Protein AF-A0A1D6QSF4-F1 (afdb_monomer)

Structure (mmCIF, N/CA/C/O backbone):
data_AF-A0A1D6QSF4-F1
#
_entry.id   AF-A0A1D6QSF4-F1
#
loop_
_atom_site.group_PDB
_atom_site.id
_atom_site.type_symbol
_atom_site.label_atom_id
_atom_site.label_alt_id
_atom_site.label_comp_id
_atom_site.label_asym_id
_atom_site.label_entity_id
_atom_site.label_seq_id
_atom_site.pdbx_PDB_ins_code
_atom_site.Cartn_x
_atom_site.Cartn_y
_atom_site.Cartn_z
_atom_site.occupancy
_atom_site.B_iso_or_equiv
_atom_site.auth_seq_id
_atom_site.auth_c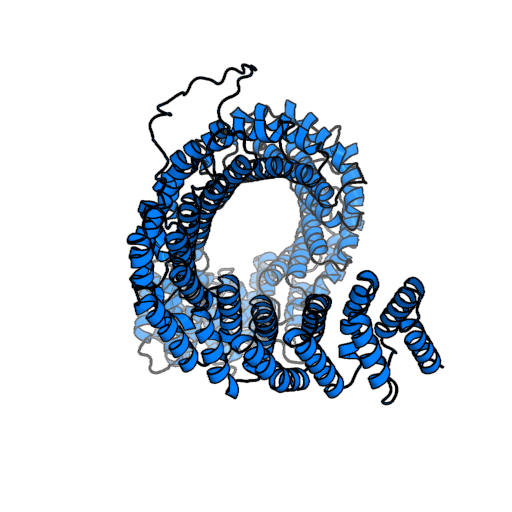omp_id
_atom_site.auth_asym_id
_atom_site.auth_atom_id
_atom_site.pdbx_PDB_model_num
ATOM 1 N N . MET A 1 1 ? -0.450 -45.803 34.654 1.00 43.66 1 MET A N 1
ATOM 2 C CA . MET A 1 1 ? 0.656 -45.112 35.359 1.00 43.66 1 MET A CA 1
ATOM 3 C C . MET A 1 1 ? 0.504 -43.587 35.379 1.00 43.66 1 MET A C 1
ATOM 5 O O . MET A 1 1 ? 0.785 -43.019 36.422 1.00 43.66 1 MET A O 1
ATOM 9 N N . ALA A 1 2 ? 0.001 -42.921 34.327 1.00 51.53 2 ALA A N 1
ATOM 10 C CA . ALA A 1 2 ? -0.190 -41.457 34.325 1.00 51.53 2 ALA A CA 1
ATOM 11 C C . ALA A 1 2 ? -1.161 -40.918 35.413 1.00 51.53 2 ALA A C 1
ATOM 13 O O . ALA A 1 2 ? -0.812 -39.973 36.114 1.00 51.53 2 ALA A O 1
ATOM 14 N N . ASN A 1 3 ? -2.318 -41.561 35.645 1.00 56.16 3 ASN A N 1
ATOM 15 C CA . ASN A 1 3 ? -3.319 -41.081 36.629 1.00 56.16 3 ASN A CA 1
ATOM 16 C C . ASN A 1 3 ? -2.850 -41.159 38.098 1.00 56.16 3 ASN A C 1
ATOM 18 O O . ASN A 1 3 ? -3.249 -40.340 38.926 1.00 56.16 3 ASN A O 1
ATOM 22 N N . LEU A 1 4 ? -1.949 -42.096 38.418 1.00 60.59 4 LEU A N 1
ATOM 23 C CA . LEU A 1 4 ? -1.307 -42.198 39.738 1.00 60.59 4 LEU A CA 1
ATOM 24 C C . LEU A 1 4 ? -0.386 -40.998 40.015 1.00 60.59 4 LEU A C 1
ATOM 26 O O . LEU A 1 4 ? -0.296 -40.548 41.153 1.00 60.59 4 LEU A O 1
ATOM 30 N N . ASN A 1 5 ? 0.255 -40.452 38.975 1.00 76.50 5 ASN A N 1
ATOM 31 C CA . ASN A 1 5 ? 1.129 -39.288 39.107 1.00 76.50 5 ASN A CA 1
ATOM 32 C C . ASN A 1 5 ? 0.317 -38.002 39.342 1.00 76.50 5 ASN A C 1
ATOM 34 O O . ASN A 1 5 ? 0.647 -37.222 40.229 1.00 76.50 5 ASN A O 1
ATOM 38 N N . ILE A 1 6 ? -0.804 -37.825 38.629 1.00 83.81 6 ILE A N 1
ATOM 39 C CA . ILE A 1 6 ? -1.690 -36.659 38.811 1.00 83.81 6 ILE A CA 1
ATOM 40 C C . ILE A 1 6 ? -2.328 -36.663 40.201 1.00 83.81 6 ILE A C 1
ATOM 42 O O . ILE A 1 6 ? -2.397 -35.622 40.839 1.00 83.81 6 ILE A O 1
ATOM 46 N N . THR A 1 7 ? -2.745 -37.824 40.709 1.00 83.38 7 THR A N 1
ATOM 47 C CA . THR A 1 7 ? -3.337 -37.913 42.055 1.00 83.38 7 THR A CA 1
ATOM 48 C C . THR A 1 7 ? -2.352 -37.436 43.133 1.00 83.38 7 THR A C 1
ATOM 50 O O . THR A 1 7 ? -2.734 -36.674 44.015 1.00 83.38 7 THR A O 1
ATOM 53 N N . ASN A 1 8 ? -1.068 -37.787 43.006 1.00 86.31 8 ASN A N 1
ATOM 54 C CA . ASN A 1 8 ? -0.007 -37.315 43.903 1.00 86.31 8 ASN A CA 1
ATOM 55 C C . ASN A 1 8 ? 0.254 -35.801 43.751 1.00 86.31 8 ASN A C 1
ATOM 57 O O . ASN A 1 8 ? 0.441 -35.096 44.742 1.00 86.31 8 ASN A O 1
ATOM 61 N N . ILE A 1 9 ? 0.209 -35.272 42.520 1.00 89.12 9 ILE A N 1
ATOM 62 C CA . ILE A 1 9 ? 0.279 -33.822 42.273 1.00 89.12 9 ILE A CA 1
ATOM 63 C C . ILE A 1 9 ? -0.875 -33.102 42.992 1.00 89.12 9 ILE A C 1
ATOM 65 O O . ILE A 1 9 ? -0.627 -32.144 43.722 1.00 89.12 9 ILE A O 1
ATOM 69 N N . LEU A 1 10 ? -2.114 -33.590 42.858 1.00 89.06 10 LEU A N 1
ATOM 70 C CA . LEU A 1 10 ? -3.294 -32.998 43.501 1.00 89.06 10 LEU A CA 1
ATOM 71 C C . LEU A 1 10 ? -3.207 -33.026 45.036 1.00 89.06 10 LEU A C 1
ATOM 73 O O . LEU A 1 10 ? -3.581 -32.052 45.684 1.00 89.06 10 LEU A O 1
ATOM 77 N N . GLU A 1 11 ? -2.671 -34.095 45.631 1.00 87.62 11 GLU A N 1
ATOM 78 C CA . GLU A 1 11 ? -2.428 -34.153 47.080 1.00 87.62 11 GLU A CA 1
ATOM 79 C C . GLU A 1 11 ? -1.415 -33.086 47.523 1.00 87.62 11 GLU A C 1
ATOM 81 O O . GLU A 1 11 ? -1.669 -32.341 48.474 1.00 87.62 11 GLU A O 1
ATOM 86 N N . LYS A 1 12 ? -0.301 -32.941 46.792 1.00 89.38 12 LYS A N 1
ATOM 87 C CA . LYS A 1 12 ? 0.735 -31.933 47.077 1.00 89.38 12 LYS A CA 1
ATOM 88 C C . LYS A 1 12 ? 0.243 -30.497 46.907 1.00 89.38 12 LYS A C 1
ATOM 90 O O . LYS A 1 12 ? 0.698 -29.624 47.645 1.00 89.38 12 LYS A O 1
ATOM 95 N N . MET A 1 13 ? -0.714 -30.253 46.010 1.00 89.75 13 MET A N 1
ATOM 96 C CA . MET A 1 13 ? -1.366 -28.944 45.876 1.00 89.75 13 MET A CA 1
ATOM 97 C C . MET A 1 13 ? -2.109 -28.522 47.149 1.00 89.75 13 MET A C 1
ATOM 99 O O . MET A 1 13 ? -2.237 -27.333 47.396 1.00 89.75 13 MET A O 1
ATOM 103 N N . THR A 1 14 ? -2.532 -29.461 47.998 1.00 85.81 14 THR A N 1
ATOM 104 C CA . THR A 1 14 ? -3.192 -29.159 49.286 1.00 85.81 14 THR A CA 1
ATOM 105 C C . THR A 1 14 ? -2.232 -29.145 50.485 1.00 85.81 14 THR A C 1
ATOM 107 O O . THR A 1 14 ? -2.655 -29.055 51.639 1.00 85.81 14 THR A O 1
ATOM 110 N N . GLY A 1 15 ? -0.921 -29.236 50.236 1.00 84.19 15 GLY A N 1
ATOM 111 C CA . GLY A 1 15 ? 0.109 -29.269 51.273 1.00 84.19 15 GLY A CA 1
ATOM 112 C C . GLY A 1 15 ? 0.234 -27.962 52.068 1.00 84.19 15 GLY A C 1
ATOM 113 O O . GLY A 1 15 ? -0.087 -26.875 51.594 1.00 84.19 15 GLY A O 1
ATOM 114 N N . LYS A 1 16 ? 0.762 -28.036 53.297 1.00 83.88 16 LYS A N 1
ATOM 115 C CA . LYS A 1 16 ? 0.942 -26.847 54.160 1.00 83.88 16 LYS A CA 1
ATOM 116 C C . LYS A 1 16 ? 2.009 -25.872 53.648 1.00 83.88 16 LYS A C 1
ATOM 118 O O . LYS A 1 16 ? 1.919 -24.675 53.907 1.00 83.88 16 LYS A O 1
ATOM 123 N N . ASP A 1 17 ? 2.992 -26.376 52.914 1.00 89.69 17 ASP A N 1
ATOM 124 C CA . ASP A 1 17 ? 4.150 -25.621 52.439 1.00 89.69 17 ASP A CA 1
ATOM 125 C C . ASP A 1 17 ? 3.880 -24.953 51.079 1.00 89.69 17 ASP A C 1
ATOM 127 O O . ASP A 1 17 ? 3.386 -25.595 50.150 1.00 89.69 17 ASP A O 1
ATOM 131 N N . LYS A 1 18 ? 4.196 -23.656 50.975 1.00 90.62 18 LYS A N 1
ATOM 132 C CA . LYS A 1 18 ? 3.965 -22.836 49.777 1.00 90.62 18 LYS A CA 1
ATOM 133 C C . LYS A 1 18 ? 4.716 -23.370 48.555 1.00 90.62 18 LYS A C 1
ATOM 135 O O . LYS A 1 18 ? 4.125 -23.428 47.477 1.00 90.62 18 LYS A O 1
ATOM 140 N N . ASP A 1 19 ? 5.981 -23.744 48.705 1.00 90.50 19 ASP A N 1
ATOM 141 C CA . ASP A 1 19 ? 6.839 -24.127 47.582 1.00 90.50 19 ASP A CA 1
ATOM 142 C C . ASP A 1 19 ? 6.381 -25.461 47.002 1.00 90.50 19 ASP A C 1
ATOM 144 O O . ASP A 1 19 ? 6.318 -25.626 45.784 1.00 90.50 19 ASP A O 1
ATOM 148 N N . TYR A 1 20 ? 5.946 -26.385 47.864 1.00 89.44 20 TYR A N 1
ATOM 149 C CA . TYR A 1 20 ? 5.323 -27.630 47.417 1.00 89.44 20 TYR A CA 1
ATOM 150 C C . TYR A 1 20 ? 4.030 -27.389 46.637 1.00 89.44 20 TYR A C 1
ATOM 152 O O . TYR A 1 20 ? 3.840 -28.013 45.591 1.00 89.44 20 TYR A O 1
ATOM 160 N N . ARG A 1 21 ? 3.163 -26.472 47.088 1.00 93.69 21 ARG A N 1
ATOM 161 C CA . ARG A 1 21 ? 1.942 -26.126 46.343 1.00 93.69 21 ARG A CA 1
ATOM 162 C C . ARG A 1 21 ? 2.257 -25.449 45.010 1.00 93.69 21 ARG A C 1
ATOM 164 O O . ARG A 1 21 ? 1.624 -25.773 44.005 1.00 93.69 21 ARG A O 1
ATOM 171 N N . TYR A 1 22 ? 3.245 -24.555 44.976 1.00 93.69 22 TYR A N 1
ATOM 172 C CA . TYR A 1 22 ? 3.689 -23.890 43.749 1.00 93.69 22 TYR A CA 1
ATOM 173 C C . TYR A 1 22 ? 4.249 -24.894 42.734 1.00 93.69 22 TYR A C 1
ATOM 175 O O . TYR A 1 22 ? 3.780 -24.939 41.597 1.00 93.69 22 TYR A O 1
ATOM 183 N N . MET A 1 23 ? 5.193 -25.743 43.155 1.00 91.69 23 MET A N 1
ATOM 184 C CA . MET A 1 23 ? 5.782 -26.783 42.306 1.00 91.69 23 MET A CA 1
ATOM 185 C C . MET A 1 23 ? 4.714 -27.746 41.788 1.00 91.69 23 MET A C 1
ATOM 187 O O . MET A 1 23 ? 4.648 -27.982 40.588 1.00 91.69 23 MET A O 1
ATOM 191 N N . ALA A 1 24 ? 3.811 -28.217 42.654 1.00 92.75 24 ALA A N 1
ATOM 192 C CA . ALA A 1 24 ? 2.731 -29.109 42.241 1.00 92.75 24 ALA A CA 1
ATOM 193 C C . ALA A 1 24 ? 1.780 -28.450 41.225 1.00 92.75 24 ALA A C 1
ATOM 195 O O . ALA A 1 24 ? 1.382 -29.080 40.248 1.00 92.75 24 ALA A O 1
ATOM 196 N N . THR A 1 25 ? 1.455 -27.166 41.399 1.00 92.56 25 THR A N 1
ATOM 197 C CA . THR A 1 25 ? 0.611 -26.424 40.445 1.00 92.56 25 THR A CA 1
ATOM 198 C C . THR A 1 25 ? 1.342 -26.192 39.111 1.00 92.56 25 THR A C 1
ATOM 200 O O . THR A 1 25 ? 0.726 -26.262 38.048 1.00 92.56 25 THR A O 1
ATOM 203 N N . SER A 1 26 ? 2.664 -25.985 39.136 1.00 94.38 26 SER A N 1
ATOM 204 C CA . SER A 1 26 ? 3.504 -25.883 37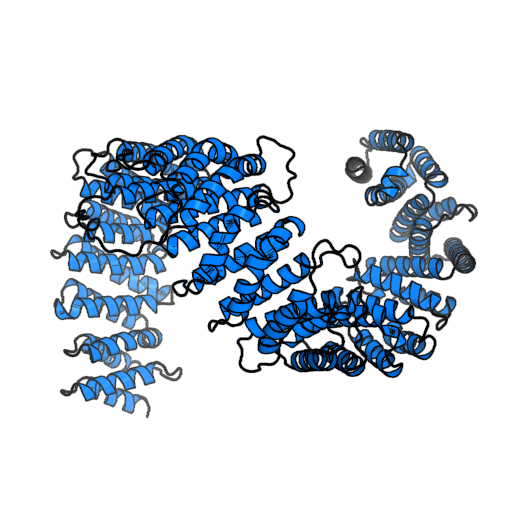.931 1.00 94.38 26 SER A CA 1
ATOM 205 C C . SER A 1 26 ? 3.592 -27.208 37.176 1.00 94.38 26 SER A C 1
ATOM 207 O O . SER A 1 26 ? 3.469 -27.236 35.949 1.00 94.38 26 SER A O 1
ATOM 209 N N . ASP A 1 27 ? 3.774 -28.308 37.902 1.00 93.12 27 ASP A N 1
ATOM 210 C CA . ASP A 1 27 ? 3.799 -29.654 37.335 1.00 93.12 27 ASP A CA 1
ATOM 211 C C . ASP A 1 27 ? 2.445 -29.988 36.704 1.00 93.12 27 ASP A C 1
ATOM 213 O O . ASP A 1 27 ? 2.393 -30.483 35.577 1.00 93.12 27 ASP A O 1
ATOM 217 N N . LEU A 1 28 ? 1.341 -29.628 37.371 1.00 93.31 28 LEU A N 1
ATOM 218 C CA . LEU A 1 28 ? 0.001 -29.782 36.813 1.00 93.31 28 LEU A CA 1
ATOM 219 C C . LEU A 1 28 ? -0.169 -29.000 35.504 1.00 93.31 28 LEU A C 1
ATOM 221 O O . LEU A 1 28 ? -0.687 -29.548 34.533 1.00 93.31 28 LEU A O 1
ATOM 225 N N . LEU A 1 29 ? 0.283 -27.743 35.449 1.00 93.44 29 LEU A N 1
ATOM 226 C CA . LEU A 1 29 ? 0.224 -26.931 34.231 1.00 93.44 29 LEU A CA 1
ATOM 227 C C . LEU A 1 29 ? 0.996 -27.584 33.074 1.00 93.44 29 LEU A C 1
ATOM 229 O O . LEU A 1 29 ? 0.509 -27.622 31.943 1.00 93.44 29 LEU A O 1
ATOM 233 N N . SER A 1 30 ? 2.189 -28.112 33.357 1.00 92.31 30 SER A N 1
ATOM 234 C CA . SER A 1 30 ? 3.005 -28.836 32.377 1.00 92.31 30 SER A CA 1
ATOM 235 C C . SER A 1 30 ? 2.280 -30.074 31.843 1.00 92.31 30 SER A C 1
ATOM 237 O O . SER A 1 30 ? 2.247 -30.295 30.633 1.00 92.31 30 SER A O 1
ATOM 239 N N . GLU A 1 31 ? 1.630 -30.850 32.716 1.00 91.00 31 GLU A N 1
ATOM 240 C CA . GLU A 1 31 ? 0.847 -32.023 32.311 1.00 91.00 31 GLU A CA 1
ATOM 241 C C . GLU A 1 31 ? -0.397 -31.654 31.490 1.00 91.00 31 GLU A C 1
ATOM 243 O O . GLU A 1 31 ? -0.654 -32.288 30.466 1.00 91.00 31 GLU A O 1
ATOM 248 N N . LEU A 1 32 ? -1.141 -30.612 31.879 1.00 90.62 32 LEU A N 1
ATOM 249 C CA . LEU A 1 32 ? -2.346 -30.161 31.166 1.00 90.62 32 LEU A CA 1
ATOM 250 C C . LEU A 1 32 ? -2.052 -29.680 29.736 1.00 90.62 32 LEU A C 1
ATOM 252 O O . LEU A 1 32 ? -2.898 -29.826 28.851 1.00 90.62 32 LEU A O 1
ATOM 256 N N . ASN A 1 33 ? -0.854 -29.141 29.495 1.00 91.19 33 ASN A N 1
ATOM 257 C CA . ASN A 1 33 ? -0.421 -28.689 28.171 1.00 91.19 33 ASN A CA 1
ATOM 258 C C . ASN A 1 33 ? -0.035 -29.835 27.223 1.00 91.19 33 ASN A C 1
ATOM 260 O O . ASN A 1 33 ? 0.120 -29.609 26.023 1.00 91.19 33 ASN A O 1
ATOM 264 N N . LYS A 1 34 ? 0.105 -31.072 27.714 1.00 90.94 34 LYS A N 1
ATOM 265 C CA . LYS A 1 34 ? 0.402 -32.219 26.851 1.00 90.94 34 LYS A CA 1
ATOM 266 C C . LYS A 1 34 ? -0.838 -32.624 26.061 1.00 90.94 34 LYS A C 1
ATOM 268 O O . LYS A 1 34 ? -1.914 -32.855 26.614 1.00 90.94 34 LYS A O 1
ATOM 273 N N . GLU A 1 35 ? -0.682 -32.819 24.754 1.00 82.75 35 GLU A N 1
ATOM 274 C CA . GLU A 1 35 ? -1.781 -33.289 23.899 1.00 82.75 35 GLU A CA 1
ATOM 275 C C . GLU A 1 35 ? -2.326 -34.654 24.342 1.00 82.75 35 GLU A C 1
ATOM 277 O O . GLU A 1 35 ? -3.536 -34.875 24.306 1.00 82.75 35 GLU A O 1
ATOM 282 N N . SER A 1 36 ? -1.447 -35.525 24.848 1.00 82.50 36 SER A N 1
ATOM 283 C CA . SER A 1 36 ? -1.771 -36.869 25.337 1.00 82.50 36 SER A CA 1
ATOM 284 C C . SER A 1 36 ? -2.587 -36.899 26.632 1.00 82.50 36 SER A C 1
ATOM 286 O O . SER A 1 36 ? -3.070 -37.966 27.011 1.00 82.50 36 SER A O 1
ATOM 288 N N . PHE A 1 37 ? -2.719 -35.773 27.340 1.00 84.50 37 PHE A N 1
ATOM 289 C CA . PHE A 1 37 ? -3.473 -35.719 28.586 1.00 84.50 37 PHE A CA 1
ATOM 290 C C . PHE A 1 37 ? -4.971 -35.912 28.328 1.00 84.50 37 PHE A C 1
ATOM 292 O O . PHE A 1 37 ? -5.573 -35.191 27.523 1.00 84.50 37 PHE A O 1
ATOM 299 N N . LYS A 1 38 ? -5.571 -36.863 29.053 1.00 79.25 38 LYS A N 1
ATOM 300 C CA . LYS A 1 38 ? -7.016 -37.093 29.124 1.00 79.25 38 LYS A CA 1
ATOM 301 C C . LYS A 1 38 ? -7.407 -37.299 30.582 1.00 79.25 38 LYS A C 1
ATOM 303 O O . LYS A 1 38 ? -6.857 -38.188 31.230 1.00 79.25 38 LYS A O 1
ATOM 308 N N . ALA A 1 39 ? -8.340 -36.493 31.078 1.00 80.12 39 ALA A N 1
ATOM 309 C CA . ALA A 1 39 ? -8.947 -36.729 32.378 1.00 80.12 39 ALA A CA 1
ATOM 310 C C . ALA A 1 39 ? -10.015 -37.826 32.241 1.00 80.12 39 ALA A C 1
ATOM 312 O O . ALA A 1 39 ? -10.786 -37.828 31.282 1.00 80.12 39 ALA A O 1
ATOM 313 N N . ASP A 1 40 ? -10.018 -38.788 33.161 1.00 81.69 40 ASP A N 1
ATOM 314 C CA . ASP A 1 40 ? -11.105 -39.760 33.273 1.00 81.69 40 ASP A CA 1
ATOM 315 C C . ASP A 1 40 ? -12.241 -39.201 34.149 1.00 81.69 40 ASP A C 1
ATOM 317 O O . ASP A 1 40 ? -12.107 -38.159 34.800 1.00 81.69 40 ASP A O 1
ATOM 321 N N . GLN A 1 41 ? -13.378 -39.896 34.155 1.00 80.19 41 GLN A N 1
ATOM 322 C CA . GLN A 1 41 ? -14.606 -39.438 34.810 1.00 80.19 41 GLN A CA 1
ATOM 323 C C . GLN A 1 41 ? -14.474 -39.312 36.343 1.00 80.19 41 GLN A C 1
ATOM 325 O O . GLN A 1 41 ? -15.227 -38.556 36.961 1.00 80.19 41 GLN A O 1
ATOM 330 N N . ASP A 1 42 ? -13.494 -39.994 36.946 1.00 83.19 42 ASP A N 1
ATOM 331 C CA . ASP A 1 42 ? -13.206 -39.956 38.385 1.00 83.19 42 ASP A CA 1
ATOM 332 C C . ASP A 1 42 ? -12.183 -38.867 38.758 1.00 83.19 42 ASP A C 1
ATOM 334 O O . ASP A 1 42 ? -12.203 -38.336 39.876 1.00 83.19 42 ASP A O 1
ATOM 338 N N . LEU A 1 43 ? -11.278 -38.524 37.836 1.00 86.06 43 LEU A N 1
ATOM 339 C CA . LEU A 1 43 ? -10.235 -37.520 38.016 1.00 86.06 43 LEU A CA 1
ATOM 340 C C . LEU A 1 43 ? -10.737 -36.105 37.732 1.00 86.06 43 LEU A C 1
ATOM 342 O O . LEU A 1 43 ? -10.346 -35.187 38.451 1.00 86.06 43 LEU A O 1
ATOM 346 N N . GLU A 1 44 ? -11.612 -35.915 36.737 1.00 87.25 44 GLU A N 1
ATOM 347 C CA . GLU A 1 44 ? -12.170 -34.599 36.384 1.00 87.25 44 GLU A CA 1
ATOM 348 C C . GLU A 1 44 ? -12.735 -33.825 37.595 1.00 87.25 44 GLU A C 1
ATOM 350 O O . GLU A 1 44 ? -12.367 -32.657 37.775 1.00 87.25 44 GLU A O 1
ATOM 355 N N . PRO A 1 45 ? -13.575 -34.419 38.473 1.00 88.12 45 PRO A N 1
ATOM 356 C CA . PRO A 1 45 ? -14.130 -33.702 39.619 1.00 88.12 45 PRO A CA 1
ATOM 357 C C . PRO A 1 45 ? -13.051 -33.297 40.625 1.00 88.12 45 PRO A C 1
ATOM 359 O O . PRO A 1 45 ? -13.071 -32.185 41.143 1.00 88.12 45 PRO A O 1
ATOM 362 N N . LYS A 1 46 ? -12.080 -34.179 40.890 1.00 88.81 46 LYS A N 1
ATOM 363 C CA . LYS A 1 46 ? -10.988 -33.898 41.833 1.00 88.81 46 LYS A CA 1
ATOM 364 C C . LYS A 1 46 ? -10.096 -32.784 41.300 1.00 88.81 46 LYS A C 1
ATOM 366 O O . LYS A 1 46 ? -9.838 -31.819 42.007 1.00 88.81 46 LYS A O 1
ATOM 371 N N . LEU A 1 47 ? -9.704 -32.886 40.033 1.00 90.62 47 LEU A N 1
ATOM 372 C CA . LEU A 1 47 ? -8.871 -31.910 39.343 1.00 90.62 47 LEU A CA 1
ATOM 373 C C . LEU A 1 47 ? -9.504 -30.513 39.353 1.00 90.62 47 LEU A C 1
ATOM 375 O O . LEU A 1 47 ? -8.862 -29.544 39.753 1.00 90.62 47 LEU A O 1
ATOM 379 N N . THR A 1 48 ? 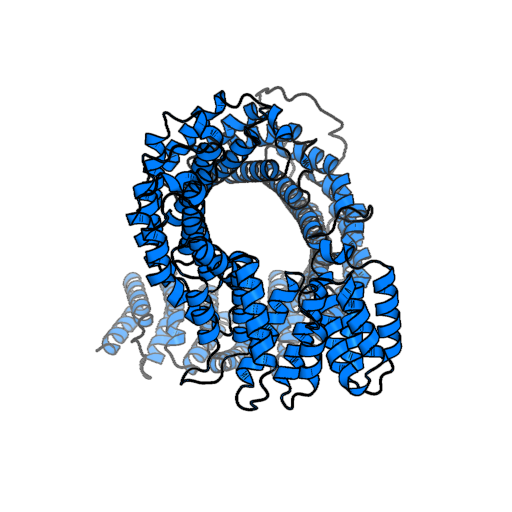-10.776 -30.409 38.963 1.00 91.38 48 THR A N 1
ATOM 380 C CA . THR A 1 48 ? -11.491 -29.125 38.920 1.00 91.38 48 THR A CA 1
ATOM 381 C C . THR A 1 48 ? -11.703 -28.530 40.313 1.00 91.38 48 THR A C 1
ATOM 383 O O . THR A 1 48 ? -11.489 -27.333 40.496 1.00 91.38 48 THR A O 1
ATOM 386 N N . ILE A 1 49 ? -12.046 -29.340 41.322 1.00 91.12 49 ILE A N 1
ATOM 387 C CA . ILE A 1 49 ? -12.195 -28.874 42.712 1.00 91.12 49 ILE A CA 1
ATOM 388 C C . ILE A 1 49 ? -10.862 -28.374 43.275 1.00 91.12 49 ILE A C 1
ATOM 390 O O . ILE A 1 49 ? -10.827 -27.280 43.838 1.00 91.12 49 ILE A O 1
ATOM 394 N N . THR A 1 50 ? -9.775 -29.133 43.113 1.00 91.56 50 THR A N 1
ATOM 395 C CA . THR A 1 50 ? -8.459 -28.760 43.647 1.00 91.56 50 THR A CA 1
ATOM 396 C C . THR A 1 50 ? -7.939 -27.485 42.990 1.00 91.56 50 THR A C 1
ATOM 398 O O . THR A 1 50 ? -7.494 -26.587 43.697 1.00 91.56 50 THR A O 1
ATOM 401 N N . VAL A 1 51 ? -8.066 -27.334 41.666 1.00 93.00 51 VAL A N 1
ATOM 402 C CA . VAL A 1 51 ? -7.675 -26.087 40.981 1.00 93.00 51 VAL A CA 1
ATOM 403 C C . VAL A 1 51 ? -8.512 -24.900 41.469 1.00 93.00 51 VAL A C 1
ATOM 405 O O . VAL A 1 51 ? -7.953 -23.843 41.748 1.00 93.00 51 VAL A O 1
ATOM 408 N N . LEU A 1 52 ? -9.830 -25.065 41.649 1.00 92.12 52 LEU A N 1
ATOM 409 C CA . LEU A 1 52 ? -10.699 -24.002 42.174 1.00 92.12 52 LEU A CA 1
ATOM 410 C C . LEU A 1 52 ? -10.410 -23.625 43.634 1.00 92.12 52 LEU A C 1
ATOM 412 O O . LEU A 1 52 ? -10.635 -22.473 44.008 1.00 92.12 52 LEU A O 1
ATOM 416 N N . GLN A 1 53 ? -9.964 -24.572 44.461 1.00 91.19 53 GLN A N 1
ATOM 417 C CA . GLN A 1 53 ? -9.471 -24.291 45.814 1.00 91.19 53 GLN A CA 1
ATOM 418 C C . GLN A 1 53 ? -8.155 -23.518 45.756 1.00 91.19 53 GLN A C 1
ATOM 420 O O . GLN A 1 53 ? -7.951 -22.585 46.525 1.00 91.19 53 GLN A O 1
ATOM 425 N N . GLN A 1 54 ? -7.295 -23.852 44.795 1.00 92.00 54 GLN A N 1
ATOM 426 C CA . GLN A 1 54 ? -5.977 -23.248 44.672 1.00 92.00 54 GLN A CA 1
ATOM 427 C C . GLN A 1 54 ? -5.999 -21.789 44.201 1.00 92.00 54 GLN A C 1
ATOM 429 O O . GLN A 1 54 ? -5.062 -21.038 44.462 1.00 92.00 54 GLN A O 1
ATOM 434 N N . LEU A 1 55 ? -7.103 -21.351 43.592 1.00 91.81 55 LEU A N 1
ATOM 435 C CA . LEU A 1 55 ? -7.382 -19.933 43.340 1.00 91.81 55 LEU A CA 1
ATOM 436 C C . LEU A 1 55 ? -7.545 -19.114 44.633 1.00 91.81 55 LEU A C 1
ATOM 438 O O . LEU A 1 55 ? -7.370 -17.901 44.610 1.00 91.81 55 LEU A O 1
ATOM 442 N N . GLU A 1 56 ? -7.867 -19.753 45.758 1.00 89.81 56 GLU A N 1
ATOM 443 C CA . GLU A 1 56 ? -8.023 -19.103 47.067 1.00 89.81 56 GLU A CA 1
ATOM 444 C C . GLU A 1 56 ? -6.768 -19.227 47.940 1.00 89.81 56 GLU A C 1
ATOM 446 O O . GLU A 1 56 ? -6.820 -18.965 49.143 1.00 89.81 56 GLU A O 1
ATOM 451 N N . ASP A 1 57 ? -5.631 -19.624 47.359 1.00 91.31 57 ASP A N 1
ATOM 452 C CA . ASP A 1 57 ? -4.390 -19.734 48.118 1.00 91.31 57 ASP A CA 1
ATOM 453 C C . ASP A 1 57 ? -3.984 -18.389 48.732 1.00 91.31 57 ASP A C 1
ATOM 455 O O . ASP A 1 57 ? -4.112 -17.329 48.116 1.00 91.31 57 ASP A O 1
ATOM 459 N N . ALA A 1 58 ? -3.432 -18.439 49.945 1.00 87.44 58 ALA A N 1
ATOM 460 C CA . ALA A 1 58 ? -2.903 -17.257 50.619 1.00 87.44 58 ALA A CA 1
ATOM 461 C C . ALA A 1 58 ? -1.732 -16.611 49.849 1.00 87.44 58 ALA A C 1
ATOM 463 O O . ALA A 1 58 ? -1.472 -15.420 50.009 1.00 87.44 58 ALA A O 1
ATOM 464 N N . SER A 1 59 ? -1.013 -17.386 49.029 1.00 89.75 59 SER A N 1
ATOM 465 C CA . SER A 1 59 ? 0.075 -16.907 48.184 1.00 89.75 59 SER A CA 1
ATOM 466 C C . SER A 1 59 ? -0.414 -16.544 46.782 1.00 89.75 59 SER A C 1
ATOM 468 O O . SER A 1 59 ? -0.772 -17.426 46.000 1.00 89.75 59 SER A O 1
ATOM 470 N N . GLY A 1 60 ? -0.274 -15.266 46.417 1.00 87.81 60 GLY A N 1
ATOM 471 C CA . GLY A 1 60 ? -0.583 -14.760 45.072 1.00 87.81 60 GLY A CA 1
ATOM 472 C C . GLY A 1 60 ? 0.143 -15.494 43.935 1.00 87.81 60 GLY A C 1
ATOM 473 O O . GLY A 1 60 ? -0.430 -15.697 42.870 1.00 87.81 60 GLY A O 1
ATOM 474 N N . ASP A 1 61 ? 1.372 -15.972 44.169 1.00 89.06 61 ASP A N 1
ATOM 475 C CA . ASP A 1 61 ? 2.123 -16.753 43.169 1.00 89.06 61 ASP A CA 1
ATOM 476 C C . ASP A 1 61 ? 1.419 -18.066 42.804 1.00 89.06 61 ASP A C 1
ATOM 478 O O . ASP A 1 61 ? 1.435 -18.503 41.653 1.00 89.06 61 ASP A O 1
ATOM 482 N N . VAL A 1 62 ? 0.794 -18.706 43.796 1.00 92.31 62 VAL A N 1
ATOM 483 C CA . VAL A 1 62 ? 0.167 -20.016 43.630 1.00 92.31 62 VAL A CA 1
ATOM 484 C C . VAL A 1 62 ? -1.220 -19.854 43.014 1.00 92.31 62 VAL A C 1
ATOM 486 O O . VAL A 1 62 ? -1.546 -20.568 42.065 1.00 92.31 62 VAL A O 1
ATOM 489 N N . SER A 1 63 ? -2.006 -18.873 43.469 1.00 91.44 63 SER A N 1
ATOM 490 C CA . SER A 1 63 ? -3.307 -18.564 42.865 1.00 91.44 63 SER A CA 1
ATOM 491 C C . SER A 1 63 ? -3.166 -18.043 41.428 1.00 91.44 63 SER A C 1
ATOM 493 O O . SER A 1 63 ? -3.914 -18.464 40.546 1.00 91.44 63 SER A O 1
ATOM 495 N N . GLY A 1 64 ? -2.144 -17.229 41.140 1.00 92.31 64 GLY A N 1
ATOM 496 C CA . GLY A 1 64 ? -1.812 -16.791 39.782 1.00 92.31 64 GLY A CA 1
ATOM 497 C C . GLY A 1 64 ? -1.426 -17.947 38.851 1.00 92.31 64 GLY A C 1
ATOM 498 O O . GLY A 1 64 ? -1.790 -17.950 37.673 1.00 92.31 64 GLY A O 1
ATOM 499 N N . LEU A 1 65 ? -0.738 -18.970 39.366 1.00 92.44 65 LEU A N 1
ATOM 500 C CA . LEU A 1 65 ? -0.426 -20.180 38.601 1.00 92.44 65 LEU A CA 1
ATOM 501 C C . LEU A 1 65 ? -1.656 -21.081 38.412 1.00 92.44 65 LEU A C 1
ATOM 503 O O . LEU A 1 65 ? -1.835 -21.659 37.339 1.00 92.44 65 LEU A O 1
ATOM 507 N N . ALA A 1 66 ? -2.547 -21.143 39.404 1.00 94.38 66 ALA A N 1
ATOM 508 C CA . ALA A 1 66 ? -3.825 -21.842 39.294 1.00 94.38 66 ALA A CA 1
ATOM 509 C C . ALA A 1 66 ? -4.730 -21.219 38.213 1.00 94.38 66 ALA A C 1
ATOM 511 O O . ALA A 1 66 ? -5.330 -21.956 37.432 1.00 94.38 66 ALA A O 1
ATOM 512 N N . VAL A 1 67 ? -4.752 -19.885 38.074 1.00 94.81 67 VAL A N 1
ATOM 513 C CA . VAL A 1 67 ? -5.431 -19.201 36.953 1.00 94.81 67 VAL A CA 1
ATOM 514 C C . VAL A 1 67 ? -4.874 -19.672 35.607 1.00 94.81 67 VAL A C 1
ATOM 516 O O . VAL A 1 67 ? -5.645 -20.018 34.714 1.00 94.81 67 VAL A O 1
ATOM 519 N N . LYS A 1 68 ? -3.544 -19.762 35.460 1.00 94.44 68 LYS A N 1
ATOM 520 C CA . LYS A 1 68 ? -2.911 -20.251 34.220 1.00 94.44 68 LYS A CA 1
ATOM 521 C C . LYS A 1 68 ? -3.284 -21.700 33.895 1.00 94.44 68 LYS A C 1
ATOM 523 O O . LYS A 1 68 ? -3.348 -22.049 32.721 1.00 94.44 68 LYS A O 1
ATOM 528 N N . CYS A 1 69 ? -3.564 -22.528 34.904 1.00 94.69 69 CYS A N 1
ATOM 529 C CA . CYS A 1 69 ? -4.026 -23.904 34.704 1.00 94.69 69 CYS A CA 1
ATOM 530 C C . CYS A 1 69 ? -5.439 -23.980 34.115 1.00 94.69 69 CYS A C 1
ATOM 532 O O . CYS A 1 69 ? -5.739 -24.948 33.420 1.00 94.69 69 CYS A O 1
ATOM 534 N N . LEU A 1 70 ? -6.300 -22.979 34.344 1.00 94.81 70 LEU A N 1
ATOM 535 C CA . LEU A 1 70 ? -7.672 -22.980 33.822 1.00 94.81 70 LEU A CA 1
ATOM 536 C C . LEU A 1 70 ? -7.704 -23.016 32.294 1.00 94.81 70 LEU A C 1
ATOM 538 O O . LEU A 1 70 ? -8.559 -23.692 31.726 1.00 94.81 70 LEU A O 1
ATOM 542 N N . ALA A 1 71 ? -6.763 -22.338 31.633 1.00 93.44 71 ALA A N 1
ATOM 543 C CA . ALA A 1 71 ? -6.788 -22.211 30.184 1.00 93.44 71 ALA A CA 1
ATOM 544 C C . ALA A 1 71 ? -6.689 -23.562 29.438 1.00 93.44 71 ALA A C 1
ATOM 546 O O . ALA A 1 71 ? -7.571 -23.879 28.633 1.00 93.44 71 ALA A O 1
ATOM 547 N N . PRO A 1 72 ? -5.685 -24.419 29.714 1.00 93.00 72 PRO A N 1
ATOM 548 C CA . PRO A 1 72 ? -5.665 -25.767 29.157 1.00 93.00 72 PRO A CA 1
ATOM 549 C C . PRO A 1 72 ? -6.725 -26.681 29.791 1.00 93.00 72 PRO A C 1
ATOM 551 O O . PRO A 1 72 ? -7.236 -27.562 29.104 1.00 93.00 72 PRO A O 1
ATOM 554 N N . LEU A 1 73 ? -7.109 -26.470 31.058 1.00 92.56 73 LEU A N 1
ATOM 555 C CA . LEU A 1 73 ? -8.096 -27.309 31.745 1.00 92.56 73 LEU A CA 1
ATOM 556 C C . LEU A 1 73 ? -9.477 -27.267 31.076 1.00 92.56 73 LEU A C 1
ATOM 558 O O . LEU A 1 73 ? -10.072 -28.321 30.868 1.00 92.56 73 LEU A O 1
ATOM 562 N N . VAL A 1 74 ? -9.962 -26.086 30.676 1.00 92.19 74 VAL A N 1
ATOM 563 C CA . VAL A 1 74 ? -11.270 -25.911 30.008 1.00 92.19 74 VAL A CA 1
ATOM 564 C C . VAL A 1 74 ? -11.381 -26.739 28.725 1.00 92.19 74 VAL A C 1
ATOM 566 O O . VAL A 1 74 ? -12.455 -27.233 28.401 1.00 92.19 74 VAL A O 1
ATOM 569 N N . LYS A 1 75 ? -10.265 -26.956 28.020 1.00 90.00 75 LYS A N 1
ATOM 570 C CA . LYS A 1 75 ? -10.213 -27.753 26.782 1.00 90.00 75 LYS A CA 1
ATOM 571 C C . LYS A 1 75 ? -10.165 -29.264 27.025 1.00 90.00 75 LYS A C 1
ATOM 573 O O . LYS A 1 75 ? -10.220 -30.035 26.069 1.00 90.00 75 LYS A O 1
ATOM 578 N N . LYS A 1 76 ? -9.973 -29.691 28.275 1.00 88.81 76 LYS A N 1
ATOM 579 C CA . LYS A 1 76 ? -9.641 -31.073 28.650 1.00 88.81 76 LYS A CA 1
ATOM 580 C C . LYS A 1 76 ? -10.664 -31.721 29.583 1.00 88.81 76 LYS A C 1
ATOM 582 O O . LYS A 1 76 ? -10.476 -32.888 29.916 1.00 88.81 76 LYS A O 1
ATOM 587 N N . VAL A 1 77 ? -11.708 -30.993 29.983 1.00 90.06 77 VAL A N 1
ATOM 588 C CA . VAL A 1 77 ? -12.796 -31.490 30.839 1.00 90.06 77 VAL A CA 1
ATOM 589 C C . VAL A 1 77 ? -14.150 -31.389 30.133 1.00 90.06 77 VAL A C 1
ATOM 591 O O . VAL A 1 77 ? -14.316 -30.590 29.211 1.00 90.06 77 VAL A O 1
ATOM 594 N N . GLY A 1 78 ? -15.127 -32.187 30.565 1.00 89.50 78 GLY A N 1
ATOM 595 C CA . GLY A 1 78 ? -16.488 -32.149 30.022 1.00 89.50 78 GLY A CA 1
ATOM 596 C C . GLY A 1 78 ? -17.197 -30.791 30.171 1.00 89.50 78 GLY A C 1
ATOM 597 O O . GLY A 1 78 ? -17.007 -30.074 31.154 1.00 89.50 78 GLY A O 1
ATOM 598 N N . GLU A 1 79 ? -18.078 -30.462 29.217 1.00 90.50 79 GLU A N 1
ATOM 599 C CA . GLU A 1 79 ? -18.806 -29.180 29.169 1.00 90.50 79 GLU A CA 1
ATOM 600 C C . GLU A 1 79 ? -19.552 -28.853 30.473 1.00 90.50 79 GLU A C 1
ATOM 602 O O . GLU A 1 79 ? -19.480 -27.731 30.970 1.00 90.50 79 GLU A O 1
ATOM 607 N N . ASP A 1 80 ? -20.237 -29.837 31.060 1.00 90.00 80 ASP A N 1
ATOM 608 C CA . ASP A 1 80 ? -21.038 -29.627 32.271 1.00 90.00 80 ASP A CA 1
ATOM 609 C C . ASP A 1 80 ? -20.158 -29.264 33.482 1.00 90.00 80 ASP A C 1
ATOM 611 O O . ASP A 1 80 ? -20.583 -28.521 34.368 1.00 90.00 80 ASP A O 1
ATOM 615 N N . ARG A 1 81 ? -18.895 -29.719 33.494 1.00 90.44 81 ARG A N 1
ATOM 616 C CA . ARG A 1 81 ? -17.912 -29.342 34.520 1.00 90.44 81 ARG A CA 1
ATOM 617 C C . ARG A 1 81 ? -17.422 -27.923 34.335 1.00 90.44 81 ARG A C 1
ATOM 619 O O . ARG A 1 81 ? -17.302 -27.206 35.325 1.00 90.44 81 ARG A O 1
ATOM 626 N N . VAL A 1 82 ? -17.200 -27.493 33.095 1.00 92.56 82 VAL A N 1
ATOM 627 C CA . VAL A 1 82 ? -16.868 -26.091 32.817 1.00 92.56 82 VAL A CA 1
ATOM 628 C C . VAL A 1 82 ? -17.997 -25.182 33.311 1.00 92.56 82 VAL A C 1
ATOM 630 O O . VAL A 1 82 ? -17.724 -24.231 34.037 1.00 92.56 82 VAL A O 1
ATOM 633 N N . VAL A 1 83 ? -19.262 -25.522 33.032 1.00 93.00 83 VAL A N 1
ATOM 634 C CA . VAL A 1 83 ? -20.431 -24.764 33.521 1.00 93.00 83 VAL A CA 1
ATOM 635 C C . VAL A 1 83 ? -20.481 -24.726 35.056 1.00 93.00 83 VAL A C 1
ATOM 637 O O . VAL A 1 83 ? -20.709 -23.667 35.643 1.00 93.00 83 VAL A O 1
ATOM 640 N N . GLU A 1 84 ? -20.222 -25.849 35.733 1.00 92.94 84 GLU A N 1
ATOM 641 C CA . GLU A 1 84 ? -20.149 -25.902 37.199 1.00 92.94 84 GLU A CA 1
ATOM 642 C C . GLU A 1 84 ? -19.038 -24.995 37.757 1.00 92.94 84 GLU A C 1
ATOM 644 O O . GLU A 1 84 ? -19.262 -24.261 38.724 1.00 92.94 84 GLU A O 1
ATOM 649 N N . MET A 1 85 ? -17.850 -25.010 37.141 1.00 93.94 85 MET A N 1
ATOM 650 C CA . MET A 1 85 ? -16.731 -24.146 37.527 1.00 93.94 85 MET A CA 1
ATOM 651 C C . MET A 1 85 ? -17.086 -22.668 37.363 1.00 93.94 85 MET A C 1
ATOM 653 O O . MET A 1 85 ? -16.874 -21.883 38.288 1.00 93.94 85 MET A O 1
ATOM 657 N N . THR A 1 86 ? -17.672 -22.300 36.223 1.00 94.00 86 THR A N 1
ATOM 658 C CA . THR A 1 86 ? -18.156 -20.945 35.938 1.00 94.00 86 THR A CA 1
ATOM 659 C C . THR A 1 86 ? -19.162 -20.485 36.998 1.00 94.00 86 THR A C 1
ATOM 661 O O . THR A 1 86 ? -19.024 -19.385 37.531 1.00 94.00 86 THR A O 1
ATOM 664 N N . ASN A 1 87 ? -20.126 -21.332 37.372 1.00 93.88 87 ASN A N 1
ATOM 665 C CA . ASN A 1 87 ? -21.122 -21.012 38.400 1.00 93.88 87 ASN A CA 1
ATOM 666 C C . ASN A 1 87 ? -20.498 -20.809 39.785 1.00 93.88 87 ASN A C 1
ATOM 668 O O . ASN A 1 87 ? -20.821 -19.837 40.464 1.00 93.88 87 ASN A O 1
ATOM 672 N N . LYS A 1 88 ? -19.571 -21.683 40.200 1.00 92.62 88 LYS A N 1
ATOM 673 C CA . LYS A 1 88 ? -18.868 -21.535 41.486 1.00 92.62 88 LYS A CA 1
ATOM 674 C C . LYS A 1 88 ? -18.045 -20.251 41.540 1.00 92.62 88 LYS A C 1
ATOM 676 O O . LYS A 1 88 ? -18.031 -19.583 42.567 1.00 92.62 88 LYS A O 1
ATOM 681 N N . LEU A 1 89 ? -17.364 -19.899 40.451 1.00 93.56 89 LEU A N 1
ATOM 682 C CA . LEU A 1 89 ? -16.598 -18.655 40.371 1.00 93.56 89 LEU A CA 1
ATOM 683 C C . LEU A 1 89 ? -17.508 -17.423 40.383 1.00 93.56 89 LEU A C 1
ATOM 685 O O . LEU A 1 89 ? -17.185 -16.448 41.055 1.00 93.56 89 LEU A O 1
ATOM 689 N N . CYS A 1 90 ? -18.663 -17.481 39.716 1.00 93.44 90 CYS A N 1
ATOM 690 C CA . CYS A 1 90 ? -19.655 -16.408 39.757 1.00 93.44 90 CYS A CA 1
ATOM 691 C C . CYS A 1 90 ? -20.243 -16.214 41.164 1.00 93.44 90 CYS A C 1
ATOM 693 O O . CYS A 1 90 ? -20.381 -15.081 41.622 1.00 93.44 90 CYS A O 1
ATOM 695 N N . ASP A 1 91 ? -20.549 -17.296 41.881 1.00 91.81 91 ASP A N 1
ATOM 696 C CA . ASP A 1 91 ? -21.021 -17.204 43.266 1.00 91.81 91 ASP A CA 1
ATOM 697 C C . ASP A 1 91 ? -19.946 -16.607 44.187 1.00 91.81 91 ASP A C 1
ATOM 699 O O . ASP A 1 91 ? -20.230 -15.696 44.963 1.00 91.81 91 ASP A O 1
ATOM 703 N N . LYS A 1 92 ? -18.681 -17.020 44.028 1.00 90.44 92 LYS A N 1
ATOM 704 C CA . LYS A 1 92 ? -17.542 -16.424 44.749 1.00 90.44 92 LYS A CA 1
ATOM 705 C C . LYS A 1 92 ? -17.346 -14.944 44.421 1.00 90.44 92 LYS A C 1
ATOM 707 O O . LYS A 1 92 ? -16.987 -14.172 45.305 1.00 90.44 92 LYS A O 1
ATOM 712 N N . LEU A 1 93 ? -17.603 -14.530 43.183 1.00 90.81 93 LEU A N 1
ATOM 713 C CA . LEU A 1 93 ? -17.536 -13.127 42.786 1.00 90.81 93 LEU A CA 1
ATOM 714 C C . LEU A 1 93 ? -18.597 -12.283 43.516 1.00 90.81 93 LEU A C 1
ATOM 716 O O . LEU A 1 93 ? -18.286 -11.211 44.040 1.00 90.81 93 LEU A O 1
ATOM 720 N N . ILE A 1 94 ? -19.842 -12.773 43.558 1.00 89.50 94 ILE A N 1
ATOM 721 C CA . ILE A 1 94 ? -21.003 -12.029 44.069 1.00 89.50 94 ILE A CA 1
ATOM 722 C C . ILE A 1 94 ? -21.101 -12.097 45.601 1.00 89.50 94 ILE A C 1
ATOM 724 O O . ILE A 1 94 ? -21.349 -11.077 46.242 1.00 89.50 94 ILE A O 1
ATOM 728 N N . ASN A 1 95 ? -20.913 -13.282 46.184 1.00 88.31 95 ASN A N 1
ATOM 729 C CA . ASN A 1 95 ? -21.156 -13.574 47.601 1.00 88.31 95 ASN A CA 1
ATOM 730 C C . ASN A 1 95 ? -19.876 -13.902 48.394 1.00 88.31 95 ASN A C 1
ATOM 732 O O . ASN A 1 95 ? -19.940 -14.079 49.611 1.00 88.31 95 ASN A O 1
ATOM 736 N N . GLY A 1 96 ? -18.724 -14.023 47.730 1.00 83.69 96 GLY A N 1
ATOM 737 C CA . GLY A 1 96 ? -17.459 -14.392 48.366 1.00 83.69 96 GLY A CA 1
ATOM 738 C C . GLY A 1 96 ? -16.738 -13.239 49.072 1.00 83.69 96 GLY A C 1
ATOM 739 O O . GLY A 1 96 ? -17.184 -12.089 49.091 1.00 83.69 96 GLY A O 1
ATOM 740 N N . LYS A 1 97 ? -15.587 -13.573 49.668 1.00 81.88 97 LYS A N 1
ATOM 741 C CA . LYS A 1 97 ? -14.719 -12.636 50.401 1.00 81.88 97 LYS A CA 1
ATOM 742 C C . LYS A 1 97 ? -13.997 -11.683 49.445 1.00 81.88 97 LYS A C 1
ATOM 744 O O . LYS A 1 97 ? -13.514 -12.121 48.404 1.00 81.88 97 LYS A O 1
ATOM 749 N N . ASP A 1 98 ? -13.821 -10.429 49.861 1.00 77.62 98 ASP A N 1
ATOM 750 C CA . ASP A 1 98 ? -13.184 -9.381 49.045 1.00 77.62 98 ASP A CA 1
ATOM 751 C C . ASP A 1 98 ? -11.785 -9.781 48.540 1.00 77.62 98 ASP A C 1
ATOM 753 O O . ASP A 1 98 ? -11.493 -9.625 47.360 1.00 77.62 98 ASP A O 1
ATOM 757 N N . GLN A 1 99 ? -10.960 -10.410 49.388 1.00 80.50 99 GLN A N 1
ATOM 758 C CA . GLN A 1 99 ? -9.578 -10.798 49.059 1.00 80.50 99 GLN A CA 1
ATOM 759 C C . GLN A 1 99 ? -9.444 -11.760 47.860 1.00 80.50 99 GLN A C 1
ATOM 761 O O . GLN A 1 99 ? -8.392 -11.802 47.228 1.00 80.50 99 GLN A O 1
ATOM 766 N N . HIS A 1 100 ? -10.481 -12.541 47.538 1.00 82.62 100 HIS A N 1
ATOM 767 C CA . HIS A 1 100 ? -10.439 -13.524 46.446 1.00 82.62 100 HIS A CA 1
ATOM 768 C C . HIS A 1 100 ? -11.261 -13.101 45.220 1.00 82.62 100 HIS A C 1
ATOM 770 O O . HIS A 1 100 ? -11.286 -13.827 44.224 1.00 82.62 100 HIS A O 1
ATOM 776 N N . ARG A 1 101 ? -11.929 -11.939 45.266 1.00 87.81 101 ARG A N 1
ATOM 777 C CA . ARG A 1 101 ? -12.848 -11.494 44.210 1.00 87.81 101 ARG A CA 1
ATOM 778 C C . ARG A 1 101 ? -12.122 -11.222 42.895 1.00 87.81 101 ARG A C 1
ATOM 780 O O . ARG A 1 101 ? -12.552 -11.728 41.863 1.00 87.81 101 ARG A O 1
ATOM 787 N N . ASP A 1 102 ? -10.987 -10.530 42.946 1.00 87.69 102 ASP A N 1
ATOM 788 C CA . ASP A 1 102 ? -10.177 -10.235 41.757 1.00 87.69 102 ASP A CA 1
ATOM 789 C C . ASP A 1 102 ? -9.682 -11.521 41.089 1.00 87.69 102 ASP A C 1
ATOM 791 O O . ASP A 1 102 ? -9.760 -11.682 39.872 1.00 87.69 102 ASP A O 1
ATOM 795 N N . THR A 1 103 ? -9.245 -12.495 41.895 1.00 90.69 103 THR A N 1
ATOM 796 C CA . THR A 1 103 ? -8.800 -13.795 41.375 1.00 90.69 103 THR A CA 1
ATOM 797 C C . THR A 1 103 ? -9.961 -14.569 40.751 1.00 90.69 103 THR A C 1
ATOM 799 O O . THR A 1 103 ? -9.795 -15.153 39.681 1.00 90.69 103 THR A O 1
ATOM 802 N N . ALA A 1 104 ? -11.151 -14.541 41.363 1.00 92.31 104 ALA A N 1
ATOM 803 C CA . ALA A 1 104 ? -12.351 -15.151 40.793 1.00 92.31 104 ALA A CA 1
ATOM 804 C C . ALA A 1 104 ? -12.771 -14.483 39.471 1.00 92.31 104 ALA A C 1
ATOM 806 O O . ALA A 1 104 ? -13.130 -15.191 38.529 1.00 92.31 104 ALA A O 1
ATOM 807 N N . SER A 1 105 ? -12.670 -13.153 39.370 1.00 92.31 105 SER A N 1
ATOM 808 C CA . SER A 1 105 ? -12.942 -12.401 38.138 1.00 92.31 105 SER A CA 1
ATOM 809 C C . SER A 1 105 ? -11.979 -12.786 37.012 1.00 92.31 105 SER A C 1
ATOM 811 O O . SER A 1 105 ? -12.412 -13.192 35.930 1.00 92.31 105 SER A O 1
ATOM 813 N N . ILE A 1 106 ? -10.668 -12.778 37.283 1.00 92.62 106 ILE A N 1
ATOM 814 C CA . ILE A 1 106 ? -9.639 -13.176 36.310 1.00 92.62 106 ILE A CA 1
ATOM 815 C C . ILE A 1 106 ? -9.828 -14.640 35.888 1.00 92.62 106 ILE A C 1
ATOM 817 O O . ILE A 1 106 ? -9.753 -14.959 34.698 1.00 92.62 106 ILE A O 1
ATOM 821 N N . ALA A 1 107 ? -10.105 -15.536 36.838 1.00 94.31 107 ALA A N 1
ATOM 822 C CA . ALA A 1 107 ? -10.375 -16.944 36.564 1.00 94.31 107 ALA A CA 1
ATOM 823 C C . ALA A 1 107 ? -11.588 -17.122 35.641 1.00 94.31 107 ALA A C 1
ATOM 825 O O . ALA A 1 107 ? -11.522 -17.875 34.669 1.00 94.31 107 ALA A O 1
ATOM 826 N N . LEU A 1 108 ? -12.677 -16.396 35.901 1.00 94.38 108 LEU A N 1
ATOM 827 C CA . LEU A 1 108 ? -13.892 -16.465 35.098 1.00 94.38 108 LEU A CA 1
ATOM 828 C C . LEU A 1 108 ? -13.651 -15.958 33.669 1.00 94.38 108 LEU A C 1
ATOM 830 O O . LEU A 1 108 ? -14.014 -16.646 32.715 1.00 94.38 108 LEU A O 1
ATOM 834 N N . LYS A 1 109 ? -12.957 -14.823 33.508 1.00 93.75 109 LYS A N 1
ATOM 835 C CA . LYS A 1 109 ? -12.553 -14.295 32.192 1.00 93.75 109 LYS A CA 1
ATOM 836 C C . LYS A 1 109 ? -11.643 -15.257 31.430 1.00 93.75 109 LYS A C 1
ATOM 838 O O . LYS A 1 109 ? -11.824 -15.447 30.230 1.00 93.75 109 LYS A O 1
ATOM 843 N N . THR A 1 110 ? -10.717 -15.913 32.131 1.00 94.38 110 THR A N 1
ATOM 844 C CA . THR A 1 110 ? -9.829 -16.931 31.547 1.00 94.38 110 THR A CA 1
ATOM 845 C C . THR A 1 110 ? -10.635 -18.109 31.004 1.00 94.38 110 THR A C 1
ATOM 847 O O . THR A 1 110 ? -10.404 -18.537 29.878 1.00 94.38 110 THR A O 1
ATOM 850 N N . ILE A 1 111 ? -11.630 -18.596 31.756 1.00 93.88 111 ILE A N 1
ATOM 851 C CA . ILE A 1 111 ? -12.520 -19.658 31.271 1.00 93.88 111 ILE A CA 1
ATOM 852 C C . ILE A 1 111 ? -13.284 -19.189 30.030 1.00 93.88 111 ILE A C 1
ATOM 854 O O . ILE A 1 111 ? -13.279 -19.888 29.021 1.00 93.88 111 ILE A O 1
ATOM 858 N N . ILE A 1 112 ? -13.893 -17.999 30.078 1.00 91.69 112 ILE A N 1
ATOM 859 C CA . ILE A 1 112 ? -14.684 -17.442 28.969 1.00 91.69 112 ILE A CA 1
ATOM 860 C C . ILE A 1 112 ? -13.848 -17.308 27.695 1.00 91.69 112 ILE A C 1
ATOM 862 O O . ILE A 1 112 ? -14.367 -17.596 26.619 1.00 91.69 112 ILE A O 1
ATOM 866 N N . ALA A 1 113 ? -12.578 -16.902 27.794 1.00 92.44 113 ALA A N 1
ATOM 867 C CA . ALA A 1 113 ? -11.676 -16.750 26.652 1.00 92.44 113 ALA A CA 1
ATOM 868 C C . ALA A 1 113 ? -11.397 -18.079 25.924 1.00 92.44 113 ALA A C 1
ATOM 870 O O . ALA A 1 113 ? -11.279 -18.099 24.696 1.00 92.44 113 ALA A O 1
ATOM 871 N N . GLU A 1 114 ? -11.368 -19.192 26.658 1.00 92.06 114 GLU A N 1
ATOM 872 C CA . GLU A 1 114 ? -11.044 -20.520 26.125 1.00 92.06 114 GLU A CA 1
ATOM 873 C C . GLU A 1 114 ? -12.262 -21.320 25.643 1.00 92.06 114 GLU A C 1
ATOM 875 O O . GLU A 1 114 ? -12.108 -22.381 25.031 1.00 92.06 114 GLU A O 1
ATOM 880 N N . VAL A 1 115 ? -13.480 -20.812 25.858 1.00 89.69 115 VAL A N 1
ATOM 881 C CA . VAL A 1 115 ? -14.693 -21.395 25.271 1.00 89.69 115 VAL A CA 1
ATOM 882 C C . VAL A 1 115 ? -14.639 -21.233 23.752 1.00 89.69 115 VAL A C 1
ATOM 884 O O . VAL A 1 115 ? -14.525 -20.116 23.239 1.00 89.69 115 VAL A O 1
ATOM 887 N N . THR A 1 116 ? -14.729 -22.358 23.040 1.00 83.81 116 THR A N 1
ATOM 888 C CA . THR A 1 116 ? -14.661 -22.429 21.569 1.00 83.81 116 THR A CA 1
ATOM 889 C C . THR A 1 116 ? -15.887 -23.088 20.935 1.00 83.81 116 THR A C 1
ATOM 891 O O . THR A 1 116 ? -16.147 -22.859 19.755 1.00 83.81 116 THR A O 1
ATOM 894 N N . THR A 1 117 ? -16.667 -23.872 21.688 1.00 87.19 117 THR A N 1
ATOM 895 C CA . THR A 1 117 ? -17.855 -24.562 21.168 1.00 87.19 117 THR A CA 1
ATOM 896 C C . THR A 1 117 ? -19.138 -23.752 21.417 1.00 87.19 117 THR A C 1
ATOM 898 O O . THR A 1 117 ? -19.361 -23.289 22.540 1.00 87.19 117 THR A O 1
ATOM 901 N N . PRO A 1 118 ? -20.022 -23.592 20.408 1.00 85.75 118 PRO A N 1
ATOM 902 C CA . PRO A 1 118 ? -21.294 -22.880 20.574 1.00 85.75 118 PRO A CA 1
ATOM 903 C C . PRO A 1 118 ? -22.221 -23.502 21.628 1.00 85.75 118 PRO A C 1
ATOM 905 O O . PRO A 1 118 ? -22.875 -22.771 22.364 1.00 85.75 118 PRO A O 1
ATOM 908 N N . SER A 1 119 ? -22.230 -24.835 21.748 1.00 89.06 119 SER A N 1
ATOM 909 C CA . SER A 1 119 ? -23.009 -25.580 22.752 1.00 89.06 119 SER A CA 1
ATOM 910 C C . SER A 1 119 ? -22.624 -25.214 24.184 1.00 89.06 119 SER A C 1
ATOM 912 O O . SER A 1 119 ? -23.484 -24.920 25.014 1.00 89.06 119 SER A O 1
ATOM 914 N N . LEU A 1 120 ? -21.321 -25.197 24.476 1.00 89.31 120 LEU A N 1
ATOM 915 C CA . LEU A 1 120 ? -20.802 -24.811 25.783 1.00 89.31 120 LEU A CA 1
ATOM 916 C C . LEU A 1 120 ? -21.054 -23.327 26.057 1.00 89.31 120 LEU A C 1
ATOM 918 O O . LEU A 1 120 ? -21.450 -22.972 27.166 1.00 89.31 120 LEU A O 1
ATOM 922 N N . ALA A 1 121 ? -20.856 -22.469 25.053 1.00 89.12 121 ALA A N 1
ATOM 923 C CA . ALA A 1 121 ? -21.125 -21.041 25.169 1.00 89.12 121 ALA A CA 1
ATOM 924 C C . ALA A 1 121 ? -22.595 -20.764 25.526 1.00 89.12 121 ALA A C 1
ATOM 926 O O . ALA A 1 121 ? -22.855 -19.980 26.437 1.00 89.12 121 ALA A O 1
ATOM 927 N N . GLU A 1 122 ? -23.544 -21.443 24.877 1.00 88.88 122 GLU A N 1
ATOM 928 C CA . GLU A 1 122 ? -24.977 -21.332 25.173 1.00 88.88 122 GLU A CA 1
ATOM 929 C C . GLU A 1 122 ? -25.301 -21.792 26.604 1.00 88.88 122 GLU A C 1
ATOM 931 O O . GLU A 1 122 ? -25.956 -21.065 27.352 1.00 88.88 122 GLU A O 1
ATOM 936 N N . LYS A 1 123 ? -24.777 -22.949 27.038 1.00 89.12 123 LYS A N 1
ATOM 937 C CA . LYS A 1 123 ? -24.959 -23.442 28.417 1.00 89.12 123 LYS A CA 1
ATOM 938 C C . LYS A 1 123 ? -24.399 -22.473 29.463 1.00 89.12 123 LYS A C 1
ATOM 940 O O . LYS A 1 123 ? -25.050 -22.214 30.476 1.00 89.12 123 LYS A O 1
ATOM 945 N N . ILE A 1 124 ? -23.198 -21.937 29.226 1.00 89.19 124 ILE A N 1
ATOM 946 C CA . ILE A 1 124 ? -22.567 -20.946 30.105 1.00 89.19 124 ILE A CA 1
ATOM 947 C C . ILE A 1 124 ? -23.422 -19.684 30.163 1.00 89.19 124 ILE A C 1
ATOM 949 O O . ILE A 1 124 ? -23.708 -19.210 31.256 1.00 89.19 124 ILE A O 1
ATOM 953 N N . LEU A 1 125 ? -23.868 -19.165 29.019 1.00 86.94 125 LEU A N 1
ATOM 954 C CA . LEU A 1 125 ? -24.702 -17.968 28.937 1.00 86.94 125 LEU A CA 1
ATOM 955 C C . LEU A 1 125 ? -26.010 -18.108 29.718 1.00 86.94 125 LEU A C 1
ATOM 957 O O . LEU A 1 125 ? -26.304 -17.255 30.556 1.00 86.94 125 LEU A O 1
ATOM 961 N N . LEU A 1 126 ? -26.757 -19.192 29.485 1.00 87.00 126 LEU A N 1
ATOM 962 C CA . LEU A 1 126 ? -28.039 -19.458 30.148 1.00 87.00 126 LEU A CA 1
ATOM 963 C C . LEU A 1 126 ? -27.900 -19.539 31.674 1.00 87.00 126 LEU A C 1
ATOM 965 O O . LEU A 1 126 ? -28.811 -19.151 32.403 1.00 87.00 126 LEU A O 1
ATOM 969 N N . SER A 1 127 ? -26.758 -20.023 32.164 1.00 89.25 127 SER A N 1
ATOM 970 C CA . SER A 1 127 ? -26.490 -20.147 33.597 1.00 89.25 127 SER A CA 1
ATOM 971 C C . SER A 1 127 ? -25.918 -18.866 34.214 1.00 89.25 127 SER A C 1
ATOM 973 O O . SER A 1 127 ? -26.317 -18.460 35.309 1.00 89.25 127 SER A O 1
ATOM 975 N N . LEU A 1 128 ? -24.969 -18.225 33.531 1.00 91.25 128 LEU A N 1
ATOM 976 C CA . LEU A 1 128 ? -24.149 -17.138 34.061 1.00 91.25 128 LEU A CA 1
ATOM 977 C C . LEU A 1 128 ? -24.826 -15.770 33.921 1.00 91.25 128 LEU A C 1
ATOM 979 O O . LEU A 1 128 ? -24.804 -14.983 34.868 1.00 91.25 128 LEU A O 1
ATOM 983 N N . ALA A 1 129 ? -25.450 -15.475 32.776 1.00 89.19 129 ALA A N 1
ATOM 984 C CA . ALA A 1 129 ? -26.023 -14.153 32.516 1.00 89.19 129 ALA A CA 1
ATOM 985 C C . ALA A 1 129 ? -27.090 -13.743 33.555 1.00 89.19 129 ALA A C 1
ATOM 987 O O . ALA A 1 129 ? -26.996 -12.625 34.075 1.00 89.19 129 ALA A O 1
ATOM 988 N N . PRO A 1 130 ? -28.035 -14.617 33.973 1.00 89.75 130 PRO A N 1
ATOM 989 C CA . PRO A 1 130 ? -29.004 -14.269 35.015 1.00 89.75 130 PRO A CA 1
ATOM 990 C C . PRO A 1 130 ? -28.354 -13.956 36.371 1.00 89.75 130 PRO A C 1
ATOM 992 O O . PRO A 1 130 ? -28.808 -13.062 37.087 1.00 89.75 130 PRO A O 1
ATOM 995 N N . GLN A 1 131 ? -27.276 -14.664 36.728 1.00 91.75 131 GLN A N 1
ATOM 996 C CA . GLN A 1 131 ? -26.551 -14.447 37.984 1.00 91.75 131 GLN A CA 1
ATOM 997 C C . GLN A 1 131 ? -25.810 -13.111 37.979 1.00 91.75 131 GLN A C 1
ATOM 999 O O . GLN A 1 131 ? -25.928 -12.347 38.937 1.00 91.75 131 GLN A O 1
ATOM 1004 N N . LEU A 1 132 ? -25.114 -12.794 36.883 1.00 92.69 132 LEU A N 1
ATOM 1005 C CA . LEU A 1 132 ? -24.422 -11.516 36.729 1.00 92.69 132 LEU A CA 1
ATOM 1006 C C . LEU A 1 132 ? -25.414 -10.350 36.760 1.00 92.69 132 LEU A C 1
ATOM 1008 O O . LEU A 1 132 ? -25.199 -9.393 37.497 1.00 92.69 132 LEU A O 1
ATOM 1012 N N . ILE A 1 133 ? -26.550 -10.451 36.061 1.00 91.62 133 ILE A N 1
ATOM 1013 C CA . ILE A 1 133 ? -27.597 -9.413 36.080 1.00 91.62 133 ILE A CA 1
ATOM 1014 C C . ILE A 1 133 ? -28.191 -9.241 37.479 1.00 91.62 133 ILE A C 1
ATOM 1016 O O . ILE A 1 133 ? -28.411 -8.113 37.933 1.00 91.62 133 ILE A O 1
ATOM 1020 N N . LYS A 1 134 ? -28.410 -10.341 38.206 1.00 90.44 134 LYS A N 1
ATOM 1021 C CA . LYS A 1 134 ? -28.814 -10.280 39.613 1.00 90.44 134 LYS A CA 1
ATOM 1022 C C . LYS A 1 134 ? -27.762 -9.546 40.447 1.00 90.44 134 LYS A C 1
ATOM 1024 O O . LYS A 1 134 ? -28.139 -8.682 41.238 1.00 90.44 134 LYS A O 1
ATOM 1029 N N . GLY A 1 135 ? -26.476 -9.831 40.248 1.00 90.38 135 GLY A N 1
ATOM 1030 C CA . GLY A 1 135 ? -25.365 -9.121 40.886 1.00 90.38 135 GLY A CA 1
ATOM 1031 C C . GLY A 1 135 ? -25.393 -7.617 40.598 1.00 90.38 135 GLY A C 1
ATOM 1032 O O . GLY A 1 135 ? -25.366 -6.813 41.526 1.00 90.38 135 GLY A O 1
ATOM 1033 N N . VAL A 1 136 ? -25.578 -7.225 39.336 1.00 91.38 136 VAL A N 1
ATOM 1034 C CA . VAL A 1 136 ? -25.678 -5.816 38.913 1.00 91.38 136 VAL A CA 1
ATOM 1035 C C . VAL A 1 136 ? -26.831 -5.079 39.607 1.00 91.38 136 VAL A C 1
ATOM 1037 O O . VAL A 1 136 ? -26.663 -3.950 40.081 1.00 91.38 136 VAL A O 1
ATOM 1040 N N . ASN A 1 137 ? -27.997 -5.716 39.716 1.00 88.00 137 ASN A N 1
ATOM 1041 C CA . ASN A 1 137 ? -29.192 -5.084 40.277 1.00 88.00 137 ASN A CA 1
ATOM 1042 C C . ASN A 1 137 ? -29.212 -5.074 41.812 1.00 88.00 137 ASN A C 1
ATOM 1044 O O . ASN A 1 137 ? -29.660 -4.096 42.410 1.00 88.00 137 ASN A O 1
ATOM 1048 N N . THR A 1 138 ? -28.746 -6.148 42.453 1.00 85.75 138 THR A N 1
ATOM 1049 C CA . THR A 1 138 ? -28.954 -6.376 43.895 1.00 85.75 138 THR A CA 1
ATOM 1050 C C . THR A 1 138 ? -27.724 -6.112 44.763 1.00 85.75 138 THR A C 1
ATOM 1052 O O . THR A 1 138 ? -27.879 -5.893 45.966 1.00 85.75 138 THR A O 1
ATOM 1055 N N . ALA A 1 139 ? -26.512 -6.090 44.195 1.00 83.25 139 ALA A N 1
ATOM 1056 C CA . ALA A 1 139 ? -25.303 -5.856 44.978 1.00 83.25 139 ALA A CA 1
ATOM 1057 C C . ALA A 1 139 ? -25.267 -4.431 45.551 1.00 83.25 139 ALA A C 1
ATOM 1059 O O . ALA A 1 139 ? -25.560 -3.449 44.867 1.00 83.25 139 ALA A O 1
ATOM 1060 N N . LYS A 1 140 ? -24.862 -4.318 46.821 1.00 78.69 140 LYS A N 1
ATOM 1061 C CA . LYS A 1 140 ? -24.691 -3.024 47.501 1.00 78.69 140 LYS A CA 1
ATOM 1062 C C . LYS A 1 140 ? -23.367 -2.344 47.142 1.00 78.69 140 LYS A C 1
ATOM 1064 O O . LYS A 1 140 ? -23.318 -1.120 47.088 1.00 78.69 140 LYS A O 1
ATOM 1069 N N . SER A 1 141 ? -22.313 -3.127 46.896 1.00 87.44 141 SER A N 1
ATOM 1070 C CA . SER A 1 141 ? -20.992 -2.610 46.523 1.00 87.44 141 SER A CA 1
ATOM 1071 C C . SER A 1 141 ? -20.932 -2.264 45.036 1.00 87.44 141 SER A C 1
ATOM 1073 O O . SER A 1 141 ? -21.321 -3.069 44.188 1.00 87.44 141 SER A O 1
ATOM 1075 N N . ALA A 1 142 ? -20.405 -1.078 44.720 1.00 88.38 142 ALA A N 1
ATOM 1076 C CA . ALA A 1 142 ? -20.148 -0.656 43.346 1.00 88.38 142 ALA A CA 1
ATOM 1077 C C . ALA A 1 142 ? -19.097 -1.543 42.655 1.00 88.38 142 ALA A C 1
ATOM 1079 O O . ALA A 1 142 ? -19.202 -1.764 41.454 1.00 88.38 142 ALA A O 1
ATOM 1080 N N . GLU A 1 143 ? -18.137 -2.095 43.402 1.00 88.62 143 GLU A N 1
ATOM 1081 C CA . GLU A 1 143 ? -17.103 -2.995 42.872 1.00 88.62 143 GLU A CA 1
ATOM 1082 C C . GLU A 1 143 ? -17.717 -4.279 42.315 1.00 88.62 143 GLU A C 1
ATOM 1084 O O . GLU A 1 143 ? -17.467 -4.634 41.170 1.00 88.62 143 GLU A O 1
ATOM 1089 N N . ILE A 1 144 ? -18.612 -4.921 43.077 1.00 90.38 144 ILE A N 1
ATOM 1090 C CA . ILE A 1 144 ? -19.302 -6.146 42.639 1.00 90.38 144 ILE A CA 1
ATOM 1091 C C . ILE A 1 144 ? -20.112 -5.872 41.369 1.00 90.38 144 ILE A C 1
ATOM 1093 O O . ILE A 1 144 ? -20.090 -6.672 40.435 1.00 90.38 144 ILE A O 1
ATOM 1097 N N . LYS A 1 145 ? -20.802 -4.725 41.307 1.00 92.38 145 LYS A N 1
ATOM 1098 C CA . LYS A 1 145 ? -21.526 -4.315 40.098 1.00 92.38 145 LYS A CA 1
ATOM 1099 C C . LYS A 1 145 ? -20.585 -4.144 38.908 1.00 92.38 145 LYS A C 1
ATOM 1101 O O . LYS A 1 145 ? -20.898 -4.637 37.830 1.00 92.38 145 LYS A O 1
ATOM 1106 N N . CYS A 1 146 ? -19.455 -3.462 39.098 1.00 92.19 146 CYS A N 1
ATOM 1107 C CA . CYS A 1 146 ? -18.453 -3.254 38.055 1.00 92.19 146 CYS A CA 1
ATOM 1108 C C . CYS A 1 146 ? -17.889 -4.578 37.532 1.00 92.19 146 CYS A C 1
ATOM 1110 O O . CYS A 1 146 ? -17.863 -4.757 36.320 1.00 92.19 146 CYS A O 1
ATOM 1112 N N . GLU A 1 147 ? -17.516 -5.510 38.411 1.00 92.50 147 GLU A N 1
ATOM 1113 C CA . GLU A 1 147 ? -17.011 -6.829 38.011 1.00 92.50 147 GLU A CA 1
ATOM 1114 C C . GLU A 1 147 ? -18.070 -7.646 37.263 1.00 92.50 147 GLU A C 1
ATOM 1116 O O . GLU A 1 147 ? -17.786 -8.226 36.215 1.00 92.50 147 GLU A O 1
ATOM 1121 N N . CYS A 1 148 ? -19.320 -7.638 37.743 1.00 94.12 148 CYS A N 1
ATOM 1122 C CA . CYS A 1 148 ? -20.414 -8.324 37.055 1.00 94.12 148 CYS A CA 1
ATOM 1123 C C . CYS A 1 148 ? -20.654 -7.752 35.650 1.00 94.12 148 CYS A C 1
ATOM 1125 O O . CYS A 1 148 ? -20.850 -8.515 34.707 1.00 94.12 148 CYS A O 1
ATOM 1127 N N . LEU A 1 149 ? -20.629 -6.422 35.505 1.00 94.44 149 LEU A N 1
ATOM 1128 C CA . LEU A 1 149 ? -20.778 -5.742 34.215 1.00 94.44 149 LEU A CA 1
ATOM 1129 C C . LEU A 1 149 ? -19.616 -6.039 33.267 1.00 94.44 149 LEU A C 1
ATOM 1131 O O . LEU A 1 149 ? -19.846 -6.200 32.072 1.00 94.44 149 LEU A O 1
ATOM 1135 N N . ASP A 1 150 ? -18.391 -6.110 33.785 1.00 93.38 150 ASP A N 1
ATOM 1136 C CA . ASP A 1 150 ? -17.192 -6.354 32.984 1.00 93.38 150 ASP A CA 1
ATOM 1137 C C . ASP A 1 150 ? -17.177 -7.777 32.421 1.00 93.38 150 ASP A C 1
ATOM 1139 O O . ASP A 1 150 ? -17.024 -7.974 31.219 1.00 93.38 150 ASP A O 1
ATOM 1143 N N . ILE A 1 151 ? -17.443 -8.770 33.273 1.00 93.38 151 ILE A N 1
ATOM 1144 C CA . ILE A 1 151 ? -17.559 -10.168 32.847 1.00 93.38 151 ILE A CA 1
ATOM 1145 C C . ILE A 1 151 ? -18.731 -10.332 31.877 1.00 93.38 151 ILE A C 1
ATOM 1147 O O . ILE A 1 151 ? -18.600 -11.009 30.859 1.00 93.38 151 ILE A O 1
ATOM 1151 N N . LEU A 1 152 ? -19.874 -9.696 32.152 1.00 93.44 152 LEU A N 1
ATOM 1152 C CA . LEU A 1 152 ? -21.020 -9.752 31.248 1.00 93.44 152 LEU A CA 1
ATOM 1153 C C . LEU A 1 152 ? -20.686 -9.121 29.886 1.00 93.44 152 LEU A C 1
ATOM 1155 O O . LEU A 1 152 ? -21.070 -9.673 28.859 1.00 93.44 152 LEU A O 1
ATOM 1159 N N . ALA A 1 153 ? -19.939 -8.014 29.854 1.00 93.44 153 ALA A N 1
ATOM 1160 C CA . ALA A 1 153 ? -19.493 -7.388 28.611 1.00 93.44 153 ALA A CA 1
ATOM 1161 C C . ALA A 1 153 ? -18.588 -8.317 27.780 1.00 93.44 153 ALA A C 1
ATOM 1163 O O . ALA A 1 153 ? -18.801 -8.420 26.570 1.00 93.44 153 ALA A O 1
ATOM 1164 N N . ASP A 1 154 ? -17.642 -9.021 28.412 1.00 90.88 154 ASP A N 1
ATOM 1165 C CA . ASP A 1 154 ? -16.751 -9.989 27.747 1.00 90.88 154 ASP A CA 1
ATOM 1166 C C . ASP A 1 154 ? -17.539 -11.159 27.138 1.00 90.88 154 ASP A C 1
ATOM 1168 O O . ASP A 1 154 ? -17.309 -11.569 25.994 1.00 90.88 154 ASP A O 1
ATOM 1172 N N . VAL A 1 155 ? -18.515 -11.678 27.889 1.00 89.62 155 VAL A N 1
ATOM 1173 C CA . VAL A 1 155 ? -19.378 -12.778 27.447 1.00 89.62 155 VAL A CA 1
ATOM 1174 C C . VAL A 1 155 ? -20.264 -12.344 26.275 1.00 89.62 155 VAL A C 1
ATOM 1176 O O . VAL A 1 155 ? -20.340 -13.050 25.268 1.00 89.62 155 VAL A O 1
ATOM 1179 N N . LEU A 1 156 ? -20.911 -11.179 26.372 1.00 90.50 156 LEU A N 1
ATOM 1180 C CA . LEU A 1 156 ? -21.813 -10.671 25.334 1.00 90.50 156 LEU A CA 1
ATOM 1181 C C . LEU A 1 156 ? -21.069 -10.292 24.052 1.00 90.50 156 LEU A C 1
ATOM 1183 O O . LEU A 1 156 ? -21.574 -10.563 22.966 1.00 90.50 156 LEU A O 1
ATOM 1187 N N . HIS A 1 157 ? -19.851 -9.755 24.159 1.00 90.50 157 HIS A N 1
ATOM 1188 C CA . HIS A 1 157 ? -19.028 -9.437 22.992 1.00 90.50 157 HIS A CA 1
ATOM 1189 C C . HIS A 1 157 ? -18.704 -10.686 22.153 1.00 90.50 157 HIS A C 1
ATOM 1191 O O . HIS A 1 157 ? -18.668 -10.616 20.926 1.00 90.50 157 HIS A O 1
ATOM 1197 N N . ARG A 1 158 ? -18.472 -11.845 22.792 1.00 87.94 158 ARG A N 1
ATOM 1198 C CA . ARG A 1 158 ? -18.168 -13.102 22.080 1.00 87.94 158 ARG A CA 1
ATOM 1199 C C . ARG A 1 158 ? -19.418 -13.868 21.654 1.00 87.94 158 ARG A C 1
ATOM 1201 O O . ARG A 1 158 ? -19.421 -14.471 20.584 1.00 87.94 158 ARG A O 1
ATOM 1208 N N . PHE A 1 159 ? -20.453 -13.882 22.491 1.00 88.81 159 PHE A N 1
ATOM 1209 C CA . PHE A 1 159 ? -21.546 -14.852 22.383 1.00 88.81 159 PHE A CA 1
ATOM 1210 C C . PHE A 1 159 ? -22.953 -14.235 22.423 1.00 88.81 159 PHE A C 1
ATOM 1212 O O . PHE A 1 159 ? -23.937 -14.971 22.488 1.00 88.81 159 PHE A O 1
ATOM 1219 N N . GLY A 1 160 ? -23.090 -12.906 22.348 1.00 86.56 160 GLY A N 1
ATOM 1220 C CA . GLY A 1 160 ? -24.374 -12.201 22.485 1.00 86.56 160 GLY A CA 1
ATOM 1221 C C . GLY A 1 160 ? -25.481 -12.691 21.542 1.00 86.56 160 GLY A C 1
ATOM 1222 O O . GLY A 1 160 ? -26.649 -12.718 21.931 1.00 86.56 160 GLY A O 1
ATOM 1223 N N . ASN A 1 161 ? -25.124 -13.178 20.352 1.00 89.12 161 ASN A N 1
ATOM 1224 C CA . ASN A 1 161 ? -26.062 -13.718 19.361 1.00 89.12 161 ASN A CA 1
ATOM 1225 C C . ASN A 1 161 ? -26.772 -15.018 19.793 1.00 89.12 161 ASN A C 1
ATOM 1227 O O . ASN A 1 161 ? -27.776 -15.380 19.185 1.00 89.12 161 ASN A O 1
ATOM 1231 N N . LEU A 1 162 ? -26.275 -15.733 20.811 1.00 87.06 162 LEU A N 1
ATOM 1232 C CA . LEU A 1 162 ? -26.823 -17.035 21.224 1.00 87.06 162 LEU A CA 1
ATOM 1233 C C . LEU A 1 162 ? -28.043 -16.925 22.159 1.00 87.06 162 LEU A C 1
ATOM 1235 O O . LEU A 1 162 ? -28.784 -17.892 22.293 1.00 87.06 162 LEU A O 1
ATOM 1239 N N . ILE A 1 163 ? -28.291 -15.764 22.780 1.00 83.75 163 ILE A N 1
ATOM 1240 C CA . ILE A 1 163 ? -29.359 -15.571 23.788 1.00 83.75 163 ILE A CA 1
ATOM 1241 C C . ILE A 1 163 ? -30.373 -14.484 23.415 1.00 83.75 163 ILE A C 1
ATOM 1243 O O . ILE A 1 163 ? -30.785 -13.668 24.239 1.00 83.75 163 ILE A O 1
ATOM 1247 N N . THR A 1 164 ? -30.814 -14.482 22.158 1.00 85.50 164 THR A N 1
ATOM 1248 C CA . THR A 1 164 ? -31.758 -13.484 21.614 1.00 85.50 164 THR A CA 1
ATOM 1249 C C . THR A 1 164 ? -33.049 -13.330 22.420 1.00 85.50 164 THR A C 1
ATOM 1251 O O . THR A 1 164 ? -33.579 -12.226 22.522 1.00 85.50 164 THR A O 1
ATOM 1254 N N . LYS A 1 165 ? -33.539 -14.406 23.048 1.00 86.19 165 LYS A N 1
ATOM 1255 C CA . LYS A 1 165 ? -34.769 -14.395 23.861 1.00 86.19 165 LYS A CA 1
ATOM 1256 C C . LYS A 1 165 ? -34.661 -13.534 25.121 1.00 86.19 165 LYS A C 1
ATOM 1258 O O . LYS A 1 165 ? -35.662 -12.971 25.552 1.00 86.19 165 LYS A O 1
ATOM 1263 N N . ASP A 1 166 ? -33.462 -13.410 25.682 1.00 88.00 166 ASP A N 1
ATOM 1264 C CA . ASP A 1 166 ? -33.231 -12.688 26.934 1.00 88.00 166 ASP A CA 1
ATOM 1265 C C . ASP A 1 166 ? -32.792 -11.236 26.704 1.00 88.00 166 ASP A C 1
ATOM 1267 O O . ASP A 1 166 ? -32.736 -10.451 27.651 1.00 88.00 166 ASP A O 1
ATOM 1271 N N . HIS A 1 167 ? -32.506 -10.847 25.453 1.00 91.62 167 HIS A N 1
ATOM 1272 C CA . HIS A 1 167 ? -31.979 -9.522 25.099 1.00 91.62 167 HIS A CA 1
ATOM 1273 C C . HIS A 1 167 ? -32.791 -8.374 25.692 1.00 91.62 167 HIS A C 1
ATOM 1275 O O . HIS A 1 167 ? -32.201 -7.452 26.247 1.00 91.62 167 HIS A O 1
ATOM 1281 N N . GLU A 1 168 ? -34.124 -8.431 25.635 1.00 92.38 168 GLU A N 1
ATOM 1282 C CA . GLU A 1 168 ? -34.972 -7.369 26.185 1.00 92.38 168 GLU A CA 1
ATOM 1283 C C . GLU A 1 168 ? -34.822 -7.235 27.708 1.00 92.38 168 GLU A C 1
ATOM 1285 O O . GLU A 1 168 ? -34.672 -6.126 28.227 1.00 92.38 168 GLU A O 1
ATOM 1290 N N . TYR A 1 169 ? -34.826 -8.357 28.431 1.00 91.12 169 TYR A N 1
ATOM 1291 C CA . TYR A 1 169 ? -34.651 -8.368 29.883 1.00 91.12 169 TYR A CA 1
ATOM 1292 C C . TYR A 1 169 ? -33.277 -7.815 30.280 1.00 91.12 169 TYR A C 1
ATOM 1294 O O . TYR A 1 169 ? -33.187 -6.935 31.142 1.00 91.12 169 TYR A O 1
ATOM 1302 N N . MET A 1 170 ? -32.216 -8.286 29.616 1.00 90.62 170 MET A N 1
ATOM 1303 C CA . MET A 1 170 ? -30.849 -7.832 29.874 1.00 90.62 170 MET A CA 1
ATOM 1304 C C . MET A 1 170 ? -30.692 -6.341 29.585 1.00 90.62 170 MET A C 1
ATOM 1306 O O . MET A 1 170 ? -30.150 -5.602 30.405 1.00 90.62 170 MET A O 1
ATOM 1310 N N . LEU A 1 171 ? -31.206 -5.887 28.443 1.00 93.00 171 LEU A N 1
ATOM 1311 C CA . LEU A 1 171 ? -31.136 -4.495 28.028 1.00 93.00 171 LEU A CA 1
ATOM 1312 C C . LEU A 1 171 ? -31.830 -3.576 29.042 1.00 93.00 171 LEU A C 1
ATOM 1314 O O . LEU A 1 171 ? -31.240 -2.582 29.459 1.00 93.00 171 LEU A O 1
ATOM 1318 N N . ASN A 1 172 ? -33.033 -3.928 29.504 1.00 92.94 172 ASN A N 1
ATOM 1319 C CA . ASN A 1 172 ? -33.749 -3.147 30.519 1.00 92.94 172 ASN A CA 1
ATOM 1320 C C . ASN A 1 172 ? -32.966 -3.078 31.845 1.00 92.94 172 ASN A C 1
ATOM 1322 O O . ASN A 1 172 ? -32.885 -2.013 32.465 1.00 92.94 172 ASN A O 1
ATOM 1326 N N . ALA A 1 173 ? -32.359 -4.193 32.270 1.00 92.00 173 ALA A N 1
ATOM 1327 C CA . ALA A 1 173 ? -31.532 -4.234 33.474 1.00 92.00 173 ALA A CA 1
ATOM 1328 C C . ALA A 1 173 ? -30.298 -3.326 33.348 1.00 92.00 173 ALA A C 1
ATOM 1330 O O . ALA A 1 173 ? -30.013 -2.551 34.261 1.00 92.00 173 ALA A O 1
ATOM 1331 N N . LEU A 1 174 ? -29.606 -3.359 32.208 1.00 93.56 174 LEU A N 1
ATOM 1332 C CA . LEU A 1 174 ? -28.430 -2.527 31.956 1.00 93.56 174 LEU A CA 1
ATOM 1333 C C . LEU A 1 174 ? -28.781 -1.035 31.841 1.00 93.56 174 LEU A C 1
ATOM 1335 O O . LEU A 1 174 ? -28.112 -0.202 32.452 1.00 93.56 174 LEU A O 1
ATOM 1339 N N . LEU A 1 175 ? -29.858 -0.688 31.129 1.00 92.88 175 LEU A N 1
ATOM 1340 C CA . LEU A 1 175 ? -30.316 0.700 30.981 1.00 92.88 175 LEU A CA 1
ATOM 1341 C C . LEU A 1 175 ? -30.678 1.332 32.332 1.00 92.88 175 LEU A C 1
ATOM 1343 O O . LEU A 1 175 ? -30.412 2.514 32.549 1.00 92.88 175 LEU A O 1
ATOM 1347 N N . SER A 1 176 ? -31.203 0.545 33.279 1.00 92.12 176 SER A N 1
ATOM 1348 C CA . SER A 1 176 ? -31.490 1.027 34.638 1.00 92.12 176 SER A CA 1
ATOM 1349 C C . SER A 1 176 ? -30.241 1.506 35.397 1.00 92.12 176 SER A C 1
ATOM 1351 O O . SER A 1 176 ? -30.333 2.391 36.249 1.00 92.12 176 SER A O 1
ATOM 1353 N N . GLN A 1 177 ? -29.055 0.979 35.066 1.00 92.56 177 GLN A N 1
ATOM 1354 C CA . GLN A 1 177 ? -27.801 1.337 35.734 1.00 92.56 177 GLN A CA 1
ATOM 1355 C C . GLN A 1 177 ? -27.188 2.651 35.225 1.00 92.56 177 GLN A C 1
ATOM 1357 O O . GLN A 1 177 ? -26.309 3.208 35.889 1.00 92.56 177 GLN A O 1
ATOM 1362 N N . LEU A 1 178 ? -27.673 3.199 34.103 1.00 89.81 178 LEU A N 1
ATOM 1363 C CA . LEU A 1 178 ? -27.229 4.500 33.585 1.00 89.81 178 LEU A CA 1
ATOM 1364 C C . LEU A 1 178 ? -27.594 5.663 34.526 1.00 89.81 178 LEU A C 1
ATOM 1366 O O . LEU A 1 178 ? -26.938 6.698 34.502 1.00 89.81 178 LEU A O 1
ATOM 1370 N N . GLY A 1 179 ? -28.585 5.485 35.405 1.00 86.56 179 GLY A N 1
ATOM 1371 C CA . GLY A 1 179 ? -28.931 6.445 36.461 1.00 86.56 179 GLY A CA 1
ATOM 1372 C C . GLY A 1 179 ? -28.169 6.261 37.781 1.00 86.56 179 GLY A C 1
ATOM 1373 O O . GLY A 1 179 ? -28.468 6.953 38.753 1.00 86.56 179 GLY A O 1
ATOM 1374 N N . SER A 1 180 ? -27.223 5.318 37.868 1.00 88.00 180 SER A N 1
ATOM 1375 C CA . SER A 1 180 ? -26.499 5.038 39.117 1.00 88.00 180 SER A CA 1
ATOM 1376 C C . SER A 1 180 ? -25.593 6.203 39.543 1.00 88.00 180 SER A C 1
ATOM 1378 O O . SER A 1 180 ? -24.991 6.877 38.709 1.00 88.00 180 SER A O 1
ATOM 1380 N N . ASN A 1 181 ? -25.476 6.451 40.856 1.00 86.50 181 ASN A N 1
ATOM 1381 C CA . ASN A 1 181 ? -24.654 7.547 41.393 1.00 86.50 181 ASN A CA 1
ATOM 1382 C C . ASN A 1 181 ? -23.139 7.364 41.116 1.00 86.50 181 ASN A C 1
ATOM 1384 O O . ASN A 1 181 ? -22.509 8.330 40.685 1.00 86.50 181 ASN A O 1
ATOM 1388 N N . PRO A 1 182 ? -22.537 6.163 41.273 1.00 89.88 182 PRO A N 1
ATOM 1389 C CA . PRO A 1 182 ? -21.124 5.955 40.946 1.00 89.88 182 PRO A CA 1
ATOM 1390 C C . PRO A 1 182 ? -20.863 5.980 39.432 1.00 89.88 182 PRO A C 1
ATOM 1392 O O . PRO A 1 182 ? -21.429 5.186 38.679 1.00 89.88 182 PRO A O 1
ATOM 1395 N N . ALA A 1 183 ? -19.946 6.840 38.980 1.00 88.75 183 ALA A N 1
ATOM 1396 C CA . ALA A 1 183 ? -19.591 6.951 37.562 1.00 88.75 183 ALA A CA 1
ATOM 1397 C C . ALA A 1 183 ? -18.965 5.666 36.986 1.00 88.75 183 ALA A C 1
ATOM 1399 O O . ALA A 1 183 ? -19.163 5.363 35.810 1.00 88.75 183 ALA A O 1
ATOM 1400 N N . SER A 1 184 ? -18.247 4.888 37.804 1.00 91.50 184 SER A N 1
ATOM 1401 C CA . SER A 1 184 ? -17.655 3.602 37.408 1.00 91.50 184 SER A CA 1
ATOM 1402 C C . SER A 1 184 ? -18.712 2.594 36.945 1.00 91.50 184 SER A C 1
ATOM 1404 O O . SER A 1 184 ? -18.555 1.987 35.885 1.00 91.50 184 SER A O 1
ATOM 1406 N N . VAL A 1 185 ? -19.829 2.492 37.674 1.00 93.56 185 VAL A N 1
ATOM 1407 C CA . VAL A 1 185 ? -20.956 1.609 37.333 1.00 93.56 185 VAL A CA 1
ATOM 1408 C C . VAL A 1 185 ? -21.627 2.071 36.040 1.00 93.56 185 VAL A C 1
ATOM 1410 O O . VAL A 1 185 ? -21.869 1.247 35.157 1.00 93.56 185 VAL A O 1
ATOM 1413 N N . ARG A 1 186 ? -21.858 3.384 35.870 1.00 93.81 186 ARG A N 1
ATOM 1414 C CA . ARG A 1 186 ? -22.386 3.940 34.610 1.00 93.81 186 ARG A CA 1
ATOM 1415 C C . ARG A 1 186 ? -21.480 3.596 33.424 1.00 93.81 186 ARG A C 1
ATOM 1417 O O . ARG A 1 186 ? -21.953 3.029 32.445 1.00 93.81 186 ARG A O 1
ATOM 1424 N N . LYS A 1 187 ? -20.172 3.858 33.528 1.00 93.62 187 LYS A N 1
ATOM 1425 C CA . LYS A 1 187 ? -19.191 3.595 32.457 1.00 93.62 187 LYS A CA 1
ATOM 1426 C C . LYS A 1 187 ? -19.091 2.108 32.092 1.00 93.62 187 LYS A C 1
ATOM 1428 O O . LYS A 1 187 ? -19.089 1.775 30.909 1.00 93.62 187 LYS A O 1
ATOM 1433 N N . LYS A 1 188 ? -19.073 1.203 33.077 1.00 94.44 188 LYS A N 1
ATOM 1434 C CA . LYS A 1 188 ? -19.091 -0.252 32.826 1.00 94.44 188 LYS A CA 1
ATOM 1435 C C . LYS A 1 188 ? -20.411 -0.713 32.198 1.00 94.44 188 LYS A C 1
ATOM 1437 O O . LYS A 1 188 ? -20.394 -1.562 31.312 1.00 94.44 188 LYS A O 1
ATOM 1442 N N . SER A 1 189 ? -21.536 -0.098 32.572 1.00 95.38 189 SER A N 1
ATOM 1443 C CA . SER A 1 189 ? -22.842 -0.375 31.953 1.00 95.38 189 SER A CA 1
ATOM 1444 C C . SER A 1 189 ? -22.865 0.036 30.483 1.00 95.38 189 SER A C 1
ATOM 1446 O O . SER A 1 189 ? -23.343 -0.730 29.652 1.00 95.38 189 SER A O 1
ATOM 1448 N N . ILE A 1 190 ? -22.275 1.189 30.142 1.00 95.44 190 ILE A N 1
ATOM 1449 C CA . ILE A 1 190 ? -22.119 1.635 28.749 1.00 95.44 190 ILE A CA 1
ATOM 1450 C C . ILE A 1 190 ? -21.333 0.609 27.934 1.00 95.44 190 ILE A C 1
ATOM 1452 O O . ILE A 1 190 ? -21.779 0.220 26.858 1.00 95.44 190 ILE A O 1
ATOM 1456 N N . SER A 1 191 ? -20.196 0.139 28.457 1.00 95.44 191 SER A N 1
ATOM 1457 C CA . SER A 1 191 ? -19.386 -0.890 27.794 1.00 95.44 191 SER A CA 1
ATOM 1458 C C . SER A 1 191 ? -20.171 -2.185 27.582 1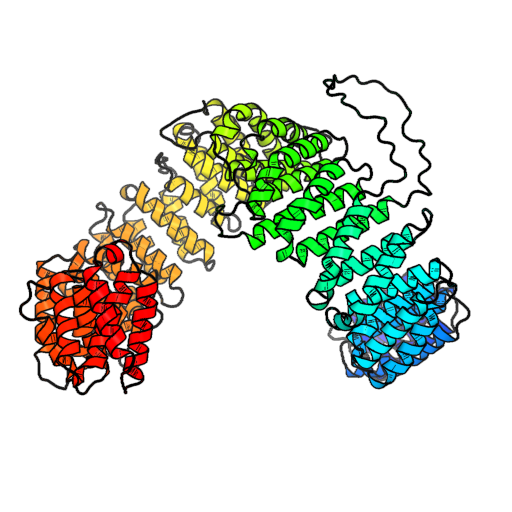.00 95.44 191 SER A C 1
ATOM 1460 O O . SER A 1 191 ? -20.103 -2.778 26.512 1.00 95.44 191 SER A O 1
ATOM 1462 N N . CYS A 1 192 ? -20.955 -2.605 28.576 1.00 95.19 192 CYS A N 1
ATOM 1463 C CA . CYS A 1 192 ? -21.761 -3.818 28.496 1.00 95.19 192 CYS A CA 1
ATOM 1464 C C . CYS A 1 192 ? -22.890 -3.703 27.456 1.00 95.19 192 CYS A C 1
ATOM 1466 O O . CYS A 1 192 ? -23.066 -4.600 26.632 1.00 95.19 192 CYS A O 1
ATOM 1468 N N . ILE A 1 193 ? -23.610 -2.574 27.426 1.00 95.56 193 ILE A N 1
ATOM 1469 C CA . ILE A 1 193 ? -24.644 -2.313 26.412 1.00 95.56 193 ILE A CA 1
ATOM 1470 C C . ILE A 1 193 ? -24.013 -2.223 25.017 1.00 95.56 193 ILE A C 1
ATOM 1472 O O . ILE A 1 193 ? -24.569 -2.766 24.068 1.00 95.56 193 ILE A O 1
ATOM 1476 N N . ALA A 1 194 ? -22.847 -1.587 24.884 1.00 95.19 194 ALA A N 1
ATOM 1477 C CA . ALA A 1 194 ? -22.101 -1.518 23.630 1.00 95.19 194 ALA A CA 1
ATOM 1478 C C . ALA A 1 194 ? -21.705 -2.915 23.114 1.00 95.19 194 ALA A C 1
ATOM 1480 O O . ALA A 1 194 ? -21.889 -3.189 21.933 1.00 95.19 194 ALA A O 1
ATOM 1481 N N . SER A 1 195 ? -21.262 -3.826 23.990 1.00 95.06 195 SER A N 1
ATOM 1482 C CA . SER A 1 195 ? -20.996 -5.230 23.633 1.00 95.06 195 SER A CA 1
ATOM 1483 C C . SER A 1 195 ? -22.256 -6.002 23.225 1.00 95.06 195 SER A C 1
ATOM 1485 O O . SER A 1 195 ? -22.183 -6.883 22.373 1.00 95.06 195 SER A O 1
ATOM 1487 N N . LEU A 1 196 ? -23.416 -5.683 23.812 1.00 94.44 196 LEU A N 1
ATOM 1488 C CA . LEU A 1 196 ? -24.700 -6.305 23.467 1.00 94.44 196 LEU A CA 1
ATOM 1489 C C . LEU A 1 196 ? -25.274 -5.777 22.142 1.00 94.44 196 LEU A C 1
ATOM 1491 O O . LEU A 1 196 ? -25.881 -6.533 21.385 1.00 94.44 196 LEU A O 1
ATOM 1495 N N . ALA A 1 197 ? -25.089 -4.485 21.858 1.00 94.94 197 ALA A N 1
ATOM 1496 C CA . ALA A 1 197 ? -25.775 -3.760 20.791 1.00 94.94 197 ALA A CA 1
ATOM 1497 C C . ALA A 1 197 ? -25.668 -4.392 19.385 1.00 94.94 197 ALA A C 1
ATOM 1499 O O . ALA A 1 197 ? -26.691 -4.433 18.700 1.00 94.94 197 ALA A O 1
ATOM 1500 N N . PRO A 1 198 ? -24.516 -4.944 18.944 1.00 94.75 198 PRO A N 1
ATOM 1501 C CA . PRO A 1 198 ? -24.416 -5.628 17.653 1.00 94.75 198 PRO A CA 1
ATOM 1502 C C . PRO A 1 198 ? -25.361 -6.828 17.516 1.00 94.75 198 PRO A C 1
ATOM 1504 O O . PRO A 1 198 ? -25.797 -7.126 16.407 1.00 94.75 198 PRO A O 1
ATOM 1507 N N . SER A 1 199 ? -25.690 -7.487 18.633 1.00 93.62 199 SER A N 1
ATOM 1508 C CA . SER A 1 199 ? -26.545 -8.680 18.673 1.00 93.62 199 SER A CA 1
ATOM 1509 C C . SER A 1 199 ? -28.041 -8.351 18.768 1.00 93.62 199 SER A C 1
ATOM 1511 O O . SER A 1 199 ? -28.870 -9.231 18.550 1.00 93.62 199 SER A O 1
ATOM 1513 N N . LEU A 1 200 ? -28.405 -7.110 19.113 1.00 94.81 200 LEU A N 1
ATOM 1514 C CA . LEU A 1 200 ? -29.803 -6.700 19.289 1.00 94.81 200 LEU A CA 1
ATOM 1515 C C . LEU A 1 200 ? -30.554 -6.659 17.953 1.00 94.81 200 LEU A C 1
ATOM 1517 O O . LEU A 1 200 ? -29.971 -6.322 16.920 1.00 94.81 200 LEU A O 1
ATOM 1521 N N . SER A 1 201 ? -31.869 -6.902 17.986 1.00 94.19 201 SER A N 1
ATOM 1522 C CA . SER A 1 201 ? -32.771 -6.555 16.879 1.00 94.19 201 SER A CA 1
ATOM 1523 C C . SER A 1 201 ? -32.877 -5.036 16.702 1.00 94.19 201 SER A C 1
ATOM 1525 O O . SER A 1 201 ? -32.587 -4.273 17.628 1.00 94.19 201 SER A O 1
ATOM 1527 N N . ASP A 1 202 ? -33.302 -4.582 15.520 1.00 93.56 202 ASP A N 1
ATOM 1528 C CA . ASP A 1 202 ? -33.473 -3.147 15.248 1.00 93.56 202 ASP A CA 1
ATOM 1529 C C . ASP A 1 202 ? -34.517 -2.501 16.175 1.00 93.56 202 ASP A C 1
ATOM 1531 O O . ASP A 1 202 ? -34.294 -1.395 16.660 1.00 93.56 202 ASP A O 1
ATOM 1535 N N . ASP A 1 203 ? -35.587 -3.220 16.533 1.00 93.56 203 ASP A N 1
ATOM 1536 C CA . ASP A 1 203 ? -36.601 -2.736 17.481 1.00 93.56 203 ASP A CA 1
ATOM 1537 C C . ASP A 1 203 ? -36.027 -2.500 18.887 1.00 93.56 203 ASP A C 1
ATOM 1539 O O . ASP A 1 203 ? -36.296 -1.477 19.524 1.00 93.56 203 ASP A O 1
ATOM 1543 N N . LEU A 1 204 ? -35.204 -3.432 19.384 1.00 94.56 204 LEU A N 1
ATOM 1544 C CA . LEU A 1 204 ? -34.572 -3.306 20.700 1.00 94.56 204 LEU A CA 1
ATOM 1545 C C . LEU A 1 204 ? -33.494 -2.220 20.704 1.00 94.56 204 LEU A C 1
ATOM 1547 O O . LEU A 1 204 ? -33.383 -1.474 21.679 1.00 94.56 204 LEU A O 1
ATOM 1551 N N . LEU A 1 205 ? -32.732 -2.090 19.616 1.00 94.75 205 LEU A N 1
ATOM 1552 C CA . LEU A 1 205 ? -31.763 -1.011 19.441 1.00 94.75 205 LEU A CA 1
ATOM 1553 C C . LEU A 1 205 ? -32.451 0.363 19.416 1.00 94.75 205 LEU A C 1
ATOM 1555 O O . LEU A 1 205 ? -31.993 1.299 20.082 1.00 94.75 205 LEU A O 1
ATOM 1559 N N . ALA A 1 206 ? -33.578 0.471 18.710 1.00 93.75 206 ALA A N 1
ATOM 1560 C CA . ALA A 1 206 ? -34.392 1.677 18.675 1.00 93.75 206 ALA A CA 1
ATOM 1561 C C . ALA A 1 206 ? -34.947 2.018 20.062 1.00 93.75 206 ALA A C 1
ATOM 1563 O O . ALA A 1 206 ? -34.825 3.161 20.507 1.00 93.75 206 ALA A O 1
ATOM 1564 N N . LYS A 1 207 ? -35.471 1.025 20.792 1.00 92.44 207 LYS A N 1
ATOM 1565 C CA . LYS A 1 207 ? -35.940 1.182 22.178 1.00 92.44 207 LYS A CA 1
ATOM 1566 C C . LYS A 1 207 ? -34.825 1.674 23.106 1.00 92.44 207 LYS A C 1
ATOM 1568 O O . LYS A 1 207 ? -35.042 2.621 23.862 1.00 92.44 207 LYS A O 1
ATOM 1573 N N . ALA A 1 208 ? -33.632 1.079 23.022 1.00 93.69 208 ALA A N 1
ATOM 1574 C CA . ALA A 1 208 ? -32.471 1.493 23.811 1.00 93.69 208 ALA A CA 1
ATOM 1575 C C . ALA A 1 208 ? -32.099 2.952 23.531 1.00 93.69 208 ALA A C 1
ATOM 1577 O O . ALA A 1 208 ? -31.907 3.744 24.453 1.00 93.69 208 ALA A O 1
ATOM 1578 N N . THR A 1 209 ? -32.041 3.318 22.251 1.00 93.88 209 THR A N 1
ATOM 1579 C CA . THR A 1 209 ? -31.633 4.657 21.825 1.00 93.88 209 THR A CA 1
ATOM 1580 C C . THR A 1 209 ? -32.667 5.702 22.236 1.00 93.88 209 THR A C 1
ATOM 1582 O O . THR A 1 209 ? -32.296 6.723 22.811 1.00 93.88 209 THR A O 1
ATOM 1585 N N . LEU A 1 210 ? -33.962 5.426 22.048 1.00 93.00 210 LEU A N 1
ATOM 1586 C CA . LEU A 1 210 ? -35.056 6.285 22.512 1.00 93.00 210 LEU A CA 1
ATOM 1587 C C . LEU A 1 210 ? -35.001 6.520 24.025 1.00 93.00 210 LEU A C 1
ATOM 1589 O O . LEU A 1 210 ? -35.148 7.658 24.470 1.00 93.00 210 LEU A O 1
ATOM 1593 N N . GLN A 1 211 ? -34.743 5.478 24.819 1.00 92.88 211 GLN A N 1
ATOM 1594 C CA . GLN A 1 211 ? -34.644 5.613 26.271 1.00 92.88 211 GLN A CA 1
ATOM 1595 C C . GLN A 1 211 ? -33.467 6.509 26.684 1.00 92.88 211 GLN A C 1
ATOM 1597 O O . GLN A 1 211 ? -33.629 7.383 27.536 1.00 92.88 211 GLN A O 1
ATOM 1602 N N . VAL A 1 212 ? -32.296 6.357 26.057 1.00 93.62 212 VAL A N 1
ATOM 1603 C CA . VAL A 1 212 ? -31.135 7.219 26.340 1.00 93.62 212 VAL A CA 1
ATOM 1604 C C . VAL A 1 212 ? -31.388 8.661 25.878 1.00 93.62 212 VAL A C 1
ATOM 1606 O O . VAL A 1 212 ? -31.066 9.602 26.603 1.00 93.62 212 VAL A O 1
ATOM 1609 N N . VAL A 1 213 ? -32.036 8.861 24.726 1.00 92.88 213 VAL A N 1
ATOM 1610 C CA . VAL A 1 213 ? -32.441 10.192 24.243 1.00 92.88 213 VAL A CA 1
ATOM 1611 C C . VAL A 1 213 ? -33.425 10.860 25.209 1.00 92.88 213 VAL A C 1
ATOM 1613 O O . VAL A 1 213 ? -33.291 12.049 25.487 1.00 92.88 213 VAL A O 1
ATOM 1616 N N . GLN A 1 214 ? -34.382 10.123 25.777 1.00 91.50 214 GLN A N 1
ATOM 1617 C CA . GLN A 1 214 ? -35.292 10.655 26.798 1.00 91.50 214 GLN A CA 1
ATOM 1618 C C . GLN A 1 214 ? -34.548 11.085 28.069 1.00 91.50 214 GLN A C 1
ATOM 1620 O O . GLN A 1 214 ? -34.836 12.158 28.602 1.00 91.50 214 GLN A O 1
ATOM 1625 N N . LEU A 1 215 ? -33.555 10.308 28.519 1.00 90.69 215 LEU A N 1
ATOM 1626 C CA . LEU A 1 215 ? -32.696 10.697 29.644 1.00 90.69 215 LEU A CA 1
ATOM 1627 C C . LEU A 1 215 ? -31.923 11.991 29.349 1.00 90.69 215 LEU A C 1
ATOM 1629 O O . LEU A 1 215 ? -31.799 12.838 30.229 1.00 90.69 215 LEU A O 1
ATOM 1633 N N . LEU A 1 216 ? -31.457 12.173 28.111 1.00 90.94 216 LEU A N 1
ATOM 1634 C CA . LEU A 1 216 ? -30.784 13.393 27.654 1.00 90.94 216 LEU A CA 1
ATOM 1635 C C . LEU A 1 216 ? -31.744 14.575 27.416 1.00 90.94 216 LEU A C 1
ATOM 1637 O O . LEU A 1 216 ? -31.330 15.728 27.437 1.00 90.94 216 LEU A O 1
ATOM 1641 N N . LYS A 1 217 ? -33.043 14.355 27.209 1.00 89.88 217 LYS A N 1
ATOM 1642 C CA . LYS A 1 217 ? -34.019 15.460 27.148 1.00 89.88 217 LYS A CA 1
ATOM 1643 C C . LYS A 1 217 ? -34.317 16.036 28.542 1.00 89.88 217 LYS A C 1
ATOM 1645 O O . LYS A 1 217 ? -34.758 17.179 28.647 1.00 89.88 217 LYS A O 1
ATOM 1650 N N . ASN A 1 218 ? -34.026 15.300 29.619 1.00 87.56 218 ASN A N 1
ATOM 1651 C CA . ASN A 1 218 ? -34.195 15.779 30.990 1.00 87.56 218 ASN A CA 1
ATOM 1652 C C . ASN A 1 218 ? -33.067 16.743 31.414 1.00 87.56 218 ASN A C 1
ATOM 1654 O O . ASN A 1 218 ? -32.062 16.344 32.003 1.00 87.56 218 ASN A O 1
ATOM 1658 N N . ARG A 1 219 ? -33.267 18.042 31.165 1.00 76.12 219 ARG A N 1
ATOM 1659 C CA . ARG A 1 219 ? -32.318 19.117 31.515 1.00 76.12 219 ARG A CA 1
ATOM 1660 C C . ARG A 1 219 ? -32.089 19.314 33.025 1.00 76.12 219 ARG A C 1
ATOM 1662 O O . ARG A 1 219 ? -31.160 20.021 33.387 1.00 76.12 219 ARG A O 1
ATOM 1669 N N . GLY A 1 220 ? -32.890 18.695 33.898 1.00 74.25 220 GLY A N 1
ATOM 1670 C CA . GLY A 1 220 ? -32.711 18.746 35.358 1.00 74.25 220 GLY A CA 1
ATOM 1671 C C . GLY A 1 220 ? -31.739 17.701 35.925 1.00 74.25 220 GLY A C 1
ATOM 1672 O O . GLY A 1 220 ? -31.539 17.646 37.138 1.00 74.25 220 GLY A O 1
ATOM 1673 N N . ALA A 1 221 ? -31.163 16.836 35.084 1.00 81.44 221 ALA A N 1
ATOM 1674 C CA . ALA A 1 221 ? -30.197 15.827 35.511 1.00 81.44 221 ALA A CA 1
ATOM 1675 C C . ALA A 1 221 ? -28.833 16.443 35.884 1.00 81.44 221 ALA A C 1
ATOM 1677 O O . ALA A 1 221 ? -28.420 17.463 35.337 1.00 81.44 221 ALA A O 1
ATOM 1678 N N . LYS A 1 222 ? -28.094 15.785 36.792 1.00 84.62 222 LYS A N 1
ATOM 1679 C CA . LYS A 1 222 ? -26.711 16.173 37.126 1.00 84.62 222 LYS A CA 1
ATOM 1680 C C . LYS A 1 222 ? -25.825 16.122 35.870 1.00 84.62 222 LYS A C 1
ATOM 1682 O O . LYS A 1 222 ? -25.895 15.132 35.139 1.00 84.62 222 LYS A O 1
ATOM 1687 N N . SER A 1 223 ? -24.940 17.110 35.682 1.00 85.19 223 SER A N 1
ATOM 1688 C CA . SER A 1 223 ? -24.003 17.175 34.538 1.00 85.19 223 SER A CA 1
ATOM 1689 C C . SER A 1 223 ? -23.250 15.851 34.317 1.00 85.19 223 SER A C 1
ATOM 1691 O O . SER A 1 223 ? -23.225 15.331 33.205 1.00 85.19 223 SER A O 1
ATOM 1693 N N . GLU A 1 224 ? -22.745 15.217 35.380 1.00 86.88 224 GLU A N 1
ATOM 1694 C CA . GLU A 1 224 ? -22.036 13.930 35.288 1.00 86.88 224 GLU A CA 1
ATOM 1695 C C . GLU A 1 224 ? -22.866 12.775 34.702 1.00 86.88 224 GLU A C 1
ATOM 1697 O O . GLU A 1 224 ? -22.309 11.850 34.107 1.00 86.88 224 GLU A O 1
ATOM 1702 N N . ILE A 1 225 ? -24.185 12.778 34.918 1.00 89.25 225 ILE A N 1
ATOM 1703 C CA . ILE A 1 225 ? -25.096 11.756 34.383 1.00 89.25 225 ILE A CA 1
ATOM 1704 C C . ILE A 1 225 ? -25.351 12.048 32.904 1.00 89.25 225 ILE A C 1
ATOM 1706 O O . ILE A 1 225 ? -25.277 11.140 32.072 1.00 89.25 225 ILE A O 1
ATOM 1710 N N . THR A 1 226 ? -25.571 13.321 32.568 1.00 90.88 226 THR A N 1
ATOM 1711 C CA . THR A 1 226 ? -25.691 13.798 31.186 1.00 90.88 226 THR A CA 1
ATOM 1712 C C . THR A 1 226 ? -24.461 13.411 30.365 1.00 90.88 226 THR A C 1
ATOM 1714 O O . THR A 1 226 ? -24.608 12.764 29.329 1.00 90.88 226 THR A O 1
ATOM 1717 N N . ARG A 1 227 ? -23.251 13.688 30.873 1.00 91.31 227 ARG A N 1
ATOM 1718 C CA . ARG A 1 227 ? -21.974 13.304 30.251 1.00 91.31 227 ARG A CA 1
ATOM 1719 C C . ARG A 1 227 ? -21.909 11.808 29.937 1.00 91.31 227 ARG A C 1
ATOM 1721 O O . ARG A 1 227 ? -21.644 11.427 28.799 1.00 91.31 227 ARG A O 1
ATOM 1728 N N . THR A 1 228 ? -22.234 10.946 30.902 1.00 93.19 228 THR A N 1
ATOM 1729 C CA . THR A 1 228 ? -22.241 9.490 30.670 1.00 93.19 228 THR A CA 1
ATOM 1730 C C . THR A 1 228 ? -23.310 9.036 29.672 1.00 93.19 228 THR A C 1
ATOM 1732 O O . THR A 1 228 ? -23.069 8.119 28.892 1.00 93.19 228 THR A O 1
ATOM 1735 N N . ASN A 1 229 ? -24.473 9.688 29.622 1.00 93.81 229 ASN A N 1
ATOM 1736 C CA . ASN A 1 229 ? -25.507 9.350 28.641 1.00 93.81 229 ASN A CA 1
ATOM 1737 C C . ASN A 1 229 ? -25.117 9.775 27.213 1.00 93.81 229 ASN A C 1
ATOM 1739 O O . ASN A 1 229 ? -25.438 9.068 26.258 1.00 93.81 229 ASN A O 1
ATOM 1743 N N . ILE A 1 230 ? -24.357 10.864 27.048 1.00 94.56 230 ILE A N 1
ATOM 1744 C CA . ILE A 1 230 ? -23.755 11.223 25.753 1.00 94.56 230 ILE A CA 1
ATOM 1745 C C . ILE A 1 230 ? -22.734 10.160 25.327 1.00 94.56 230 ILE A C 1
ATOM 1747 O O . ILE A 1 230 ? -22.771 9.678 24.193 1.00 94.56 230 ILE A O 1
ATOM 1751 N N . GLN A 1 231 ? -21.878 9.712 26.253 1.00 94.50 231 GLN A N 1
ATOM 1752 C CA . GLN A 1 231 ? -20.941 8.614 25.994 1.00 94.50 231 GLN A CA 1
ATOM 1753 C C . GLN A 1 231 ? -21.655 7.313 25.596 1.00 94.50 231 GLN A C 1
ATOM 1755 O O . GLN A 1 231 ? -21.149 6.579 24.744 1.00 94.50 231 GLN A O 1
ATOM 1760 N N . MET A 1 232 ? -22.830 7.027 26.170 1.00 95.31 232 MET A N 1
ATOM 1761 C CA . MET A 1 232 ? -23.667 5.883 25.792 1.00 95.31 232 MET A CA 1
ATOM 1762 C C . MET A 1 232 ? -24.092 5.971 24.324 1.00 95.31 232 MET A C 1
ATOM 1764 O O . MET A 1 232 ? -23.860 5.031 23.567 1.00 95.31 232 MET A O 1
ATOM 1768 N N . ILE A 1 233 ? -24.634 7.114 23.895 1.00 95.19 233 ILE A N 1
ATOM 1769 C CA . ILE A 1 233 ? -25.031 7.352 22.499 1.00 95.19 233 ILE A CA 1
ATOM 1770 C C . ILE A 1 233 ? -23.838 7.207 21.541 1.00 95.19 233 ILE A C 1
ATOM 1772 O O . ILE A 1 233 ? -23.919 6.477 20.550 1.00 95.19 233 ILE A O 1
ATOM 1776 N N . GLY A 1 234 ? -22.697 7.825 21.863 1.00 95.50 234 GLY A N 1
ATOM 1777 C CA . GLY A 1 234 ? -21.481 7.688 21.058 1.00 95.50 234 GLY A CA 1
ATOM 1778 C C . GLY A 1 234 ? -20.971 6.240 20.984 1.00 95.50 234 GLY A C 1
ATOM 1779 O O . GLY A 1 234 ? -20.452 5.817 19.947 1.00 95.50 234 GLY A O 1
ATOM 1780 N N . SER A 1 235 ? -21.135 5.461 22.060 1.00 95.75 235 SER A N 1
ATOM 1781 C CA . SER A 1 235 ? -20.757 4.039 22.121 1.00 95.75 235 SER A CA 1
ATOM 1782 C C . SER A 1 235 ? -21.710 3.140 21.332 1.00 95.75 235 SER A C 1
ATOM 1784 O O . SER A 1 235 ? -21.234 2.217 20.670 1.00 95.75 235 SER A O 1
ATOM 1786 N N . LEU A 1 236 ? -23.020 3.425 21.326 1.00 95.81 236 LEU A N 1
ATOM 1787 C CA . LEU A 1 236 ? -23.985 2.723 20.470 1.00 95.81 236 LEU A CA 1
ATOM 1788 C C . LEU A 1 236 ? -23.605 2.882 19.000 1.00 95.81 236 LEU A C 1
ATOM 1790 O O . LEU A 1 236 ? -23.408 1.872 18.330 1.00 95.81 236 LEU A O 1
ATOM 1794 N N . SER A 1 237 ? -23.389 4.118 18.537 1.00 95.81 237 SER A N 1
ATOM 1795 C CA . SER A 1 237 ? -22.954 4.387 17.158 1.00 95.81 237 SER A CA 1
ATOM 1796 C C . SER A 1 237 ? -21.683 3.616 16.782 1.00 95.81 237 SER A C 1
ATOM 1798 O O . SER A 1 237 ? -21.640 2.950 15.747 1.00 95.81 237 SER A O 1
ATOM 1800 N N . ARG A 1 238 ? -20.656 3.623 17.650 1.00 95.75 238 ARG A N 1
ATOM 1801 C CA . ARG A 1 238 ? -19.406 2.877 17.400 1.00 95.75 238 ARG A CA 1
ATOM 1802 C C . ARG A 1 238 ? -19.620 1.369 17.282 1.00 95.75 238 ARG A C 1
ATOM 1804 O O . ARG A 1 238 ? -18.883 0.731 16.537 1.00 95.75 238 ARG A O 1
ATOM 1811 N N . SER A 1 239 ? -20.598 0.826 18.001 1.00 94.81 239 SER A N 1
ATOM 1812 C CA . SER A 1 239 ? -20.837 -0.618 18.083 1.00 94.81 239 SER A CA 1
ATOM 1813 C C . SER A 1 239 ? -21.712 -1.134 16.943 1.00 94.81 239 SER A C 1
ATOM 1815 O O . SER A 1 239 ? -21.439 -2.199 16.401 1.00 94.81 239 SER A O 1
ATOM 1817 N N . VAL A 1 240 ? -22.752 -0.387 16.556 1.00 94.31 240 VAL A N 1
ATOM 1818 C CA . VAL A 1 240 ? -23.748 -0.850 15.569 1.00 94.31 240 VAL A CA 1
ATOM 1819 C C . VAL A 1 240 ? -23.538 -0.284 14.162 1.00 94.31 240 VAL A C 1
ATOM 1821 O O . VAL A 1 240 ? -24.139 -0.776 13.206 1.00 94.31 240 VAL A O 1
ATOM 1824 N N . GLY A 1 241 ? -22.676 0.726 14.007 1.00 93.38 241 GLY A N 1
ATOM 1825 C CA . GLY A 1 241 ? -22.349 1.296 12.704 1.00 93.38 241 GLY A CA 1
ATOM 1826 C C . GLY A 1 241 ? -23.559 1.952 12.033 1.00 93.38 241 GLY A C 1
ATOM 1827 O O . GLY A 1 241 ? -24.304 2.700 12.664 1.00 93.38 241 GLY A O 1
ATOM 1828 N N . TYR A 1 242 ? -23.782 1.611 10.761 1.00 92.00 242 TYR A N 1
ATOM 1829 C CA . TYR A 1 242 ? -24.855 2.170 9.929 1.00 92.00 242 TYR A CA 1
ATOM 1830 C C . TYR A 1 242 ? -26.264 1.971 10.512 1.00 92.00 242 TYR A C 1
ATOM 1832 O O . TYR A 1 242 ? -27.153 2.769 10.231 1.00 92.00 242 TYR A O 1
ATOM 1840 N N . ARG A 1 243 ? -26.478 0.947 11.356 1.00 94.31 243 ARG A N 1
ATOM 1841 C CA . ARG A 1 243 ? -27.772 0.694 12.018 1.00 94.31 243 ARG A CA 1
ATOM 1842 C C . ARG A 1 243 ? -28.196 1.833 12.952 1.00 94.31 243 ARG A C 1
ATOM 1844 O O . ARG A 1 243 ? -29.364 1.919 13.305 1.00 94.31 243 ARG A O 1
ATOM 1851 N N . PHE A 1 244 ? -27.269 2.712 13.343 1.00 95.50 244 PHE A N 1
ATOM 1852 C CA . PHE A 1 244 ? -27.576 3.895 14.145 1.00 95.50 244 PHE A CA 1
ATOM 1853 C C . PHE A 1 244 ? -28.155 5.061 13.317 1.00 95.50 244 PHE A C 1
ATOM 1855 O O . PHE A 1 244 ? -28.761 5.969 13.885 1.00 95.50 244 PHE A O 1
ATOM 1862 N N . GLY A 1 245 ? -28.013 5.031 11.986 1.00 93.31 245 GLY A N 1
ATOM 1863 C CA . GLY A 1 245 ? -28.429 6.093 11.060 1.00 93.31 245 GLY A CA 1
ATOM 1864 C C . GLY A 1 245 ? -29.852 6.639 11.271 1.00 93.31 245 GLY A C 1
ATOM 1865 O O . GLY A 1 245 ? -30.012 7.859 11.359 1.00 93.31 245 GLY A O 1
ATOM 1866 N N . PRO A 1 246 ? -30.882 5.788 11.466 1.00 93.88 246 PRO A N 1
ATOM 1867 C CA . PRO A 1 246 ? -32.258 6.239 11.700 1.00 93.88 246 PRO A CA 1
ATOM 1868 C C . PRO A 1 246 ? -32.457 7.115 12.949 1.00 93.88 246 PRO A C 1
ATOM 1870 O O . PRO A 1 246 ? -33.465 7.808 13.063 1.00 93.88 246 PRO A O 1
ATOM 1873 N N . HIS A 1 247 ? -31.515 7.106 13.895 1.00 94.25 247 HIS A N 1
ATOM 1874 C CA . HIS A 1 247 ? -31.612 7.841 15.159 1.00 94.25 247 HIS A CA 1
ATOM 1875 C C . HIS A 1 247 ? -30.892 9.198 15.145 1.00 94.25 247 HIS A C 1
ATOM 1877 O O . HIS A 1 247 ? -30.930 9.938 16.136 1.00 94.25 247 HIS A O 1
ATOM 1883 N N . LEU A 1 248 ? -30.242 9.559 14.035 1.00 94.56 248 LEU A N 1
ATOM 1884 C CA . LEU A 1 248 ? -29.474 10.802 13.922 1.00 94.56 248 LEU A CA 1
ATOM 1885 C C . LEU A 1 248 ? -30.350 12.054 14.007 1.00 94.56 248 LEU A C 1
ATOM 1887 O O . LEU A 1 248 ? -29.924 13.052 14.585 1.00 94.56 248 LEU A O 1
ATOM 1891 N N . ALA A 1 249 ? -31.591 11.979 13.518 1.00 93.50 249 ALA A N 1
ATOM 1892 C CA . ALA A 1 249 ? -32.499 13.122 13.491 1.00 93.50 249 ALA A CA 1
ATOM 1893 C C . ALA A 1 249 ? -32.826 13.687 14.880 1.00 93.50 249 ALA A C 1
ATOM 1895 O O . ALA A 1 249 ? -32.992 14.896 15.029 1.00 93.50 249 ALA A O 1
ATOM 1896 N N . GLU A 1 250 ? -32.872 12.834 15.906 1.00 91.38 250 GLU A N 1
ATOM 1897 C CA . GLU A 1 250 ? -33.078 13.275 17.289 1.00 91.38 250 GLU A CA 1
ATOM 1898 C C . GLU A 1 250 ? -31.769 13.519 18.045 1.00 91.38 250 GLU A C 1
ATOM 1900 O O . GLU A 1 250 ? -31.718 14.370 18.934 1.00 91.38 250 GLU A O 1
ATOM 1905 N N . THR A 1 251 ? -30.710 12.771 17.726 1.00 95.00 251 THR A N 1
ATOM 1906 C CA . THR A 1 251 ? -29.463 12.796 18.503 1.00 95.00 251 THR A CA 1
ATOM 1907 C C . THR A 1 251 ? -28.533 13.930 18.091 1.00 95.00 251 THR A C 1
ATOM 1909 O O . THR A 1 251 ? -27.983 14.593 18.968 1.00 95.00 251 THR A O 1
ATOM 1912 N N . VAL A 1 252 ? -28.384 14.221 16.795 1.00 96.25 252 VAL A N 1
ATOM 1913 C CA . VAL A 1 252 ? -27.456 15.259 16.317 1.00 96.25 252 VAL A CA 1
ATOM 1914 C C . VAL A 1 252 ? -27.829 16.655 16.831 1.00 96.25 252 VAL A C 1
ATOM 1916 O O . VAL A 1 252 ? -26.968 17.287 17.447 1.00 96.25 252 VAL A O 1
ATOM 1919 N N . PRO A 1 253 ? -29.084 17.141 16.696 1.00 95.25 253 PRO A N 1
ATOM 1920 C CA . PRO A 1 253 ? -29.446 18.464 17.212 1.00 95.25 253 PRO A CA 1
ATOM 1921 C C . PRO A 1 253 ? -29.279 18.568 18.733 1.00 95.25 253 PRO A C 1
ATOM 1923 O O . PRO A 1 253 ? -28.906 19.618 19.257 1.00 95.25 253 PRO A O 1
ATOM 1926 N N . LEU A 1 254 ? -29.522 17.466 19.450 1.00 94.69 254 LEU A N 1
ATOM 1927 C CA . LEU A 1 254 ? -29.377 17.402 20.900 1.00 94.69 254 LEU A CA 1
ATOM 1928 C C . LEU A 1 254 ? -27.913 17.541 21.333 1.00 94.69 254 LEU A C 1
ATOM 1930 O O . LEU A 1 254 ? -27.637 18.280 22.276 1.00 94.69 254 LEU A O 1
ATOM 1934 N N . LEU A 1 255 ? -26.988 16.869 20.640 1.00 95.50 255 LEU A N 1
ATOM 1935 C CA . LEU A 1 255 ? -25.549 16.965 20.902 1.00 95.50 255 LEU A CA 1
ATOM 1936 C C . LEU A 1 255 ? -24.986 18.342 20.542 1.00 95.50 255 LEU A C 1
ATOM 1938 O O . LEU A 1 255 ? -24.220 18.893 21.327 1.00 95.50 255 LEU A O 1
ATOM 1942 N N . ILE A 1 256 ? -25.404 18.922 19.410 1.00 95.12 256 ILE A N 1
ATOM 1943 C CA . ILE A 1 256 ? -25.030 20.298 19.045 1.00 95.12 256 ILE A CA 1
ATOM 1944 C C . ILE A 1 256 ? -25.488 21.260 20.146 1.00 95.12 256 ILE A C 1
ATOM 1946 O O . ILE A 1 256 ? -24.676 22.024 20.658 1.00 95.12 256 ILE A O 1
ATOM 1950 N N . SER A 1 257 ? -26.749 21.153 20.588 1.00 93.81 257 SER A N 1
ATOM 1951 C CA . SER A 1 257 ? -27.278 21.977 21.680 1.00 93.81 257 SER A CA 1
ATOM 1952 C C . SER A 1 257 ? -26.475 21.827 22.970 1.00 93.81 257 SER A C 1
ATOM 1954 O O . SER A 1 257 ? -26.226 22.834 23.621 1.00 93.81 257 SER A O 1
ATOM 1956 N N . TYR A 1 258 ? -26.089 20.606 23.352 1.00 92.25 258 TYR A N 1
ATOM 1957 C CA . TYR A 1 258 ? -25.289 20.382 24.556 1.00 92.25 258 TYR A CA 1
ATOM 1958 C C . TYR A 1 258 ? -23.885 20.967 24.455 1.00 92.25 258 TYR A C 1
ATOM 1960 O O . TYR A 1 258 ? -23.388 21.503 25.441 1.00 92.25 258 TYR A O 1
ATOM 1968 N N . CYS A 1 259 ? -23.271 20.892 23.276 1.00 91.69 259 CYS A N 1
ATOM 1969 C CA . CYS A 1 259 ? -21.963 21.478 23.031 1.00 91.69 259 CYS A CA 1
ATOM 1970 C C . CYS A 1 259 ? -22.014 23.010 23.149 1.00 91.69 259 CYS A C 1
ATOM 1972 O O . CYS A 1 259 ? -21.217 23.591 23.881 1.00 91.69 259 CYS A O 1
ATOM 1974 N N . THR A 1 260 ? -22.997 23.657 22.511 1.00 91.44 260 THR A N 1
ATOM 1975 C CA . THR A 1 260 ? -23.121 25.126 22.497 1.00 91.44 260 THR A CA 1
ATOM 1976 C C . THR A 1 260 ? -23.636 25.708 23.812 1.00 91.44 260 THR A C 1
ATOM 1978 O O . THR A 1 260 ? -23.287 26.828 24.164 1.00 91.44 260 THR A O 1
ATOM 1981 N N . SER A 1 261 ? -24.490 24.984 24.547 1.00 88.25 261 SER A N 1
ATOM 1982 C CA . SER A 1 261 ? -25.077 25.469 25.806 1.00 88.25 261 SER A CA 1
ATOM 1983 C C . SER A 1 261 ? -24.285 25.076 27.054 1.00 88.25 261 SER A C 1
ATOM 1985 O O . SER A 1 261 ? -24.751 25.337 28.164 1.00 88.25 261 SER A O 1
ATOM 1987 N N . ALA A 1 262 ? -23.161 24.371 26.907 1.00 85.88 262 ALA A N 1
ATOM 1988 C CA . ALA A 1 262 ? -22.309 24.015 28.035 1.00 85.88 262 ALA A CA 1
ATOM 1989 C C . ALA A 1 262 ? -21.784 25.287 28.718 1.00 85.88 262 ALA A C 1
ATOM 1991 O O . ALA A 1 262 ? -21.425 26.253 28.042 1.00 85.88 262 ALA A O 1
ATOM 1992 N N . SER A 1 263 ? -21.719 25.288 30.052 1.00 81.62 263 SER A N 1
ATOM 1993 C CA . SER A 1 263 ? -21.037 26.351 30.800 1.00 81.62 263 SER A CA 1
ATOM 1994 C C . SER A 1 263 ? -19.538 26.331 30.511 1.00 81.62 263 SER A C 1
ATOM 1996 O O . SER A 1 263 ? -18.995 25.290 30.148 1.00 81.62 263 SER A O 1
ATOM 1998 N N . GLU A 1 264 ? -18.842 27.450 30.709 1.00 75.31 264 GLU A N 1
ATOM 1999 C CA . GLU A 1 264 ? -17.373 27.517 30.598 1.00 75.31 264 GLU A CA 1
ATOM 2000 C C . GLU A 1 264 ? -16.689 26.421 31.433 1.00 75.31 264 GLU A C 1
ATOM 2002 O O . GLU A 1 264 ? -15.832 25.724 30.913 1.00 75.31 264 GLU A O 1
ATOM 2007 N N . ASN A 1 265 ? -17.216 26.124 32.626 1.00 76.81 265 ASN A N 1
ATOM 2008 C CA . ASN A 1 265 ? -16.686 25.098 33.535 1.00 76.81 265 ASN A CA 1
ATOM 2009 C C . ASN A 1 265 ? -17.066 23.634 33.191 1.00 76.81 265 ASN A C 1
ATOM 2011 O O . ASN A 1 265 ? -16.762 22.738 33.976 1.00 76.81 265 ASN A O 1
ATOM 2015 N N . ASP A 1 266 ? -17.785 23.355 32.091 1.00 85.25 266 ASP A N 1
ATOM 2016 C CA . ASP A 1 266 ? -18.196 21.982 31.708 1.00 85.25 266 ASP A CA 1
ATOM 2017 C C . ASP A 1 266 ? -17.654 21.589 30.325 1.00 85.25 266 ASP A C 1
ATOM 2019 O O . ASP A 1 266 ? -18.380 21.289 29.374 1.00 85.25 266 ASP A O 1
ATOM 2023 N N . GLU A 1 267 ? -16.331 21.618 30.206 1.00 89.19 267 GLU A N 1
ATOM 2024 C CA . GLU A 1 267 ? -15.609 21.323 28.965 1.00 89.19 267 GLU A CA 1
ATOM 2025 C C . GLU A 1 267 ? -15.712 19.848 28.561 1.00 89.19 267 GLU A C 1
ATOM 2027 O O . GLU A 1 267 ? -15.784 19.529 27.373 1.00 89.19 267 GLU A O 1
ATOM 2032 N N . GLU A 1 268 ? -15.834 18.941 29.534 1.00 90.06 268 GLU A N 1
ATOM 2033 C CA . GLU A 1 268 ? -16.062 17.516 29.274 1.00 90.06 268 GLU A CA 1
ATOM 2034 C C . GLU A 1 268 ? -17.398 17.256 28.561 1.00 90.06 268 GLU A C 1
ATOM 2036 O O . GLU A 1 268 ? -17.510 16.323 27.760 1.00 90.06 268 GLU A O 1
ATOM 2041 N N . LEU A 1 269 ? -18.427 18.073 28.818 1.00 91.56 269 LEU A N 1
ATOM 2042 C CA . LEU A 1 269 ? -19.698 17.971 28.105 1.00 91.56 269 LEU A CA 1
ATOM 2043 C C . LEU A 1 269 ? -19.533 18.305 26.616 1.00 91.56 269 LEU A C 1
ATOM 2045 O O . LEU A 1 269 ? -20.098 17.604 25.768 1.00 91.56 269 LEU A O 1
ATOM 2049 N N . ARG A 1 270 ? -18.726 19.325 26.290 1.00 93.31 270 ARG A N 1
ATOM 2050 C CA . ARG A 1 270 ? -18.376 19.673 24.901 1.00 93.31 270 ARG A CA 1
ATOM 2051 C C . ARG A 1 270 ? -17.555 18.566 24.252 1.00 93.31 270 ARG A C 1
ATOM 2053 O O . ARG A 1 270 ? -17.905 18.102 23.168 1.00 93.31 270 ARG A O 1
ATOM 2060 N N . GLU A 1 271 ? -16.523 18.083 24.946 1.00 94.06 271 GLU A N 1
ATOM 2061 C CA . GLU A 1 271 ? -15.655 16.996 24.484 1.00 94.06 271 GLU A CA 1
ATOM 2062 C C . GLU A 1 271 ? -16.467 15.750 24.099 1.00 94.06 271 GLU A C 1
ATOM 2064 O O . GLU A 1 271 ? -16.353 15.255 22.976 1.00 94.06 271 GLU A O 1
ATOM 2069 N N . TYR A 1 272 ? -17.322 15.247 24.996 1.00 94.88 272 TYR A N 1
ATOM 2070 C CA . TYR A 1 272 ? -18.104 14.037 24.727 1.00 94.88 272 TYR A CA 1
ATOM 2071 C C . TYR A 1 272 ? -19.147 14.239 23.628 1.00 94.88 272 TYR A C 1
ATOM 2073 O O . TYR A 1 272 ? -19.426 13.298 22.880 1.00 94.88 272 TYR A O 1
ATOM 2081 N N . SER A 1 273 ? -19.694 15.449 23.494 1.00 96.50 273 SER A N 1
ATOM 2082 C CA . SER A 1 273 ? -20.606 15.784 22.396 1.00 96.50 273 SER A CA 1
ATOM 2083 C C . SER A 1 273 ? -19.886 15.717 21.048 1.00 96.50 273 SER A C 1
ATOM 2085 O O . SER A 1 273 ? -20.367 15.052 20.130 1.00 96.50 273 SER A O 1
ATOM 2087 N N . LEU A 1 274 ? -18.694 16.314 20.949 1.00 96.94 274 LEU A N 1
ATOM 2088 C CA . LEU A 1 274 ? -17.859 16.277 19.746 1.00 96.94 274 LEU A CA 1
ATOM 2089 C C . LEU A 1 274 ? -17.397 14.854 19.400 1.00 96.94 274 LEU A C 1
ATOM 2091 O O . LEU A 1 274 ? -17.501 14.457 18.245 1.00 96.94 274 LEU A O 1
ATOM 2095 N N . GLN A 1 275 ? -16.979 14.049 20.382 1.00 96.62 275 GLN A N 1
ATOM 2096 C CA . GLN A 1 275 ? -16.594 12.642 20.165 1.00 96.62 275 GLN A CA 1
ATOM 2097 C C . GLN A 1 275 ? -17.762 11.776 19.665 1.00 96.62 275 GLN A C 1
ATOM 2099 O O . GLN A 1 275 ? -17.578 10.845 18.874 1.00 96.62 275 GLN A O 1
ATOM 2104 N N . ALA A 1 276 ? -18.985 12.053 20.126 1.00 96.69 276 ALA A N 1
ATOM 2105 C CA . ALA A 1 276 ? -20.172 11.371 19.625 1.00 96.69 276 ALA A CA 1
ATOM 2106 C C . ALA A 1 276 ? -20.487 11.782 18.175 1.00 96.69 276 ALA A C 1
ATOM 2108 O O . ALA A 1 276 ? -20.753 10.906 17.352 1.00 96.69 276 ALA A O 1
ATOM 2109 N N . LEU A 1 277 ? -20.378 13.072 17.835 1.00 97.50 277 LEU A N 1
ATOM 2110 C CA . LEU A 1 277 ? -20.543 13.562 16.460 1.00 97.50 277 LEU A CA 1
ATOM 2111 C C . LEU A 1 277 ? -19.461 13.015 15.512 1.00 97.50 277 LEU A C 1
ATOM 2113 O O . LEU A 1 277 ? -19.792 12.552 14.423 1.00 97.50 277 LEU A O 1
ATOM 2117 N N . GLU A 1 278 ? -18.198 12.975 15.948 1.00 96.81 278 GLU A N 1
ATOM 2118 C CA . GLU A 1 278 ? -17.082 12.329 15.235 1.00 96.81 278 GLU A CA 1
ATOM 2119 C C . GLU A 1 278 ? -17.433 10.873 14.884 1.00 96.81 278 GLU A C 1
ATOM 2121 O O . GLU A 1 278 ? -17.325 10.446 13.732 1.00 96.81 278 GLU A O 1
ATOM 2126 N N . SER A 1 279 ? -17.932 10.112 15.864 1.00 96.44 279 SER A N 1
ATOM 2127 C CA . SER A 1 279 ? -18.394 8.738 15.655 1.00 96.44 279 SER A CA 1
ATOM 2128 C C . SER A 1 279 ? -19.517 8.658 14.619 1.00 96.44 279 SER A C 1
ATOM 2130 O O . SER A 1 279 ? -19.482 7.786 13.752 1.00 96.44 279 SER A O 1
ATOM 2132 N N . PHE A 1 280 ? -20.500 9.558 14.665 1.00 96.50 280 PHE A N 1
ATOM 2133 C CA . PHE A 1 280 ? -21.617 9.550 13.717 1.00 96.50 280 PHE A CA 1
ATOM 2134 C C . PHE A 1 280 ? -21.154 9.795 12.280 1.00 96.50 280 PHE A C 1
ATOM 2136 O O . PHE A 1 280 ? -21.597 9.085 11.375 1.00 96.50 280 PHE A O 1
ATOM 2143 N N . MET A 1 281 ? -20.223 10.733 12.083 1.00 95.31 281 MET A N 1
ATOM 2144 C CA . MET A 1 281 ? -19.625 11.022 10.776 1.00 95.31 281 MET A CA 1
ATOM 2145 C C . MET A 1 281 ? -18.943 9.784 10.179 1.00 95.31 281 MET A C 1
ATOM 2147 O O . MET A 1 281 ? -19.162 9.450 9.016 1.00 95.31 281 MET A O 1
ATOM 2151 N N . LEU A 1 282 ? -18.177 9.048 10.991 1.00 95.19 282 LEU A N 1
ATOM 2152 C CA . LEU A 1 282 ? -17.448 7.856 10.540 1.00 95.19 282 LEU A CA 1
ATOM 2153 C C . LEU A 1 282 ? -18.341 6.622 10.350 1.00 95.19 282 LEU A C 1
ATOM 2155 O O . LEU A 1 282 ? -18.045 5.763 9.519 1.00 95.19 282 LEU A O 1
ATOM 2159 N N . ARG A 1 283 ? -19.398 6.476 11.156 1.00 95.12 283 ARG A N 1
ATOM 2160 C CA . ARG A 1 283 ? -20.201 5.243 11.235 1.00 95.12 283 ARG A CA 1
ATOM 2161 C C . ARG A 1 283 ? -21.493 5.292 10.429 1.00 95.12 283 ARG A C 1
ATOM 2163 O O . ARG A 1 283 ? -21.974 4.234 10.027 1.00 95.12 283 ARG A O 1
ATOM 2170 N N . CYS A 1 284 ? -22.019 6.486 10.161 1.00 93.31 284 CYS A N 1
ATOM 2171 C CA . CYS A 1 284 ? -23.281 6.693 9.451 1.00 93.31 284 CYS A CA 1
ATOM 2172 C C . CYS A 1 284 ? -23.132 7.640 8.240 1.00 93.31 284 CYS A C 1
ATOM 2174 O O . CYS A 1 284 ? -23.894 8.601 8.119 1.00 93.31 284 CYS A O 1
ATOM 2176 N N . PRO A 1 285 ? -22.203 7.386 7.296 1.00 88.19 285 PRO A N 1
ATOM 2177 C CA . PRO A 1 285 ? -21.884 8.316 6.213 1.00 88.19 285 PRO A CA 1
ATOM 2178 C C . PRO A 1 285 ? -23.007 8.502 5.178 1.00 88.19 285 PRO A C 1
ATOM 2180 O O . PRO A 1 285 ? -22.828 9.255 4.233 1.00 88.19 285 PRO A O 1
ATOM 2183 N N . ARG A 1 286 ? -24.167 7.853 5.279 1.00 88.12 286 ARG A N 1
ATOM 2184 C CA . ARG A 1 286 ? -25.311 8.161 4.398 1.00 88.12 286 ARG A CA 1
ATOM 2185 C C . ARG A 1 286 ? -26.281 9.112 5.085 1.00 88.12 286 ARG A C 1
ATOM 2187 O O . ARG A 1 286 ? -26.546 10.199 4.576 1.00 88.12 286 ARG A O 1
ATOM 2194 N N . ASP A 1 287 ? -26.721 8.734 6.278 1.00 92.56 287 ASP A N 1
ATOM 2195 C CA . ASP A 1 287 ? -27.788 9.417 7.010 1.00 92.56 287 ASP A CA 1
ATOM 2196 C C . ASP A 1 287 ? -27.338 10.728 7.675 1.00 92.56 287 ASP A C 1
ATOM 2198 O O . ASP A 1 287 ? -28.158 11.611 7.908 1.00 92.56 287 ASP A O 1
ATOM 2202 N N . ILE A 1 288 ? -26.036 10.902 7.946 1.00 94.12 288 ILE A N 1
ATOM 2203 C CA . ILE A 1 288 ? -25.505 12.116 8.594 1.00 94.12 288 ILE A CA 1
ATOM 2204 C C . ILE A 1 288 ? -25.422 13.332 7.651 1.00 94.12 288 ILE A C 1
ATOM 2206 O O . ILE A 1 288 ? -25.259 14.457 8.116 1.00 94.12 288 ILE A O 1
ATOM 2210 N N . SER A 1 289 ? -25.566 13.131 6.334 1.00 92.44 289 SER A N 1
ATOM 2211 C CA . SER A 1 289 ? -25.388 14.160 5.289 1.00 92.44 289 SER A CA 1
ATOM 2212 C C . SER A 1 289 ? -26.117 15.490 5.545 1.00 92.44 289 SER A C 1
ATOM 2214 O O . SER A 1 289 ? -25.480 16.531 5.393 1.00 92.44 289 SER A O 1
ATOM 2216 N N . PRO A 1 290 ? -27.391 15.512 5.996 1.00 94.75 290 PRO A N 1
ATOM 2217 C CA . PRO A 1 290 ? -28.108 16.764 6.261 1.00 94.75 290 PRO A CA 1
ATOM 2218 C C . PRO A 1 290 ? -27.500 17.610 7.387 1.00 94.75 290 PRO A C 1
ATOM 2220 O O . PRO A 1 290 ? -27.780 18.800 7.482 1.00 94.75 290 PRO A O 1
ATOM 2223 N N . TYR A 1 291 ? -26.687 17.005 8.255 1.00 95.38 291 TYR A N 1
ATOM 2224 C CA . TYR A 1 291 ? -26.134 17.650 9.444 1.00 95.38 291 TYR A CA 1
ATOM 2225 C C . TYR A 1 291 ? -24.660 18.033 9.299 1.00 95.38 291 TYR A C 1
ATOM 2227 O O . TYR A 1 291 ? -24.121 18.694 10.187 1.00 95.38 291 TYR A O 1
ATOM 2235 N N . CYS A 1 292 ? -24.000 17.643 8.204 1.00 94.25 292 CYS A N 1
ATOM 2236 C CA . CYS A 1 292 ? -22.562 17.840 8.026 1.00 94.25 292 CYS A CA 1
ATOM 2237 C C . CYS A 1 292 ? -22.142 19.309 8.146 1.00 94.25 292 CYS A C 1
ATOM 2239 O O . CYS A 1 292 ? -21.122 19.592 8.762 1.00 94.25 292 CYS A O 1
ATOM 2241 N N . GLU A 1 293 ? -22.938 20.244 7.625 1.00 94.19 293 GLU A N 1
ATOM 2242 C CA . GLU A 1 293 ? -22.644 21.677 7.733 1.00 94.19 293 GLU A CA 1
ATOM 2243 C C . GLU A 1 293 ? -22.717 22.188 9.179 1.00 94.19 293 GLU A C 1
ATOM 2245 O O . GLU A 1 293 ? -21.830 22.911 9.624 1.00 94.19 293 GLU A O 1
ATOM 2250 N N . GLY A 1 294 ? -23.721 21.756 9.947 1.00 95.19 294 GLY A N 1
ATOM 2251 C CA . GLY A 1 294 ? -23.831 22.115 11.362 1.00 95.19 294 GLY A CA 1
ATOM 2252 C C . GLY A 1 294 ? -22.673 21.562 12.196 1.00 95.19 294 GLY A C 1
ATOM 2253 O O . GLY A 1 294 ? -22.133 22.266 13.046 1.00 95.19 294 GLY A O 1
ATOM 2254 N N . ILE A 1 295 ? -22.257 20.321 11.923 1.00 96.75 295 ILE A N 1
ATOM 2255 C CA . ILE A 1 295 ? -21.131 19.675 12.614 1.00 96.75 295 ILE A CA 1
ATOM 2256 C C . ILE A 1 295 ? -19.802 20.337 12.228 1.00 96.75 295 ILE A C 1
ATOM 2258 O O . ILE A 1 295 ? -18.963 20.556 13.100 1.00 96.75 295 ILE A O 1
ATOM 2262 N N . LEU A 1 296 ? -19.623 20.696 10.953 1.00 96.12 296 LEU A N 1
ATOM 2263 C CA . LEU A 1 296 ? -18.453 21.431 10.472 1.00 96.12 296 LEU A CA 1
ATOM 2264 C C . LEU A 1 296 ? -18.307 22.768 11.198 1.00 96.12 296 LEU A C 1
ATOM 2266 O O . LEU A 1 296 ? -17.257 23.023 11.780 1.00 96.12 296 LEU A O 1
ATOM 2270 N N . ASN A 1 297 ? -19.358 23.591 11.205 1.00 95.56 297 ASN A N 1
ATOM 2271 C CA . ASN A 1 297 ? -19.330 24.905 11.849 1.00 95.56 297 ASN A CA 1
ATOM 2272 C C . ASN A 1 297 ? -18.980 24.790 13.337 1.00 95.56 297 ASN A C 1
ATOM 2274 O O . ASN A 1 297 ? -18.117 25.516 13.825 1.00 95.56 297 ASN A O 1
ATOM 2278 N N . LEU A 1 298 ? -19.585 23.818 14.026 1.00 96.31 298 LEU A N 1
ATOM 2279 C CA . LEU A 1 298 ? -19.306 23.534 15.431 1.00 96.31 298 LEU A CA 1
ATOM 2280 C C . LEU A 1 298 ? -17.837 23.139 15.658 1.00 96.31 298 LEU A C 1
ATOM 2282 O O . LEU A 1 298 ? -17.186 23.640 16.571 1.00 96.31 298 LEU A O 1
ATOM 2286 N N . ALA A 1 299 ? -17.288 22.256 14.821 1.00 96.88 299 ALA A N 1
ATOM 2287 C CA . ALA A 1 299 ? -15.898 21.827 14.938 1.00 96.88 299 ALA A CA 1
ATOM 2288 C C . ALA A 1 299 ? -14.907 22.960 14.598 1.00 96.88 299 ALA A C 1
ATOM 2290 O O . ALA A 1 299 ? -13.866 23.073 15.242 1.00 96.88 299 ALA A O 1
ATOM 2291 N N . LEU A 1 300 ? -15.232 23.832 13.636 1.00 95.81 300 LEU A N 1
ATOM 2292 C CA . LEU A 1 300 ? -14.430 25.014 13.286 1.00 95.81 300 LEU A CA 1
ATOM 2293 C C . LEU A 1 300 ? -14.463 26.112 14.353 1.00 95.81 300 LEU A C 1
ATOM 2295 O O . LEU A 1 300 ? -13.535 26.920 14.418 1.00 95.81 300 LEU A O 1
ATOM 2299 N N . GLU A 1 301 ? -15.526 26.193 15.145 1.00 94.12 301 GLU A N 1
ATOM 2300 C CA . GLU A 1 301 ? -15.604 27.076 16.308 1.00 94.12 301 GLU A CA 1
ATOM 2301 C C . GLU A 1 301 ? -14.703 26.542 17.426 1.00 94.12 301 GLU A C 1
ATOM 2303 O O . GLU A 1 301 ? -13.783 27.225 17.879 1.00 94.12 301 GLU A O 1
ATOM 2308 N N . TYR A 1 302 ? -14.900 25.278 17.806 1.00 94.62 302 TYR A N 1
ATOM 2309 C CA . TYR A 1 302 ? -14.236 24.698 18.969 1.00 94.62 302 TYR A CA 1
ATOM 2310 C C . TYR A 1 302 ? -12.782 24.271 18.742 1.00 94.62 302 TYR A C 1
ATOM 2312 O O . TYR A 1 302 ? -12.046 24.111 19.713 1.00 94.62 302 TYR A O 1
ATOM 2320 N N . VAL A 1 303 ? -12.310 24.159 17.495 1.00 93.81 303 VAL A N 1
ATOM 2321 C CA . VAL A 1 303 ? -10.869 24.000 17.212 1.00 93.81 303 VAL A CA 1
ATOM 2322 C C . VAL A 1 303 ? -10.069 25.258 17.580 1.00 93.81 303 VAL A C 1
ATOM 2324 O O . VAL A 1 303 ? -8.894 25.161 17.927 1.00 93.81 303 VAL A O 1
ATOM 2327 N N . SER A 1 304 ? -10.715 26.428 17.555 1.00 89.69 304 SER A N 1
ATOM 2328 C CA . SER A 1 304 ? -10.137 27.724 17.930 1.00 89.69 304 SER A CA 1
ATOM 2329 C C . SER A 1 304 ? -10.466 28.132 19.374 1.00 89.69 304 SER A C 1
ATOM 2331 O O . SER A 1 304 ? -10.091 29.223 19.790 1.00 89.69 304 SER A O 1
ATOM 2333 N N . TYR A 1 305 ? -11.163 27.287 20.143 1.00 88.12 305 TYR A N 1
ATOM 2334 C CA . TYR A 1 305 ? -11.599 27.606 21.503 1.00 88.12 305 TYR A CA 1
ATOM 2335 C C . TYR A 1 305 ? -10.439 27.514 22.502 1.00 88.12 305 TYR A C 1
ATOM 2337 O O . TYR A 1 305 ? -10.069 26.428 22.955 1.00 88.12 305 TYR A O 1
ATOM 2345 N N . ASP A 1 306 ? -9.849 28.663 22.824 1.00 83.25 306 ASP A N 1
ATOM 2346 C CA . ASP A 1 306 ? -8.739 28.805 23.773 1.00 83.25 306 ASP A CA 1
ATOM 2347 C C . ASP A 1 306 ? -9.019 29.994 24.715 1.00 83.25 306 ASP A C 1
ATOM 2349 O O . ASP A 1 306 ? -8.434 31.063 24.558 1.00 83.25 306 ASP A O 1
ATOM 2353 N N . PRO A 1 307 ? -9.976 29.854 25.656 1.00 78.50 307 PRO A N 1
ATOM 2354 C CA . PRO A 1 307 ? -10.434 30.958 26.510 1.00 78.50 307 PRO A CA 1
ATOM 2355 C C . PRO A 1 307 ? -9.329 31.536 27.407 1.00 78.50 307 PRO A C 1
ATOM 2357 O O . PRO A 1 307 ? -9.424 32.681 27.839 1.00 78.50 307 PRO A O 1
ATOM 2360 N N . ASN A 1 308 ? -8.270 30.761 27.645 1.00 71.31 308 ASN A N 1
ATOM 2361 C CA . ASN A 1 308 ? -7.133 31.142 28.479 1.00 71.31 308 ASN A CA 1
ATOM 2362 C C . ASN A 1 308 ? -5.972 31.750 27.672 1.00 71.31 308 ASN A C 1
ATOM 2364 O O . ASN A 1 308 ? -4.906 32.004 28.229 1.00 71.31 308 ASN A O 1
ATOM 2368 N N . PHE A 1 309 ? -6.149 31.969 26.364 1.00 68.25 309 PHE A N 1
ATOM 2369 C CA . PHE A 1 309 ? -5.118 32.527 25.494 1.00 68.25 309 PHE A CA 1
ATOM 2370 C C . PHE A 1 309 ? -5.330 34.028 25.278 1.00 68.25 309 PHE A C 1
ATOM 2372 O O . PHE A 1 309 ? -6.301 34.455 24.656 1.00 68.25 309 PHE A O 1
ATOM 2379 N N . THR A 1 310 ? -4.398 34.844 25.769 1.00 55.19 310 THR A N 1
ATOM 2380 C CA . THR A 1 310 ? -4.340 36.280 25.474 1.00 55.19 310 THR A CA 1
ATOM 2381 C C . THR A 1 310 ? -3.324 36.529 24.362 1.00 55.19 310 THR A C 1
ATOM 2383 O O . THR A 1 310 ? -2.136 36.303 24.569 1.00 55.19 310 THR A O 1
ATOM 2386 N N . ASP A 1 311 ? -3.773 37.053 23.218 1.00 51.09 311 ASP A N 1
ATOM 2387 C CA . ASP A 1 311 ? -2.961 37.406 22.030 1.00 51.09 311 ASP A CA 1
ATOM 2388 C C . ASP A 1 311 ? -1.830 38.441 22.287 1.00 51.09 311 ASP A C 1
ATOM 2390 O O . ASP A 1 311 ? -1.147 38.867 21.360 1.00 51.09 311 ASP A O 1
ATOM 2394 N N . SER A 1 312 ? -1.608 38.895 23.524 1.00 35.91 312 SER A N 1
ATOM 2395 C CA . SER A 1 312 ? -0.838 40.110 23.827 1.00 35.91 312 SER A CA 1
ATOM 2396 C C . SER A 1 312 ? 0.677 39.932 24.001 1.00 35.91 312 SER A C 1
ATOM 2398 O O . SER A 1 312 ? 1.291 40.779 24.645 1.00 35.91 312 SER A O 1
ATOM 2400 N N . MET A 1 313 ? 1.291 38.858 23.499 1.00 41.00 313 MET A N 1
ATOM 2401 C CA . MET A 1 313 ? 2.733 38.606 23.674 1.00 41.00 313 MET A CA 1
ATOM 2402 C C . MET A 1 313 ? 3.359 37.873 22.474 1.00 41.00 313 MET A C 1
ATOM 2404 O O . MET A 1 313 ? 3.970 36.838 22.689 1.00 41.00 313 MET A O 1
ATOM 2408 N N . ASP A 1 314 ? 3.165 38.330 21.226 1.00 42.78 314 ASP A N 1
ATOM 2409 C CA . ASP A 1 314 ? 3.990 37.879 20.077 1.00 42.78 314 ASP A CA 1
ATOM 2410 C C . ASP A 1 314 ? 3.680 38.654 18.767 1.00 42.78 314 ASP A C 1
ATOM 2412 O O . ASP A 1 314 ? 3.462 38.068 17.702 1.00 42.78 314 ASP A O 1
ATOM 2416 N N . GLU A 1 315 ? 3.660 39.992 18.813 1.00 39.44 315 GLU A N 1
ATOM 2417 C CA . GLU A 1 315 ? 3.976 40.757 17.596 1.00 39.44 315 GLU A CA 1
ATOM 2418 C C . GLU A 1 315 ? 5.490 40.638 17.355 1.00 39.44 315 GLU A C 1
ATOM 2420 O O . GLU A 1 315 ? 6.290 41.093 18.167 1.00 39.44 315 GLU A O 1
ATOM 2425 N N . ASP A 1 316 ? 5.854 39.961 16.264 1.00 46.34 316 ASP A N 1
ATOM 2426 C CA . ASP A 1 316 ? 7.119 40.061 15.532 1.00 46.34 316 ASP A CA 1
ATOM 2427 C C . ASP A 1 316 ? 8.396 40.333 16.356 1.00 46.34 316 ASP A C 1
ATOM 2429 O O . ASP A 1 316 ? 8.923 41.443 16.384 1.00 46.34 316 ASP A O 1
ATOM 2433 N N . THR A 1 317 ? 9.000 39.279 16.908 1.00 39.44 317 THR A N 1
ATOM 2434 C CA . THR A 1 317 ? 10.460 39.245 17.115 1.00 39.44 317 THR A CA 1
ATOM 2435 C C . THR A 1 317 ? 11.100 38.270 16.129 1.00 39.44 317 THR A C 1
ATOM 2437 O O . THR A 1 317 ? 11.595 37.201 16.476 1.00 39.44 317 THR A O 1
ATOM 2440 N N . ASP A 1 318 ? 11.120 38.674 14.856 1.00 41.56 318 ASP A N 1
ATOM 2441 C CA . ASP A 1 318 ? 12.149 38.249 13.897 1.00 41.56 318 ASP A CA 1
ATOM 2442 C C . ASP A 1 318 ? 13.494 38.923 14.270 1.00 41.56 318 ASP A C 1
ATOM 2444 O O . ASP A 1 318 ? 14.101 39.632 13.469 1.00 41.56 318 ASP A O 1
ATOM 2448 N N . GLU A 1 319 ? 13.974 38.727 15.503 1.00 37.06 319 GLU A N 1
ATOM 2449 C CA . GLU A 1 319 ? 15.374 38.991 15.835 1.00 37.06 319 GLU A CA 1
ATOM 2450 C C . GLU A 1 319 ? 16.144 37.674 15.810 1.00 37.06 319 GLU A C 1
ATOM 2452 O O . GLU A 1 319 ? 15.784 36.675 16.435 1.00 37.06 319 GLU A O 1
ATOM 2457 N N . GLU A 1 320 ? 17.196 37.680 14.996 1.00 40.97 320 GLU A N 1
ATOM 2458 C CA . GLU A 1 320 ? 18.197 36.635 14.875 1.00 40.97 320 GLU A CA 1
ATOM 2459 C C . GLU A 1 320 ? 18.564 36.093 16.260 1.00 40.97 320 GLU A C 1
ATOM 2461 O O . GLU A 1 320 ? 19.167 36.798 17.068 1.00 40.97 320 GLU A O 1
ATOM 2466 N N . ALA A 1 321 ? 18.211 34.832 16.523 1.00 37.41 321 ALA A N 1
ATOM 2467 C CA . ALA A 1 321 ? 18.641 34.116 17.713 1.00 37.41 321 ALA A CA 1
ATOM 2468 C C . ALA A 1 321 ? 20.173 34.011 17.709 1.00 37.41 321 ALA A C 1
ATOM 2470 O O . ALA A 1 321 ? 20.751 33.055 17.186 1.00 37.41 321 ALA A O 1
ATOM 2471 N N . LYS A 1 322 ? 20.833 35.024 18.273 1.00 35.75 322 LYS A N 1
ATOM 2472 C CA . LYS A 1 322 ? 22.169 34.883 18.828 1.00 35.75 322 LYS A CA 1
ATOM 2473 C C . LYS A 1 322 ? 22.059 33.884 19.968 1.00 35.75 322 LYS A C 1
ATOM 2475 O O . LYS A 1 322 ? 21.227 34.028 20.857 1.00 35.75 322 LYS A O 1
ATOM 2480 N N . GLU A 1 323 ? 22.872 32.842 19.875 1.00 44.09 323 GLU A N 1
ATOM 2481 C CA . GLU A 1 323 ? 23.127 31.915 20.967 1.00 44.09 323 GLU A CA 1
ATOM 2482 C C . GLU A 1 323 ? 23.744 32.707 22.128 1.00 44.09 323 GLU A C 1
ATOM 2484 O O . GLU A 1 323 ? 24.944 32.971 22.129 1.00 44.09 323 GLU A O 1
ATOM 2489 N N . GLU A 1 324 ? 22.924 33.117 23.091 1.00 34.09 324 GLU A N 1
ATOM 2490 C CA . GLU A 1 324 ? 23.384 33.412 24.444 1.00 34.09 324 GLU A CA 1
ATOM 2491 C C . GLU A 1 324 ? 22.828 32.313 25.356 1.00 34.09 324 GLU A C 1
ATOM 2493 O O . GLU A 1 324 ? 21.626 32.219 25.608 1.00 34.09 324 GLU A O 1
ATOM 2498 N N . ASP A 1 325 ? 23.733 31.415 25.755 1.00 47.25 325 ASP A N 1
ATOM 2499 C CA . ASP A 1 325 ? 23.649 30.720 27.036 1.00 47.25 325 ASP A CA 1
ATOM 2500 C C . ASP A 1 325 ? 23.584 31.805 28.120 1.00 47.25 325 ASP A C 1
ATOM 2502 O O . ASP A 1 325 ? 24.565 32.521 28.304 1.00 47.25 325 ASP A O 1
ATOM 2506 N N . ASP A 1 326 ? 22.455 31.930 28.813 1.00 39.06 326 ASP A N 1
ATOM 2507 C CA . ASP A 1 326 ? 22.449 32.199 30.250 1.00 39.06 326 ASP A CA 1
ATOM 2508 C C . ASP A 1 326 ? 21.075 31.893 30.862 1.00 39.06 326 ASP A C 1
ATOM 2510 O O . ASP A 1 326 ? 20.018 32.045 30.242 1.00 39.06 326 ASP A O 1
ATOM 2514 N N . ASP A 1 327 ? 21.149 31.382 32.086 1.00 49.09 327 ASP A N 1
ATOM 2515 C CA . ASP A 1 327 ? 20.061 31.048 32.994 1.00 49.09 327 ASP A CA 1
ATOM 2516 C C . ASP A 1 327 ? 19.060 32.204 33.165 1.00 49.09 327 ASP A C 1
ATOM 2518 O O . ASP A 1 327 ? 19.465 33.323 33.464 1.00 49.09 327 ASP A O 1
ATOM 2522 N N . ASP A 1 328 ? 17.753 31.913 33.116 1.00 37.12 328 ASP A N 1
ATOM 2523 C CA . ASP A 1 328 ? 16.877 32.365 34.203 1.00 37.12 328 ASP A CA 1
ATOM 2524 C C . ASP A 1 328 ? 15.547 31.600 34.284 1.00 37.12 328 ASP A C 1
ATOM 2526 O O . ASP A 1 328 ? 14.835 31.341 33.307 1.00 37.12 328 ASP A O 1
ATOM 2530 N N . GLU A 1 329 ? 15.224 31.241 35.520 1.00 46.25 329 GLU A N 1
ATOM 2531 C CA . GLU A 1 329 ? 13.963 30.691 35.986 1.00 46.25 329 GLU A CA 1
ATOM 2532 C C . GLU A 1 329 ? 12.828 31.720 35.795 1.00 46.25 329 GLU A C 1
ATOM 2534 O O . GLU A 1 329 ? 12.857 32.776 36.414 1.00 46.25 329 GLU A O 1
ATOM 2539 N N . SER A 1 330 ? 11.794 31.434 34.989 1.00 41.06 330 SER A N 1
ATOM 2540 C CA . SER A 1 330 ? 10.383 31.813 35.282 1.00 41.06 330 SER A CA 1
ATOM 2541 C C . SER A 1 330 ? 9.407 31.537 34.125 1.00 41.06 330 SER A C 1
ATOM 2543 O O . SER A 1 330 ? 8.842 32.438 33.515 1.00 41.06 330 SER A O 1
ATOM 2545 N N . ALA A 1 331 ? 9.120 30.264 33.843 1.00 39.16 331 ALA A N 1
ATOM 2546 C CA . ALA A 1 331 ? 7.932 29.918 33.042 1.00 39.16 331 ALA A CA 1
ATOM 2547 C C . ALA A 1 331 ? 7.237 28.619 33.488 1.00 39.16 331 ALA A C 1
ATOM 2549 O O . ALA A 1 331 ? 6.463 28.045 32.731 1.00 39.16 331 ALA A O 1
ATOM 2550 N N . ASN A 1 332 ? 7.518 28.144 34.707 1.00 39.09 332 ASN A N 1
ATOM 2551 C CA . ASN A 1 332 ? 7.045 26.847 35.210 1.00 39.09 332 ASN A CA 1
ATOM 2552 C C . ASN A 1 332 ? 6.129 26.937 36.446 1.00 39.09 332 ASN A C 1
ATOM 2554 O O . ASN A 1 332 ? 5.995 25.960 37.176 1.00 39.09 332 ASN A O 1
ATOM 2558 N N . GLU A 1 333 ? 5.446 28.061 36.663 1.00 41.16 333 GLU A N 1
ATOM 2559 C CA . GLU A 1 333 ? 4.332 28.130 37.623 1.00 41.16 333 GLU A CA 1
ATOM 2560 C C . GLU A 1 333 ? 3.061 28.645 36.940 1.00 41.16 333 GLU A C 1
ATOM 2562 O O . GLU A 1 333 ? 2.590 29.751 37.186 1.00 41.16 333 GLU A O 1
ATOM 2567 N N . TYR A 1 334 ? 2.481 27.811 36.076 1.00 43.69 334 TYR A N 1
ATOM 2568 C CA . TYR A 1 334 ? 1.040 27.840 35.841 1.00 43.69 334 TYR A CA 1
ATOM 2569 C C . TYR A 1 334 ? 0.467 26.548 36.421 1.00 43.69 334 TYR A C 1
ATOM 2571 O O . TYR A 1 334 ? 0.768 25.451 35.963 1.00 43.69 334 TYR A O 1
ATOM 2579 N N . THR A 1 335 ? -0.298 26.684 37.498 1.00 38.00 335 THR A N 1
ATOM 2580 C CA . THR A 1 335 ? -1.064 25.610 38.138 1.00 38.00 335 THR A CA 1
ATOM 2581 C C . THR A 1 335 ? -2.094 25.041 37.152 1.00 38.00 335 THR A C 1
ATOM 2583 O O . THR A 1 335 ? -3.129 25.655 36.913 1.00 38.00 335 THR A O 1
ATOM 2586 N N . ASP A 1 336 ? -1.762 23.879 36.585 1.00 49.03 336 ASP A N 1
ATOM 2587 C CA . ASP A 1 336 ? -2.362 23.176 35.432 1.00 49.03 336 ASP A CA 1
ATOM 2588 C C . ASP A 1 336 ? -3.562 22.257 35.777 1.00 49.03 336 ASP A C 1
ATOM 2590 O O . ASP A 1 336 ? -4.015 21.464 34.958 1.00 49.03 336 ASP A O 1
ATOM 2594 N N . ASP A 1 337 ? -4.105 22.310 36.996 1.00 51.47 337 ASP A N 1
ATOM 2595 C CA . ASP A 1 337 ? -5.091 21.300 37.429 1.00 51.47 337 ASP A CA 1
ATOM 2596 C C . ASP A 1 337 ? -6.548 21.582 36.983 1.00 51.47 337 ASP A C 1
ATOM 2598 O O . ASP A 1 337 ? -7.400 20.701 37.124 1.00 51.47 337 ASP A O 1
ATOM 2602 N N . GLU A 1 338 ? -6.861 22.757 36.411 1.00 56.03 338 GLU A N 1
ATOM 2603 C CA . GLU A 1 338 ? -8.248 23.142 36.055 1.00 56.03 338 GLU A CA 1
ATOM 2604 C C . GLU A 1 338 ? -8.516 23.482 34.567 1.00 56.03 338 GLU A C 1
ATOM 2606 O O . GLU A 1 338 ? -9.685 23.593 34.199 1.00 56.03 338 GLU A O 1
ATOM 2611 N N . ASP A 1 339 ? -7.513 23.591 33.678 1.00 71.94 339 ASP A N 1
ATOM 2612 C CA . ASP A 1 339 ? -7.746 23.877 32.242 1.00 71.94 339 ASP A CA 1
ATOM 2613 C C . ASP A 1 339 ? -7.945 22.579 31.427 1.00 71.94 339 ASP A C 1
ATOM 2615 O O . ASP A 1 339 ? -6.995 21.871 31.086 1.00 71.94 339 ASP A O 1
ATOM 2619 N N . ALA A 1 340 ? -9.192 22.252 31.071 1.00 83.38 340 ALA A N 1
ATOM 2620 C CA . ALA A 1 340 ? -9.527 21.129 30.191 1.00 83.38 340 ALA A CA 1
ATOM 2621 C C . ALA A 1 340 ? -9.910 21.575 28.760 1.00 83.38 340 ALA A C 1
ATOM 2623 O O . ALA A 1 340 ? -10.323 20.735 27.947 1.00 83.38 340 ALA A O 1
ATOM 2624 N N . SER A 1 341 ? -9.705 22.854 28.403 1.00 88.12 341 SER A N 1
ATOM 2625 C CA . SER A 1 341 ? -10.125 23.449 27.123 1.00 88.12 341 SER A CA 1
ATOM 2626 C C . SER A 1 341 ? -9.435 22.779 25.939 1.00 88.12 341 SER A C 1
ATOM 2628 O O . SER A 1 341 ? -10.005 22.593 24.858 1.00 88.12 341 SER A O 1
ATOM 2630 N N . TRP A 1 342 ? -8.214 22.303 26.170 1.00 90.88 342 TRP A N 1
ATOM 2631 C CA . TRP A 1 342 ? -7.419 21.559 25.205 1.00 90.88 342 TRP A CA 1
ATOM 2632 C C . TRP A 1 342 ? -8.092 20.253 24.760 1.00 90.88 342 TRP A C 1
ATOM 2634 O O . TRP A 1 342 ? -7.953 19.855 23.599 1.00 90.88 342 TRP A O 1
ATOM 2644 N N . LYS A 1 343 ? -8.876 19.592 25.627 1.00 92.69 343 LYS A N 1
ATOM 2645 C CA . LYS A 1 343 ? -9.625 18.375 25.264 1.00 92.69 343 LYS A CA 1
ATOM 2646 C C . LYS A 1 343 ? -10.722 18.682 24.248 1.00 92.69 343 LYS A C 1
ATOM 2648 O O . LYS A 1 343 ? -10.964 17.877 23.346 1.00 92.69 343 LYS A O 1
ATOM 2653 N N . VAL A 1 344 ? -11.332 19.863 24.347 1.00 94.25 344 VAL A N 1
ATOM 2654 C CA . VAL A 1 344 ? -12.350 20.352 23.408 1.00 94.25 344 VAL A CA 1
ATOM 2655 C C . VAL A 1 344 ? -11.726 20.639 22.041 1.00 94.25 344 VAL A C 1
ATOM 2657 O O . VAL A 1 344 ? -12.220 20.130 21.030 1.00 94.25 344 VAL A O 1
ATOM 2660 N N . ARG A 1 345 ? -10.588 21.351 21.994 1.00 94.88 345 ARG A N 1
ATOM 2661 C CA . ARG A 1 345 ? -9.843 21.586 20.739 1.00 94.88 345 ARG A CA 1
ATOM 2662 C C . ARG A 1 345 ? -9.417 20.277 20.077 1.00 94.88 345 ARG A C 1
ATOM 2664 O O . ARG A 1 345 ? -9.589 20.093 18.872 1.00 94.88 345 ARG A O 1
ATOM 2671 N N . ARG A 1 346 ? -8.947 19.320 20.879 1.00 95.56 346 ARG A N 1
ATOM 2672 C CA . ARG A 1 346 ? -8.565 17.980 20.423 1.00 95.56 346 ARG A CA 1
ATOM 2673 C C . ARG A 1 346 ? -9.731 17.203 19.809 1.00 95.56 346 ARG A C 1
ATOM 2675 O O . ARG A 1 346 ? -9.586 16.634 18.728 1.00 95.56 346 ARG A O 1
ATOM 2682 N N . ALA A 1 347 ? -10.878 17.161 20.489 1.00 96.56 347 ALA A N 1
ATOM 2683 C CA . ALA A 1 347 ? -12.078 16.498 19.978 1.00 96.56 347 ALA A CA 1
ATOM 2684 C C . ALA A 1 347 ? -12.590 17.170 18.692 1.00 96.56 347 ALA A C 1
ATOM 2686 O O . ALA A 1 347 ? -13.021 16.487 17.767 1.00 96.56 347 ALA A O 1
ATOM 2687 N N . SER A 1 348 ? -12.464 18.495 18.598 1.00 97.25 348 SER A N 1
ATOM 2688 C CA . SER A 1 348 ? -12.828 19.266 17.405 1.00 97.25 348 SER A CA 1
ATOM 2689 C C . SER A 1 348 ? -11.944 18.932 16.206 1.00 97.25 348 SER A C 1
ATOM 2691 O O . SER A 1 348 ? -12.468 18.661 15.128 1.00 97.25 348 SER A O 1
ATOM 2693 N N . ALA A 1 349 ? -10.621 18.863 16.393 1.00 97.69 349 ALA A N 1
ATOM 2694 C CA . ALA A 1 349 ? -9.683 18.458 15.343 1.00 97.69 349 ALA A CA 1
ATOM 2695 C C . ALA A 1 349 ? -10.015 17.056 14.799 1.00 97.69 349 ALA A C 1
ATOM 2697 O O . ALA A 1 349 ? -10.130 16.858 13.590 1.00 97.69 349 ALA A O 1
ATOM 2698 N N . LYS A 1 350 ? -10.289 16.091 15.685 1.00 97.56 350 LYS A N 1
ATOM 2699 C CA . LYS A 1 350 ? -10.702 14.738 15.277 1.00 97.56 350 LYS A CA 1
ATOM 2700 C C . LYS A 1 350 ? -12.049 14.711 14.563 1.00 97.56 350 LYS A C 1
ATOM 2702 O O . LYS A 1 350 ? -12.200 13.981 13.587 1.00 97.56 350 LYS A O 1
ATOM 2707 N N . CYS A 1 351 ? -13.002 15.535 14.992 1.00 97.50 351 CYS A N 1
ATOM 2708 C CA . CYS A 1 351 ? -14.278 15.691 14.303 1.00 97.50 351 CYS A CA 1
ATOM 2709 C C . CYS A 1 351 ? -14.088 16.260 12.882 1.00 97.50 351 CYS A C 1
ATOM 2711 O O . CYS A 1 351 ? -14.655 15.721 11.932 1.00 97.50 351 CYS A O 1
ATOM 2713 N N . LEU A 1 352 ? -13.219 17.266 12.699 1.00 97.81 352 LEU A N 1
ATOM 2714 C CA . LEU A 1 352 ? -12.835 17.767 11.370 1.00 97.81 352 LEU A CA 1
ATOM 2715 C C . LEU A 1 352 ? -12.193 16.667 10.517 1.00 97.81 352 LEU A C 1
ATOM 2717 O O . LEU A 1 352 ? -12.569 16.491 9.360 1.00 97.81 352 LEU A O 1
ATOM 2721 N N . SER A 1 353 ? -11.278 15.884 11.093 1.00 97.62 353 SER A N 1
ATOM 2722 C CA . SER A 1 353 ? -10.672 14.733 10.414 1.00 97.62 353 SER A CA 1
ATOM 2723 C C . SER A 1 353 ? -11.732 13.713 9.979 1.00 97.62 353 SER A C 1
ATOM 2725 O O . SER A 1 353 ? -11.715 13.262 8.835 1.00 97.62 353 SER A O 1
ATOM 2727 N N . ALA A 1 354 ? -12.719 13.413 10.828 1.00 97.12 354 ALA A N 1
ATOM 2728 C CA . ALA A 1 354 ? -13.829 12.534 10.477 1.00 97.12 354 ALA A CA 1
ATOM 2729 C C . ALA A 1 354 ? -14.665 13.070 9.305 1.00 97.12 354 ALA A C 1
ATOM 2731 O O . ALA A 1 354 ? -15.053 12.284 8.438 1.00 97.12 354 ALA A O 1
ATOM 2732 N N . ILE A 1 355 ? -14.916 14.383 9.236 1.00 96.62 355 ILE A N 1
ATOM 2733 C CA . ILE A 1 355 ? -15.591 15.014 8.089 1.00 96.62 355 ILE A CA 1
ATOM 2734 C C . ILE A 1 355 ? -14.753 14.838 6.823 1.00 96.62 355 ILE A C 1
ATOM 2736 O O . ILE A 1 355 ? -15.266 14.326 5.834 1.00 96.62 355 ILE A O 1
ATOM 2740 N N . ILE A 1 356 ? -13.462 15.171 6.871 1.00 96.19 356 ILE A N 1
ATOM 2741 C CA . ILE A 1 356 ? -12.535 15.053 5.735 1.00 96.19 356 ILE A CA 1
ATOM 2742 C C . ILE A 1 356 ? -12.527 13.628 5.156 1.00 96.19 356 ILE A C 1
ATOM 2744 O O . ILE A 1 356 ? -12.643 13.456 3.946 1.00 96.19 356 ILE A O 1
ATOM 2748 N N . VAL A 1 357 ? -12.438 12.604 6.011 1.00 95.12 357 VAL A N 1
ATOM 2749 C CA . VAL A 1 357 ? -12.392 11.190 5.588 1.00 95.12 357 VAL A CA 1
ATOM 2750 C C . VAL A 1 357 ? -13.726 10.708 5.024 1.00 95.12 357 VAL A C 1
ATOM 2752 O O . VAL A 1 357 ? -13.757 9.924 4.078 1.00 95.12 357 VAL A O 1
ATOM 2755 N N . SER A 1 358 ? -14.837 11.124 5.634 1.00 93.81 358 SER A N 1
ATOM 2756 C CA . SER A 1 358 ? -16.173 10.610 5.301 1.00 93.81 358 SER A CA 1
ATOM 2757 C C . SER A 1 358 ? -16.885 11.388 4.191 1.00 93.81 358 SER A C 1
ATOM 2759 O O . SER A 1 358 ? -17.889 10.890 3.670 1.00 93.81 358 SER A O 1
ATOM 2761 N N . ARG A 1 359 ? -16.395 12.586 3.837 1.00 92.81 359 ARG A N 1
ATOM 2762 C CA . ARG A 1 359 ? -17.015 13.517 2.876 1.00 92.81 359 ARG A CA 1
ATOM 2763 C C . ARG A 1 359 ? -16.029 14.054 1.829 1.00 92.81 359 ARG A C 1
ATOM 2765 O O . ARG A 1 359 ? -15.739 15.255 1.823 1.00 92.81 359 ARG A O 1
ATOM 2772 N N . PRO A 1 360 ? -15.527 13.212 0.905 1.00 91.75 360 PRO A N 1
ATOM 2773 C CA . PRO A 1 360 ? -14.659 13.669 -0.182 1.00 91.75 360 PRO A CA 1
ATOM 2774 C C . PRO A 1 360 ? -15.282 14.782 -1.045 1.00 91.75 360 PRO A C 1
ATOM 2776 O O . PRO A 1 360 ? -14.579 15.655 -1.548 1.00 91.75 360 PRO A O 1
ATOM 2779 N N . GLU A 1 361 ? -16.608 14.798 -1.182 1.00 91.06 361 GLU A N 1
ATOM 2780 C CA . GLU A 1 361 ? -17.366 15.821 -1.907 1.00 91.06 361 GLU A CA 1
ATOM 2781 C C . GLU A 1 361 ? -17.296 17.216 -1.264 1.00 91.06 361 GLU A C 1
ATOM 2783 O O . GLU A 1 361 ? -17.550 18.214 -1.932 1.00 91.06 361 GLU A O 1
ATOM 2788 N N . MET A 1 362 ? -16.925 17.309 0.018 1.00 93.00 362 MET A N 1
ATOM 2789 C CA . MET A 1 362 ? -16.793 18.578 0.740 1.00 93.00 362 MET A CA 1
ATOM 2790 C C . MET A 1 362 ? -15.362 19.137 0.724 1.00 93.00 362 MET A C 1
ATOM 2792 O O . MET A 1 362 ? -15.131 20.194 1.311 1.00 93.00 362 MET A O 1
ATOM 2796 N N . LEU A 1 363 ? -14.394 18.482 0.069 1.00 93.56 363 LEU A N 1
ATOM 2797 C CA . LEU A 1 363 ? -12.976 18.865 0.142 1.00 93.56 363 LEU A CA 1
ATOM 2798 C C . LEU A 1 363 ? -12.705 20.313 -0.284 1.00 93.56 363 LEU A C 1
ATOM 2800 O O . LEU A 1 363 ? -11.968 21.006 0.413 1.00 93.56 363 LEU A O 1
ATOM 2804 N N . SER A 1 364 ? -13.324 20.810 -1.360 1.00 92.81 364 SER A N 1
ATOM 2805 C CA . SER A 1 364 ? -13.148 22.216 -1.761 1.00 92.81 364 SER A CA 1
ATOM 2806 C C . SER A 1 364 ? -13.635 23.180 -0.670 1.00 92.81 364 SER A C 1
ATOM 2808 O O . SER A 1 364 ? -12.954 24.155 -0.367 1.00 92.81 364 SER A O 1
ATOM 2810 N N . LYS A 1 365 ? -14.749 22.865 0.011 1.00 93.69 365 LYS A N 1
ATOM 2811 C CA . LYS A 1 365 ? -15.226 23.634 1.176 1.00 93.69 365 LYS A CA 1
ATOM 2812 C C . LYS A 1 365 ? -14.249 23.535 2.353 1.00 93.69 365 LYS A C 1
ATOM 2814 O O . LYS A 1 365 ? -13.970 24.544 2.993 1.00 93.69 365 LYS A O 1
ATOM 2819 N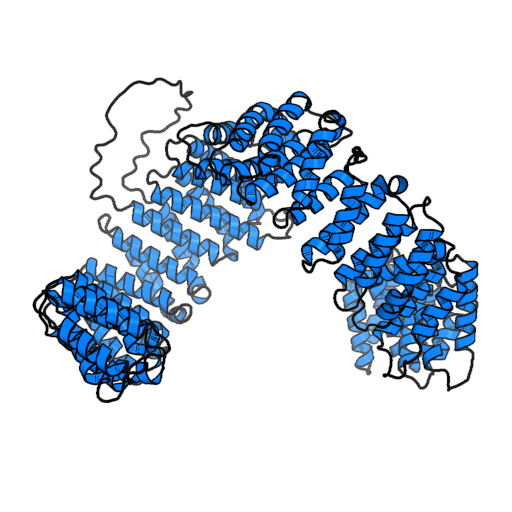 N . MET A 1 366 ? -13.667 22.357 2.606 1.00 95.12 366 MET A N 1
ATOM 2820 C CA . MET A 1 366 ? -12.640 22.186 3.647 1.00 95.12 366 MET A CA 1
ATOM 2821 C C . MET A 1 366 ? -11.408 23.058 3.385 1.00 95.12 366 MET A C 1
ATOM 2823 O O . MET A 1 366 ? -10.864 23.630 4.325 1.00 95.12 366 MET A O 1
ATOM 2827 N N . PHE A 1 367 ? -10.980 23.209 2.130 1.00 95.56 367 PHE A N 1
ATOM 2828 C CA . PHE A 1 367 ? -9.872 24.105 1.789 1.00 95.56 367 PHE A CA 1
ATOM 2829 C C . PHE A 1 367 ? -10.196 25.584 2.005 1.00 95.56 367 PHE A C 1
ATOM 2831 O O . PHE A 1 367 ? -9.310 26.339 2.388 1.00 95.56 367 PHE A O 1
ATOM 2838 N N . LEU A 1 368 ? -11.448 25.995 1.805 1.00 93.12 368 LEU A N 1
ATOM 2839 C CA . LEU A 1 368 ? -11.861 27.384 2.007 1.00 93.12 368 LEU A CA 1
ATOM 2840 C C . LEU A 1 368 ? -12.077 27.730 3.489 1.00 93.12 368 LEU A C 1
ATOM 2842 O O . LEU A 1 368 ? -11.718 28.822 3.917 1.00 93.12 368 LEU A O 1
ATOM 2846 N N . GLU A 1 369 ? -12.641 26.811 4.278 1.00 94.50 369 GLU A N 1
ATOM 2847 C CA . GLU A 1 369 ? -13.075 27.100 5.655 1.00 94.50 369 GLU A CA 1
ATOM 2848 C C . GLU A 1 369 ? -12.168 26.485 6.732 1.00 94.50 369 GLU A C 1
ATOM 2850 O O . GLU A 1 369 ? -11.844 27.143 7.722 1.00 94.50 369 GLU A O 1
ATOM 2855 N N . ALA A 1 370 ? -11.739 25.230 6.560 1.00 95.06 370 ALA A N 1
ATOM 2856 C CA . ALA A 1 370 ? -10.989 24.491 7.578 1.00 95.06 370 ALA A CA 1
ATOM 2857 C C . ALA A 1 370 ? -9.471 24.660 7.444 1.00 95.06 370 ALA A C 1
ATOM 2859 O O . ALA A 1 370 ? -8.781 24.847 8.445 1.00 95.06 370 ALA A O 1
ATOM 2860 N N . CYS A 1 371 ? -8.942 24.619 6.219 1.00 96.31 371 CYS A N 1
ATOM 2861 C CA . CYS A 1 371 ? -7.505 24.692 5.948 1.00 96.31 371 CYS A CA 1
ATOM 2862 C C . CYS A 1 371 ? -6.839 25.948 6.549 1.00 96.31 371 CYS A C 1
ATOM 2864 O O . CYS A 1 371 ? -5.858 25.778 7.279 1.00 96.31 371 CYS A O 1
ATOM 2866 N N . PRO A 1 372 ? -7.376 27.179 6.380 1.00 94.75 372 PRO A N 1
ATOM 2867 C CA . PRO A 1 372 ? -6.755 28.371 6.958 1.00 94.75 372 PRO A CA 1
ATOM 2868 C C . PRO A 1 372 ? -6.679 28.309 8.489 1.00 94.75 372 PRO A C 1
ATOM 2870 O O . PRO A 1 372 ? -5.632 28.599 9.067 1.00 94.75 372 PRO A O 1
ATOM 2873 N N . LYS A 1 373 ? -7.755 27.844 9.143 1.00 94.38 373 LYS A N 1
ATOM 2874 C CA . LYS A 1 373 ? -7.803 27.681 10.604 1.00 94.38 373 LYS A CA 1
ATOM 2875 C C . LYS A 1 373 ? -6.812 26.631 11.105 1.00 94.38 373 LYS A C 1
ATOM 2877 O O . LYS A 1 373 ? -6.161 26.837 12.126 1.00 94.38 373 LYS A O 1
ATOM 2882 N N . LEU A 1 374 ? -6.674 25.510 10.394 1.00 96.62 374 LEU A N 1
ATOM 2883 C CA . LEU A 1 374 ? -5.711 24.464 10.746 1.00 96.62 374 LEU A CA 1
ATOM 2884 C C . LEU A 1 374 ? -4.265 24.967 10.628 1.00 96.62 374 LEU A C 1
ATOM 2886 O O . LEU A 1 374 ? -3.477 24.733 11.542 1.00 96.62 374 LEU A O 1
ATOM 2890 N N . ILE A 1 375 ? -3.930 25.690 9.550 1.00 96.12 375 ILE A N 1
ATOM 2891 C CA . ILE A 1 375 ? -2.591 26.272 9.347 1.00 96.12 375 ILE A CA 1
ATOM 2892 C C . ILE A 1 375 ? -2.263 27.282 10.448 1.00 96.12 375 ILE A C 1
ATOM 2894 O O . ILE A 1 375 ? -1.142 27.287 10.964 1.00 96.12 375 ILE A O 1
ATOM 2898 N N . GLU A 1 376 ? -3.232 28.115 10.833 1.00 92.62 376 GLU A N 1
ATOM 2899 C CA . GLU A 1 376 ? -3.068 29.055 11.941 1.00 92.62 376 GLU A CA 1
ATOM 2900 C C . GLU A 1 376 ? -2.804 28.323 13.266 1.00 92.62 376 GLU A C 1
ATOM 2902 O O . GLU A 1 376 ? -1.925 28.727 14.026 1.00 92.62 376 GLU A O 1
ATOM 2907 N N . ARG A 1 377 ? -3.495 27.203 13.521 1.00 92.56 377 ARG A N 1
ATOM 2908 C CA . ARG A 1 377 ? -3.319 26.376 14.729 1.00 92.56 377 ARG A CA 1
ATOM 2909 C C . ARG A 1 377 ? -2.095 25.459 14.708 1.00 92.56 377 ARG A C 1
ATOM 2911 O O . ARG A 1 377 ? -1.866 24.753 15.686 1.00 92.56 377 ARG A O 1
ATOM 2918 N N . PHE A 1 378 ? -1.233 25.501 13.691 1.00 94.94 378 PHE A N 1
ATOM 2919 C CA . PHE A 1 378 ? 0.082 24.847 13.792 1.00 94.94 378 PHE A CA 1
ATOM 2920 C C . PHE A 1 378 ? 0.920 25.422 14.947 1.00 94.94 378 PHE A C 1
ATOM 2922 O O . PHE A 1 378 ? 1.758 24.707 15.491 1.00 94.94 378 PHE A O 1
ATOM 2929 N N . ARG A 1 379 ? 0.644 26.668 15.372 1.00 90.38 379 ARG A N 1
ATOM 2930 C CA . ARG A 1 379 ? 1.245 27.329 16.547 1.00 90.38 379 ARG A CA 1
ATOM 2931 C C . ARG A 1 379 ? 0.577 26.992 17.890 1.00 90.38 379 ARG A C 1
ATOM 2933 O O . ARG A 1 379 ? 0.755 27.723 18.852 1.00 90.38 379 ARG A O 1
ATOM 2940 N N . GLU A 1 380 ? -0.213 25.923 17.961 1.00 90.38 380 GLU A N 1
ATOM 2941 C CA . GLU A 1 380 ? -0.881 25.468 19.189 1.00 90.38 380 GLU A CA 1
ATOM 2942 C C . GLU A 1 380 ? 0.106 25.287 20.362 1.00 90.38 380 GLU A C 1
ATOM 2944 O O . GLU A 1 380 ? 1.178 24.711 20.186 1.00 90.38 380 GLU A O 1
ATOM 2949 N N . ARG A 1 381 ? -0.255 25.744 21.567 1.00 86.88 381 ARG A N 1
ATOM 2950 C CA . ARG A 1 381 ? 0.602 25.621 22.761 1.00 86.88 381 ARG A CA 1
ATOM 2951 C C . ARG A 1 381 ? 0.628 24.194 23.304 1.00 86.88 381 ARG A C 1
ATOM 2953 O O . ARG A 1 381 ? 1.682 23.680 23.668 1.00 86.88 381 ARG A O 1
ATOM 2960 N N . GLU A 1 382 ? -0.528 23.532 23.282 1.00 90.44 382 GLU A N 1
ATOM 2961 C CA . GLU A 1 382 ? -0.690 22.183 23.810 1.00 90.44 382 GLU A CA 1
ATOM 2962 C C . GLU A 1 382 ? -0.186 21.139 22.817 1.00 90.44 382 GLU A C 1
ATOM 2964 O O . GLU A 1 382 ? -0.808 20.878 21.783 1.00 90.44 382 GLU A O 1
ATOM 2969 N N . GLU A 1 383 ? 0.928 20.478 23.138 1.00 90.12 383 GLU A N 1
ATOM 2970 C CA . GLU A 1 383 ? 1.603 19.566 22.208 1.00 90.12 383 GLU A CA 1
ATOM 2971 C C . GLU A 1 383 ? 0.676 18.445 21.702 1.00 90.12 383 GLU A C 1
ATOM 2973 O O . GLU A 1 383 ? 0.711 18.078 20.527 1.00 90.12 383 GLU A O 1
ATOM 2978 N N . ASN A 1 384 ? -0.194 17.905 22.560 1.00 91.62 384 ASN A N 1
ATOM 2979 C CA . ASN A 1 384 ? -1.145 16.864 22.161 1.00 91.62 384 ASN A CA 1
ATOM 2980 C C . ASN A 1 384 ? -2.186 17.376 21.159 1.00 91.62 384 ASN A C 1
ATOM 2982 O O . ASN A 1 384 ? -2.498 16.668 20.202 1.00 91.62 384 ASN A O 1
ATOM 2986 N N . VAL A 1 385 ? -2.687 18.599 21.347 1.00 94.88 385 VAL A N 1
ATOM 2987 C CA . VAL A 1 385 ? -3.625 19.224 20.409 1.00 94.88 385 VAL A CA 1
ATOM 2988 C C . VAL A 1 385 ? -2.909 19.531 19.096 1.00 94.88 385 VAL A C 1
ATOM 2990 O O . VAL A 1 385 ? -3.424 19.183 18.036 1.00 94.88 385 VAL A O 1
ATOM 2993 N N . LYS A 1 386 ? -1.676 20.057 19.149 1.00 95.44 386 LYS A N 1
ATOM 2994 C CA . LYS A 1 386 ? -0.845 20.334 17.967 1.00 95.44 386 LYS A CA 1
ATOM 2995 C C . LYS A 1 386 ? -0.677 19.090 17.091 1.00 95.44 386 LYS A C 1
ATOM 2997 O O . LYS A 1 386 ? -0.808 19.166 15.871 1.00 95.44 386 LYS A O 1
ATOM 3002 N N . MET A 1 387 ? -0.440 17.925 17.700 1.00 96.50 387 MET A N 1
ATOM 3003 C CA . MET A 1 387 ? -0.324 16.666 16.953 1.00 96.50 387 MET A CA 1
ATOM 3004 C C . MET A 1 387 ? -1.636 16.259 16.277 1.00 96.50 387 MET A C 1
ATOM 3006 O O . MET A 1 387 ? -1.612 15.808 15.134 1.00 96.50 387 MET A O 1
ATOM 3010 N N . ASP A 1 388 ? -2.778 16.419 16.950 1.00 97.38 388 ASP A N 1
ATOM 3011 C CA . ASP A 1 388 ? -4.088 16.141 16.353 1.00 97.38 388 ASP A CA 1
ATOM 3012 C C . ASP A 1 388 ? -4.420 17.142 15.219 1.00 97.38 388 ASP A C 1
ATOM 3014 O O . ASP A 1 388 ? -4.991 16.736 14.205 1.00 97.38 388 ASP A O 1
ATOM 3018 N N . ILE A 1 389 ? -3.974 18.404 15.302 1.00 98.19 389 ILE A N 1
ATOM 3019 C CA . ILE A 1 389 ? -4.061 19.386 14.202 1.00 98.19 389 ILE A CA 1
ATOM 3020 C C . ILE A 1 389 ? -3.209 18.952 13.000 1.00 98.19 389 ILE A C 1
ATOM 3022 O O . ILE A 1 389 ? -3.721 18.904 11.879 1.00 98.19 389 ILE A O 1
ATOM 3026 N N . PHE A 1 390 ? -1.942 18.574 13.210 1.00 98.25 390 PHE A N 1
ATOM 3027 C CA . PHE A 1 390 ? -1.090 18.052 12.134 1.00 98.25 390 PHE A CA 1
ATOM 3028 C C . PHE A 1 390 ? -1.689 16.804 11.485 1.00 98.25 390 PHE A C 1
ATOM 3030 O O . PHE A 1 390 ? -1.731 16.719 10.260 1.00 98.25 390 PHE A O 1
ATOM 3037 N N . ASN A 1 391 ? -2.198 15.859 12.277 1.00 98.25 391 ASN A N 1
ATOM 3038 C CA . ASN A 1 391 ? -2.836 14.650 11.754 1.00 98.25 391 ASN A CA 1
ATOM 3039 C C . ASN A 1 391 ? -4.099 14.970 10.944 1.00 98.25 391 ASN A C 1
ATOM 3041 O O . ASN A 1 391 ? -4.309 14.382 9.886 1.00 98.25 391 ASN A O 1
ATOM 3045 N N . THR A 1 392 ? -4.907 15.928 11.402 1.00 98.31 392 THR A N 1
ATOM 3046 C CA . THR A 1 392 ? -6.099 16.392 10.676 1.00 98.31 392 THR A CA 1
ATOM 3047 C C . THR A 1 392 ? -5.718 17.003 9.329 1.00 98.31 392 THR A C 1
ATOM 3049 O O . THR A 1 392 ? -6.338 16.696 8.312 1.00 98.31 392 THR A O 1
ATOM 3052 N N . PHE A 1 393 ? -4.656 17.812 9.294 1.00 98.50 393 PHE A N 1
ATOM 3053 C CA . PHE A 1 393 ? -4.140 18.387 8.054 1.00 98.50 393 PHE A CA 1
ATOM 3054 C C . PHE A 1 393 ? -3.552 17.320 7.117 1.00 98.50 393 PHE A C 1
ATOM 3056 O O . PHE A 1 393 ? -3.835 17.327 5.924 1.00 98.50 393 PHE A O 1
ATOM 3063 N N . ILE A 1 394 ? -2.793 16.353 7.641 1.00 98.44 394 ILE A N 1
ATOM 3064 C CA . ILE A 1 394 ? -2.287 15.203 6.870 1.00 98.44 394 ILE A CA 1
ATOM 3065 C C . ILE A 1 394 ? -3.444 14.418 6.241 1.00 98.44 394 ILE A C 1
ATOM 3067 O O . ILE A 1 394 ? -3.345 14.000 5.090 1.00 98.44 394 ILE A O 1
ATOM 3071 N N . GLU A 1 395 ? -4.555 14.241 6.954 1.00 98.06 395 GLU A N 1
ATOM 3072 C CA . GLU A 1 395 ? -5.724 13.560 6.400 1.00 98.06 395 GLU A CA 1
ATOM 3073 C C . GLU A 1 395 ? -6.392 14.372 5.279 1.00 98.06 395 GLU A C 1
ATOM 3075 O O . GLU A 1 395 ? -6.786 13.797 4.264 1.00 98.06 395 GLU A O 1
ATOM 3080 N N . LEU A 1 396 ? -6.426 15.708 5.389 1.00 98.00 396 LEU A N 1
ATOM 3081 C CA . LEU A 1 396 ? -6.865 16.590 4.297 1.00 98.00 396 LEU A CA 1
ATOM 3082 C C . LEU A 1 396 ? -6.000 16.399 3.043 1.00 98.00 396 LEU A C 1
ATOM 3084 O O . LEU A 1 396 ? -6.531 16.262 1.937 1.00 98.00 396 LEU A O 1
ATOM 3088 N N . LEU A 1 397 ? -4.677 16.320 3.210 1.00 97.25 397 LEU A N 1
ATOM 3089 C CA . LEU A 1 397 ? -3.741 16.048 2.117 1.00 97.25 397 LEU A CA 1
ATOM 3090 C C . LEU A 1 397 ? -3.998 14.667 1.492 1.00 97.25 397 LEU A C 1
ATOM 3092 O O . LEU A 1 397 ? -4.174 14.560 0.277 1.00 97.25 397 LEU A O 1
ATOM 3096 N N . ARG A 1 398 ? -4.098 13.611 2.308 1.00 96.69 398 ARG A N 1
ATOM 3097 C CA . ARG A 1 398 ? -4.342 12.236 1.835 1.00 96.69 398 ARG A CA 1
ATOM 3098 C C . ARG A 1 398 ? -5.632 12.106 1.049 1.00 96.69 398 ARG A C 1
ATOM 3100 O O . ARG A 1 398 ? -5.627 11.504 -0.026 1.00 96.69 398 ARG A O 1
ATOM 3107 N N . GLN A 1 399 ? -6.726 12.672 1.556 1.00 95.69 399 GLN A N 1
ATOM 3108 C CA . GLN A 1 399 ? -8.007 12.640 0.852 1.00 95.69 399 GLN A CA 1
ATOM 3109 C C . GLN A 1 399 ? -7.944 13.413 -0.463 1.00 95.69 399 GLN A C 1
ATOM 3111 O O . GLN A 1 399 ? -8.425 12.919 -1.482 1.00 95.69 399 GLN A O 1
ATOM 3116 N N . THR A 1 400 ? -7.245 14.550 -0.488 1.00 94.56 400 THR A N 1
ATOM 3117 C CA . THR A 1 400 ? -6.981 15.299 -1.726 1.00 94.56 400 THR A CA 1
ATOM 3118 C C . THR A 1 400 ? -6.239 14.441 -2.749 1.00 94.56 400 THR A C 1
ATOM 3120 O O . THR A 1 400 ? -6.670 14.332 -3.898 1.00 94.56 400 THR A O 1
ATOM 3123 N N . GLY A 1 401 ? -5.167 13.761 -2.334 1.00 92.50 401 GLY A N 1
ATOM 3124 C CA . GLY A 1 401 ? -4.425 12.839 -3.193 1.00 92.50 401 GLY A CA 1
ATOM 3125 C C . GLY A 1 401 ? -5.265 11.652 -3.667 1.00 92.50 401 GLY A C 1
ATOM 3126 O O . GLY A 1 401 ? -5.128 11.221 -4.807 1.00 92.50 401 GLY A O 1
ATOM 3127 N N . ASN A 1 402 ? -6.164 11.125 -2.834 1.00 92.00 402 ASN A N 1
ATOM 3128 C CA . ASN A 1 402 ? -7.034 10.009 -3.207 1.00 92.00 402 ASN A CA 1
ATOM 3129 C C . ASN A 1 402 ? -8.085 10.394 -4.252 1.00 92.00 402 ASN A C 1
ATOM 3131 O O . ASN A 1 402 ? -8.292 9.623 -5.188 1.00 92.00 402 ASN A O 1
ATOM 3135 N N . VAL A 1 403 ? -8.708 11.567 -4.121 1.00 89.62 403 VAL A N 1
ATOM 3136 C CA . VAL A 1 403 ? -9.747 12.045 -5.050 1.00 89.62 403 VAL A CA 1
ATOM 3137 C C . VAL A 1 403 ? -9.158 12.498 -6.386 1.00 89.62 403 VAL A C 1
ATOM 3139 O O . VAL A 1 403 ? -9.786 12.310 -7.423 1.00 89.62 403 VAL A O 1
ATOM 3142 N N . THR A 1 404 ? -7.941 13.045 -6.382 1.00 86.38 404 THR A N 1
ATOM 3143 C CA . THR A 1 404 ? -7.328 13.660 -7.576 1.00 86.38 404 THR A CA 1
ATOM 3144 C C . THR A 1 404 ? -6.329 12.761 -8.311 1.00 86.38 404 THR A C 1
ATOM 3146 O O . THR A 1 404 ? -5.671 13.193 -9.259 1.00 86.38 404 THR A O 1
ATOM 3149 N N . LYS A 1 405 ? -6.211 11.484 -7.922 1.00 81.19 405 LYS A N 1
ATOM 3150 C CA . LYS A 1 405 ? -5.347 10.500 -8.599 1.00 81.19 405 LYS A CA 1
ATOM 3151 C C . LYS A 1 405 ? -5.698 10.390 -10.087 1.00 81.19 405 LYS A C 1
ATOM 3153 O O . LYS A 1 405 ? -6.782 9.942 -10.444 1.00 81.19 405 LYS A O 1
ATOM 3158 N N . GLY A 1 406 ? -4.747 10.747 -10.950 1.00 68.00 406 GLY A N 1
ATOM 3159 C CA . GLY A 1 406 ? -4.892 10.653 -12.407 1.00 68.00 406 GLY A CA 1
ATOM 3160 C C . GLY A 1 406 ? -5.683 11.793 -13.059 1.00 68.00 406 GLY A C 1
ATOM 3161 O O . GLY A 1 406 ? -5.912 11.735 -14.263 1.00 68.00 406 GLY A O 1
ATOM 3162 N N . GLN A 1 407 ? -6.080 12.821 -12.302 1.00 68.50 407 GLN A N 1
ATOM 3163 C CA . GLN A 1 407 ? -6.706 14.036 -12.832 1.00 68.50 407 GLN A CA 1
ATOM 3164 C C . GLN A 1 407 ? -5.640 15.121 -13.064 1.00 68.50 407 GLN A C 1
ATOM 3166 O O . GLN A 1 407 ? -4.738 15.288 -12.246 1.00 68.50 407 GLN A O 1
ATOM 3171 N N . GLY A 1 408 ? -5.720 15.834 -14.192 1.00 59.69 408 GLY A N 1
ATOM 3172 C CA . GLY A 1 408 ? -4.860 16.990 -14.476 1.00 59.69 408 GLY A CA 1
ATOM 3173 C C . GLY A 1 408 ? -5.332 18.260 -13.756 1.00 59.69 408 GLY A C 1
ATOM 3174 O O . GLY A 1 408 ? -6.516 18.392 -13.455 1.00 59.69 408 GLY A O 1
ATOM 3175 N N . ASP A 1 409 ? -4.418 19.208 -13.525 1.00 57.62 409 ASP A N 1
ATOM 3176 C CA . ASP A 1 409 ? -4.655 20.476 -12.804 1.00 57.62 409 ASP A CA 1
ATOM 3177 C C . ASP A 1 409 ? -5.435 21.522 -13.644 1.00 57.62 409 ASP A C 1
ATOM 3179 O O . ASP A 1 409 ? -5.022 22.674 -13.756 1.00 57.62 409 ASP A O 1
ATOM 3183 N N . ILE A 1 410 ? -6.532 21.130 -14.302 1.00 59.22 410 ILE A N 1
ATOM 3184 C CA . ILE A 1 410 ? -7.244 21.994 -15.268 1.00 59.22 410 ILE A CA 1
ATOM 3185 C C . ILE A 1 410 ? -8.332 22.853 -14.591 1.00 59.22 410 ILE A C 1
ATOM 3187 O O . ILE A 1 410 ? -8.711 23.890 -15.125 1.00 59.22 410 ILE A O 1
ATOM 3191 N N . ASP A 1 411 ? -8.814 22.462 -13.407 1.00 75.94 411 ASP A N 1
ATOM 3192 C CA . ASP A 1 411 ? -9.924 23.130 -12.713 1.00 75.94 411 ASP A CA 1
ATOM 3193 C C . ASP A 1 411 ? -9.444 23.946 -11.497 1.00 75.94 411 ASP A C 1
ATOM 3195 O O . ASP A 1 411 ? -8.933 23.389 -10.517 1.00 75.94 411 ASP A O 1
ATOM 3199 N N . GLU A 1 412 ? -9.645 25.267 -11.552 1.00 79.00 412 GLU A N 1
ATOM 3200 C CA . GLU A 1 412 ? -9.314 26.239 -10.494 1.00 79.00 412 GLU A CA 1
ATOM 3201 C C . GLU A 1 412 ? -10.138 26.046 -9.207 1.00 79.00 412 GLU A C 1
ATOM 3203 O O . GLU A 1 412 ? -9.793 26.579 -8.157 1.00 79.00 412 GLU A O 1
ATOM 3208 N N . SER A 1 413 ? -11.208 25.251 -9.247 1.00 80.25 413 SER A N 1
ATOM 3209 C CA . SER A 1 413 ? -11.995 24.882 -8.063 1.00 80.25 413 SER A CA 1
ATOM 3210 C C . SER A 1 413 ? -11.601 23.529 -7.458 1.00 80.25 413 SER A C 1
ATOM 3212 O O . SER A 1 413 ? -12.122 23.127 -6.406 1.00 80.25 413 SER A O 1
ATOM 3214 N N . SER A 1 414 ? -10.663 22.820 -8.098 1.00 88.31 414 SER A N 1
ATOM 3215 C CA . SER A 1 414 ? -10.239 21.500 -7.646 1.00 88.31 414 SER A CA 1
ATOM 3216 C C . SER A 1 414 ? -9.510 21.574 -6.294 1.00 88.31 414 SER A C 1
ATOM 3218 O O . SER A 1 414 ? -8.703 22.481 -6.061 1.00 88.31 414 SER A O 1
ATOM 3220 N N . PRO A 1 415 ? -9.708 20.586 -5.399 1.00 90.50 415 PRO A N 1
ATOM 3221 C CA . PRO A 1 415 ? -9.001 20.526 -4.117 1.00 90.50 415 PRO A CA 1
ATOM 3222 C C . PRO A 1 415 ? -7.470 20.574 -4.256 1.00 90.50 415 PRO A C 1
ATOM 3224 O O . PRO A 1 415 ? -6.778 21.153 -3.424 1.00 90.50 415 PRO A O 1
ATOM 3227 N N . ARG A 1 416 ? -6.934 19.996 -5.338 1.00 90.69 416 ARG A N 1
ATOM 3228 C CA . ARG A 1 416 ? -5.497 19.980 -5.640 1.00 90.69 416 ARG A CA 1
ATOM 3229 C C . ARG A 1 416 ? -4.971 21.364 -6.032 1.00 90.69 416 ARG A C 1
ATOM 3231 O O . ARG A 1 416 ? -3.899 21.748 -5.566 1.00 90.69 416 ARG A O 1
ATOM 3238 N N . TRP A 1 417 ? -5.734 22.128 -6.818 1.00 91.12 417 TRP A N 1
ATOM 3239 C CA . TRP A 1 417 ? -5.406 23.520 -7.133 1.00 91.12 417 TRP A CA 1
ATOM 3240 C C . TRP A 1 417 ? -5.451 24.400 -5.879 1.00 91.12 417 TRP A C 1
ATOM 3242 O O . TRP A 1 417 ? -4.502 25.138 -5.619 1.00 91.12 417 TRP A O 1
ATOM 3252 N N . LEU A 1 418 ? -6.497 24.261 -5.055 1.00 93.44 418 LEU A N 1
ATOM 3253 C CA . LEU A 1 418 ? -6.634 25.002 -3.795 1.00 93.44 418 LEU A CA 1
ATOM 3254 C C . LEU A 1 418 ? -5.474 24.706 -2.837 1.00 93.44 418 LEU A C 1
ATOM 3256 O O . LEU A 1 418 ? -4.882 25.627 -2.279 1.00 93.44 418 LEU A O 1
ATOM 3260 N N . LEU A 1 419 ? -5.082 23.434 -2.709 1.00 94.31 419 LEU A N 1
ATOM 3261 C CA . LEU A 1 419 ? -3.917 23.046 -1.918 1.00 94.31 419 LEU A CA 1
ATOM 3262 C C . LEU A 1 419 ? -2.637 23.738 -2.406 1.00 94.31 419 LEU A C 1
ATOM 3264 O O . LEU A 1 419 ? -1.858 24.214 -1.583 1.00 94.31 419 LEU A O 1
ATOM 3268 N N . LYS A 1 420 ? -2.425 23.827 -3.726 1.00 93.19 420 LYS A N 1
ATOM 3269 C CA . LYS A 1 420 ? -1.249 24.486 -4.312 1.00 93.19 420 LYS A CA 1
ATOM 3270 C C . LYS A 1 420 ? -1.153 25.961 -3.904 1.00 93.19 420 LYS A C 1
ATOM 3272 O O . LYS A 1 420 ? -0.052 26.427 -3.626 1.00 93.19 420 LYS A O 1
ATOM 3277 N N . GLN A 1 421 ? -2.281 26.669 -3.808 1.00 93.75 421 GLN A N 1
ATOM 3278 C CA . GLN A 1 421 ? -2.314 28.067 -3.349 1.00 93.75 421 GLN A CA 1
ATOM 3279 C C . GLN A 1 421 ? -1.947 28.221 -1.866 1.00 93.75 421 GLN A C 1
ATOM 3281 O O . GLN A 1 421 ? -1.406 29.248 -1.457 1.00 93.75 421 GLN A O 1
ATOM 3286 N N . GLU A 1 422 ? -2.206 27.199 -1.050 1.00 95.44 422 GLU A N 1
ATOM 3287 C CA . GLU A 1 422 ? -1.928 27.226 0.389 1.00 95.44 422 GLU A CA 1
ATOM 3288 C C . GLU A 1 422 ? -0.484 26.820 0.739 1.00 95.44 422 GLU A C 1
ATOM 3290 O O . GLU A 1 422 ? -0.021 27.111 1.846 1.00 95.44 422 GLU A O 1
ATOM 3295 N N . VAL A 1 423 ? 0.273 26.227 -0.198 1.00 96.31 423 VAL A N 1
ATOM 3296 C CA . VAL A 1 423 ? 1.662 25.764 0.015 1.00 96.31 423 VAL A CA 1
ATOM 3297 C C . VAL A 1 423 ? 2.561 26.821 0.677 1.00 96.31 423 VAL A C 1
ATOM 3299 O O . VAL A 1 423 ? 3.194 26.482 1.682 1.00 96.31 423 VAL A O 1
ATOM 3302 N N . PRO A 1 424 ? 2.610 28.095 0.232 1.00 96.62 424 PRO A N 1
ATOM 3303 C CA . PRO A 1 424 ? 3.490 29.086 0.852 1.00 96.62 424 PRO A CA 1
ATOM 3304 C C . PRO A 1 424 ? 3.172 29.325 2.335 1.00 96.62 424 PRO A C 1
ATOM 3306 O O . PRO A 1 424 ? 4.083 29.453 3.158 1.00 96.62 424 PRO A O 1
ATOM 3309 N N . LYS A 1 425 ? 1.882 29.344 2.703 1.00 96.56 425 LYS A N 1
ATOM 3310 C CA . LYS A 1 425 ? 1.437 29.542 4.092 1.00 96.56 425 LYS A CA 1
ATOM 3311 C C . LYS A 1 425 ? 1.750 28.320 4.951 1.00 96.56 425 LYS A C 1
ATOM 3313 O O . LYS A 1 425 ? 2.248 28.474 6.067 1.00 96.56 425 LYS A O 1
ATOM 3318 N N . VAL A 1 426 ? 1.519 27.119 4.413 1.00 97.44 426 VAL A N 1
ATOM 3319 C CA . VAL A 1 426 ? 1.869 25.850 5.067 1.00 97.44 426 VAL A CA 1
ATOM 3320 C C . VAL A 1 426 ? 3.365 25.811 5.360 1.00 97.44 426 VAL A C 1
ATOM 3322 O O . VAL A 1 426 ? 3.754 25.594 6.506 1.00 97.44 426 VAL A O 1
ATOM 3325 N N . VAL A 1 427 ? 4.214 26.080 4.362 1.00 96.81 427 VAL A N 1
ATOM 3326 C CA . VAL A 1 427 ? 5.672 26.030 4.532 1.00 96.81 427 VAL A CA 1
ATOM 3327 C C . VAL A 1 427 ? 6.154 27.091 5.518 1.00 96.81 427 VAL A C 1
ATOM 3329 O O . VAL A 1 427 ? 6.948 26.765 6.401 1.00 96.81 427 VAL A O 1
ATOM 3332 N N . LYS A 1 428 ? 5.641 28.328 5.443 1.00 95.75 428 LYS A N 1
ATOM 3333 C CA . LYS A 1 428 ? 5.973 29.390 6.408 1.00 95.75 428 LYS A CA 1
ATOM 3334 C C . LYS A 1 428 ? 5.651 28.960 7.844 1.00 95.75 428 LYS A C 1
ATOM 3336 O O . LYS A 1 428 ? 6.511 29.062 8.718 1.00 95.75 428 LYS A O 1
ATOM 3341 N N . SER A 1 429 ? 4.442 28.446 8.074 1.00 96.06 429 SER A N 1
ATOM 3342 C CA . SER A 1 429 ? 3.989 28.013 9.400 1.00 96.06 429 SER A CA 1
ATOM 3343 C C . SER A 1 429 ? 4.806 26.822 9.920 1.00 96.06 429 SER A C 1
ATOM 3345 O O . SER A 1 429 ? 5.322 26.852 11.038 1.00 96.06 429 SER A O 1
ATOM 3347 N N . ILE A 1 430 ? 5.041 25.810 9.078 1.00 96.38 430 ILE A N 1
ATOM 3348 C CA . ILE A 1 430 ? 5.843 24.629 9.424 1.00 96.38 430 ILE A CA 1
ATOM 3349 C C . ILE A 1 430 ? 7.308 24.979 9.709 1.00 96.38 430 ILE A C 1
ATOM 3351 O O . ILE A 1 430 ? 7.908 24.399 10.613 1.00 96.38 430 ILE A O 1
ATOM 3355 N N . ASN A 1 431 ? 7.899 25.937 8.993 1.00 94.25 431 ASN A N 1
ATOM 3356 C CA . ASN A 1 431 ? 9.285 26.331 9.236 1.00 94.25 431 ASN A CA 1
ATOM 3357 C C . ASN A 1 431 ? 9.478 26.892 10.658 1.00 94.25 431 ASN A C 1
ATOM 3359 O O . ASN A 1 431 ? 10.462 26.562 11.318 1.00 94.25 431 ASN A O 1
ATOM 3363 N N . ARG A 1 432 ? 8.498 27.643 11.189 1.00 93.50 432 ARG A N 1
ATOM 3364 C CA . ARG A 1 432 ? 8.493 28.057 12.607 1.00 93.50 432 ARG A CA 1
ATOM 3365 C C . ARG A 1 432 ? 8.496 26.835 13.534 1.00 93.50 432 ARG A C 1
ATOM 3367 O O . ARG A 1 432 ? 9.286 26.781 14.472 1.00 93.50 432 ARG A O 1
ATOM 3374 N N . GLN A 1 433 ? 7.690 25.821 13.221 1.00 94.25 433 GLN A N 1
ATOM 3375 C CA . GLN A 1 433 ? 7.581 24.587 14.011 1.00 94.25 433 GLN A CA 1
ATOM 3376 C C . GLN A 1 433 ? 8.867 23.739 14.002 1.00 94.25 433 GLN A C 1
ATOM 3378 O O . GLN A 1 433 ? 9.199 23.102 15.001 1.00 94.25 433 GLN A O 1
ATOM 3383 N N . LEU A 1 434 ? 9.651 23.769 12.918 1.00 93.69 434 LEU A N 1
ATOM 3384 C CA . LEU A 1 434 ? 10.952 23.087 12.847 1.00 93.69 434 LEU A CA 1
ATOM 3385 C C . LEU A 1 434 ? 12.018 23.710 13.769 1.00 93.69 434 LEU A C 1
ATOM 3387 O O . LEU A 1 434 ? 13.003 23.044 14.101 1.00 93.69 434 LEU A O 1
ATOM 3391 N N . ARG A 1 435 ? 11.827 24.963 14.203 1.00 90.44 435 ARG A N 1
ATOM 3392 C CA . ARG A 1 435 ? 12.750 25.686 15.095 1.00 90.44 435 ARG A CA 1
ATOM 3393 C C . ARG A 1 435 ? 12.457 25.475 16.583 1.00 90.44 435 ARG A C 1
ATOM 3395 O O . ARG A 1 435 ? 13.330 25.769 17.396 1.00 90.44 435 ARG A O 1
ATOM 3402 N N . GLU A 1 436 ? 11.292 24.929 16.940 1.00 88.88 436 GLU A N 1
ATOM 3403 C CA . GLU A 1 436 ? 10.901 24.691 18.338 1.00 88.88 436 GLU A CA 1
ATOM 3404 C C . GLU A 1 436 ? 11.836 23.703 19.064 1.00 88.88 436 GLU A C 1
ATOM 3406 O O . GLU A 1 436 ? 12.625 22.979 18.455 1.00 88.88 436 GLU A O 1
ATOM 3411 N N . LYS A 1 437 ? 11.765 23.636 20.400 1.00 89.69 437 LYS A N 1
ATOM 3412 C CA . LYS A 1 437 ? 12.558 22.669 21.181 1.00 89.69 437 LYS A CA 1
ATOM 3413 C C . LYS A 1 437 ? 12.002 21.240 21.068 1.00 89.69 437 LYS A C 1
ATOM 3415 O O . LYS A 1 437 ? 12.789 20.297 20.987 1.00 89.69 437 LYS A O 1
ATOM 3420 N N . SER A 1 438 ? 10.676 21.068 20.993 1.00 91.88 438 SER A N 1
ATOM 3421 C CA . SER A 1 438 ? 10.047 19.739 20.992 1.00 91.88 438 SER A CA 1
ATOM 3422 C C . SER A 1 438 ? 10.426 18.898 19.767 1.00 91.88 438 SER A C 1
ATOM 3424 O O . SER A 1 438 ? 10.178 19.253 18.612 1.00 91.88 438 SER A O 1
ATOM 3426 N N . ILE A 1 439 ? 10.975 17.711 20.037 1.00 93.81 439 ILE A N 1
ATOM 3427 C CA . ILE A 1 439 ? 11.285 16.697 19.023 1.00 93.81 439 ILE A CA 1
ATOM 3428 C C . ILE A 1 439 ? 10.001 16.172 18.371 1.00 93.81 439 ILE A C 1
ATOM 3430 O O . ILE A 1 439 ? 9.982 15.930 17.164 1.00 93.81 439 ILE A O 1
ATOM 3434 N N . LYS A 1 440 ? 8.921 16.018 19.146 1.00 94.38 440 LYS A N 1
ATOM 3435 C CA . LYS A 1 440 ? 7.633 15.519 18.653 1.00 94.38 440 LYS A CA 1
ATOM 3436 C C . LYS A 1 440 ? 7.006 16.513 17.675 1.00 94.38 440 LYS A C 1
ATOM 3438 O O . LYS A 1 440 ? 6.556 16.094 16.610 1.00 94.38 440 LYS A O 1
ATOM 3443 N N . THR A 1 441 ? 7.083 17.816 17.969 1.00 95.19 441 THR A N 1
ATOM 3444 C CA . THR A 1 441 ? 6.655 18.872 17.040 1.00 95.19 441 THR A CA 1
ATOM 3445 C C . THR A 1 441 ? 7.424 18.814 15.725 1.00 95.19 441 THR A C 1
ATOM 3447 O O . THR A 1 441 ? 6.805 18.788 14.664 1.00 95.19 441 THR A O 1
ATOM 3450 N N . LYS A 1 442 ? 8.760 18.707 15.769 1.00 95.75 442 LYS A N 1
ATOM 3451 C CA . LYS A 1 442 ? 9.587 18.603 14.552 1.00 95.75 442 LYS A CA 1
ATOM 3452 C C . LYS A 1 442 ? 9.246 17.374 13.708 1.00 95.75 442 LYS A C 1
ATOM 3454 O O . LYS A 1 442 ? 9.160 17.469 12.488 1.00 95.75 442 LYS A O 1
ATOM 3459 N N . VAL A 1 443 ? 9.028 16.223 14.347 1.00 96.38 443 VAL A N 1
ATOM 3460 C CA . VAL A 1 443 ? 8.593 14.983 13.676 1.00 96.38 443 VAL A CA 1
ATOM 3461 C C . VAL A 1 443 ? 7.235 15.175 12.989 1.00 96.38 443 VAL A C 1
ATOM 3463 O O . VAL A 1 443 ? 7.071 14.788 11.829 1.00 96.38 443 VAL A O 1
ATOM 3466 N N . GLY A 1 444 ? 6.273 15.801 13.672 1.00 96.75 444 GLY A N 1
ATOM 3467 C CA . GLY A 1 444 ? 4.968 16.138 13.100 1.00 96.75 444 GLY A CA 1
ATOM 3468 C C . GLY A 1 444 ? 5.077 17.103 11.915 1.00 96.75 444 GLY A C 1
ATOM 3469 O O . GLY A 1 444 ? 4.484 16.861 10.866 1.00 96.75 444 GLY A O 1
ATOM 3470 N N . ALA A 1 445 ? 5.922 18.127 12.038 1.00 97.75 445 ALA A N 1
ATOM 3471 C CA . ALA A 1 445 ? 6.209 19.093 10.982 1.00 97.75 445 ALA A CA 1
ATOM 3472 C C . ALA A 1 445 ? 6.785 18.435 9.713 1.00 97.75 445 ALA A C 1
ATOM 3474 O O . ALA A 1 445 ? 6.287 18.670 8.609 1.00 97.75 445 ALA A O 1
ATOM 3475 N N . PHE A 1 446 ? 7.779 17.550 9.854 1.00 98.00 446 PHE A N 1
ATOM 3476 C CA . PHE A 1 446 ? 8.293 16.765 8.725 1.00 98.00 446 PHE A CA 1
ATOM 3477 C C . PHE A 1 446 ? 7.231 15.836 8.125 1.00 98.00 446 PHE A C 1
ATOM 3479 O O . PHE A 1 446 ? 7.180 15.680 6.905 1.00 98.00 446 PHE A O 1
ATOM 3486 N N . SER A 1 447 ? 6.350 15.267 8.951 1.00 97.88 447 SER A N 1
ATOM 3487 C CA . SER A 1 447 ? 5.261 14.402 8.481 1.00 97.88 447 SER A CA 1
ATOM 3488 C C . SER A 1 447 ? 4.250 15.153 7.606 1.00 97.88 447 SER A C 1
ATOM 3490 O O . SER A 1 447 ? 3.812 14.604 6.595 1.00 97.88 447 SER A O 1
ATOM 3492 N N . VAL A 1 448 ? 3.932 16.410 7.942 1.00 98.25 448 VAL A N 1
ATOM 3493 C CA . VAL A 1 448 ? 3.085 17.287 7.114 1.00 98.25 448 VAL A CA 1
ATOM 3494 C C . VAL A 1 448 ? 3.746 17.561 5.760 1.00 98.25 448 VAL A C 1
ATOM 3496 O O . VAL A 1 448 ? 3.120 17.355 4.723 1.00 98.25 448 VAL A O 1
ATOM 3499 N N . LEU A 1 449 ? 5.024 17.963 5.747 1.00 98.12 449 LEU A N 1
ATOM 3500 C CA . LEU A 1 449 ? 5.763 18.241 4.504 1.00 98.12 449 LEU A CA 1
ATOM 3501 C C . LEU A 1 449 ? 5.900 16.998 3.619 1.00 98.12 449 LEU A C 1
ATOM 3503 O O . LEU A 1 449 ? 5.767 17.081 2.401 1.00 98.12 449 LEU A O 1
ATOM 3507 N N . LYS A 1 450 ? 6.144 15.836 4.230 1.00 97.19 450 LYS A N 1
ATOM 3508 C CA . LYS A 1 450 ? 6.218 14.548 3.539 1.00 97.19 450 LYS A CA 1
ATOM 3509 C C . LYS A 1 450 ? 4.926 14.255 2.784 1.00 97.19 450 LYS A C 1
ATOM 3511 O O . LYS A 1 450 ? 4.975 13.946 1.597 1.00 97.19 450 LYS A O 1
ATOM 3516 N N . GLU A 1 451 ? 3.787 14.347 3.467 1.00 97.69 451 GLU A N 1
ATOM 3517 C CA . GLU A 1 451 ? 2.489 14.089 2.843 1.00 97.69 451 GLU A CA 1
ATOM 3518 C C . GLU A 1 451 ? 2.180 15.129 1.754 1.00 97.69 451 GLU A C 1
ATOM 3520 O O . GLU A 1 451 ? 1.687 14.773 0.687 1.00 97.69 451 GLU A O 1
ATOM 3525 N N . LEU A 1 452 ? 2.560 16.393 1.969 1.00 97.19 452 LEU A N 1
ATOM 3526 C CA . LEU A 1 452 ? 2.381 17.460 0.985 1.00 97.19 452 LEU A CA 1
ATOM 3527 C C . LEU A 1 452 ? 3.096 17.143 -0.337 1.00 97.19 452 LEU A C 1
ATOM 3529 O O . LEU A 1 452 ? 2.488 17.252 -1.398 1.00 97.19 452 LEU A O 1
ATOM 3533 N N . VAL A 1 453 ? 4.347 16.678 -0.274 1.00 96.00 453 VAL A N 1
ATOM 3534 C CA . VAL A 1 453 ? 5.153 16.306 -1.454 1.00 96.00 453 VAL A CA 1
ATOM 3535 C C . VAL A 1 453 ? 4.609 15.061 -2.157 1.00 96.00 453 VAL A C 1
ATOM 3537 O O . VAL A 1 453 ? 4.673 14.963 -3.380 1.00 96.00 453 VAL A O 1
ATOM 3540 N N . VAL A 1 454 ? 4.060 14.102 -1.404 1.00 94.44 454 VAL A N 1
ATOM 3541 C CA . VAL A 1 454 ? 3.430 12.901 -1.979 1.00 94.44 454 VAL A CA 1
ATOM 3542 C C . VAL A 1 454 ? 2.191 13.269 -2.802 1.00 94.44 454 VAL A C 1
ATOM 3544 O O . VAL A 1 454 ? 1.958 12.679 -3.857 1.00 94.44 454 VAL A O 1
ATOM 3547 N N . VAL A 1 455 ? 1.404 14.242 -2.339 1.00 93.69 455 VAL A N 1
ATOM 3548 C CA . VAL A 1 455 ? 0.172 14.688 -3.008 1.00 93.69 455 VAL A CA 1
ATOM 3549 C C . VAL A 1 455 ? 0.474 15.649 -4.161 1.00 93.69 455 VAL A C 1
ATOM 3551 O O . VAL A 1 455 ? -0.101 15.510 -5.248 1.00 93.69 455 VAL A O 1
ATOM 3554 N N . LEU A 1 456 ? 1.398 16.587 -3.943 1.00 92.50 456 LEU A N 1
ATOM 3555 C CA . LEU A 1 456 ? 1.856 17.581 -4.909 1.00 92.50 456 LEU A CA 1
ATOM 3556 C C . LEU A 1 456 ? 3.370 17.443 -5.157 1.00 92.50 456 LEU A C 1
ATOM 3558 O O . LEU A 1 456 ? 4.171 18.100 -4.485 1.00 92.50 456 LEU A O 1
ATOM 3562 N N . PRO A 1 457 ? 3.784 16.630 -6.145 1.00 91.56 457 PRO A N 1
ATOM 3563 C CA . PRO A 1 457 ? 5.161 16.641 -6.628 1.00 91.56 457 PRO A CA 1
ATOM 3564 C C . PRO A 1 457 ? 5.576 18.054 -7.065 1.00 91.56 457 PRO A C 1
ATOM 3566 O O . PRO A 1 457 ? 4.747 18.813 -7.564 1.00 91.56 457 PRO A O 1
ATOM 3569 N N . ASP A 1 458 ? 6.849 18.396 -6.875 1.00 92.12 458 ASP A N 1
ATOM 3570 C CA . ASP A 1 458 ? 7.456 19.691 -7.228 1.00 92.12 458 ASP A CA 1
ATOM 3571 C C . ASP A 1 458 ? 6.963 20.939 -6.447 1.00 92.12 458 ASP A C 1
ATOM 3573 O O . ASP A 1 458 ? 7.434 22.051 -6.674 1.00 92.12 458 ASP A O 1
ATOM 3577 N N . CYS A 1 459 ? 6.051 20.796 -5.473 1.00 94.25 459 CYS A N 1
ATOM 3578 C CA . CYS A 1 459 ? 5.454 21.953 -4.785 1.00 94.25 459 CYS A CA 1
ATOM 3579 C C . CYS A 1 459 ? 6.393 22.747 -3.860 1.00 94.25 459 CYS A C 1
ATOM 3581 O O . CYS A 1 459 ? 6.083 23.882 -3.506 1.00 94.25 459 CYS A O 1
ATOM 3583 N N . LEU A 1 460 ? 7.520 22.173 -3.438 1.00 95.81 460 LEU A N 1
ATOM 3584 C CA . LEU A 1 460 ? 8.464 22.811 -2.519 1.00 95.81 460 LEU A CA 1
ATOM 3585 C C . LEU A 1 460 ? 9.631 23.496 -3.240 1.00 95.81 460 LEU A C 1
ATOM 3587 O O . LEU A 1 460 ? 10.519 24.000 -2.554 1.00 95.81 460 LEU A O 1
ATOM 3591 N N . ALA A 1 461 ? 9.648 23.543 -4.578 1.00 95.06 461 ALA A N 1
ATOM 3592 C CA . ALA A 1 461 ? 10.768 24.071 -5.364 1.00 95.06 461 ALA A CA 1
ATOM 3593 C C . ALA A 1 461 ? 11.206 25.477 -4.910 1.00 95.06 461 ALA A C 1
ATOM 3595 O O . ALA A 1 461 ? 12.371 25.683 -4.569 1.00 95.06 461 ALA A O 1
ATOM 3596 N N . ASP A 1 462 ? 10.254 26.405 -4.794 1.00 94.69 462 ASP A N 1
ATOM 3597 C CA . ASP A 1 462 ? 10.515 27.806 -4.428 1.00 94.69 462 ASP A CA 1
ATOM 3598 C C . ASP A 1 462 ? 10.805 28.011 -2.933 1.00 94.69 462 ASP A C 1
ATOM 3600 O O . ASP A 1 462 ? 11.287 29.064 -2.512 1.00 94.69 462 ASP A O 1
ATOM 3604 N N . HIS A 1 463 ? 10.521 27.007 -2.102 1.00 94.62 463 HIS A N 1
ATOM 3605 C CA . HIS A 1 463 ? 10.603 27.119 -0.646 1.00 94.62 463 HIS A CA 1
ATOM 3606 C C . HIS A 1 463 ? 11.668 26.223 -0.014 1.00 94.62 463 HIS A C 1
ATOM 3608 O O . HIS A 1 463 ? 11.941 26.360 1.184 1.00 94.62 463 HIS A O 1
ATOM 3614 N N . PHE A 1 464 ? 12.295 25.333 -0.790 1.00 95.19 464 PHE A N 1
ATOM 3615 C CA . PHE A 1 464 ? 13.213 24.318 -0.283 1.00 95.19 464 PHE A CA 1
ATOM 3616 C C . PHE A 1 464 ? 14.357 24.924 0.534 1.00 95.19 464 PHE A C 1
ATOM 3618 O O . PHE A 1 464 ? 14.657 24.438 1.622 1.00 95.19 464 PHE A O 1
ATOM 3625 N N . GLY A 1 465 ? 14.920 26.048 0.079 1.00 94.81 465 GLY A N 1
ATOM 3626 C CA . GLY A 1 465 ? 15.989 26.752 0.788 1.00 94.81 465 GLY A CA 1
ATOM 3627 C C . GLY A 1 465 ? 15.652 27.127 2.230 1.00 94.81 465 GLY A C 1
ATOM 3628 O O . GLY A 1 465 ? 16.516 27.060 3.099 1.00 94.81 465 GLY A O 1
ATOM 3629 N N . SER A 1 466 ? 14.387 27.449 2.510 1.00 95.06 466 SER A N 1
ATOM 3630 C CA . SER A 1 466 ? 13.934 27.794 3.860 1.00 95.06 466 SER A CA 1
ATOM 3631 C C . SER A 1 466 ? 13.867 26.584 4.805 1.00 95.06 466 SER A C 1
ATOM 3633 O O . SER A 1 466 ? 13.938 26.761 6.020 1.00 95.06 466 SER A O 1
ATOM 3635 N N . LEU A 1 467 ? 13.767 25.366 4.260 1.00 96.00 467 LEU A N 1
ATOM 3636 C CA . LEU A 1 467 ? 13.671 24.107 5.006 1.00 96.00 467 LEU A CA 1
ATOM 3637 C C . LEU A 1 467 ? 15.042 23.473 5.284 1.00 96.00 467 LEU A C 1
ATOM 3639 O O . LEU A 1 467 ? 15.169 22.682 6.221 1.00 96.00 467 LEU A O 1
ATOM 3643 N N . VAL A 1 468 ? 16.073 23.829 4.507 1.00 95.31 468 VAL A N 1
ATOM 3644 C CA . VAL A 1 468 ? 17.433 23.270 4.626 1.00 95.31 468 VAL A CA 1
ATOM 3645 C C . VAL A 1 468 ? 18.004 23.389 6.047 1.00 95.31 468 VAL A C 1
ATOM 3647 O O . VAL A 1 468 ? 18.462 22.364 6.553 1.00 95.31 468 VAL A O 1
ATOM 3650 N N . PRO A 1 469 ? 17.922 24.540 6.750 1.00 94.44 469 PRO A N 1
ATOM 3651 C CA . PRO A 1 469 ? 18.433 24.639 8.121 1.00 94.44 469 PRO A CA 1
ATOM 3652 C C . PRO A 1 469 ? 17.737 23.679 9.098 1.00 94.44 469 PRO A C 1
ATOM 3654 O O . PRO A 1 469 ? 18.376 23.104 9.977 1.00 94.44 469 PRO A O 1
ATOM 3657 N N . GLY A 1 470 ? 16.426 23.466 8.928 1.00 94.25 470 GLY A N 1
ATOM 3658 C CA . GLY A 1 470 ? 15.655 22.522 9.740 1.00 94.25 470 GLY A CA 1
ATOM 3659 C C . GLY A 1 470 ? 16.076 21.070 9.503 1.00 94.25 470 GLY A C 1
ATOM 3660 O O . GLY A 1 470 ? 16.223 20.306 10.459 1.00 94.25 470 GLY A O 1
ATOM 3661 N N . ILE A 1 471 ? 16.328 20.701 8.241 1.00 95.94 471 ILE A N 1
ATOM 3662 C CA . ILE A 1 471 ? 16.853 19.381 7.860 1.00 95.94 471 ILE A CA 1
ATOM 3663 C C . ILE A 1 471 ? 18.257 19.185 8.443 1.00 95.94 471 ILE A C 1
ATOM 3665 O O . ILE A 1 471 ? 18.520 18.171 9.086 1.00 95.94 471 ILE A O 1
ATOM 3669 N N . GLU A 1 472 ? 19.149 20.160 8.274 1.00 94.19 472 GLU A N 1
ATOM 3670 C CA . GLU A 1 472 ? 20.523 20.086 8.773 1.00 94.19 472 GLU A CA 1
ATOM 3671 C C . GLU A 1 472 ? 20.567 19.921 10.297 1.00 94.19 472 GLU A C 1
ATOM 3673 O O . GLU A 1 472 ? 21.224 19.006 10.803 1.00 94.19 472 GLU A O 1
ATOM 3678 N N . LYS A 1 473 ? 19.803 20.741 11.033 1.00 92.56 473 LYS A N 1
ATOM 3679 C CA . LYS A 1 473 ? 19.707 20.655 12.496 1.00 92.56 473 LYS A CA 1
ATOM 3680 C C . LYS A 1 473 ? 19.183 19.290 12.942 1.00 92.56 473 LYS A C 1
ATOM 3682 O O . LYS A 1 473 ? 19.762 18.680 13.836 1.00 92.56 473 LYS A O 1
ATOM 3687 N N . ALA A 1 474 ? 18.142 18.767 12.292 1.00 94.88 474 ALA A N 1
ATOM 3688 C CA . ALA A 1 474 ? 17.592 17.450 12.612 1.00 94.88 474 ALA A CA 1
ATOM 3689 C C . ALA A 1 474 ? 18.618 16.313 12.441 1.00 94.88 474 ALA A C 1
ATOM 3691 O O . ALA A 1 474 ? 18.619 15.370 13.235 1.00 94.88 474 ALA A O 1
ATOM 3692 N N . LEU A 1 475 ? 19.507 16.400 11.446 1.00 94.38 475 LEU A N 1
ATOM 3693 C CA . LEU A 1 475 ? 20.509 15.367 11.160 1.00 94.38 475 LEU A CA 1
ATOM 3694 C C . LEU A 1 475 ? 21.777 15.475 12.020 1.00 94.38 475 LEU A C 1
ATOM 3696 O O . LEU A 1 475 ? 22.334 14.439 12.396 1.00 94.38 475 LEU A O 1
ATOM 3700 N N . ASN A 1 476 ? 22.218 16.693 12.342 1.00 90.38 476 ASN A N 1
ATOM 3701 C CA . ASN A 1 476 ? 23.490 16.939 13.029 1.00 90.38 476 ASN A CA 1
ATOM 3702 C C . ASN A 1 476 ? 23.381 17.008 14.558 1.00 90.38 476 ASN A C 1
ATOM 3704 O O . ASN A 1 476 ? 24.353 16.696 15.249 1.00 90.38 476 ASN A O 1
ATOM 3708 N N . ASP A 1 477 ? 22.234 17.424 15.097 1.00 86.19 477 ASP A N 1
ATOM 3709 C CA . ASP A 1 477 ? 22.074 17.632 16.535 1.00 86.19 477 ASP A CA 1
ATOM 3710 C C . ASP A 1 477 ? 22.197 16.303 17.308 1.00 86.19 477 ASP A C 1
ATOM 3712 O O . ASP A 1 477 ? 21.589 15.282 16.967 1.00 86.19 477 ASP A O 1
ATOM 3716 N N . LYS A 1 478 ? 23.013 16.306 18.370 1.00 81.50 478 LYS A N 1
ATOM 3717 C CA . LYS A 1 478 ? 23.224 15.138 19.239 1.00 81.50 478 LYS A CA 1
ATOM 3718 C C . LYS A 1 478 ? 21.967 14.778 20.031 1.00 81.50 478 LYS A C 1
ATOM 3720 O O . LYS A 1 478 ? 21.809 13.615 20.393 1.00 81.50 478 LYS A O 1
ATOM 3725 N N . SER A 1 479 ? 21.098 15.755 20.295 1.00 81.19 479 SER A N 1
ATOM 3726 C CA . SER A 1 479 ? 19.817 15.558 20.978 1.00 81.19 479 SER A CA 1
ATOM 3727 C C . SER A 1 479 ? 18.745 14.939 20.070 1.00 81.19 479 SER A C 1
ATOM 3729 O O . SER A 1 479 ? 17.731 14.437 20.561 1.00 81.19 479 SER A O 1
ATOM 3731 N N . SER A 1 480 ? 18.968 14.912 18.749 1.00 86.88 480 SER A N 1
ATOM 3732 C CA . SER A 1 480 ? 18.017 14.349 17.792 1.00 86.88 480 SER A CA 1
ATOM 3733 C C . SER A 1 480 ? 17.822 12.852 17.992 1.00 86.88 480 SER A C 1
ATOM 3735 O O . SER A 1 480 ? 18.742 12.042 17.841 1.00 86.88 480 SER A O 1
ATOM 3737 N N . THR A 1 481 ? 16.572 12.465 18.242 1.00 92.44 481 THR A N 1
ATOM 3738 C CA . THR A 1 481 ? 16.181 11.053 18.252 1.00 92.44 481 THR A CA 1
ATOM 3739 C C . THR A 1 481 ? 16.332 10.429 16.866 1.00 92.44 481 THR A C 1
ATOM 3741 O O . THR A 1 481 ? 16.223 11.095 15.833 1.00 92.44 481 THR A O 1
ATOM 3744 N N . SER A 1 482 ? 16.502 9.106 16.828 1.00 94.25 482 SER A N 1
ATOM 3745 C CA . SER A 1 482 ? 16.539 8.358 15.570 1.00 94.25 482 SER A CA 1
ATOM 3746 C C . SER A 1 482 ? 15.289 8.578 14.710 1.00 94.25 482 SER A C 1
ATOM 3748 O O . SER A 1 482 ? 15.402 8.589 13.490 1.00 94.25 482 SER A O 1
ATOM 3750 N N . ASN A 1 483 ? 14.115 8.788 15.320 1.00 94.94 483 ASN A N 1
ATOM 3751 C CA . ASN A 1 483 ? 12.870 9.031 14.588 1.00 94.94 483 ASN A CA 1
ATOM 3752 C C . ASN A 1 483 ? 12.881 10.386 13.860 1.00 94.94 483 ASN A C 1
ATOM 3754 O O . ASN A 1 483 ? 12.515 10.460 12.692 1.00 94.94 483 ASN A O 1
ATOM 3758 N N . LEU A 1 484 ? 13.373 11.441 14.521 1.00 96.31 484 LEU A N 1
ATOM 3759 C CA . LEU A 1 484 ? 13.517 12.766 13.912 1.00 96.31 484 LEU A CA 1
ATOM 3760 C C . LEU A 1 484 ? 14.466 12.737 12.706 1.00 96.31 484 LEU A C 1
ATOM 3762 O O . LEU A 1 484 ? 14.134 13.268 11.649 1.00 96.31 484 LEU A O 1
ATOM 3766 N N . LYS A 1 485 ? 15.613 12.059 12.842 1.00 97.00 485 LYS A N 1
ATOM 3767 C CA . LYS A 1 485 ? 16.559 11.864 11.733 1.00 97.00 485 LYS A CA 1
ATOM 3768 C C . LYS A 1 485 ? 15.916 11.127 10.559 1.00 97.00 485 LYS A C 1
ATOM 3770 O O . LYS A 1 485 ? 16.102 11.534 9.418 1.00 97.00 485 LYS A O 1
ATOM 3775 N N . ILE A 1 486 ? 15.158 10.060 10.829 1.00 97.25 486 ILE A N 1
ATOM 3776 C CA . ILE A 1 486 ? 14.472 9.286 9.785 1.00 97.25 486 ILE A CA 1
ATOM 3777 C C . ILE A 1 486 ? 13.468 10.164 9.036 1.00 97.25 486 ILE A C 1
ATOM 3779 O O . ILE A 1 486 ? 13.511 10.187 7.813 1.00 97.25 486 ILE A O 1
ATOM 3783 N N . GLU A 1 487 ? 12.614 10.923 9.725 1.00 96.94 487 GLU A N 1
ATOM 3784 C CA . GLU A 1 487 ? 11.629 11.787 9.055 1.00 96.94 487 GLU A CA 1
ATOM 3785 C C . GLU A 1 487 ? 12.286 12.885 8.201 1.00 96.94 487 GLU A C 1
ATOM 3787 O O . GLU A 1 487 ? 11.864 13.116 7.067 1.00 96.94 487 GLU A O 1
ATOM 3792 N N . ALA A 1 488 ? 13.374 13.497 8.682 1.00 97.56 488 ALA A N 1
ATOM 3793 C CA . ALA A 1 488 ? 14.146 14.464 7.900 1.00 97.56 488 ALA A CA 1
ATOM 3794 C C . ALA A 1 488 ? 14.774 13.833 6.640 1.00 97.56 488 ALA A C 1
ATOM 3796 O O . ALA A 1 488 ? 14.721 14.417 5.553 1.00 97.56 488 ALA A O 1
ATOM 3797 N N . LEU A 1 489 ? 15.337 12.622 6.756 1.00 98.19 489 LEU A N 1
ATOM 3798 C CA . LEU A 1 489 ? 15.882 11.871 5.618 1.00 98.19 489 LEU A CA 1
ATOM 3799 C C . LEU A 1 489 ? 14.782 11.470 4.627 1.00 98.19 489 LEU A C 1
ATOM 3801 O O . LEU A 1 489 ? 14.953 11.669 3.427 1.00 98.19 489 LEU A O 1
ATOM 3805 N N . VAL A 1 490 ? 13.637 10.972 5.105 1.00 98.06 490 VAL A N 1
ATOM 3806 C CA . VAL A 1 490 ? 12.498 10.601 4.250 1.00 98.06 490 VAL A CA 1
ATOM 3807 C C . VAL A 1 490 ? 11.999 11.813 3.467 1.00 98.06 490 VAL A C 1
ATOM 3809 O O . VAL A 1 490 ? 11.817 11.702 2.254 1.00 98.06 490 VAL A O 1
ATOM 3812 N N . LEU A 1 491 ? 11.825 12.972 4.118 1.00 97.81 491 LEU A N 1
ATOM 3813 C CA . LEU A 1 491 ? 11.462 14.205 3.418 1.00 97.81 491 LEU A CA 1
ATOM 3814 C C . LEU A 1 491 ? 12.511 14.546 2.354 1.00 97.81 491 LEU A C 1
ATOM 3816 O O . LEU A 1 491 ? 12.157 14.757 1.198 1.00 97.81 491 LEU A O 1
ATOM 3820 N N . THR A 1 492 ? 13.796 14.545 2.719 1.00 97.50 492 THR A N 1
ATOM 3821 C CA . THR A 1 492 ? 14.890 14.882 1.792 1.00 97.50 492 THR A CA 1
ATOM 3822 C C . THR A 1 492 ? 14.877 13.974 0.561 1.00 97.50 492 THR A C 1
ATOM 3824 O O . THR A 1 492 ? 14.961 14.464 -0.564 1.00 97.50 492 THR A O 1
ATOM 3827 N N . ARG A 1 493 ? 14.692 12.661 0.753 1.00 97.62 493 ARG A N 1
ATOM 3828 C CA . ARG A 1 493 ? 14.576 11.690 -0.343 1.00 97.62 493 ARG A CA 1
ATOM 3829 C C . ARG A 1 493 ? 13.393 11.999 -1.252 1.00 97.62 493 ARG A C 1
ATOM 3831 O O . ARG A 1 493 ? 13.543 11.983 -2.468 1.00 97.62 493 ARG A O 1
ATOM 3838 N N . LEU A 1 494 ? 12.216 12.234 -0.673 1.00 97.19 494 LEU A N 1
ATOM 3839 C CA . LEU A 1 494 ? 10.996 12.464 -1.444 1.00 97.19 494 LEU A CA 1
ATOM 3840 C C . LEU A 1 494 ? 11.074 13.752 -2.253 1.00 97.19 494 LEU A C 1
ATOM 3842 O O . LEU A 1 494 ? 10.690 13.746 -3.419 1.00 97.19 494 LEU A O 1
ATOM 3846 N N . VAL A 1 495 ? 11.606 14.829 -1.672 1.00 96.62 495 VAL A N 1
ATOM 3847 C CA . VAL A 1 495 ? 11.775 16.103 -2.379 1.00 96.62 495 VAL A CA 1
ATOM 3848 C C . VAL A 1 495 ? 12.783 15.930 -3.518 1.00 96.62 495 VAL A C 1
ATOM 3850 O O . VAL A 1 495 ? 12.446 16.243 -4.656 1.00 96.62 495 VAL A O 1
ATOM 3853 N N . MET A 1 496 ? 13.950 15.317 -3.272 1.00 96.12 496 MET A N 1
ATOM 3854 C CA . MET A 1 496 ? 14.949 15.049 -4.324 1.00 96.12 496 MET A CA 1
ATOM 3855 C C . MET A 1 496 ? 14.429 14.170 -5.466 1.00 96.12 496 MET A C 1
ATOM 3857 O O . MET A 1 496 ? 14.792 14.398 -6.615 1.00 96.12 496 MET A O 1
ATOM 3861 N N . ALA A 1 497 ? 13.571 13.191 -5.172 1.00 95.50 497 ALA A N 1
ATOM 3862 C CA . ALA A 1 497 ? 13.006 12.301 -6.186 1.00 95.50 497 ALA A CA 1
ATOM 3863 C C . ALA A 1 497 ? 11.871 12.938 -7.011 1.00 95.50 497 ALA A C 1
ATOM 3865 O O . ALA A 1 497 ? 11.528 12.417 -8.070 1.00 95.50 497 ALA A O 1
ATOM 3866 N N . SER A 1 498 ? 11.253 14.016 -6.517 1.00 95.00 498 SER A N 1
ATOM 3867 C CA . SER A 1 498 ? 10.037 14.603 -7.104 1.00 95.00 498 SER A CA 1
ATOM 3868 C C . SER A 1 498 ? 10.217 15.999 -7.697 1.00 95.00 498 SER A C 1
ATOM 3870 O O . SER A 1 498 ? 9.303 16.462 -8.371 1.00 95.00 498 SER A O 1
ATOM 3872 N 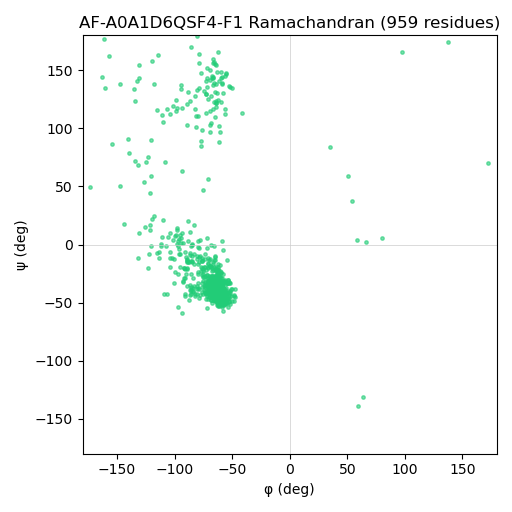N . HIS A 1 499 ? 11.348 16.663 -7.448 1.00 94.50 499 HIS A N 1
ATOM 3873 C CA . HIS A 1 499 ? 11.631 18.020 -7.926 1.00 94.50 499 HIS A CA 1
ATOM 3874 C C . HIS A 1 499 ? 12.794 18.030 -8.917 1.00 94.50 499 HIS A C 1
ATOM 3876 O O . HIS A 1 499 ? 13.600 17.094 -8.972 1.00 94.50 499 HIS A O 1
ATOM 3882 N N . SER A 1 500 ? 12.932 19.117 -9.678 1.00 93.44 500 SER A N 1
ATOM 3883 C CA . SER A 1 500 ? 14.067 19.260 -10.587 1.00 93.44 500 SER A CA 1
ATOM 3884 C C . SER A 1 500 ? 15.407 19.320 -9.822 1.00 93.44 500 SER A C 1
ATOM 3886 O O . SER A 1 500 ? 15.528 20.033 -8.822 1.00 93.44 500 SER A O 1
ATOM 3888 N N . PRO A 1 501 ? 16.471 18.644 -10.305 1.00 92.81 501 PRO A N 1
ATOM 3889 C CA . PRO A 1 501 ? 17.793 18.648 -9.667 1.00 92.81 501 PRO A CA 1
ATOM 3890 C C . PRO A 1 501 ? 18.366 20.042 -9.362 1.00 92.81 501 PRO A C 1
ATOM 3892 O O . PRO A 1 501 ? 19.052 20.221 -8.357 1.00 92.81 501 PRO A O 1
ATOM 3895 N N . SER A 1 502 ? 18.060 21.033 -10.206 1.00 92.06 502 SER A N 1
ATOM 3896 C CA . SER A 1 502 ? 18.516 22.424 -10.079 1.00 92.06 502 SER A CA 1
ATOM 3897 C C . SER A 1 502 ? 18.132 23.091 -8.757 1.00 92.06 502 SER A C 1
ATOM 3899 O O . SER A 1 502 ? 18.902 23.907 -8.254 1.00 92.06 502 SER A O 1
ATOM 3901 N N . VAL A 1 503 ? 16.993 22.717 -8.163 1.00 94.31 503 VAL A N 1
ATOM 3902 C CA . VAL A 1 503 ? 16.507 23.259 -6.880 1.00 94.31 503 VAL A CA 1
ATOM 3903 C C . VAL A 1 503 ? 17.507 22.996 -5.750 1.00 94.31 503 VAL A C 1
ATOM 3905 O O . VAL A 1 503 ? 17.687 23.815 -4.852 1.00 94.31 503 VAL A O 1
ATOM 3908 N N . PHE A 1 504 ? 18.200 21.858 -5.799 1.00 94.69 504 PHE A N 1
ATOM 3909 C CA . PHE A 1 504 ? 19.092 21.412 -4.729 1.00 94.69 504 PHE A CA 1
ATOM 3910 C C . PHE A 1 504 ? 20.522 21.917 -4.884 1.00 94.69 504 PHE A C 1
ATOM 3912 O O . PHE A 1 504 ? 21.264 21.928 -3.903 1.00 94.69 504 PHE A O 1
ATOM 3919 N N . HIS A 1 505 ? 20.928 22.319 -6.093 1.00 92.62 505 HIS A N 1
ATOM 3920 C CA . HIS A 1 505 ? 22.310 22.693 -6.419 1.00 92.62 505 HIS A CA 1
ATOM 3921 C C . HIS A 1 505 ? 22.908 23.755 -5.479 1.00 92.62 505 HIS A C 1
ATOM 3923 O O . HIS A 1 505 ? 24.040 23.544 -5.032 1.00 92.62 505 HIS A O 1
ATOM 3929 N N . PRO A 1 506 ? 22.175 24.810 -5.063 1.00 93.88 506 PRO A N 1
ATOM 3930 C CA . PRO A 1 506 ? 22.676 25.782 -4.084 1.00 93.88 506 PRO A CA 1
ATOM 3931 C C . PRO A 1 506 ? 22.949 25.194 -2.688 1.00 93.88 506 PRO A C 1
ATOM 3933 O O . PRO A 1 506 ? 23.744 25.744 -1.928 1.00 93.88 506 PRO A O 1
ATOM 3936 N N . TYR A 1 507 ? 22.313 24.071 -2.344 1.00 94.69 507 TYR A N 1
ATOM 3937 C CA . TYR A 1 507 ? 22.270 23.511 -0.989 1.00 94.69 507 TYR A CA 1
ATOM 3938 C C . TYR A 1 507 ? 23.040 22.189 -0.834 1.00 94.69 507 TYR A C 1
ATOM 3940 O O . TYR A 1 507 ? 23.142 21.665 0.275 1.00 94.69 507 TYR A O 1
ATOM 3948 N N . ILE A 1 508 ? 23.638 21.652 -1.906 1.00 92.25 508 ILE A N 1
ATOM 3949 C CA . ILE A 1 508 ? 24.395 20.382 -1.890 1.00 92.25 508 ILE A CA 1
ATOM 3950 C C . ILE A 1 508 ? 25.465 20.364 -0.793 1.00 92.25 508 ILE A C 1
ATOM 3952 O O . ILE A 1 508 ? 25.635 19.357 -0.102 1.00 92.25 508 ILE A O 1
ATOM 3956 N N . LYS A 1 509 ? 26.189 21.472 -0.608 1.00 90.44 509 LYS A N 1
ATOM 3957 C CA . LYS A 1 509 ? 27.250 21.557 0.403 1.00 90.44 509 LYS A CA 1
ATOM 3958 C C . LYS A 1 509 ? 26.697 21.391 1.824 1.00 90.44 509 LYS A C 1
ATOM 3960 O O . LYS A 1 509 ? 27.297 20.664 2.608 1.00 90.44 509 LYS A O 1
ATOM 3965 N N . ALA A 1 510 ? 25.553 22.010 2.118 1.00 92.31 510 ALA A N 1
ATOM 3966 C CA . ALA A 1 510 ? 24.890 21.916 3.418 1.00 92.31 510 ALA A CA 1
ATOM 3967 C C . ALA A 1 510 ? 24.278 20.526 3.659 1.00 92.31 510 ALA A C 1
ATOM 3969 O O . ALA A 1 510 ? 24.307 20.025 4.775 1.00 92.31 510 ALA A O 1
ATOM 3970 N N . LEU A 1 511 ? 23.772 19.863 2.613 1.00 94.12 511 LEU A N 1
ATOM 3971 C CA . LEU A 1 511 ? 23.087 18.570 2.742 1.00 94.12 511 LEU A CA 1
ATOM 3972 C C . LEU A 1 511 ? 24.032 17.360 2.714 1.00 94.12 511 LEU A C 1
ATOM 3974 O O . LEU A 1 511 ? 23.794 16.369 3.403 1.00 94.12 511 LEU A O 1
ATOM 3978 N N . SER A 1 512 ? 25.111 17.419 1.932 1.00 93.56 512 SER A N 1
ATOM 3979 C CA . SER A 1 512 ? 25.998 16.271 1.701 1.00 93.56 512 SER A CA 1
ATOM 3980 C C . SER A 1 512 ? 26.668 15.761 2.980 1.00 93.56 512 SER A C 1
ATOM 3982 O O . SER A 1 512 ? 26.604 14.565 3.260 1.00 93.56 512 SER A O 1
ATOM 3984 N N . ALA A 1 513 ? 27.274 16.634 3.789 1.00 93.88 513 ALA A N 1
ATOM 3985 C CA . ALA A 1 513 ? 27.965 16.218 5.010 1.00 93.88 513 ALA A CA 1
ATOM 3986 C C . ALA A 1 513 ? 27.024 15.570 6.056 1.00 93.88 513 ALA A C 1
ATOM 3988 O O . ALA A 1 513 ? 27.355 14.473 6.523 1.00 93.88 513 ALA A O 1
ATOM 3989 N N . PRO A 1 514 ? 25.841 16.140 6.374 1.00 95.12 514 PRO A N 1
ATOM 3990 C CA . PRO A 1 514 ? 24.860 15.492 7.248 1.00 95.12 514 PRO A CA 1
ATOM 3991 C C . PRO A 1 514 ? 24.385 14.126 6.736 1.00 95.12 514 PRO A C 1
ATOM 3993 O O . PRO A 1 514 ? 24.322 13.169 7.509 1.00 95.12 514 PRO A O 1
ATOM 3996 N N . ILE A 1 515 ? 24.112 13.995 5.430 1.00 96.88 515 ILE A N 1
ATOM 3997 C CA . ILE A 1 515 ? 23.696 12.718 4.824 1.00 96.88 515 ILE A CA 1
ATOM 3998 C C . ILE A 1 515 ? 24.803 11.666 4.978 1.00 96.88 515 ILE A C 1
ATOM 4000 O O . ILE A 1 515 ? 24.543 10.549 5.428 1.00 96.88 515 ILE A O 1
ATOM 4004 N N . LEU A 1 516 ? 26.054 12.017 4.660 1.00 96.19 516 LEU A N 1
ATOM 4005 C CA . LEU A 1 516 ? 27.192 11.100 4.778 1.00 96.19 516 LEU A CA 1
ATOM 4006 C C . LEU A 1 516 ? 27.484 10.708 6.234 1.00 96.19 516 LEU A C 1
ATOM 4008 O O . LEU A 1 516 ? 27.876 9.568 6.497 1.00 96.19 516 LEU A O 1
ATOM 4012 N N . SER A 1 517 ? 27.264 11.621 7.181 1.00 95.19 517 SER A N 1
ATOM 4013 C CA . SER A 1 517 ? 27.330 11.330 8.615 1.00 95.19 517 SER A CA 1
ATOM 4014 C C . SER A 1 517 ? 26.247 10.327 9.031 1.00 95.19 517 SER A C 1
ATOM 4016 O O . SER A 1 517 ? 26.546 9.336 9.698 1.00 95.19 517 SER A O 1
ATOM 4018 N N . ALA A 1 518 ? 25.009 10.500 8.553 1.00 96.44 518 ALA A N 1
ATOM 4019 C CA . ALA A 1 518 ? 23.890 9.604 8.846 1.00 96.44 518 ALA A CA 1
ATOM 4020 C C . ALA A 1 518 ? 24.078 8.180 8.278 1.00 96.44 518 ALA A C 1
ATOM 4022 O O . ALA A 1 518 ? 23.642 7.210 8.899 1.00 96.44 518 ALA A O 1
ATOM 4023 N N . ILE A 1 519 ? 24.809 8.008 7.167 1.00 97.06 519 ILE A N 1
ATOM 4024 C CA . ILE A 1 519 ? 25.226 6.674 6.679 1.00 97.06 519 ILE A CA 1
ATOM 4025 C C . ILE A 1 519 ? 26.104 5.958 7.717 1.00 97.06 519 ILE A C 1
ATOM 4027 O O . ILE A 1 519 ? 26.124 4.730 7.782 1.00 97.06 519 ILE A O 1
ATOM 4031 N N . ARG A 1 520 ? 26.837 6.692 8.558 1.00 94.00 520 ARG A N 1
ATOM 4032 C CA . ARG A 1 520 ? 27.710 6.152 9.613 1.00 94.00 520 ARG A CA 1
ATOM 4033 C C . ARG A 1 520 ? 27.016 6.053 10.980 1.00 94.00 520 ARG A C 1
ATOM 4035 O O . ARG A 1 520 ? 27.679 5.744 11.967 1.00 94.00 520 ARG A O 1
ATOM 4042 N N . ASP A 1 521 ? 25.698 6.260 11.043 1.00 94.56 521 ASP A N 1
ATOM 4043 C CA . ASP A 1 521 ? 24.931 6.193 12.292 1.00 94.56 521 ASP A CA 1
ATOM 4044 C C . ASP A 1 521 ? 24.943 4.774 12.902 1.00 94.56 521 ASP A C 1
ATOM 4046 O O . ASP A 1 521 ? 25.132 3.761 12.218 1.00 94.56 521 ASP A O 1
ATOM 4050 N N . ARG A 1 522 ? 24.768 4.690 14.223 1.00 92.50 522 ARG A N 1
ATOM 4051 C CA . ARG A 1 522 ? 24.720 3.415 14.951 1.00 92.50 522 ARG A CA 1
ATOM 4052 C C . ARG A 1 522 ? 23.415 2.671 14.691 1.00 92.50 522 ARG A C 1
ATOM 4054 O O . ARG A 1 522 ? 23.408 1.444 14.690 1.00 92.50 522 ARG A O 1
ATOM 4061 N N . TYR A 1 523 ? 22.316 3.398 14.491 1.00 95.25 523 TYR A N 1
ATOM 4062 C CA . TYR A 1 523 ? 21.013 2.794 14.271 1.00 95.25 523 TYR A CA 1
ATOM 4063 C C . TYR A 1 523 ? 20.794 2.478 12.790 1.00 95.25 523 TYR A C 1
ATOM 4065 O O . TYR A 1 523 ? 20.845 3.354 11.922 1.00 95.25 523 TYR A O 1
ATOM 4073 N N . TYR A 1 524 ? 20.514 1.207 12.504 1.00 95.62 524 TYR A N 1
ATOM 4074 C CA . TYR A 1 524 ? 20.461 0.696 11.136 1.00 95.62 524 TYR A CA 1
ATOM 4075 C C . TYR A 1 524 ? 19.379 1.372 10.280 1.00 95.62 524 TYR A C 1
ATOM 4077 O O . TYR A 1 524 ? 19.634 1.625 9.108 1.00 95.62 524 TYR A O 1
ATOM 4085 N N . LYS A 1 525 ? 18.219 1.753 10.844 1.00 97.44 525 LYS A N 1
ATOM 4086 C CA . LYS A 1 525 ? 17.159 2.427 10.067 1.00 97.44 525 LYS A CA 1
ATOM 4087 C C . LYS A 1 525 ? 17.558 3.825 9.596 1.00 97.44 525 LYS A C 1
ATOM 4089 O O . LYS A 1 525 ? 17.216 4.208 8.483 1.00 97.44 525 LYS A O 1
ATOM 4094 N N . VAL A 1 526 ? 18.314 4.568 10.411 1.00 97.44 526 VAL A N 1
ATOM 4095 C CA . VAL A 1 526 ? 18.875 5.868 9.995 1.00 97.44 526 VAL A CA 1
ATOM 4096 C C . VAL A 1 526 ? 19.880 5.649 8.867 1.00 97.44 526 VAL A C 1
ATOM 4098 O O . VAL A 1 526 ? 19.814 6.328 7.849 1.00 97.44 526 VAL A O 1
ATOM 4101 N N . THR A 1 527 ? 20.754 4.646 9.005 1.00 97.75 527 THR A N 1
ATOM 4102 C CA . THR A 1 527 ? 21.728 4.289 7.960 1.00 97.75 527 THR A CA 1
ATOM 4103 C C . THR A 1 527 ? 21.040 3.885 6.651 1.00 97.75 527 THR A C 1
ATOM 4105 O O . THR A 1 527 ? 21.430 4.353 5.583 1.00 97.75 527 THR A O 1
ATOM 4108 N N . ALA A 1 528 ? 20.017 3.029 6.717 1.00 98.12 528 ALA A N 1
ATOM 4109 C CA . ALA A 1 528 ? 19.286 2.548 5.550 1.00 98.12 528 ALA A CA 1
ATOM 4110 C C . ALA A 1 528 ? 18.605 3.697 4.797 1.00 98.12 528 ALA A C 1
ATOM 4112 O O . ALA A 1 528 ? 18.739 3.781 3.577 1.00 98.12 528 ALA A O 1
ATOM 4113 N N . GLU A 1 529 ? 17.937 4.610 5.507 1.00 98.38 529 GLU A N 1
ATOM 4114 C CA . GLU A 1 529 ? 17.298 5.761 4.869 1.00 98.38 529 GLU A CA 1
ATOM 4115 C C . GLU A 1 529 ? 18.327 6.762 4.329 1.00 98.38 529 GLU A C 1
ATOM 4117 O O . GLU A 1 529 ? 18.170 7.258 3.215 1.00 98.38 529 GLU A O 1
ATOM 4122 N N . ALA A 1 530 ? 19.435 6.987 5.040 1.00 98.38 530 ALA A N 1
ATOM 4123 C CA . ALA A 1 530 ? 20.517 7.850 4.571 1.00 98.38 530 ALA A CA 1
ATOM 4124 C C . ALA A 1 530 ? 21.157 7.328 3.276 1.00 98.38 530 ALA A C 1
ATOM 4126 O O . ALA A 1 530 ? 21.466 8.114 2.383 1.00 98.38 530 ALA A O 1
ATOM 4127 N N . LEU A 1 531 ? 21.300 6.007 3.126 1.00 98.56 531 LEU A N 1
ATOM 4128 C CA . LEU A 1 531 ? 21.762 5.384 1.882 1.00 98.56 531 LEU A CA 1
ATOM 4129 C C . LEU A 1 531 ? 20.777 5.607 0.723 1.00 98.56 531 LEU A C 1
ATOM 4131 O O . LEU A 1 531 ? 21.214 5.841 -0.405 1.00 98.56 531 LEU A O 1
ATOM 4135 N N . ARG A 1 532 ? 19.462 5.586 0.981 1.00 98.44 532 ARG A N 1
ATOM 4136 C CA . ARG A 1 532 ? 18.448 5.899 -0.042 1.00 98.44 532 ARG A CA 1
ATOM 4137 C C . ARG A 1 532 ? 18.504 7.369 -0.457 1.00 98.44 532 ARG A C 1
ATOM 4139 O O . ARG A 1 532 ? 18.513 7.648 -1.652 1.00 98.44 532 ARG A O 1
ATOM 4146 N N . VAL A 1 533 ? 18.612 8.290 0.505 1.00 98.25 533 VAL A N 1
ATOM 4147 C CA . VAL A 1 533 ? 18.810 9.727 0.233 1.00 98.25 533 VAL A CA 1
ATOM 4148 C C . VAL A 1 533 ? 20.097 9.956 -0.555 1.00 98.25 533 VAL A C 1
ATOM 4150 O O . VAL A 1 533 ? 20.102 10.713 -1.519 1.00 98.25 533 VAL A O 1
ATOM 4153 N N . CYS A 1 534 ? 21.186 9.278 -0.188 1.00 98.19 534 CYS A N 1
ATOM 4154 C CA . CYS A 1 534 ? 22.458 9.377 -0.895 1.00 98.19 534 CYS A CA 1
ATOM 4155 C C . CYS A 1 534 ? 22.335 8.922 -2.357 1.00 98.19 534 CYS A C 1
ATOM 4157 O O . CYS A 1 534 ? 22.933 9.537 -3.235 1.00 98.19 534 CYS A O 1
ATOM 4159 N N . GLY A 1 535 ? 21.497 7.919 -2.637 1.00 96.75 535 GLY A N 1
ATOM 4160 C CA . GLY A 1 535 ? 21.160 7.541 -4.006 1.00 96.75 535 GLY A CA 1
ATOM 4161 C C . GLY A 1 535 ? 20.503 8.685 -4.791 1.00 96.75 535 GLY A C 1
ATOM 4162 O O . GLY A 1 535 ? 20.929 8.992 -5.900 1.00 96.75 535 GLY A O 1
ATOM 4163 N N . GLU A 1 536 ? 19.523 9.379 -4.210 1.00 96.88 536 GLU A N 1
ATOM 4164 C CA . GLU A 1 536 ? 18.925 10.553 -4.867 1.00 96.88 536 GLU A CA 1
ATOM 4165 C C . GLU A 1 536 ? 19.925 11.707 -5.023 1.00 96.88 536 GLU A C 1
ATOM 4167 O O . GLU A 1 536 ? 19.985 12.331 -6.082 1.00 96.88 536 GLU A O 1
ATOM 4172 N N . LEU A 1 537 ? 20.792 11.930 -4.031 1.00 96.38 537 LEU A N 1
ATOM 4173 C CA . LEU A 1 537 ? 21.857 12.933 -4.106 1.00 96.38 537 LEU A CA 1
ATOM 4174 C C . LEU A 1 537 ? 22.798 12.687 -5.299 1.00 96.38 537 LEU A C 1
ATOM 4176 O O . LEU A 1 537 ? 23.209 13.640 -5.956 1.00 96.38 537 LEU A O 1
ATOM 4180 N N . VAL A 1 538 ? 23.108 11.425 -5.619 1.00 95.06 538 VAL A N 1
ATOM 4181 C CA . VAL A 1 538 ? 23.905 11.062 -6.807 1.00 95.06 538 VAL A CA 1
ATOM 4182 C C . VAL A 1 538 ? 23.209 11.508 -8.096 1.00 95.06 538 VAL A C 1
ATOM 4184 O O . VAL A 1 538 ? 23.859 12.092 -8.964 1.00 95.06 538 VAL A O 1
ATOM 4187 N N . ARG A 1 539 ? 21.889 11.298 -8.213 1.00 93.06 539 ARG A N 1
ATOM 4188 C CA . ARG A 1 539 ? 21.106 11.749 -9.381 1.00 93.06 539 ARG A CA 1
ATOM 4189 C C . ARG A 1 539 ? 21.025 13.269 -9.465 1.00 93.06 539 ARG A C 1
ATOM 4191 O O . ARG A 1 539 ? 21.079 13.820 -10.556 1.00 93.06 539 ARG A O 1
ATOM 4198 N N . VAL A 1 540 ? 20.944 13.947 -8.322 1.00 93.62 540 VAL A N 1
ATOM 4199 C CA . VAL A 1 540 ? 20.932 15.413 -8.245 1.00 93.62 540 VAL A CA 1
ATOM 4200 C C . VAL A 1 540 ? 22.274 16.019 -8.666 1.00 93.62 540 VAL A C 1
ATOM 4202 O O . VAL A 1 540 ? 22.294 17.031 -9.367 1.00 93.62 540 VAL A O 1
ATOM 4205 N N . LEU A 1 541 ? 23.389 15.409 -8.251 1.00 93.00 541 LEU A N 1
ATOM 4206 C CA . LEU A 1 541 ? 24.750 15.866 -8.552 1.00 93.00 541 LEU A CA 1
ATOM 4207 C C . LEU A 1 541 ? 25.094 15.766 -10.042 1.00 93.00 541 LEU A C 1
ATOM 4209 O O . LEU A 1 541 ? 25.774 16.643 -10.571 1.00 93.00 541 LEU A O 1
ATOM 4213 N N . ARG A 1 542 ? 24.636 14.706 -10.715 1.00 91.25 542 ARG A N 1
ATOM 4214 C CA . ARG A 1 542 ? 24.857 14.499 -12.152 1.00 91.25 542 ARG A CA 1
ATOM 4215 C C . ARG A 1 542 ? 23.592 13.937 -12.813 1.00 91.25 542 ARG A C 1
ATOM 4217 O O . ARG A 1 542 ? 23.516 12.735 -13.064 1.00 91.25 542 ARG A O 1
ATOM 4224 N N . PRO A 1 543 ? 22.600 14.801 -13.096 1.00 86.88 543 PRO A N 1
ATOM 4225 C CA . PRO A 1 543 ? 21.320 14.376 -13.661 1.00 86.88 543 PRO A CA 1
ATOM 4226 C C . PRO A 1 543 ? 21.413 14.010 -15.146 1.00 86.88 543 PRO A C 1
ATOM 4228 O O . PRO A 1 543 ? 20.652 13.175 -15.623 1.00 86.88 543 PRO A O 1
ATOM 4231 N N . ASN A 1 544 ? 22.359 14.612 -15.871 1.00 82.62 544 ASN A N 1
ATOM 4232 C CA . ASN A 1 544 ? 22.710 14.262 -17.243 1.00 82.62 544 ASN A CA 1
ATOM 4233 C C . ASN A 1 544 ? 24.238 14.114 -17.337 1.00 82.62 544 ASN A C 1
ATOM 4235 O O . ASN A 1 544 ? 24.983 14.841 -16.680 1.00 82.62 544 ASN A O 1
ATOM 4239 N N . LEU A 1 545 ? 24.704 13.159 -18.142 1.00 78.44 545 LEU A N 1
ATOM 4240 C CA . LEU A 1 545 ? 26.125 12.936 -18.400 1.00 78.44 545 LEU A CA 1
ATOM 4241 C C . LEU A 1 545 ? 26.738 14.007 -19.316 1.00 78.44 545 LEU A C 1
ATOM 4243 O O . LEU A 1 545 ? 27.936 14.256 -19.210 1.00 78.44 545 LEU A O 1
ATOM 4247 N N . GLU A 1 546 ? 25.938 14.638 -20.182 1.00 71.19 546 GLU A N 1
ATOM 4248 C CA . GLU A 1 546 ? 26.403 15.593 -21.202 1.00 71.19 546 GLU A CA 1
ATOM 4249 C C . GLU A 1 546 ? 26.530 17.029 -20.674 1.00 71.19 546 GLU A C 1
ATOM 4251 O O . GLU A 1 546 ? 27.452 17.757 -21.039 1.00 71.19 546 GLU A O 1
ATOM 4256 N N . THR A 1 547 ? 25.622 17.445 -19.790 1.00 66.31 547 THR A N 1
ATOM 4257 C CA . THR A 1 547 ? 25.565 18.812 -19.256 1.00 66.31 547 THR A CA 1
ATOM 4258 C C . THR A 1 547 ? 25.849 18.809 -17.764 1.00 66.31 547 THR A C 1
ATOM 4260 O O . THR A 1 547 ? 25.070 18.267 -16.980 1.00 66.31 547 THR A O 1
ATOM 4263 N N . THR A 1 548 ? 26.946 19.450 -17.360 1.00 64.38 548 THR A N 1
ATOM 4264 C CA . THR A 1 548 ? 27.318 19.575 -15.946 1.00 64.38 548 THR A CA 1
ATOM 4265 C C . THR A 1 548 ? 26.999 20.983 -15.449 1.00 64.38 548 THR A C 1
ATOM 4267 O O . THR A 1 548 ? 27.630 21.941 -15.885 1.00 64.38 548 THR A O 1
ATOM 4270 N N . SER A 1 549 ? 26.027 21.118 -14.545 1.00 70.62 549 SER A N 1
ATOM 4271 C CA . SER A 1 549 ? 25.678 22.401 -13.911 1.00 70.62 549 SER A CA 1
ATOM 4272 C C . SER A 1 549 ? 26.415 22.650 -12.589 1.00 70.62 549 SER A C 1
ATOM 4274 O O . SER A 1 549 ? 26.524 23.795 -12.161 1.00 70.62 549 SER A O 1
ATOM 4276 N N . VAL A 1 550 ? 26.933 21.596 -11.945 1.00 83.56 550 VAL A N 1
ATOM 4277 C CA . VAL A 1 550 ? 27.628 21.644 -10.646 1.00 83.56 550 VAL A CA 1
ATOM 4278 C C . VAL A 1 550 ? 28.928 20.851 -10.718 1.00 83.56 550 VAL A C 1
ATOM 4280 O O . VAL A 1 550 ? 28.956 19.763 -11.288 1.00 83.56 550 VAL A O 1
ATOM 4283 N N . ASP A 1 551 ? 29.997 21.353 -10.093 1.00 88.06 551 ASP A N 1
ATOM 4284 C CA . ASP A 1 551 ? 31.217 20.563 -9.901 1.00 88.06 551 ASP A CA 1
ATOM 4285 C C . ASP A 1 551 ? 30.974 19.426 -8.893 1.00 88.06 551 ASP A C 1
ATOM 4287 O O . ASP A 1 551 ? 31.009 19.614 -7.674 1.00 88.06 551 ASP A O 1
ATOM 4291 N N . PHE A 1 552 ? 30.684 18.234 -9.415 1.00 90.31 552 PHE A N 1
ATOM 4292 C CA . PHE A 1 552 ? 30.387 17.044 -8.618 1.00 90.31 552 PHE A CA 1
ATOM 4293 C C . PHE A 1 552 ? 31.644 16.279 -8.169 1.00 90.31 552 PHE A C 1
ATOM 4295 O O . PHE A 1 552 ? 31.558 15.451 -7.260 1.00 90.31 552 PHE A O 1
ATOM 4302 N N . LYS A 1 553 ? 32.820 16.550 -8.756 1.00 91.19 553 LYS A N 1
ATOM 4303 C CA . LYS A 1 553 ? 34.062 15.793 -8.499 1.00 91.19 553 LYS A CA 1
ATOM 4304 C C . LYS A 1 553 ? 34.470 15.738 -7.020 1.00 91.19 553 LYS A C 1
ATOM 4306 O O . LYS A 1 553 ? 34.845 14.652 -6.573 1.00 91.19 553 LYS A O 1
ATOM 4311 N N . PRO A 1 554 ? 34.359 16.824 -6.224 1.00 93.81 554 PRO A N 1
ATOM 4312 C CA . PRO A 1 554 ? 34.722 16.794 -4.805 1.00 93.81 554 PRO A CA 1
ATOM 4313 C C . PRO A 1 554 ? 33.880 15.825 -3.962 1.00 93.81 554 PRO A C 1
ATOM 4315 O O . PRO A 1 554 ? 34.317 15.400 -2.894 1.00 93.81 554 PRO A O 1
ATOM 4318 N N . TYR A 1 555 ? 32.681 15.465 -4.428 1.00 94.00 555 TYR A N 1
ATOM 4319 C CA . TYR A 1 555 ? 31.732 14.640 -3.680 1.00 94.00 555 TYR A CA 1
ATOM 4320 C C . TYR A 1 555 ? 31.877 13.139 -3.964 1.00 94.00 555 TYR A C 1
ATOM 4322 O O . TYR A 1 555 ? 31.477 12.333 -3.125 1.00 94.00 555 TYR A O 1
ATOM 4330 N N . ILE A 1 556 ? 32.493 12.752 -5.090 1.00 94.81 556 ILE A N 1
ATOM 4331 C CA . ILE A 1 556 ? 32.614 11.349 -5.528 1.00 94.81 556 ILE A CA 1
ATOM 4332 C C . ILE A 1 556 ? 33.321 10.494 -4.466 1.00 94.81 556 ILE A C 1
ATOM 4334 O O . ILE A 1 556 ? 32.753 9.521 -3.970 1.00 94.81 556 ILE A O 1
ATOM 4338 N N . GLY A 1 557 ? 34.542 10.876 -4.077 1.00 95.44 557 GLY A N 1
ATOM 4339 C CA . GLY A 1 557 ? 35.354 10.123 -3.115 1.00 95.44 557 GLY A CA 1
ATOM 4340 C C . GLY A 1 557 ? 34.686 9.965 -1.739 1.00 95.44 557 GLY A C 1
ATOM 4341 O O . GLY A 1 557 ? 34.585 8.841 -1.242 1.00 95.44 557 GLY A O 1
ATOM 4342 N N . PRO A 1 558 ? 34.199 11.051 -1.103 1.00 96.19 558 PRO A N 1
ATOM 4343 C CA . PRO A 1 558 ? 33.471 10.966 0.164 1.00 96.19 558 PRO A CA 1
ATOM 4344 C C . PRO A 1 558 ? 32.227 10.068 0.114 1.00 96.19 558 PRO A C 1
ATOM 4346 O O . PRO A 1 558 ? 32.038 9.258 1.026 1.00 96.19 558 PRO A O 1
ATOM 4349 N N . ILE A 1 559 ? 31.414 10.175 -0.946 1.00 97.12 559 ILE A N 1
ATOM 4350 C CA . ILE A 1 559 ? 30.221 9.338 -1.152 1.00 97.12 559 ILE A CA 1
ATOM 4351 C C . ILE A 1 559 ? 30.624 7.867 -1.282 1.00 97.12 559 ILE A C 1
ATOM 4353 O O . ILE A 1 559 ? 30.137 7.025 -0.524 1.00 97.12 559 ILE A O 1
ATOM 4357 N N . TYR A 1 560 ? 31.562 7.565 -2.184 1.00 97.50 560 TYR A N 1
ATOM 4358 C CA . TYR A 1 560 ? 32.053 6.208 -2.416 1.00 97.50 560 TYR A CA 1
ATOM 4359 C C . TYR A 1 560 ? 32.570 5.563 -1.124 1.00 97.50 560 TYR A C 1
ATOM 4361 O O . TYR A 1 560 ? 32.119 4.482 -0.744 1.00 97.50 560 TYR A O 1
ATOM 4369 N N . ASN A 1 561 ? 33.445 6.255 -0.389 1.00 96.56 561 ASN A N 1
ATOM 4370 C CA . ASN A 1 561 ? 34.050 5.730 0.836 1.00 96.56 561 ASN A CA 1
ATOM 4371 C C . ASN A 1 561 ? 33.021 5.480 1.950 1.00 96.56 561 ASN A C 1
ATOM 4373 O O . ASN A 1 561 ? 33.138 4.504 2.694 1.00 96.56 561 ASN A O 1
ATOM 4377 N N . ALA A 1 562 ? 32.009 6.344 2.088 1.00 96.25 562 ALA A N 1
ATOM 4378 C CA . ALA A 1 562 ? 30.952 6.157 3.081 1.00 96.25 562 ALA A CA 1
ATOM 4379 C C . ALA A 1 562 ? 30.108 4.904 2.795 1.00 96.25 562 ALA A C 1
ATOM 4381 O O . ALA A 1 562 ? 29.823 4.138 3.718 1.00 96.25 562 ALA A O 1
ATOM 4382 N N . ILE A 1 563 ? 29.751 4.670 1.529 1.00 97.25 563 ILE A N 1
ATOM 4383 C CA . ILE A 1 563 ? 28.948 3.511 1.125 1.00 97.25 563 ILE A CA 1
ATOM 4384 C C . ILE A 1 563 ? 29.792 2.233 1.164 1.00 97.25 563 ILE A C 1
ATOM 4386 O O . ILE A 1 563 ? 29.319 1.214 1.668 1.00 97.25 563 ILE A O 1
ATOM 4390 N N . LEU A 1 564 ? 31.049 2.280 0.705 1.00 96.31 564 LEU A N 1
ATOM 4391 C CA . LEU A 1 564 ? 31.956 1.129 0.699 1.00 96.31 564 LEU A CA 1
ATOM 4392 C C . LEU A 1 564 ? 32.128 0.539 2.105 1.00 96.31 564 LEU A C 1
ATOM 4394 O O . LEU A 1 564 ? 32.063 -0.678 2.267 1.00 96.31 564 LEU A O 1
ATOM 4398 N N . GLY A 1 565 ? 32.259 1.389 3.130 1.00 94.00 565 GLY A N 1
ATOM 4399 C CA . GLY A 1 565 ? 32.356 0.942 4.523 1.00 94.00 565 GLY A CA 1
ATOM 4400 C C . GLY A 1 565 ? 31.144 0.129 4.999 1.00 94.00 565 GLY A C 1
ATOM 4401 O O . GLY A 1 565 ? 31.296 -0.783 5.811 1.00 94.00 565 GLY A O 1
ATOM 4402 N N . ARG A 1 566 ? 29.944 0.408 4.470 1.00 94.88 566 ARG A N 1
ATOM 4403 C CA . ARG A 1 566 ? 28.726 -0.374 4.751 1.00 94.88 566 ARG A CA 1
ATOM 4404 C C . ARG A 1 566 ? 28.602 -1.602 3.859 1.00 94.88 566 ARG A C 1
ATOM 4406 O O . ARG A 1 566 ? 28.220 -2.659 4.348 1.00 94.88 566 ARG A O 1
ATOM 4413 N N . LEU A 1 567 ? 28.953 -1.478 2.581 1.00 94.50 567 LEU A N 1
ATOM 4414 C CA . LEU A 1 567 ? 28.871 -2.556 1.598 1.00 94.50 567 LEU A CA 1
ATOM 4415 C C . LEU A 1 567 ? 29.825 -3.718 1.921 1.00 94.50 567 LEU A C 1
ATOM 4417 O O . LEU A 1 567 ? 29.435 -4.885 1.821 1.00 94.50 567 LEU A O 1
ATOM 4421 N N . ALA A 1 568 ? 31.059 -3.408 2.328 1.00 93.44 568 ALA A N 1
ATOM 4422 C CA . ALA A 1 568 ? 32.087 -4.397 2.651 1.00 93.44 568 ALA A CA 1
ATOM 4423 C C . ALA A 1 568 ? 31.796 -5.152 3.960 1.00 93.44 568 ALA A C 1
ATOM 4425 O O . ALA A 1 568 ? 32.151 -6.323 4.098 1.00 93.44 568 ALA A O 1
ATOM 4426 N N . ASN A 1 569 ? 31.098 -4.523 4.908 1.00 91.69 569 ASN A N 1
ATOM 4427 C CA . ASN A 1 569 ? 30.825 -5.121 6.210 1.00 91.69 569 ASN A CA 1
ATOM 4428 C C . ASN A 1 569 ? 29.771 -6.245 6.119 1.00 91.69 569 ASN A C 1
ATOM 4430 O O . ASN A 1 569 ? 28.699 -6.074 5.538 1.00 91.69 569 ASN A O 1
ATOM 4434 N N . GLN A 1 570 ? 30.078 -7.412 6.691 1.00 86.56 570 GLN A N 1
ATOM 4435 C CA . GLN A 1 570 ? 29.169 -8.563 6.724 1.00 86.56 570 GLN A CA 1
ATOM 4436 C C . GLN A 1 570 ? 28.193 -8.514 7.911 1.00 86.56 570 GLN A C 1
ATOM 4438 O O . GLN A 1 570 ? 27.070 -9.009 7.788 1.00 86.56 570 GLN A O 1
ATOM 4443 N N . ASP A 1 571 ? 28.557 -7.837 9.001 1.00 90.25 571 ASP A N 1
ATOM 4444 C CA . ASP A 1 571 ? 27.777 -7.741 10.239 1.00 90.25 571 ASP A CA 1
ATOM 4445 C C . ASP A 1 571 ? 26.897 -6.488 10.224 1.00 90.25 571 ASP A C 1
ATOM 4447 O O . ASP A 1 571 ? 27.081 -5.538 10.986 1.00 90.25 571 ASP A O 1
ATOM 4451 N N . GLN A 1 572 ? 25.964 -6.447 9.275 1.00 91.44 572 GLN A N 1
ATOM 4452 C CA . GLN A 1 572 ? 24.972 -5.380 9.135 1.00 91.44 572 GLN A CA 1
ATOM 4453 C C . GLN A 1 572 ? 23.575 -5.973 8.971 1.00 91.44 572 GLN A C 1
ATOM 4455 O O . GLN A 1 572 ? 23.416 -7.094 8.467 1.00 91.44 572 GLN A O 1
ATOM 4460 N N . ASP A 1 573 ? 22.578 -5.180 9.358 1.00 95.81 573 ASP A N 1
ATOM 4461 C CA . ASP A 1 573 ? 21.172 -5.468 9.097 1.00 95.81 573 ASP A CA 1
ATOM 4462 C C . ASP A 1 573 ? 20.921 -5.679 7.591 1.00 95.81 573 ASP A C 1
ATOM 4464 O O . ASP A 1 573 ? 21.595 -5.078 6.743 1.00 95.81 573 ASP A O 1
ATOM 4468 N N . GLN A 1 574 ? 19.968 -6.551 7.256 1.00 94.56 574 GLN A N 1
ATOM 4469 C CA . GLN A 1 574 ? 19.615 -6.855 5.869 1.00 94.56 574 GLN A CA 1
ATOM 4470 C C . GLN A 1 574 ? 19.236 -5.590 5.088 1.00 94.56 574 GLN A C 1
ATOM 4472 O O . GLN A 1 574 ? 19.694 -5.416 3.958 1.00 94.56 574 GLN A O 1
ATOM 4477 N N . GLU A 1 575 ? 18.461 -4.688 5.693 1.00 96.50 575 GLU A N 1
ATOM 4478 C CA . GLU A 1 575 ? 17.988 -3.469 5.038 1.00 96.50 575 GLU A CA 1
ATOM 4479 C C . GLU A 1 575 ? 19.165 -2.564 4.643 1.00 96.50 575 GLU A C 1
ATOM 4481 O O . GLU A 1 575 ? 19.226 -2.046 3.527 1.00 96.50 575 GLU A O 1
ATOM 4486 N N . VAL A 1 576 ? 20.161 -2.432 5.527 1.00 97.19 576 VAL A N 1
ATOM 4487 C CA . VAL A 1 576 ? 21.378 -1.651 5.260 1.00 97.19 576 VAL A CA 1
ATOM 4488 C C . VAL A 1 576 ? 22.187 -2.267 4.122 1.00 97.19 576 VAL A C 1
ATOM 4490 O O . VAL A 1 576 ? 22.668 -1.534 3.258 1.00 97.19 576 VAL A O 1
ATOM 4493 N N . LYS A 1 577 ? 22.319 -3.599 4.083 1.00 96.06 577 LYS A N 1
ATOM 4494 C CA . LYS A 1 577 ? 23.032 -4.301 3.004 1.00 96.06 577 LYS A CA 1
ATOM 4495 C C . LYS A 1 577 ? 22.379 -4.046 1.648 1.00 96.06 577 LYS A C 1
ATOM 4497 O O . LYS A 1 577 ? 23.071 -3.697 0.694 1.00 96.06 577 LYS A O 1
ATOM 4502 N N . GLU A 1 578 ? 21.059 -4.182 1.562 1.00 97.06 578 GLU A N 1
ATOM 4503 C CA . GLU A 1 578 ? 20.310 -3.957 0.322 1.00 97.06 578 GLU A CA 1
ATOM 4504 C C . GLU A 1 578 ? 20.387 -2.494 -0.144 1.00 97.06 578 GLU A C 1
ATOM 4506 O O . GLU A 1 578 ? 20.643 -2.227 -1.325 1.00 97.06 578 GLU A O 1
ATOM 4511 N N . CYS A 1 579 ? 20.243 -1.539 0.780 1.00 97.88 579 CYS A N 1
ATOM 4512 C CA . CYS A 1 579 ? 20.404 -0.119 0.477 1.00 97.88 579 CYS A CA 1
ATOM 4513 C C . CYS A 1 579 ? 21.832 0.219 0.031 1.00 97.88 579 CYS A C 1
ATOM 4515 O O . CYS A 1 579 ? 21.998 0.989 -0.912 1.00 97.88 579 CYS A O 1
ATOM 4517 N N . ALA A 1 580 ? 22.860 -0.370 0.650 1.00 98.00 580 ALA A N 1
ATOM 4518 C CA . ALA A 1 580 ? 24.255 -0.128 0.285 1.00 98.00 580 ALA A CA 1
ATOM 4519 C C . ALA A 1 580 ? 24.577 -0.654 -1.121 1.00 98.00 580 ALA A C 1
ATOM 4521 O O . ALA A 1 580 ? 25.222 0.048 -1.895 1.00 98.00 580 ALA A O 1
ATOM 4522 N N . ILE A 1 581 ? 24.081 -1.845 -1.476 1.00 98.31 581 ILE A N 1
ATOM 4523 C CA . ILE A 1 581 ? 24.220 -2.420 -2.824 1.00 98.31 581 ILE A CA 1
ATOM 4524 C C . ILE A 1 581 ? 23.547 -1.515 -3.861 1.00 98.31 581 ILE A C 1
ATOM 4526 O O . ILE A 1 581 ? 24.162 -1.148 -4.861 1.00 98.31 581 ILE A O 1
ATOM 4530 N N . SER A 1 582 ? 22.299 -1.116 -3.599 1.00 98.12 582 SER A N 1
ATOM 4531 C CA . SER A 1 582 ? 21.527 -0.269 -4.514 1.00 98.12 582 SER A CA 1
ATOM 4532 C C . SER A 1 582 ? 22.187 1.101 -4.701 1.00 98.12 582 SER A C 1
ATOM 4534 O O . SER A 1 582 ? 22.377 1.549 -5.831 1.00 98.12 582 SER A O 1
ATOM 4536 N N . CYS A 1 583 ? 22.604 1.737 -3.604 1.00 98.12 583 CYS A N 1
ATOM 4537 C CA . CYS A 1 583 ? 23.264 3.040 -3.619 1.00 98.12 583 CYS A CA 1
ATOM 4538 C C . CYS A 1 583 ? 24.626 2.981 -4.330 1.00 98.12 583 CYS A C 1
ATOM 4540 O O . CYS A 1 583 ? 24.890 3.798 -5.210 1.00 98.12 583 CYS A O 1
ATOM 4542 N N . MET A 1 584 ? 25.456 1.969 -4.039 1.00 98.31 584 MET A N 1
ATOM 4543 C CA . MET A 1 584 ? 26.749 1.799 -4.711 1.00 98.31 584 MET A CA 1
ATOM 4544 C C . MET A 1 584 ? 26.585 1.563 -6.215 1.00 98.31 584 MET A C 1
ATOM 4546 O O . MET A 1 584 ? 27.337 2.125 -7.005 1.00 98.31 584 MET A O 1
ATOM 4550 N N . SER A 1 585 ? 25.584 0.781 -6.632 1.00 97.62 585 SER A N 1
ATOM 4551 C CA . SER A 1 585 ? 25.326 0.547 -8.058 1.00 97.62 585 SER A CA 1
ATOM 4552 C C . SER A 1 585 ? 25.010 1.834 -8.816 1.00 97.62 585 SER A C 1
ATOM 4554 O O . SER A 1 585 ? 25.488 2.025 -9.932 1.00 97.62 585 SER A O 1
ATOM 4556 N N . LEU A 1 586 ? 24.282 2.753 -8.175 1.00 96.81 586 LEU A N 1
ATOM 4557 C CA . LEU A 1 586 ? 23.968 4.056 -8.738 1.00 96.81 586 LEU A CA 1
ATOM 4558 C C . LEU A 1 586 ? 25.215 4.943 -8.812 1.00 96.81 586 LEU A C 1
ATOM 4560 O O . LEU A 1 586 ? 25.483 5.522 -9.861 1.00 96.81 586 LEU A O 1
ATOM 4564 N N . VAL A 1 587 ? 26.023 4.979 -7.746 1.00 97.06 587 VAL A N 1
ATOM 4565 C CA . VAL A 1 587 ? 27.319 5.681 -7.724 1.00 97.06 587 VAL A CA 1
ATOM 4566 C C . VAL A 1 587 ? 28.224 5.203 -8.857 1.00 97.06 587 VAL A C 1
ATOM 4568 O O . VAL A 1 587 ? 28.736 6.028 -9.605 1.00 97.06 587 VAL A O 1
ATOM 4571 N N . VAL A 1 588 ? 28.377 3.890 -9.035 1.00 97.06 588 VAL A N 1
ATOM 4572 C CA . VAL A 1 588 ? 29.180 3.313 -10.124 1.00 97.06 588 VAL A CA 1
ATOM 4573 C C . VAL A 1 588 ? 28.585 3.659 -11.491 1.00 97.06 588 VAL A C 1
ATOM 4575 O O . VAL A 1 588 ? 29.318 4.055 -12.392 1.00 97.06 588 VAL A O 1
ATOM 4578 N N . SER A 1 589 ? 27.261 3.570 -11.648 1.00 96.00 589 SER A N 1
ATOM 4579 C CA . SER A 1 589 ? 26.598 3.882 -12.919 1.00 96.00 589 SER A CA 1
ATOM 4580 C C . SER A 1 589 ? 26.703 5.358 -13.319 1.00 96.00 589 SER A C 1
ATOM 4582 O O . SER A 1 589 ? 26.726 5.656 -14.510 1.00 96.00 589 SER A O 1
ATOM 4584 N N . THR A 1 590 ? 26.792 6.274 -12.351 1.00 94.75 590 THR A N 1
ATOM 4585 C CA . THR A 1 590 ? 26.769 7.725 -12.589 1.00 94.75 590 THR A CA 1
ATOM 4586 C C . THR A 1 590 ? 28.160 8.359 -12.554 1.00 94.75 590 THR A C 1
ATOM 4588 O O . THR A 1 590 ? 28.405 9.323 -13.275 1.00 94.75 590 THR A O 1
ATOM 4591 N N . PHE A 1 591 ? 29.076 7.847 -11.729 1.00 94.88 591 PHE A N 1
ATOM 4592 C CA . PHE A 1 591 ? 30.414 8.412 -11.494 1.00 94.88 591 PHE A CA 1
ATOM 4593 C C . PHE A 1 591 ? 31.553 7.447 -11.833 1.00 94.88 591 PHE A C 1
ATOM 4595 O O . PHE A 1 591 ? 32.678 7.648 -11.379 1.00 94.88 591 PHE A O 1
ATOM 4602 N N . GLY A 1 592 ? 31.291 6.382 -12.591 1.00 92.62 592 GLY A N 1
ATOM 4603 C CA . GLY A 1 592 ? 32.307 5.372 -12.886 1.00 92.62 592 GLY A CA 1
ATOM 4604 C C . GLY A 1 592 ? 33.534 5.901 -13.643 1.00 92.62 592 GLY A C 1
ATOM 4605 O O . GLY A 1 592 ? 34.630 5.400 -13.423 1.00 92.62 592 GLY A O 1
ATOM 4606 N N . ASP A 1 593 ? 33.385 6.972 -14.428 1.00 91.38 593 ASP A N 1
ATOM 4607 C CA . ASP A 1 593 ? 34.480 7.722 -15.070 1.00 91.38 593 ASP A CA 1
ATOM 4608 C C . ASP A 1 593 ? 35.394 8.456 -14.066 1.00 91.38 593 ASP A C 1
ATOM 4610 O O . ASP A 1 593 ? 36.545 8.763 -14.363 1.00 91.38 593 ASP A O 1
ATOM 4614 N N . GLY A 1 594 ? 34.899 8.730 -12.857 1.00 90.81 594 GLY A N 1
ATOM 4615 C CA . GLY A 1 594 ? 35.671 9.265 -11.735 1.00 90.81 594 GLY A CA 1
ATOM 4616 C C . GLY A 1 594 ? 36.140 8.210 -10.727 1.00 90.81 594 GLY A C 1
ATOM 4617 O O . GLY A 1 594 ? 36.755 8.588 -9.732 1.00 90.81 594 GLY A O 1
ATOM 4618 N N . LEU A 1 595 ? 35.831 6.926 -10.952 1.00 94.12 595 LEU A N 1
ATOM 4619 C CA . LEU A 1 595 ? 36.064 5.817 -10.013 1.00 94.12 595 LEU A CA 1
ATOM 4620 C C . LEU A 1 595 ? 36.865 4.655 -10.623 1.00 94.12 595 LEU A C 1
ATOM 4622 O O . LEU A 1 595 ? 36.889 3.561 -10.063 1.00 94.12 595 LEU A O 1
ATOM 4626 N N . GLU A 1 596 ? 37.519 4.854 -11.770 1.00 92.50 596 GLU A N 1
ATOM 4627 C CA . GLU A 1 596 ? 38.206 3.787 -12.517 1.00 92.50 596 GLU A CA 1
ATOM 4628 C C . GLU A 1 596 ? 39.222 2.997 -11.672 1.00 92.50 596 GLU A C 1
ATOM 4630 O O . GLU A 1 596 ? 39.388 1.792 -11.862 1.00 92.50 596 GLU A O 1
ATOM 4635 N N . ARG A 1 597 ? 39.887 3.649 -10.706 1.00 92.75 597 ARG A N 1
ATOM 4636 C CA . ARG A 1 597 ? 40.871 3.003 -9.816 1.00 92.75 597 ARG A CA 1
ATOM 4637 C C . ARG A 1 597 ? 40.210 2.159 -8.730 1.00 92.75 597 ARG A C 1
ATOM 4639 O O . ARG A 1 597 ? 40.815 1.218 -8.221 1.00 92.75 597 ARG A O 1
ATOM 4646 N N . GLU A 1 598 ? 38.986 2.505 -8.367 1.00 94.56 598 GLU A N 1
ATOM 4647 C CA . GLU A 1 598 ? 38.194 1.906 -7.306 1.00 94.56 598 GLU A CA 1
ATOM 4648 C C . GLU A 1 598 ? 37.328 0.740 -7.813 1.00 94.56 598 GLU A C 1
ATOM 4650 O O . GLU A 1 598 ? 37.023 -0.173 -7.038 1.00 94.56 598 GLU A O 1
ATOM 4655 N N . LEU A 1 599 ? 36.968 0.720 -9.106 1.00 93.81 599 LEU A N 1
ATOM 4656 C CA . LEU A 1 599 ? 36.144 -0.336 -9.715 1.00 93.81 599 LEU A CA 1
ATOM 4657 C C . LEU A 1 599 ? 36.678 -1.758 -9.457 1.00 93.81 599 LEU A C 1
ATOM 4659 O O . LEU A 1 599 ? 35.877 -2.597 -9.031 1.00 93.81 599 LEU A O 1
ATOM 4663 N N . PRO A 1 600 ? 37.988 -2.061 -9.618 1.00 94.19 600 PRO A N 1
ATOM 4664 C CA . PRO A 1 600 ? 38.507 -3.410 -9.384 1.00 94.19 600 PRO A CA 1
ATOM 4665 C C . PRO A 1 600 ? 38.375 -3.888 -7.934 1.00 94.19 600 PRO A C 1
ATOM 4667 O O . PRO A 1 600 ? 38.373 -5.091 -7.695 1.00 94.19 600 PRO A O 1
ATOM 4670 N N . ALA A 1 601 ? 38.254 -2.974 -6.965 1.00 93.88 601 ALA A N 1
ATOM 4671 C CA . ALA A 1 601 ? 38.007 -3.318 -5.566 1.00 93.88 601 ALA A CA 1
ATOM 4672 C C . ALA A 1 601 ? 36.505 -3.422 -5.250 1.00 93.88 601 ALA A C 1
ATOM 4674 O O . ALA A 1 601 ? 36.096 -4.265 -4.456 1.00 93.88 601 ALA A O 1
ATOM 4675 N N . CYS A 1 602 ? 35.675 -2.577 -5.867 1.00 96.06 602 CYS A N 1
ATOM 4676 C CA . CYS A 1 602 ? 34.240 -2.500 -5.591 1.00 96.06 602 CYS A CA 1
ATOM 4677 C C . CYS A 1 602 ? 33.430 -3.623 -6.261 1.00 96.06 602 CYS A C 1
ATOM 4679 O O . CYS A 1 602 ? 32.588 -4.255 -5.617 1.00 96.06 602 CYS A O 1
ATOM 4681 N N . LEU A 1 603 ? 33.679 -3.892 -7.548 1.00 96.81 603 LEU A N 1
ATOM 4682 C CA . LEU A 1 603 ? 32.888 -4.840 -8.339 1.00 96.81 603 LEU A CA 1
ATOM 4683 C C . LEU A 1 603 ? 32.925 -6.276 -7.778 1.00 96.81 603 LEU A C 1
ATOM 4685 O O . LEU A 1 603 ? 31.851 -6.875 -7.678 1.00 96.81 603 LEU A O 1
ATOM 4689 N N . PRO A 1 604 ? 34.075 -6.825 -7.330 1.00 97.00 604 PRO A N 1
ATOM 4690 C CA . PRO A 1 604 ? 34.104 -8.143 -6.692 1.00 97.00 604 PRO A CA 1
ATOM 4691 C C . PRO A 1 604 ? 33.252 -8.226 -5.420 1.00 97.00 604 PRO A C 1
ATOM 4693 O O . PRO A 1 604 ? 32.591 -9.231 -5.189 1.00 97.00 604 PRO A O 1
ATOM 4696 N N . ILE A 1 605 ? 33.167 -7.149 -4.630 1.00 96.62 605 ILE A N 1
ATOM 4697 C CA . ILE A 1 605 ? 32.313 -7.130 -3.432 1.00 96.62 605 ILE A CA 1
ATOM 4698 C C . ILE A 1 605 ? 30.832 -7.235 -3.829 1.00 96.62 605 ILE A C 1
ATOM 4700 O O . ILE A 1 605 ? 30.062 -7.937 -3.175 1.00 96.62 605 ILE A O 1
ATOM 4704 N N . LEU A 1 606 ? 30.407 -6.566 -4.908 1.00 97.19 606 LEU A N 1
ATOM 4705 C CA . LEU A 1 606 ? 29.037 -6.697 -5.424 1.00 97.19 606 LEU A CA 1
ATOM 4706 C C . LEU A 1 606 ? 28.745 -8.119 -5.921 1.00 97.19 606 LEU A C 1
ATOM 4708 O O . LEU A 1 606 ? 27.641 -8.622 -5.706 1.00 97.19 606 LEU A O 1
ATOM 4712 N N . VAL A 1 607 ? 29.735 -8.779 -6.524 1.00 97.19 607 VAL A N 1
ATOM 4713 C CA . VAL A 1 607 ? 29.659 -10.198 -6.894 1.00 97.19 607 VAL A CA 1
ATOM 4714 C C . VAL A 1 607 ? 29.500 -11.088 -5.658 1.00 97.19 607 VAL A C 1
ATOM 4716 O O . VAL A 1 607 ? 28.581 -11.905 -5.613 1.00 97.19 607 VAL A O 1
ATOM 4719 N N . ASP A 1 608 ? 30.295 -10.882 -4.607 1.00 95.56 608 ASP A N 1
ATOM 4720 C CA . ASP A 1 608 ? 30.169 -11.642 -3.356 1.00 95.56 608 ASP A CA 1
ATOM 4721 C C . ASP A 1 608 ? 28.773 -11.475 -2.730 1.00 95.56 608 ASP A C 1
ATOM 4723 O O . ASP A 1 608 ? 28.162 -12.428 -2.232 1.00 95.56 608 ASP A O 1
ATOM 4727 N N . ARG A 1 609 ? 28.211 -10.259 -2.792 1.00 94.94 609 ARG A N 1
ATOM 4728 C CA . ARG A 1 609 ? 26.831 -9.982 -2.355 1.00 94.94 609 ARG A CA 1
ATOM 4729 C C . ARG A 1 609 ? 25.788 -10.650 -3.248 1.00 94.94 609 ARG A C 1
ATOM 4731 O O . ARG A 1 609 ? 24.705 -10.971 -2.758 1.00 94.94 609 ARG A O 1
ATOM 4738 N N . MET A 1 610 ? 26.094 -10.894 -4.515 1.00 95.44 610 MET A N 1
ATOM 4739 C CA . MET A 1 610 ? 25.235 -11.650 -5.419 1.00 95.44 610 MET A CA 1
ATOM 4740 C C . MET A 1 610 ? 25.195 -13.146 -5.075 1.00 95.44 610 MET A C 1
ATOM 4742 O O . MET A 1 610 ? 24.136 -13.764 -5.191 1.00 95.44 610 MET A O 1
ATOM 4746 N N . GLY A 1 611 ? 26.295 -13.719 -4.580 1.00 92.88 611 GLY A N 1
ATOM 4747 C CA . GLY A 1 611 ? 26.333 -15.115 -4.126 1.00 92.88 611 GLY A CA 1
ATOM 4748 C C . GLY A 1 611 ? 25.443 -15.387 -2.901 1.00 92.88 611 GLY A C 1
ATOM 4749 O O . GLY A 1 611 ? 24.829 -16.453 -2.786 1.00 92.88 611 GLY A O 1
ATOM 4750 N N . ASN A 1 612 ? 25.300 -14.403 -2.008 1.00 92.44 612 ASN A N 1
ATOM 4751 C CA . ASN A 1 612 ? 24.516 -14.526 -0.776 1.00 92.44 612 ASN A CA 1
ATOM 4752 C C . ASN A 1 612 ? 22.995 -14.539 -1.043 1.00 92.44 612 ASN A C 1
ATOM 4754 O O . ASN A 1 612 ? 22.451 -13.664 -1.712 1.00 92.44 612 ASN A O 1
ATOM 4758 N N . GLU A 1 613 ? 22.290 -15.526 -0.479 1.00 90.25 613 GLU A N 1
ATOM 4759 C CA . GLU A 1 613 ? 20.852 -15.746 -0.684 1.00 90.25 613 GLU A CA 1
ATOM 4760 C C . GLU A 1 613 ? 19.966 -14.556 -0.303 1.00 90.25 613 GLU A C 1
ATOM 4762 O O . GLU A 1 613 ? 18.970 -14.305 -0.980 1.00 90.25 613 GLU A O 1
ATOM 4767 N N . ILE A 1 614 ? 20.341 -13.803 0.729 1.00 90.12 614 ILE A N 1
ATOM 4768 C CA . ILE A 1 614 ? 19.547 -12.669 1.210 1.00 90.12 614 ILE A CA 1
ATOM 4769 C C . ILE A 1 614 ? 19.697 -11.472 0.260 1.00 90.12 614 ILE A C 1
ATOM 4771 O O . ILE A 1 614 ? 18.721 -10.820 -0.093 1.00 90.12 614 ILE A O 1
ATOM 4775 N N . THR A 1 615 ? 20.918 -11.198 -0.206 1.00 94.88 615 THR A N 1
ATOM 4776 C CA . THR A 1 615 ? 21.236 -9.988 -0.981 1.00 94.88 615 THR A CA 1
ATOM 4777 C C . THR A 1 615 ? 21.226 -10.187 -2.497 1.00 94.88 615 THR A C 1
ATOM 4779 O O . THR A 1 615 ? 21.293 -9.202 -3.237 1.00 94.88 615 THR A O 1
ATOM 4782 N N . ARG A 1 616 ? 21.109 -11.429 -2.988 1.00 95.81 616 ARG A N 1
ATOM 4783 C CA . ARG A 1 616 ? 21.258 -11.738 -4.419 1.00 95.81 616 ARG A CA 1
ATOM 4784 C C . ARG A 1 616 ? 20.330 -10.964 -5.334 1.00 95.81 616 ARG A C 1
ATOM 4786 O O . ARG A 1 616 ? 20.781 -10.466 -6.355 1.00 95.81 616 ARG A O 1
ATOM 4793 N N . LEU A 1 617 ? 19.050 -10.829 -4.982 1.00 97.25 617 LEU A N 1
ATOM 4794 C CA . LEU A 1 617 ? 18.081 -10.153 -5.846 1.00 97.25 617 LEU A CA 1
ATOM 4795 C C . LEU A 1 617 ? 18.469 -8.684 -6.046 1.00 97.25 617 LEU A C 1
ATOM 4797 O O . LEU A 1 617 ? 18.415 -8.166 -7.161 1.00 97.25 617 LEU A O 1
ATOM 4801 N N . THR A 1 618 ? 18.890 -8.029 -4.968 1.00 97.69 618 THR A N 1
ATOM 4802 C CA . THR A 1 618 ? 19.322 -6.632 -4.986 1.00 97.69 618 THR A CA 1
ATOM 4803 C C . THR A 1 618 ? 20.631 -6.464 -5.754 1.00 97.69 618 THR A C 1
ATOM 4805 O O . THR A 1 618 ? 20.749 -5.540 -6.553 1.00 97.69 618 THR A O 1
ATOM 4808 N N . ALA A 1 619 ? 21.580 -7.392 -5.603 1.00 97.94 619 ALA A N 1
ATOM 4809 C CA . ALA A 1 619 ? 22.829 -7.389 -6.365 1.00 97.94 619 ALA A CA 1
ATOM 4810 C C . ALA A 1 619 ? 22.610 -7.619 -7.874 1.00 97.94 619 ALA A C 1
ATOM 4812 O O . ALA A 1 619 ? 23.208 -6.931 -8.697 1.00 97.94 619 ALA A O 1
ATOM 4813 N N . VAL A 1 620 ? 21.690 -8.511 -8.258 1.00 98.38 620 VAL A N 1
ATOM 4814 C CA . VAL A 1 620 ? 21.309 -8.722 -9.667 1.00 98.38 620 VAL A CA 1
ATOM 4815 C C . VAL A 1 620 ? 20.746 -7.438 -10.283 1.00 98.38 620 VAL A C 1
ATOM 4817 O O . VAL A 1 620 ? 21.134 -7.064 -11.392 1.00 98.38 620 VAL A O 1
ATOM 4820 N N . LYS A 1 621 ? 19.872 -6.724 -9.558 1.00 98.06 621 LYS A N 1
ATOM 4821 C CA . LYS A 1 621 ? 19.347 -5.419 -9.994 1.00 98.06 621 LYS A CA 1
ATOM 4822 C C . LYS A 1 621 ? 20.445 -4.355 -10.070 1.00 98.06 621 LYS A C 1
ATOM 4824 O O . LYS A 1 621 ? 20.459 -3.584 -11.023 1.00 98.06 621 LYS A O 1
ATOM 4829 N N . ALA A 1 622 ? 21.382 -4.348 -9.123 1.00 98.12 622 ALA A N 1
ATOM 4830 C CA . ALA A 1 622 ? 22.541 -3.460 -9.148 1.00 98.12 622 ALA A CA 1
ATOM 4831 C C . ALA A 1 622 ? 23.385 -3.643 -10.420 1.00 98.12 622 ALA A C 1
ATOM 4833 O O . ALA A 1 622 ? 23.709 -2.657 -11.078 1.00 98.12 622 ALA A O 1
ATOM 4834 N N . PHE A 1 623 ? 23.673 -4.881 -10.834 1.00 98.38 623 PHE A N 1
ATOM 4835 C CA . PHE A 1 623 ? 24.381 -5.126 -12.097 1.00 98.38 623 PHE A CA 1
ATOM 4836 C C . PHE A 1 623 ? 23.579 -4.690 -13.329 1.00 98.38 623 PHE A C 1
ATOM 4838 O O . PHE A 1 623 ? 24.180 -4.226 -14.293 1.00 98.38 623 PHE A O 1
ATOM 4845 N N . SER A 1 624 ? 22.242 -4.756 -13.298 1.00 97.75 624 SER A N 1
ATOM 4846 C CA . SER A 1 624 ? 21.414 -4.186 -14.373 1.00 97.75 624 SER A CA 1
ATOM 4847 C C . SER A 1 624 ? 21.571 -2.665 -14.460 1.00 97.75 624 SER A C 1
ATOM 4849 O O . SER A 1 624 ? 21.753 -2.131 -15.550 1.00 97.75 624 SER A O 1
ATOM 4851 N N . VAL A 1 625 ? 21.561 -1.963 -13.320 1.00 97.19 625 VAL A N 1
ATOM 4852 C CA . VAL A 1 625 ? 21.773 -0.504 -13.264 1.00 97.19 625 VAL A CA 1
ATOM 4853 C C . VAL A 1 625 ? 23.153 -0.128 -13.809 1.00 97.19 625 VAL A C 1
ATOM 4855 O O . VAL A 1 625 ? 23.256 0.780 -14.629 1.00 97.19 625 VAL A O 1
ATOM 4858 N N . ILE A 1 626 ? 24.202 -0.857 -13.416 1.00 97.56 626 ILE A N 1
ATOM 4859 C CA . ILE A 1 626 ? 25.569 -0.609 -13.897 1.00 97.56 626 ILE A CA 1
ATOM 4860 C C . ILE A 1 626 ? 25.682 -0.882 -15.405 1.00 97.56 626 ILE A C 1
ATOM 4862 O O . ILE A 1 626 ? 26.233 -0.058 -16.129 1.00 97.56 626 ILE A O 1
ATOM 4866 N N . ALA A 1 627 ? 25.116 -1.990 -15.895 1.00 96.19 627 ALA A N 1
ATOM 4867 C CA . ALA A 1 627 ? 25.189 -2.372 -17.306 1.00 96.19 627 ALA A CA 1
ATOM 4868 C C . ALA A 1 627 ? 24.416 -1.431 -18.246 1.00 96.19 627 ALA A C 1
ATOM 4870 O O . ALA A 1 627 ? 24.793 -1.283 -19.409 1.00 96.19 627 ALA A O 1
ATOM 4871 N N . ASN A 1 628 ? 23.353 -0.792 -17.747 1.00 95.31 628 ASN A N 1
ATOM 4872 C CA . ASN A 1 628 ? 22.578 0.209 -18.484 1.00 95.31 628 ASN A CA 1
ATOM 4873 C C . ASN A 1 628 ? 23.178 1.625 -18.389 1.00 95.31 628 ASN A C 1
ATOM 4875 O O . ASN A 1 628 ? 22.605 2.562 -18.945 1.00 95.31 628 ASN A O 1
ATOM 4879 N N . SER A 1 629 ? 24.306 1.808 -17.691 1.00 94.62 629 SER A N 1
ATOM 4880 C CA . SER A 1 629 ? 24.972 3.108 -17.629 1.00 94.62 629 SER A CA 1
ATOM 4881 C C . SER A 1 629 ? 25.446 3.544 -19.023 1.00 94.62 629 SER A C 1
ATOM 4883 O O . SER A 1 629 ? 26.180 2.798 -19.682 1.00 94.62 629 SER A O 1
ATOM 4885 N N . PRO A 1 630 ? 25.139 4.780 -19.460 1.00 91.50 630 PRO A N 1
ATOM 4886 C CA . PRO A 1 630 ? 25.664 5.291 -20.722 1.00 91.50 630 PRO A CA 1
ATOM 4887 C C . PRO A 1 630 ? 27.190 5.495 -20.713 1.00 91.50 630 PRO A C 1
ATOM 4889 O O . PRO A 1 630 ? 27.783 5.601 -21.784 1.00 91.50 630 PRO A O 1
ATOM 4892 N N . LEU A 1 631 ? 27.839 5.497 -19.538 1.00 91.44 631 LEU A N 1
ATOM 4893 C CA . LEU A 1 631 ? 29.301 5.577 -19.402 1.00 91.44 631 LEU A CA 1
ATOM 4894 C C . LEU A 1 631 ? 30.024 4.299 -19.855 1.00 91.44 631 LEU A C 1
ATOM 4896 O O . LEU A 1 631 ? 31.239 4.330 -20.018 1.00 91.44 631 LEU A O 1
ATOM 4900 N N . ARG A 1 632 ? 29.299 3.185 -20.055 1.00 90.62 632 ARG A N 1
ATOM 4901 C CA . ARG A 1 632 ? 29.862 1.871 -20.419 1.00 90.62 632 ARG A CA 1
ATOM 4902 C C . ARG A 1 632 ? 31.005 1.450 -19.493 1.00 90.62 632 ARG A C 1
ATOM 4904 O O . ARG A 1 632 ? 32.127 1.216 -19.934 1.00 90.62 632 ARG A O 1
ATOM 4911 N N . ILE A 1 633 ? 30.687 1.353 -18.204 1.00 94.81 633 ILE A N 1
ATOM 4912 C CA . ILE A 1 633 ? 31.629 0.986 -17.138 1.00 94.81 633 ILE A CA 1
ATOM 4913 C C . ILE A 1 633 ? 32.372 -0.305 -17.488 1.00 94.81 633 ILE A C 1
ATOM 4915 O O . ILE A 1 633 ? 31.748 -1.267 -17.936 1.00 94.81 633 ILE A O 1
ATOM 4919 N N . ASP A 1 634 ? 33.685 -0.350 -17.272 1.00 93.19 634 ASP A N 1
ATOM 4920 C CA . ASP A 1 634 ? 34.454 -1.571 -17.501 1.00 93.19 634 ASP A CA 1
ATOM 4921 C C . ASP A 1 634 ? 34.093 -2.645 -16.460 1.00 93.19 634 ASP A C 1
ATOM 4923 O O . ASP A 1 634 ? 34.330 -2.481 -15.262 1.00 93.19 634 ASP A O 1
ATOM 4927 N N . LEU A 1 635 ? 33.498 -3.746 -16.929 1.00 95.00 635 LEU A N 1
ATOM 4928 C CA . LEU A 1 635 ? 33.134 -4.913 -16.120 1.00 95.00 635 LEU A CA 1
ATOM 4929 C C . LEU A 1 635 ? 34.061 -6.110 -16.357 1.00 95.00 635 LEU A C 1
ATOM 4931 O O . LEU A 1 635 ? 33.796 -7.189 -15.825 1.00 95.00 635 LEU A O 1
ATOM 4935 N N . SER A 1 636 ? 35.138 -5.953 -17.131 1.00 92.56 636 SER A N 1
ATOM 4936 C CA . SER A 1 636 ? 36.022 -7.048 -17.551 1.00 92.56 636 SER A CA 1
ATOM 4937 C C . SER A 1 636 ? 36.543 -7.905 -16.390 1.00 92.56 636 SER A C 1
ATOM 4939 O O . SER A 1 636 ? 36.663 -9.119 -16.530 1.00 92.56 636 SER A O 1
ATOM 4941 N N . CYS A 1 637 ? 36.774 -7.310 -15.215 1.00 94.00 637 CYS A N 1
ATOM 4942 C CA . CYS A 1 637 ? 37.264 -8.015 -14.028 1.00 94.00 637 CYS A CA 1
ATOM 4943 C C . CYS A 1 637 ? 36.253 -8.989 -13.392 1.00 94.00 637 CYS A C 1
ATOM 4945 O O . CYS A 1 637 ? 36.661 -9.860 -12.625 1.00 94.00 637 CYS A O 1
ATOM 4947 N N . VAL A 1 638 ? 34.954 -8.854 -13.684 1.00 96.69 638 VAL A N 1
ATOM 4948 C CA . VAL A 1 638 ? 33.880 -9.655 -13.064 1.00 96.69 638 VAL A CA 1
ATOM 4949 C C . VAL A 1 638 ? 32.884 -10.256 -14.059 1.00 96.69 638 VAL A C 1
ATOM 4951 O O . VAL A 1 638 ? 32.088 -11.106 -13.660 1.00 96.69 638 VAL A O 1
ATOM 4954 N N . LEU A 1 639 ? 32.905 -9.847 -15.332 1.00 95.50 639 LEU A N 1
ATOM 4955 C CA . LEU A 1 639 ? 31.860 -10.151 -16.316 1.00 95.50 639 LEU A CA 1
ATOM 4956 C C . LEU A 1 639 ? 31.577 -11.654 -16.449 1.00 95.50 639 LEU A C 1
ATOM 4958 O O . LEU A 1 639 ? 30.422 -12.061 -16.331 1.00 95.50 639 LEU A O 1
ATOM 4962 N N . ASP A 1 640 ? 32.611 -12.479 -16.627 1.00 94.25 640 ASP A N 1
ATOM 4963 C CA . ASP A 1 640 ? 32.452 -13.932 -16.785 1.00 94.25 640 ASP A CA 1
ATOM 4964 C C . ASP A 1 640 ? 31.807 -14.582 -15.555 1.00 94.25 640 ASP A C 1
ATOM 4966 O O . ASP A 1 640 ? 30.909 -15.421 -15.673 1.00 94.25 640 ASP A O 1
ATOM 4970 N N . HIS A 1 641 ? 32.223 -14.159 -14.358 1.00 95.50 641 HIS A N 1
ATOM 4971 C CA . HIS A 1 641 ? 31.660 -14.662 -13.110 1.00 95.50 641 HIS A CA 1
ATOM 4972 C C . HIS A 1 641 ? 30.200 -14.221 -12.944 1.00 95.50 641 HIS A C 1
ATOM 4974 O O . HIS A 1 641 ? 29.346 -15.034 -12.589 1.00 95.50 641 HIS A O 1
ATOM 4980 N N . VAL A 1 642 ? 29.891 -12.960 -13.266 1.00 97.25 642 VAL A N 1
ATOM 4981 C CA . VAL A 1 642 ? 28.525 -12.425 -13.211 1.00 97.25 642 VAL A CA 1
ATOM 4982 C C . VAL A 1 642 ? 27.602 -13.188 -14.159 1.00 97.25 642 VAL A C 1
ATOM 4984 O O . VAL A 1 642 ? 26.531 -13.628 -13.747 1.00 97.25 642 VAL A O 1
ATOM 4987 N N . VAL A 1 643 ? 28.017 -13.401 -15.410 1.00 96.50 643 VAL A N 1
ATOM 4988 C CA . VAL A 1 643 ? 27.230 -14.145 -16.405 1.00 96.50 643 VAL A CA 1
ATOM 4989 C C . VAL A 1 643 ? 27.002 -15.595 -15.963 1.00 96.50 643 VAL A C 1
ATOM 4991 O O . VAL A 1 643 ? 25.885 -16.103 -16.093 1.00 96.50 643 VAL A O 1
ATOM 4994 N N . SER A 1 644 ? 28.022 -16.249 -15.403 1.00 96.06 644 SER A N 1
ATOM 4995 C CA . SER A 1 644 ? 27.920 -17.620 -14.887 1.00 96.06 644 SER A CA 1
ATOM 4996 C C . SER A 1 644 ? 26.895 -17.740 -13.749 1.00 96.06 644 SER A C 1
ATOM 4998 O O . SER A 1 644 ? 25.965 -18.548 -13.830 1.00 96.06 644 SER A O 1
ATOM 5000 N N . GLU A 1 645 ? 26.997 -16.885 -12.727 1.00 96.44 645 GLU A N 1
ATOM 5001 C CA . GLU A 1 645 ? 26.072 -16.861 -11.583 1.00 96.44 645 GLU A CA 1
ATOM 5002 C C . GLU A 1 645 ? 24.635 -16.528 -12.010 1.00 96.44 645 GLU A C 1
ATOM 5004 O O . GLU A 1 645 ? 23.687 -17.220 -11.629 1.00 96.44 645 GLU A O 1
ATOM 5009 N N . LEU A 1 646 ? 24.457 -15.519 -12.872 1.00 97.56 646 LEU A N 1
ATOM 5010 C CA . LEU A 1 646 ? 23.149 -15.173 -13.428 1.00 97.56 646 LEU A CA 1
ATOM 5011 C C . LEU A 1 646 ? 22.534 -16.362 -14.173 1.00 97.56 646 LEU A C 1
ATOM 5013 O O . LEU A 1 646 ? 21.374 -16.699 -13.945 1.00 97.56 646 LEU A O 1
ATOM 5017 N N . THR A 1 647 ? 23.310 -17.057 -15.003 1.00 96.38 647 THR A N 1
ATOM 5018 C CA . THR A 1 647 ? 22.826 -18.250 -15.714 1.00 96.38 647 THR A CA 1
ATOM 5019 C C . THR A 1 647 ? 22.376 -19.336 -14.731 1.00 96.38 647 THR A C 1
ATOM 5021 O O . THR A 1 647 ? 21.308 -19.924 -14.901 1.00 96.38 647 THR A O 1
ATOM 5024 N N . ALA A 1 648 ? 23.119 -19.554 -13.641 1.00 96.25 648 ALA A N 1
ATOM 5025 C CA . ALA A 1 648 ? 22.734 -20.500 -12.593 1.00 96.25 648 ALA A CA 1
ATOM 5026 C C . ALA A 1 648 ? 21.445 -20.091 -11.849 1.00 96.25 648 ALA A C 1
ATOM 5028 O O . ALA A 1 648 ? 20.669 -20.958 -11.426 1.00 96.25 648 ALA A O 1
ATOM 5029 N N . PHE A 1 649 ? 21.172 -18.791 -11.698 1.00 97.19 649 PHE A N 1
ATOM 5030 C CA . PHE A 1 649 ? 19.958 -18.295 -11.043 1.00 97.19 649 PHE A CA 1
ATOM 5031 C C . PHE A 1 649 ? 18.675 -18.575 -11.824 1.00 97.19 649 PHE A C 1
ATOM 5033 O O . PHE A 1 649 ? 17.619 -18.695 -11.199 1.00 97.19 649 PHE A O 1
ATOM 5040 N N . LEU A 1 650 ? 18.749 -18.781 -13.143 1.00 96.12 650 LEU A N 1
ATOM 5041 C CA . LEU A 1 650 ? 17.592 -19.162 -13.963 1.00 96.12 650 LEU A CA 1
ATOM 5042 C C . LEU A 1 650 ? 16.967 -20.504 -13.534 1.00 96.12 650 LEU A C 1
ATOM 5044 O O . LEU A 1 650 ? 15.771 -20.709 -13.738 1.00 96.12 650 LEU A O 1
ATOM 5048 N N . ARG A 1 651 ? 17.731 -21.371 -12.852 1.00 94.62 651 ARG A N 1
ATOM 5049 C CA . ARG A 1 651 ? 17.261 -22.658 -12.300 1.00 94.62 651 ARG A CA 1
ATOM 5050 C C . ARG A 1 651 ? 16.649 -22.554 -10.900 1.00 94.62 651 ARG A C 1
ATOM 5052 O O . ARG A 1 651 ? 16.125 -23.537 -10.378 1.00 94.62 651 ARG A O 1
ATOM 5059 N N . LYS A 1 652 ? 16.754 -21.401 -10.231 1.00 93.44 652 LYS A N 1
ATOM 5060 C CA . LYS A 1 652 ? 16.275 -21.234 -8.850 1.00 93.44 652 LYS A CA 1
ATOM 5061 C C . LYS A 1 652 ? 14.752 -21.075 -8.817 1.00 93.44 652 LYS A C 1
ATOM 5063 O O . LYS A 1 652 ? 14.157 -20.453 -9.689 1.00 93.44 652 LYS A O 1
ATOM 5068 N N . ALA A 1 653 ? 14.117 -21.570 -7.753 1.00 90.88 653 ALA A N 1
ATOM 5069 C CA . ALA A 1 653 ? 12.660 -21.506 -7.596 1.00 90.88 653 ALA A CA 1
ATOM 5070 C C . ALA A 1 653 ? 12.111 -20.067 -7.483 1.00 90.88 653 ALA A C 1
ATOM 5072 O O . ALA A 1 653 ? 10.975 -19.801 -7.877 1.00 90.88 653 ALA A O 1
ATOM 5073 N N . ASN A 1 654 ? 12.913 -19.121 -6.976 1.00 93.62 654 ASN A N 1
ATOM 5074 C CA . ASN A 1 654 ? 12.492 -17.737 -6.766 1.00 93.62 654 ASN A CA 1
ATOM 5075 C C . ASN A 1 654 ? 12.172 -17.038 -8.104 1.00 93.62 654 ASN A C 1
ATOM 5077 O O . ASN A 1 654 ? 13.062 -16.723 -8.893 1.00 93.62 654 ASN A O 1
ATOM 5081 N N . ARG A 1 655 ? 10.882 -16.771 -8.345 1.00 94.50 655 ARG A N 1
ATOM 5082 C CA . ARG A 1 655 ? 10.386 -16.141 -9.577 1.00 94.50 655 ARG A CA 1
ATOM 5083 C C . ARG A 1 655 ? 10.927 -14.723 -9.787 1.00 94.50 655 ARG A C 1
ATOM 5085 O O . ARG A 1 655 ? 11.354 -14.413 -10.892 1.00 94.50 655 ARG A O 1
ATOM 5092 N N . ALA A 1 656 ? 10.950 -13.887 -8.747 1.00 96.06 656 ALA A N 1
ATOM 5093 C CA . ALA A 1 656 ? 11.431 -12.504 -8.844 1.00 96.06 656 ALA A CA 1
ATOM 5094 C C . ALA A 1 656 ? 12.932 -12.439 -9.169 1.00 96.06 656 ALA A C 1
ATOM 5096 O O . ALA A 1 656 ? 13.361 -11.586 -9.945 1.00 96.06 656 ALA A O 1
ATOM 5097 N N . LEU A 1 657 ? 13.716 -13.375 -8.622 1.00 96.56 657 LEU A N 1
ATOM 5098 C CA . LEU A 1 657 ? 15.125 -13.536 -8.974 1.00 96.56 657 LEU A CA 1
ATOM 5099 C C . LEU A 1 657 ? 15.285 -13.871 -10.455 1.00 96.56 657 LEU A C 1
ATOM 5101 O O . LEU A 1 657 ? 16.002 -13.160 -11.142 1.00 96.56 657 LEU A O 1
ATOM 5105 N N . ARG A 1 658 ? 14.574 -14.887 -10.963 1.00 96.25 658 ARG A N 1
ATOM 5106 C CA . ARG A 1 658 ? 14.663 -15.273 -12.380 1.00 96.25 658 ARG A CA 1
ATOM 5107 C C . ARG A 1 658 ? 14.287 -14.126 -13.326 1.00 96.25 658 ARG A C 1
ATOM 5109 O O . ARG A 1 658 ? 14.960 -13.938 -14.332 1.00 96.25 658 ARG A O 1
ATOM 5116 N N . GLN A 1 659 ? 13.268 -13.333 -12.989 1.00 96.56 659 GLN A N 1
ATOM 5117 C CA . GLN A 1 659 ? 12.886 -12.143 -13.765 1.00 96.56 659 GLN A CA 1
ATOM 5118 C C . GLN A 1 659 ? 14.000 -11.098 -13.804 1.00 96.56 659 GLN A C 1
ATOM 5120 O O . GLN A 1 659 ? 14.391 -10.655 -14.882 1.00 96.56 659 GLN A O 1
ATOM 5125 N N . ALA A 1 660 ? 14.530 -10.729 -12.633 1.00 97.50 660 ALA A N 1
ATOM 5126 C CA . ALA A 1 660 ? 15.628 -9.775 -12.542 1.00 97.50 660 ALA A CA 1
ATOM 5127 C C . ALA A 1 660 ? 16.861 -10.288 -13.297 1.00 97.50 660 ALA A C 1
ATOM 5129 O O . ALA A 1 660 ? 17.473 -9.537 -14.042 1.00 97.50 660 ALA A O 1
ATOM 5130 N N . THR A 1 661 ? 17.171 -11.580 -13.179 1.00 98.12 661 THR A N 1
ATOM 5131 C CA . THR A 1 661 ? 18.270 -12.237 -13.888 1.00 98.12 661 THR A CA 1
ATOM 5132 C C . THR A 1 661 ? 18.125 -12.142 -15.405 1.00 98.12 661 THR A C 1
ATOM 5134 O O . THR A 1 661 ? 19.097 -11.786 -16.065 1.00 98.12 661 THR A O 1
ATOM 5137 N N . LEU A 1 662 ? 16.941 -12.418 -15.967 1.00 98.00 662 LEU A N 1
ATOM 5138 C CA . LEU A 1 662 ? 16.701 -12.283 -17.410 1.00 98.00 662 LEU A CA 1
ATOM 5139 C C . LEU A 1 662 ? 16.896 -10.839 -17.883 1.00 98.00 662 LEU A C 1
ATOM 5141 O O . LEU A 1 662 ? 17.577 -10.612 -18.882 1.00 98.00 662 LEU A O 1
ATOM 5145 N N . GLY A 1 663 ? 16.359 -9.866 -17.139 1.00 97.00 663 GLY A N 1
ATOM 5146 C CA . GLY A 1 663 ? 16.548 -8.444 -17.434 1.00 97.00 663 GLY A CA 1
ATOM 5147 C C . GLY A 1 663 ? 18.019 -8.020 -17.371 1.00 97.00 663 GLY A C 1
ATOM 5148 O O . GLY A 1 663 ? 18.512 -7.368 -18.289 1.00 97.00 663 GLY A O 1
ATOM 5149 N N . THR A 1 664 ? 18.747 -8.441 -16.333 1.00 97.88 664 THR A N 1
ATOM 5150 C CA . THR A 1 664 ? 20.177 -8.142 -16.171 1.00 97.88 664 THR A CA 1
ATOM 5151 C C . THR A 1 664 ? 21.023 -8.785 -17.268 1.00 97.88 664 THR A C 1
ATOM 5153 O O . THR A 1 664 ? 21.873 -8.106 -17.837 1.00 97.88 664 THR A O 1
ATOM 5156 N N . LEU A 1 665 ? 20.783 -10.058 -17.610 1.00 97.12 665 LEU A N 1
ATOM 5157 C CA . LEU A 1 665 ? 21.466 -10.721 -18.727 1.00 97.12 665 LEU A CA 1
ATOM 5158 C C . LEU A 1 665 ? 21.206 -9.984 -20.044 1.00 97.12 665 LEU A C 1
ATOM 5160 O O . LEU A 1 665 ? 22.141 -9.779 -20.808 1.00 97.12 665 LEU A O 1
ATOM 5164 N N . ASN A 1 666 ? 19.975 -9.527 -20.286 1.00 95.69 666 ASN A N 1
ATOM 5165 C CA . ASN A 1 666 ? 19.649 -8.755 -21.483 1.00 95.69 666 ASN A CA 1
ATOM 5166 C C . ASN A 1 666 ? 20.444 -7.445 -21.558 1.00 95.69 666 ASN A C 1
ATOM 5168 O O . ASN A 1 666 ? 21.087 -7.189 -22.573 1.00 95.69 666 ASN A O 1
ATOM 5172 N N . SER A 1 667 ? 20.490 -6.666 -20.473 1.00 95.69 667 SER A N 1
ATOM 5173 C CA . SER A 1 667 ? 21.324 -5.457 -20.395 1.00 95.69 667 SER A CA 1
ATOM 5174 C C . SER A 1 667 ? 22.812 -5.750 -20.619 1.00 95.69 667 SER A C 1
ATOM 5176 O O . SER A 1 667 ? 23.482 -5.015 -21.342 1.00 95.69 667 SER A O 1
ATOM 5178 N N . LEU A 1 668 ? 23.336 -6.840 -20.048 1.00 95.12 668 LEU A N 1
ATOM 5179 C CA . LEU A 1 668 ? 24.737 -7.231 -20.228 1.00 95.12 668 LEU A CA 1
ATOM 5180 C C . LEU A 1 668 ? 25.049 -7.636 -21.671 1.00 95.12 668 LEU A C 1
ATOM 5182 O O . LEU A 1 668 ? 26.092 -7.247 -22.187 1.00 95.12 668 LEU A O 1
ATOM 5186 N N . VAL A 1 669 ? 24.158 -8.376 -22.336 1.00 92.69 669 VAL A N 1
ATOM 5187 C CA . VAL A 1 669 ? 24.334 -8.762 -23.745 1.00 92.69 669 VAL A CA 1
ATOM 5188 C C . VAL A 1 669 ? 24.289 -7.531 -24.654 1.00 92.69 669 VAL A C 1
ATOM 5190 O O . VAL A 1 669 ? 25.139 -7.401 -25.529 1.00 92.69 669 VAL A O 1
ATOM 5193 N N . VAL A 1 670 ? 23.366 -6.589 -24.420 1.00 91.94 670 VAL A N 1
ATOM 5194 C CA . VAL A 1 670 ? 23.285 -5.343 -25.206 1.00 91.94 670 VAL A CA 1
ATOM 5195 C C . VAL A 1 670 ? 24.576 -4.522 -25.099 1.00 91.94 670 VAL A C 1
ATOM 5197 O O . VAL A 1 670 ? 25.088 -4.053 -26.116 1.00 91.94 670 VAL A O 1
ATOM 5200 N N . THR A 1 671 ? 25.115 -4.347 -23.889 1.00 92.06 671 THR A N 1
ATOM 5201 C CA . THR A 1 671 ? 26.265 -3.456 -23.659 1.00 92.06 671 THR A CA 1
ATOM 5202 C C . THR A 1 671 ? 27.616 -4.148 -23.882 1.00 92.06 671 THR A C 1
ATOM 5204 O O . THR A 1 671 ? 28.527 -3.549 -24.457 1.00 92.06 671 THR A O 1
ATOM 5207 N N . TYR A 1 672 ? 27.755 -5.409 -23.463 1.00 91.69 672 TYR A N 1
ATOM 5208 C CA . TYR A 1 672 ? 29.026 -6.146 -23.400 1.00 91.69 672 TYR A CA 1
ATOM 5209 C C . TYR A 1 672 ? 29.037 -7.435 -24.229 1.00 91.69 672 TYR A C 1
ATOM 5211 O O . TYR A 1 672 ? 29.965 -8.228 -24.086 1.00 91.69 672 TYR A O 1
ATOM 5219 N N . GLY A 1 673 ? 28.060 -7.663 -25.113 1.00 87.44 673 GLY A N 1
ATOM 5220 C CA . GLY A 1 673 ? 27.903 -8.935 -25.831 1.00 87.44 673 GLY A CA 1
ATOM 5221 C C . GLY A 1 673 ? 29.158 -9.423 -26.567 1.00 87.44 673 GLY A C 1
ATOM 5222 O O . GLY A 1 673 ? 29.455 -10.618 -26.566 1.00 87.44 673 GLY A O 1
ATOM 5223 N N . GLY A 1 674 ? 29.982 -8.495 -27.068 1.00 83.88 674 GLY A N 1
ATOM 5224 C CA . GLY A 1 674 ? 31.264 -8.806 -27.708 1.00 83.88 674 GLY A CA 1
ATOM 5225 C C . GLY A 1 674 ? 32.404 -9.244 -26.778 1.00 83.88 674 GLY A C 1
ATOM 5226 O O . GLY A 1 674 ? 33.453 -9.620 -27.293 1.00 83.88 674 GLY A O 1
ATOM 5227 N N . GLN A 1 675 ? 32.234 -9.156 -25.458 1.00 88.81 675 GLN A N 1
ATOM 5228 C CA . GLN A 1 675 ? 33.185 -9.625 -24.441 1.00 88.81 675 GLN A CA 1
ATOM 5229 C C . GLN A 1 675 ? 32.745 -10.959 -23.812 1.00 88.81 675 GLN A C 1
ATOM 5231 O O . GLN A 1 675 ? 33.537 -11.596 -23.128 1.00 88.81 675 GLN A O 1
ATOM 5236 N N . ILE A 1 676 ? 31.503 -11.398 -24.054 1.00 89.00 676 ILE A N 1
ATOM 5237 C CA . ILE A 1 676 ? 30.959 -12.650 -23.519 1.00 89.00 676 ILE A CA 1
ATOM 5238 C C . ILE A 1 676 ? 31.404 -13.824 -24.404 1.00 89.00 676 ILE A C 1
ATOM 5240 O O . ILE A 1 676 ? 31.201 -13.818 -25.620 1.00 89.00 676 ILE A O 1
ATOM 5244 N N . GLY A 1 677 ? 31.993 -14.854 -23.792 1.00 84.62 677 GLY A N 1
ATOM 5245 C CA . GLY A 1 677 ? 32.441 -16.062 -24.492 1.00 84.62 677 GLY A CA 1
ATOM 5246 C C . GLY A 1 677 ? 31.305 -16.860 -25.152 1.00 84.62 677 GLY A C 1
ATOM 5247 O O . GLY A 1 677 ? 30.185 -16.933 -24.645 1.00 84.62 677 GLY A O 1
ATOM 5248 N N . SER A 1 678 ? 31.599 -17.526 -26.275 1.00 82.81 678 SER A N 1
ATOM 5249 C CA . SER A 1 678 ? 30.621 -18.327 -27.035 1.00 82.81 678 SER A CA 1
ATOM 5250 C C . SER A 1 678 ? 30.006 -19.482 -26.232 1.00 82.81 678 SER A C 1
ATOM 5252 O O . SER A 1 678 ? 28.804 -19.727 -26.333 1.00 82.81 678 SER A O 1
ATOM 5254 N N . SER A 1 679 ? 30.793 -20.151 -25.385 1.00 86.31 679 SER A N 1
ATOM 5255 C CA . SER A 1 679 ? 30.323 -21.223 -24.492 1.00 86.31 679 SER A CA 1
ATOM 5256 C C . SER A 1 679 ? 29.296 -20.737 -23.460 1.00 86.31 679 SER A C 1
ATOM 5258 O O . SER A 1 679 ? 28.369 -21.471 -23.100 1.00 86.31 679 SER A O 1
ATOM 5260 N N . SER A 1 680 ? 29.416 -19.486 -23.010 1.00 90.12 680 SER A N 1
ATOM 5261 C CA . SER A 1 680 ? 28.459 -18.867 -22.091 1.00 90.12 680 SER A CA 1
ATOM 5262 C C . SER A 1 680 ? 27.100 -18.683 -22.765 1.00 90.12 680 SER A C 1
ATOM 5264 O O . SER A 1 680 ? 26.080 -19.032 -22.173 1.00 90.12 680 SER A O 1
ATOM 5266 N N . TYR A 1 681 ? 27.064 -18.248 -24.031 1.00 89.56 681 TYR A N 1
ATOM 5267 C CA . TYR A 1 681 ? 25.814 -18.139 -24.795 1.00 89.56 681 TYR A CA 1
ATOM 5268 C C . TYR A 1 681 ? 25.104 -19.483 -24.973 1.00 89.56 681 TYR A C 1
ATOM 5270 O O . TYR A 1 681 ? 23.889 -19.559 -24.794 1.00 89.56 681 TYR A O 1
ATOM 5278 N N . GLU A 1 682 ? 25.837 -20.557 -25.276 1.00 88.31 682 GLU A N 1
ATOM 5279 C CA . GLU A 1 682 ? 25.251 -21.899 -25.405 1.00 88.31 682 GLU A CA 1
ATOM 5280 C C . GLU A 1 682 ? 24.613 -22.386 -24.096 1.00 88.31 682 GLU A C 1
ATOM 5282 O O . GLU A 1 682 ? 23.563 -23.041 -24.117 1.00 88.31 682 GLU A O 1
ATOM 5287 N N . THR A 1 683 ? 25.231 -22.043 -22.962 1.00 92.25 683 THR A N 1
ATOM 5288 C CA . THR A 1 683 ? 24.718 -22.363 -21.624 1.00 92.25 683 THR A CA 1
ATOM 5289 C C . THR A 1 683 ? 23.476 -21.532 -21.308 1.00 92.25 683 THR A C 1
ATOM 5291 O O . THR A 1 683 ? 22.462 -22.097 -20.906 1.00 92.25 683 THR A O 1
ATOM 5294 N N . ILE A 1 684 ? 23.507 -20.220 -21.568 1.00 94.38 684 ILE A N 1
ATOM 5295 C CA . ILE A 1 684 ? 22.347 -19.332 -21.398 1.00 94.38 684 ILE A CA 1
ATOM 5296 C C . ILE A 1 684 ? 21.168 -19.851 -22.224 1.00 94.38 684 ILE A C 1
ATOM 5298 O O . ILE A 1 684 ? 20.095 -20.073 -21.677 1.00 94.38 684 ILE A O 1
ATOM 5302 N N . ILE A 1 685 ? 21.364 -20.123 -23.518 1.00 93.69 685 ILE A N 1
ATOM 5303 C CA . ILE A 1 685 ? 20.309 -20.617 -24.418 1.00 93.69 685 ILE A CA 1
ATOM 5304 C C . ILE A 1 685 ? 19.710 -21.937 -23.922 1.00 93.69 685 ILE A C 1
ATOM 5306 O O . ILE A 1 685 ? 18.497 -22.138 -24.022 1.00 93.69 685 ILE A O 1
ATOM 5310 N N . ALA A 1 686 ? 20.537 -22.829 -23.366 1.00 93.81 686 ALA A N 1
ATOM 5311 C CA . ALA A 1 686 ? 20.048 -24.061 -22.759 1.00 93.81 686 ALA A CA 1
ATOM 5312 C C . ALA A 1 686 ? 19.066 -23.766 -21.617 1.00 93.81 686 ALA A C 1
ATOM 5314 O O . ALA A 1 686 ? 17.965 -24.312 -21.614 1.00 93.81 686 ALA A O 1
ATOM 5315 N N . GLU A 1 687 ? 19.412 -22.854 -20.710 1.00 95.81 687 GLU A N 1
ATOM 5316 C CA . GLU A 1 687 ? 18.529 -22.465 -19.606 1.00 95.81 687 GLU A CA 1
ATOM 5317 C C . GLU A 1 687 ? 17.270 -21.741 -20.088 1.00 95.81 687 GLU A C 1
ATOM 5319 O O . GLU A 1 687 ? 16.175 -22.055 -19.621 1.00 95.81 687 GLU A O 1
ATOM 5324 N N . LEU A 1 688 ? 17.385 -20.835 -21.066 1.00 95.94 688 LEU A N 1
ATOM 5325 C CA . LEU A 1 688 ? 16.234 -20.123 -21.633 1.00 95.94 688 LEU A CA 1
ATOM 5326 C C . LEU A 1 688 ? 15.205 -21.082 -22.227 1.00 95.94 688 LEU A C 1
ATOM 5328 O O . LEU A 1 688 ? 14.010 -20.881 -22.025 1.00 95.94 688 LEU A O 1
ATOM 5332 N N . SER A 1 689 ? 15.651 -22.157 -22.885 1.00 95.56 689 SER A N 1
ATOM 5333 C CA . SER A 1 689 ? 14.736 -23.162 -23.436 1.00 95.56 689 SER A CA 1
ATOM 5334 C C . SER A 1 689 ? 13.839 -23.799 -22.369 1.00 95.56 689 SER A C 1
ATOM 5336 O O . SER A 1 689 ? 12.669 -24.053 -22.633 1.00 95.56 689 SER A O 1
ATOM 5338 N N . THR A 1 690 ? 14.337 -23.975 -21.139 1.00 94.75 690 THR A N 1
ATOM 5339 C CA . THR A 1 690 ? 13.560 -24.557 -20.030 1.00 94.75 690 THR A CA 1
ATOM 5340 C C . THR A 1 690 ? 12.507 -23.606 -19.457 1.00 94.75 690 THR A C 1
ATOM 5342 O O . THR A 1 690 ? 11.571 -24.047 -18.793 1.00 94.75 690 THR A O 1
ATOM 5345 N N . LEU A 1 691 ? 12.650 -22.299 -19.705 1.00 95.12 691 LEU A N 1
ATOM 5346 C CA . LEU A 1 691 ? 11.741 -21.265 -19.210 1.00 95.12 691 LEU A CA 1
ATOM 5347 C C . LEU A 1 691 ? 10.569 -20.994 -20.162 1.00 95.12 691 LEU A C 1
ATOM 5349 O O . LEU A 1 691 ? 9.593 -20.370 -19.748 1.00 95.12 691 LEU A O 1
ATOM 5353 N N . ILE A 1 692 ? 10.651 -21.460 -21.411 1.00 96.06 692 ILE A N 1
ATOM 5354 C CA . ILE A 1 692 ? 9.626 -21.259 -22.440 1.00 96.06 692 ILE A CA 1
ATOM 5355 C C . ILE A 1 692 ? 8.512 -22.287 -22.241 1.00 96.06 692 ILE A C 1
ATOM 5357 O O . ILE A 1 692 ? 8.644 -23.453 -22.602 1.00 96.06 692 ILE A O 1
ATOM 5361 N N . SER A 1 693 ? 7.404 -21.849 -21.647 1.00 94.25 693 SER A N 1
ATOM 5362 C CA . SER A 1 693 ? 6.220 -22.678 -21.399 1.00 94.25 693 SER A CA 1
ATOM 5363 C C . SER A 1 693 ? 4.966 -21.819 -21.233 1.00 94.25 693 SER A C 1
ATOM 5365 O O . SER A 1 693 ? 5.039 -20.625 -20.939 1.00 94.25 693 SER A O 1
ATOM 5367 N N . ASP A 1 694 ? 3.788 -22.420 -21.368 1.00 92.19 694 ASP A N 1
ATOM 5368 C CA . ASP A 1 694 ? 2.519 -21.729 -21.123 1.00 92.19 694 ASP A CA 1
ATOM 5369 C C . ASP A 1 694 ? 2.146 -21.611 -19.634 1.00 92.19 694 ASP A C 1
ATOM 5371 O O . ASP A 1 694 ? 1.166 -20.945 -19.301 1.00 92.19 694 ASP A O 1
ATOM 5375 N N . MET A 1 695 ? 2.966 -22.166 -18.734 1.00 92.44 695 MET A N 1
ATOM 5376 C CA . MET A 1 695 ? 2.804 -22.044 -17.280 1.00 92.44 695 MET A CA 1
ATOM 5377 C C . MET A 1 695 ? 3.128 -20.637 -16.756 1.00 92.44 695 MET A C 1
ATOM 5379 O O . MET A 1 695 ? 2.506 -20.178 -15.800 1.00 92.44 695 MET A O 1
ATOM 5383 N N . ASP A 1 696 ? 4.100 -19.941 -17.359 1.00 93.00 696 ASP A N 1
ATOM 5384 C CA . ASP A 1 696 ? 4.458 -18.560 -17.006 1.00 93.00 696 ASP A CA 1
ATOM 5385 C C . ASP A 1 696 ? 4.781 -17.749 -18.267 1.00 93.00 696 ASP A C 1
ATOM 5387 O O . ASP A 1 696 ? 5.920 -17.680 -18.743 1.00 93.00 696 ASP A O 1
ATOM 5391 N N . LEU A 1 697 ? 3.745 -17.113 -18.817 1.00 94.50 697 LEU A N 1
ATOM 5392 C CA . LEU A 1 697 ? 3.845 -16.332 -20.051 1.00 94.50 697 LEU A CA 1
ATOM 5393 C C . LEU A 1 697 ? 4.771 -15.119 -19.912 1.00 94.50 697 LEU A C 1
ATOM 5395 O O . LEU A 1 697 ? 5.415 -14.729 -20.882 1.00 94.50 697 LEU A O 1
ATOM 5399 N N . HIS A 1 698 ? 4.869 -14.523 -18.722 1.00 95.06 698 HIS A N 1
ATOM 5400 C CA . HIS A 1 698 ? 5.747 -13.373 -18.517 1.00 95.06 698 HIS A CA 1
ATOM 5401 C C . HIS A 1 698 ? 7.223 -13.791 -18.526 1.00 95.06 698 HIS A C 1
ATOM 5403 O O . HIS A 1 698 ? 8.032 -13.159 -19.199 1.00 95.06 698 HIS A O 1
ATOM 5409 N N . MET A 1 699 ? 7.565 -14.893 -17.849 1.00 95.31 699 MET A N 1
ATOM 5410 C CA . MET A 1 699 ? 8.915 -15.470 -17.913 1.00 95.31 699 MET A CA 1
ATOM 5411 C C . MET A 1 699 ? 9.291 -15.890 -19.333 1.00 95.31 699 MET A C 1
ATOM 5413 O O . MET A 1 699 ? 10.401 -15.620 -19.784 1.00 95.31 699 MET A O 1
ATOM 5417 N N . THR A 1 700 ? 8.345 -16.494 -20.050 1.00 96.25 700 THR A N 1
ATOM 5418 C CA . THR A 1 700 ? 8.519 -16.875 -21.453 1.00 96.25 700 THR A CA 1
ATOM 5419 C C . THR A 1 700 ? 8.784 -15.665 -22.345 1.00 96.25 700 THR A C 1
ATOM 5421 O O . THR A 1 700 ? 9.680 -15.719 -23.184 1.00 96.25 700 THR A O 1
ATOM 5424 N N . ALA A 1 701 ? 8.059 -14.558 -22.149 1.00 96.75 701 ALA A N 1
ATOM 5425 C CA . ALA A 1 701 ? 8.284 -13.323 -22.898 1.00 96.75 701 ALA A CA 1
ATOM 5426 C C . ALA A 1 701 ? 9.716 -12.798 -22.701 1.00 96.75 701 ALA A C 1
ATOM 5428 O O . ALA A 1 701 ? 10.422 -12.585 -23.681 1.00 96.75 701 ALA A O 1
ATOM 5429 N N . LEU A 1 702 ? 10.169 -12.687 -21.447 1.00 96.94 702 LEU A N 1
ATOM 5430 C CA . LEU A 1 702 ? 11.522 -12.224 -21.117 1.00 96.94 702 LEU A CA 1
ATOM 5431 C C . LEU A 1 702 ? 12.614 -13.156 -21.670 1.00 96.94 702 LEU A C 1
ATOM 5433 O O . LEU A 1 702 ? 13.643 -12.689 -22.155 1.00 96.94 702 LEU A O 1
ATOM 5437 N N . ALA A 1 703 ? 12.398 -14.475 -21.620 1.00 97.06 703 ALA A N 1
ATOM 5438 C CA . ALA A 1 703 ? 13.342 -15.451 -22.162 1.00 97.06 703 ALA A CA 1
ATOM 5439 C C . ALA A 1 703 ? 13.457 -15.345 -23.692 1.00 97.06 703 ALA A C 1
ATOM 5441 O O . ALA A 1 703 ? 14.566 -15.342 -24.227 1.00 97.06 703 ALA A O 1
ATOM 5442 N N . LEU A 1 704 ? 12.326 -15.205 -24.392 1.00 96.06 704 LEU A N 1
ATOM 5443 C CA . LEU A 1 704 ? 12.294 -15.008 -25.842 1.00 96.06 704 LEU A CA 1
ATOM 5444 C C . LEU A 1 704 ? 12.924 -13.671 -26.252 1.00 96.06 704 LEU A C 1
ATOM 5446 O O . LEU A 1 704 ? 13.642 -13.628 -27.249 1.00 96.06 704 LEU A O 1
ATOM 5450 N N . GLU A 1 705 ? 12.703 -12.597 -25.490 1.00 95.31 705 GLU A N 1
ATOM 5451 C CA . GLU A 1 705 ? 13.341 -11.296 -25.726 1.00 95.31 705 GLU A CA 1
ATOM 5452 C C . GLU A 1 705 ? 14.863 -11.381 -25.602 1.00 95.31 705 GLU A C 1
ATOM 5454 O O . GLU A 1 705 ? 15.566 -10.955 -26.517 1.00 95.31 705 GLU A O 1
ATOM 5459 N N . LEU A 1 706 ? 15.375 -12.023 -24.548 1.00 94.56 706 LEU A N 1
ATOM 5460 C CA . LEU A 1 706 ? 16.810 -12.262 -24.401 1.00 94.56 706 LEU A CA 1
ATOM 5461 C C . LEU A 1 706 ? 17.366 -13.117 -25.553 1.00 94.56 706 LEU A C 1
ATOM 5463 O O . LEU A 1 706 ? 18.425 -12.798 -26.092 1.00 94.56 706 LEU A O 1
ATOM 5467 N N . CYS A 1 707 ? 16.645 -14.155 -25.997 1.00 92.56 707 CYS A N 1
ATOM 5468 C CA . CYS A 1 707 ? 17.027 -14.915 -27.192 1.00 92.56 707 CYS A CA 1
ATOM 5469 C C . CYS A 1 707 ? 17.119 -14.025 -28.442 1.00 92.56 707 CYS A C 1
ATOM 5471 O O . CYS A 1 707 ? 18.057 -14.179 -29.222 1.00 92.56 707 CYS A O 1
ATOM 5473 N N . CYS A 1 708 ? 16.175 -13.099 -28.641 1.00 91.19 708 CYS A N 1
ATOM 5474 C CA . CYS A 1 708 ? 16.212 -12.161 -29.765 1.00 91.19 708 CYS A CA 1
ATOM 5475 C C . CYS A 1 708 ? 17.451 -11.266 -29.699 1.00 91.19 708 CYS A C 1
ATOM 5477 O O . CYS A 1 708 ? 18.170 -11.153 -30.689 1.00 91.19 708 CYS A O 1
ATOM 5479 N N . THR A 1 709 ? 17.736 -10.685 -28.533 1.00 91.00 709 THR A N 1
ATOM 5480 C CA . THR A 1 709 ? 18.915 -9.838 -28.313 1.00 91.00 709 THR A CA 1
ATOM 5481 C C . THR A 1 709 ? 20.212 -10.588 -28.616 1.00 91.00 709 THR A C 1
ATOM 5483 O O . THR A 1 709 ? 21.061 -10.076 -29.341 1.00 91.00 709 THR A O 1
ATOM 5486 N N . ILE A 1 710 ? 20.336 -11.831 -28.136 1.00 89.62 710 ILE A N 1
ATOM 5487 C CA . ILE A 1 710 ? 21.502 -12.692 -28.383 1.00 89.62 710 ILE A CA 1
ATOM 5488 C C . ILE A 1 710 ? 21.687 -12.977 -29.886 1.00 89.62 710 ILE A C 1
ATOM 5490 O O . ILE A 1 710 ? 22.816 -12.981 -30.368 1.00 89.62 710 ILE A O 1
ATOM 5494 N N . MET A 1 711 ? 20.601 -13.195 -30.640 1.00 85.19 711 MET A N 1
ATOM 5495 C CA . MET A 1 711 ? 20.665 -13.457 -32.089 1.00 85.19 711 MET A CA 1
ATOM 5496 C C . MET A 1 711 ? 21.034 -12.225 -32.928 1.00 85.19 711 MET A C 1
ATOM 5498 O O . MET A 1 711 ? 21.549 -12.378 -34.035 1.00 85.19 711 MET A O 1
ATOM 5502 N N . VAL A 1 712 ? 20.746 -11.015 -32.440 1.00 78.06 712 VAL A N 1
ATOM 5503 C CA . VAL A 1 712 ? 21.045 -9.758 -33.150 1.00 78.06 712 VAL A CA 1
ATOM 5504 C C . VAL A 1 712 ? 22.519 -9.354 -32.999 1.00 78.06 712 VAL A C 1
ATOM 5506 O O . VAL A 1 712 ? 23.054 -8.676 -33.883 1.00 78.06 712 VAL A O 1
ATOM 5509 N N . ASP A 1 713 ? 23.203 -9.787 -31.934 1.00 67.00 713 ASP A N 1
ATOM 5510 C CA . ASP A 1 713 ? 24.628 -9.504 -31.741 1.00 67.00 713 ASP A CA 1
ATOM 5511 C C . ASP A 1 713 ? 25.492 -10.244 -32.786 1.00 67.00 713 ASP A C 1
ATOM 5513 O O . ASP A 1 713 ? 25.712 -11.455 -32.742 1.00 67.00 713 ASP A O 1
ATOM 5517 N N . ARG A 1 714 ? 25.991 -9.488 -33.774 1.00 56.00 714 ARG A N 1
ATOM 5518 C CA . ARG A 1 714 ? 26.606 -9.981 -35.024 1.00 56.00 714 ARG A CA 1
ATOM 5519 C C . ARG A 1 714 ? 27.924 -10.749 -34.849 1.00 56.00 714 ARG A C 1
ATOM 5521 O O . ARG A 1 714 ? 28.504 -11.185 -35.840 1.00 56.00 714 ARG A O 1
ATOM 5528 N N . LYS A 1 715 ? 28.442 -10.902 -33.630 1.00 55.00 715 LYS A N 1
ATOM 5529 C CA . LYS A 1 715 ? 29.736 -11.558 -33.365 1.00 55.00 715 LYS A CA 1
ATOM 5530 C C . LYS A 1 715 ? 29.634 -13.072 -33.138 1.00 55.00 715 LYS A C 1
ATOM 5532 O O . LYS A 1 715 ? 30.661 -13.741 -33.142 1.00 55.00 715 LYS A O 1
ATOM 5537 N N . SER A 1 716 ? 28.430 -13.629 -32.985 1.00 56.84 716 SER A N 1
ATOM 5538 C CA . SER A 1 716 ? 28.215 -15.000 -32.482 1.00 56.84 716 SER A CA 1
ATOM 5539 C C . SER A 1 716 ? 27.495 -15.947 -33.467 1.00 56.84 716 SER A C 1
ATOM 5541 O O . SER A 1 716 ? 26.940 -16.974 -33.083 1.00 56.84 716 SER A O 1
ATOM 5543 N N . ILE A 1 717 ? 27.539 -15.625 -34.763 1.00 60.09 717 ILE A N 1
ATOM 5544 C CA . ILE A 1 717 ? 26.510 -15.993 -35.753 1.00 60.09 717 ILE A CA 1
ATOM 5545 C C . ILE A 1 717 ? 26.240 -17.498 -35.919 1.00 60.09 717 ILE A C 1
ATOM 5547 O O . ILE A 1 717 ? 25.086 -17.855 -36.136 1.00 60.09 717 ILE A O 1
ATOM 5551 N N . GLN A 1 718 ? 27.227 -18.393 -35.820 1.00 68.00 718 GLN A N 1
ATOM 5552 C CA . GLN A 1 718 ? 26.990 -19.794 -36.202 1.00 68.00 718 GLN A CA 1
ATOM 5553 C C . GLN A 1 718 ? 26.574 -20.691 -35.026 1.00 68.00 718 GLN A C 1
ATOM 5555 O O . GLN A 1 718 ? 25.481 -21.252 -35.035 1.00 68.00 718 GLN A O 1
ATOM 5560 N N . ASN A 1 719 ? 27.393 -20.803 -33.977 1.00 74.81 719 ASN A N 1
ATOM 5561 C CA . ASN A 1 719 ? 27.112 -21.734 -32.873 1.00 74.81 719 ASN A CA 1
ATOM 5562 C C . ASN A 1 719 ? 25.878 -21.331 -32.053 1.00 74.81 719 ASN A C 1
ATOM 5564 O O . ASN A 1 719 ? 25.088 -22.184 -31.651 1.00 74.81 719 ASN A O 1
ATOM 5568 N N . VAL A 1 720 ? 25.674 -20.028 -31.849 1.00 79.56 720 VAL A N 1
ATOM 5569 C CA . VAL A 1 720 ? 24.536 -19.500 -31.086 1.00 79.56 720 VAL A CA 1
ATOM 5570 C C . VAL A 1 720 ? 23.226 -19.747 -31.825 1.00 79.56 720 VAL A C 1
ATOM 5572 O O . VAL A 1 720 ? 22.271 -20.240 -31.229 1.00 79.56 720 VAL A O 1
ATOM 5575 N N . GLY A 1 721 ? 23.172 -19.483 -33.132 1.00 79.75 721 GLY A N 1
ATOM 5576 C CA . GLY A 1 721 ? 21.961 -19.741 -33.905 1.00 79.75 721 GLY A CA 1
ATOM 5577 C C . GLY A 1 721 ? 21.652 -21.230 -34.076 1.00 79.75 721 GLY A C 1
ATOM 5578 O O . GLY A 1 721 ? 20.479 -21.602 -34.059 1.00 79.75 721 GLY A O 1
ATOM 5579 N N . LEU A 1 722 ? 22.672 -22.096 -34.144 1.00 83.00 722 LEU A N 1
ATOM 5580 C CA . LEU A 1 722 ? 22.485 -23.549 -34.057 1.00 83.00 722 LEU A CA 1
ATOM 5581 C C . LEU A 1 722 ? 21.892 -23.955 -32.699 1.00 83.00 722 LEU A C 1
ATOM 5583 O O . LEU A 1 722 ? 20.902 -24.680 -32.662 1.00 83.00 722 LEU A O 1
ATOM 5587 N N . ALA A 1 723 ? 22.416 -23.432 -31.587 1.00 87.62 723 ALA A N 1
ATOM 5588 C CA . ALA A 1 723 ? 21.880 -23.713 -30.255 1.00 87.62 723 ALA A CA 1
ATOM 5589 C C . ALA A 1 723 ? 20.426 -23.233 -30.090 1.00 87.62 723 ALA A C 1
ATOM 5591 O O . ALA A 1 723 ? 19.606 -23.945 -29.508 1.00 87.62 723 ALA A O 1
ATOM 5592 N N . VAL A 1 724 ? 20.078 -22.057 -30.629 1.00 89.75 724 VAL A N 1
ATOM 5593 C CA . VAL A 1 724 ? 18.692 -21.559 -30.647 1.00 89.75 724 VAL A CA 1
ATOM 5594 C C . VAL A 1 724 ? 17.792 -22.487 -31.465 1.00 89.75 724 VAL A C 1
ATOM 5596 O O . VAL A 1 724 ? 16.713 -22.861 -31.000 1.00 89.75 724 VAL A O 1
ATOM 5599 N N . ARG A 1 725 ? 18.232 -22.897 -32.660 1.00 87.69 725 ARG A N 1
ATOM 5600 C CA . ARG A 1 725 ? 17.487 -23.827 -33.516 1.00 87.69 725 ARG A CA 1
ATOM 5601 C C . ARG A 1 725 ? 17.266 -25.177 -32.832 1.00 87.69 725 ARG A C 1
ATOM 5603 O O . ARG A 1 725 ? 16.170 -25.717 -32.906 1.00 87.69 725 ARG A O 1
ATOM 5610 N N . ASP A 1 726 ? 18.279 -25.710 -32.160 1.00 90.25 726 ASP A N 1
ATOM 5611 C CA . ASP A 1 726 ? 18.228 -27.070 -31.624 1.00 90.25 726 ASP A CA 1
ATOM 5612 C C . ASP A 1 726 ? 17.526 -27.139 -30.254 1.00 90.25 726 ASP A C 1
ATOM 5614 O O . ASP A 1 726 ? 16.908 -28.154 -29.936 1.00 90.25 726 ASP A O 1
ATOM 5618 N N . LYS A 1 727 ? 17.574 -26.068 -29.444 1.00 91.88 727 LYS A N 1
ATOM 5619 C CA . LYS A 1 727 ? 17.013 -26.056 -28.076 1.00 91.88 727 LYS A CA 1
ATOM 5620 C C . LYS A 1 727 ? 15.757 -25.200 -27.913 1.00 91.88 727 LYS A C 1
ATOM 5622 O O . LYS A 1 727 ? 14.817 -25.623 -27.246 1.00 91.88 727 LYS A O 1
ATOM 5627 N N . VAL A 1 728 ? 15.720 -24.000 -28.498 1.00 94.25 728 VAL A N 1
ATOM 5628 C CA . VAL A 1 728 ? 14.653 -23.007 -28.256 1.00 94.25 728 VAL A CA 1
ATOM 5629 C C . VAL A 1 728 ? 13.499 -23.154 -29.246 1.00 94.25 728 VAL A C 1
ATOM 5631 O O . VAL A 1 728 ? 12.339 -23.141 -28.834 1.00 94.25 728 VAL A O 1
ATOM 5634 N N . LEU A 1 729 ? 13.790 -23.340 -30.538 1.00 93.69 729 LEU A N 1
ATOM 5635 C CA . LEU A 1 729 ? 12.761 -23.483 -31.575 1.00 93.69 729 LEU A CA 1
ATOM 5636 C C . LEU A 1 729 ? 11.755 -24.620 -31.282 1.00 93.69 729 LEU A C 1
ATOM 5638 O O . LEU A 1 729 ? 10.557 -24.369 -31.427 1.00 93.69 729 LEU A O 1
ATOM 5642 N N . PRO A 1 730 ? 12.155 -25.823 -30.810 1.00 94.06 730 PRO A N 1
ATOM 5643 C CA . PRO A 1 730 ? 11.192 -26.863 -30.445 1.00 94.06 730 PRO A CA 1
ATOM 5644 C C . PRO A 1 730 ? 10.206 -26.414 -29.358 1.00 94.06 730 PRO A C 1
ATOM 5646 O O . PRO A 1 730 ? 9.008 -26.656 -29.483 1.00 94.06 730 PRO A O 1
ATOM 5649 N N . GLN A 1 731 ? 10.681 -25.705 -28.329 1.00 95.69 731 GLN A N 1
ATOM 5650 C CA . GLN A 1 731 ? 9.831 -25.201 -27.242 1.00 95.69 731 GLN A CA 1
ATOM 5651 C C . GLN A 1 731 ? 8.907 -24.076 -27.722 1.00 95.69 731 GLN A C 1
ATOM 5653 O O . GLN A 1 731 ? 7.727 -24.047 -27.378 1.00 95.69 731 GLN A O 1
ATOM 5658 N N . ALA A 1 732 ? 9.401 -23.196 -28.596 1.00 95.06 732 ALA A N 1
ATOM 5659 C CA . ALA A 1 732 ? 8.599 -22.161 -29.243 1.00 95.06 732 ALA A CA 1
ATOM 5660 C C . ALA A 1 732 ? 7.448 -22.752 -30.088 1.00 95.06 732 ALA A C 1
ATOM 5662 O O . ALA A 1 732 ? 6.328 -22.237 -30.058 1.00 95.06 732 ALA A O 1
ATOM 5663 N N . LEU A 1 733 ? 7.694 -23.859 -30.801 1.00 93.12 733 LEU A N 1
ATOM 5664 C CA . LEU A 1 733 ? 6.676 -24.581 -31.578 1.00 93.12 733 LEU A CA 1
ATOM 5665 C C . LEU A 1 733 ? 5.663 -25.334 -30.700 1.00 93.12 733 LEU A C 1
ATOM 5667 O O . LEU A 1 733 ? 4.529 -25.545 -31.126 1.00 93.12 733 LEU A O 1
ATOM 5671 N N . VAL A 1 734 ? 6.030 -25.727 -29.478 1.00 92.81 734 VAL A N 1
ATOM 5672 C CA . VAL A 1 734 ? 5.065 -26.238 -28.490 1.00 92.81 734 VAL A CA 1
ATOM 5673 C C . VAL A 1 734 ? 4.214 -25.087 -27.946 1.00 92.81 734 VAL A C 1
ATOM 5675 O O . VAL A 1 734 ? 2.987 -25.179 -27.949 1.00 92.81 734 VAL A O 1
ATOM 5678 N N . LEU A 1 735 ? 4.845 -23.972 -27.561 1.00 94.00 735 LEU A N 1
ATOM 5679 C CA . LEU A 1 735 ? 4.179 -22.794 -26.999 1.00 94.00 735 LEU A CA 1
ATOM 5680 C C . LEU A 1 735 ? 3.128 -22.198 -27.945 1.00 94.00 735 LEU A C 1
ATOM 5682 O O . LEU A 1 735 ? 2.045 -21.828 -27.496 1.00 94.00 735 LEU A O 1
ATOM 5686 N N . ILE A 1 736 ? 3.414 -22.120 -29.251 1.00 93.12 736 ILE A N 1
ATOM 5687 C CA . ILE A 1 736 ? 2.500 -21.512 -30.234 1.00 93.12 736 ILE A CA 1
ATOM 5688 C C . ILE A 1 736 ? 1.153 -22.244 -30.345 1.00 93.12 736 ILE A C 1
ATOM 5690 O O . ILE A 1 736 ? 0.167 -21.676 -30.813 1.00 93.12 736 ILE A O 1
ATOM 5694 N N . ARG A 1 737 ? 1.101 -23.504 -29.894 1.00 90.88 737 ARG A N 1
ATOM 5695 C CA . ARG A 1 737 ? -0.113 -24.328 -29.861 1.00 90.88 737 ARG A CA 1
ATOM 5696 C C . ARG A 1 737 ? -0.965 -24.090 -28.613 1.00 90.88 737 ARG A C 1
ATOM 5698 O O . ARG A 1 737 ? -2.084 -24.599 -28.552 1.00 90.88 737 ARG A O 1
ATOM 5705 N N . SER A 1 738 ? -0.458 -23.353 -27.625 1.00 90.81 738 SER A N 1
ATOM 5706 C CA . SER A 1 738 ? -1.172 -23.098 -26.377 1.00 90.81 738 SER A CA 1
ATOM 5707 C C . SER A 1 738 ? -2.341 -22.138 -26.588 1.00 90.81 738 SER A C 1
ATOM 5709 O O . SER A 1 738 ? -2.214 -21.091 -27.224 1.00 90.81 738 SER A O 1
ATOM 5711 N N . ALA A 1 739 ? -3.488 -22.465 -25.992 1.00 90.25 739 ALA A N 1
ATOM 5712 C CA . ALA A 1 739 ? -4.652 -21.582 -25.965 1.00 90.25 739 ALA A CA 1
ATOM 5713 C C . ALA A 1 739 ? -4.451 -20.364 -25.044 1.00 90.25 739 ALA A C 1
ATOM 5715 O O . ALA A 1 739 ? -5.194 -19.392 -25.155 1.00 90.25 739 ALA A O 1
ATOM 5716 N N . LEU A 1 740 ? -3.462 -20.414 -24.144 1.00 91.69 740 LEU A N 1
ATOM 5717 C CA . LEU A 1 740 ? -3.171 -19.348 -23.183 1.00 91.69 740 LEU A CA 1
ATOM 5718 C C . LEU A 1 740 ? -2.280 -18.248 -23.776 1.00 91.69 740 LEU A C 1
ATOM 5720 O O . LEU A 1 740 ? -2.164 -17.175 -23.188 1.00 91.69 740 LEU A O 1
ATOM 5724 N N . LEU A 1 741 ? -1.653 -18.490 -24.932 1.00 92.62 741 LEU A N 1
ATOM 5725 C CA . LEU A 1 741 ? -0.700 -17.567 -25.539 1.00 92.62 741 LEU A CA 1
ATOM 5726 C C . LEU A 1 741 ? -1.376 -16.262 -26.000 1.00 92.62 741 LEU A C 1
ATOM 5728 O O . LEU A 1 741 ? -2.213 -16.242 -26.906 1.00 92.62 741 LEU A O 1
ATOM 5732 N N . GLN A 1 742 ? -0.974 -15.148 -25.386 1.00 91.12 742 GLN A N 1
ATOM 5733 C CA . GLN A 1 742 ? -1.475 -13.803 -25.679 1.00 91.12 742 GLN A CA 1
ATOM 5734 C C . GLN A 1 742 ? -0.520 -12.713 -25.157 1.00 91.12 742 GLN A C 1
ATOM 5736 O O . GLN A 1 742 ? 0.494 -13.004 -24.519 1.00 91.12 742 GLN A O 1
ATOM 5741 N N . GLY A 1 743 ? -0.849 -11.444 -25.420 1.00 92.44 743 GLY A N 1
ATOM 5742 C CA . GLY A 1 743 ? -0.133 -10.288 -24.871 1.00 92.44 743 GLY A CA 1
ATOM 5743 C C . GLY A 1 743 ? 1.354 -10.248 -25.240 1.00 92.44 743 GLY A C 1
ATOM 5744 O O . GLY A 1 743 ? 1.732 -10.549 -26.374 1.00 92.44 743 GLY A O 1
ATOM 5745 N N . GLN A 1 744 ? 2.196 -9.879 -24.271 1.00 93.31 744 GLN A N 1
ATOM 5746 C CA . GLN A 1 744 ? 3.642 -9.702 -24.464 1.00 93.31 744 GLN A CA 1
ATOM 5747 C C . GLN A 1 744 ? 4.359 -10.987 -24.903 1.00 93.31 744 GLN A C 1
ATOM 5749 O O . GLN A 1 744 ? 5.242 -10.929 -25.751 1.00 93.31 744 GLN A O 1
ATOM 5754 N N . ALA A 1 745 ? 3.936 -12.160 -24.421 1.00 95.00 745 ALA A N 1
ATOM 5755 C CA . ALA A 1 745 ? 4.542 -13.436 -24.813 1.00 95.00 745 ALA A CA 1
ATOM 5756 C C . ALA A 1 745 ? 4.372 -13.727 -26.312 1.00 95.00 745 ALA A C 1
ATOM 5758 O O . ALA A 1 745 ? 5.315 -14.147 -26.979 1.00 95.00 745 ALA A O 1
ATOM 5759 N N . LEU A 1 746 ? 3.189 -13.440 -26.867 1.00 95.56 746 LEU A N 1
ATOM 5760 C CA . LEU A 1 746 ? 2.930 -13.593 -28.300 1.00 95.56 746 LEU A CA 1
ATOM 5761 C C . LEU A 1 746 ? 3.701 -12.561 -29.138 1.00 95.56 746 LEU A C 1
ATOM 5763 O O . LEU A 1 746 ? 4.112 -12.858 -30.260 1.00 95.56 746 LEU A O 1
ATOM 5767 N N . GLN A 1 747 ? 3.897 -11.344 -28.623 1.00 95.25 747 GLN A N 1
ATOM 5768 C CA . GLN A 1 747 ? 4.721 -10.329 -29.288 1.00 95.25 747 GLN A CA 1
ATOM 5769 C C . GLN A 1 747 ? 6.202 -10.730 -29.298 1.00 95.25 747 GLN A C 1
ATOM 5771 O O . GLN A 1 747 ? 6.842 -10.665 -30.346 1.00 95.25 747 GLN A O 1
ATOM 5776 N N . ALA A 1 748 ? 6.727 -11.215 -28.171 1.00 96.25 748 ALA A N 1
ATOM 5777 C CA . ALA A 1 748 ? 8.086 -11.738 -28.073 1.00 96.25 748 ALA A CA 1
ATOM 5778 C C . ALA A 1 748 ? 8.298 -12.946 -29.002 1.00 96.25 748 ALA A C 1
ATOM 5780 O O . ALA A 1 748 ? 9.303 -13.009 -29.704 1.00 96.25 748 ALA A O 1
ATOM 5781 N N . LEU A 1 749 ? 7.319 -13.853 -29.099 1.00 96.50 749 LEU A N 1
ATOM 5782 C CA . LEU A 1 749 ? 7.371 -14.996 -30.016 1.00 96.50 749 LEU A CA 1
ATOM 5783 C C . LEU A 1 749 ? 7.378 -14.571 -31.494 1.00 96.50 749 LEU A C 1
ATOM 5785 O O . LEU A 1 749 ? 8.118 -15.135 -32.296 1.00 96.50 749 LEU A O 1
ATOM 5789 N N . GLN A 1 750 ? 6.593 -13.556 -31.868 1.00 95.25 750 GLN A N 1
ATOM 5790 C CA . GLN A 1 750 ? 6.643 -12.970 -33.214 1.00 95.25 750 GLN A CA 1
ATOM 5791 C C . GLN A 1 750 ? 8.036 -12.402 -33.529 1.00 95.25 750 GLN A C 1
ATOM 5793 O O . GLN A 1 750 ? 8.594 -12.713 -34.583 1.00 95.25 750 GLN A O 1
ATOM 5798 N N . ARG A 1 751 ? 8.621 -11.619 -32.609 1.00 94.38 751 ARG A N 1
ATOM 5799 C CA . ARG A 1 751 ? 9.986 -11.081 -32.762 1.00 94.38 751 ARG A CA 1
ATOM 5800 C C . ARG A 1 751 ? 11.024 -12.199 -32.864 1.00 94.38 751 ARG A C 1
ATOM 5802 O O . ARG A 1 751 ? 11.900 -12.122 -33.715 1.00 94.38 751 ARG A O 1
ATOM 5809 N N . PHE A 1 752 ? 10.869 -13.268 -32.083 1.00 94.75 752 PHE A N 1
ATOM 5810 C CA . PHE A 1 752 ? 11.746 -14.436 -32.128 1.00 94.75 752 PHE A CA 1
ATOM 5811 C C . PHE A 1 752 ? 11.810 -15.066 -33.523 1.00 94.75 752 PHE A C 1
ATOM 5813 O O . PHE A 1 752 ? 12.905 -15.254 -34.050 1.00 94.75 752 PHE A O 1
ATOM 5820 N N . PHE A 1 753 ? 10.665 -15.331 -34.163 1.00 93.44 753 PHE A N 1
ATOM 5821 C CA . PHE A 1 753 ? 10.654 -15.878 -35.525 1.00 93.44 753 PHE A CA 1
ATOM 5822 C C . PHE A 1 753 ? 11.235 -14.903 -36.562 1.00 93.44 753 PHE A C 1
ATOM 5824 O O . PHE A 1 753 ? 11.930 -15.347 -37.478 1.00 93.44 753 PHE A O 1
ATOM 5831 N N . ALA A 1 754 ? 11.015 -13.592 -36.401 1.00 91.44 754 ALA A N 1
ATOM 5832 C CA . ALA A 1 754 ? 11.628 -12.571 -37.256 1.00 91.44 754 ALA A CA 1
ATOM 5833 C C . ALA A 1 754 ? 13.161 -12.554 -37.138 1.00 91.44 754 ALA A C 1
ATOM 5835 O O . ALA A 1 754 ? 13.863 -12.564 -38.147 1.00 91.44 754 ALA A O 1
ATOM 5836 N N . SER A 1 755 ? 13.692 -12.572 -35.915 1.00 89.75 755 SER A N 1
ATOM 5837 C CA . S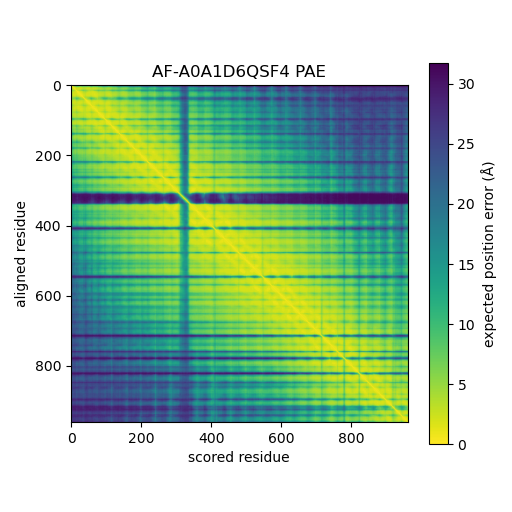ER A 1 755 ? 15.137 -12.609 -35.674 1.00 89.75 755 SER A CA 1
ATOM 5838 C C . SER A 1 755 ? 15.757 -13.929 -36.138 1.00 89.75 755 SER A C 1
ATOM 5840 O O . SER A 1 755 ? 16.839 -13.932 -36.724 1.00 89.75 755 SER A O 1
ATOM 5842 N N . LEU A 1 756 ? 15.060 -15.054 -35.949 1.00 88.88 756 LEU A N 1
ATOM 5843 C CA . LEU A 1 756 ? 15.562 -16.372 -36.330 1.00 88.88 756 LEU A CA 1
ATOM 5844 C C . LEU A 1 756 ? 15.742 -16.507 -37.848 1.00 88.88 756 LEU A C 1
ATOM 5846 O O . LEU A 1 756 ? 16.781 -17.004 -38.282 1.00 88.88 756 LEU A O 1
ATOM 5850 N N . VAL A 1 757 ? 14.789 -16.033 -38.661 1.00 88.31 757 VAL A N 1
ATOM 5851 C CA . VAL A 1 757 ? 14.922 -16.096 -40.130 1.00 88.31 757 VAL A CA 1
ATOM 5852 C C . VAL A 1 757 ? 16.036 -15.191 -40.657 1.00 88.31 757 VAL A C 1
ATOM 5854 O O . VAL A 1 757 ? 16.703 -15.538 -41.630 1.00 88.31 757 VAL A O 1
ATOM 5857 N N . GLN A 1 758 ? 16.300 -14.071 -39.981 1.00 84.81 758 GLN A N 1
ATOM 5858 C CA . GLN A 1 758 ? 17.398 -13.161 -40.321 1.00 84.81 758 GLN A CA 1
ATOM 5859 C C . GLN A 1 758 ? 18.774 -13.704 -39.909 1.00 84.81 758 GLN A C 1
ATOM 5861 O O . GLN A 1 758 ? 19.780 -13.330 -40.507 1.00 84.81 758 GLN A O 1
ATOM 5866 N N . SER A 1 759 ? 18.834 -14.620 -38.936 1.00 77.31 759 SER A N 1
ATOM 5867 C CA . SER A 1 759 ? 20.089 -15.189 -38.422 1.00 77.31 759 SER A CA 1
ATOM 5868 C C . SER A 1 759 ? 20.807 -16.157 -39.381 1.00 77.31 759 SER A C 1
ATOM 5870 O O . SER A 1 759 ? 21.875 -16.653 -39.043 1.00 77.31 759 SER A O 1
ATOM 5872 N N . ALA A 1 760 ? 20.235 -16.459 -40.557 1.00 64.38 760 ALA A N 1
ATOM 5873 C CA . ALA A 1 760 ? 20.766 -17.366 -41.591 1.00 64.38 760 ALA A CA 1
ATOM 5874 C C . ALA A 1 760 ? 21.030 -18.835 -41.167 1.00 64.38 760 ALA A C 1
ATOM 5876 O O . ALA A 1 760 ? 21.490 -19.634 -41.981 1.00 64.38 760 ALA A O 1
ATOM 5877 N N . ASN A 1 761 ? 20.694 -19.233 -39.934 1.00 70.81 761 ASN A N 1
ATOM 5878 C CA . ASN A 1 761 ? 20.927 -20.592 -39.417 1.00 70.81 761 ASN A CA 1
ATOM 5879 C C . ASN A 1 761 ? 19.790 -21.586 -39.704 1.00 70.81 761 ASN A C 1
ATOM 5881 O O . ASN A 1 761 ? 19.968 -22.800 -39.573 1.00 70.81 761 ASN A O 1
ATOM 5885 N N . THR A 1 762 ? 18.616 -21.080 -40.087 1.00 78.19 762 THR A N 1
ATOM 5886 C CA . THR A 1 762 ? 17.461 -21.894 -40.479 1.00 78.19 762 THR A CA 1
ATOM 5887 C C . THR A 1 762 ? 16.846 -21.314 -41.745 1.00 78.19 762 THR A C 1
ATOM 5889 O O . THR A 1 762 ? 16.663 -20.102 -41.846 1.00 78.19 762 THR A O 1
ATOM 5892 N N . SER A 1 763 ? 16.534 -22.168 -42.722 1.00 86.81 763 SER A N 1
ATOM 5893 C CA . SER A 1 763 ? 15.894 -21.712 -43.958 1.00 86.81 763 SER A CA 1
ATOM 5894 C C . SER A 1 763 ? 14.468 -21.217 -43.691 1.00 86.81 763 SER A C 1
ATOM 5896 O O . SER A 1 763 ? 13.744 -21.790 -42.874 1.00 86.81 763 SER A O 1
ATOM 5898 N N . PHE A 1 764 ? 14.055 -20.168 -44.410 1.00 89.62 764 PHE A N 1
ATOM 5899 C CA . PHE A 1 764 ? 12.677 -19.667 -44.372 1.00 89.62 764 PHE A CA 1
ATOM 5900 C C . PHE A 1 764 ? 11.665 -20.782 -44.651 1.00 89.62 764 PHE A C 1
ATOM 5902 O O . PHE A 1 764 ? 10.678 -20.905 -43.932 1.00 89.62 764 PHE A O 1
ATOM 5909 N N . ASP A 1 765 ? 11.944 -21.618 -45.655 1.00 90.12 765 ASP A N 1
ATOM 5910 C CA . ASP A 1 765 ? 11.032 -22.675 -46.086 1.00 90.12 765 ASP A CA 1
ATOM 5911 C C . ASP A 1 765 ? 10.827 -23.719 -44.964 1.00 90.12 765 ASP A C 1
ATOM 5913 O O . ASP A 1 765 ? 9.691 -24.093 -44.679 1.00 90.12 765 ASP A O 1
ATOM 5917 N N . ALA A 1 766 ? 11.886 -24.086 -44.227 1.00 90.00 766 ALA A N 1
ATOM 5918 C CA . ALA A 1 766 ? 11.783 -24.991 -43.076 1.00 90.00 766 ALA A CA 1
ATOM 5919 C C . ALA A 1 766 ? 11.020 -24.380 -41.883 1.00 90.00 766 ALA A C 1
ATOM 5921 O O . ALA A 1 766 ? 10.261 -25.080 -41.206 1.00 90.00 766 ALA A O 1
ATOM 5922 N N . LEU A 1 767 ? 11.196 -23.080 -41.608 1.00 91.50 767 LEU A N 1
ATOM 5923 C CA . LEU A 1 767 ? 10.455 -22.385 -40.545 1.00 91.50 767 LEU A CA 1
ATOM 5924 C C . LEU A 1 767 ? 8.971 -22.250 -40.891 1.00 91.50 767 LEU A C 1
ATOM 5926 O O . LEU A 1 767 ? 8.115 -22.489 -40.038 1.00 91.50 767 LEU A O 1
ATOM 5930 N N . LEU A 1 768 ? 8.667 -21.905 -42.142 1.00 92.25 768 LEU A N 1
ATOM 5931 C CA . LEU A 1 768 ? 7.302 -21.801 -42.639 1.00 92.25 768 LEU A CA 1
ATOM 5932 C C . LEU A 1 768 ? 6.596 -23.160 -42.575 1.00 92.25 768 LEU A C 1
ATOM 5934 O O . LEU A 1 768 ? 5.481 -23.246 -42.062 1.00 92.25 768 LEU A O 1
ATOM 5938 N N . GLU A 1 769 ? 7.262 -24.233 -43.008 1.00 91.06 769 GLU A N 1
ATOM 5939 C CA . GLU A 1 769 ? 6.738 -25.596 -42.899 1.00 91.06 769 GLU A CA 1
ATOM 5940 C C . GLU A 1 769 ? 6.515 -26.011 -41.435 1.00 91.06 769 GLU A C 1
ATOM 5942 O O . GLU A 1 769 ? 5.479 -26.591 -41.101 1.00 91.06 769 GLU A O 1
ATOM 5947 N N . SER A 1 770 ? 7.430 -25.655 -40.530 1.00 91.56 770 SER A N 1
ATOM 5948 C CA . SER A 1 770 ? 7.295 -25.927 -39.092 1.00 91.56 770 SER A CA 1
ATOM 5949 C C . SER A 1 770 ? 6.093 -25.201 -38.470 1.00 91.56 770 SER A C 1
ATOM 5951 O O . SER A 1 770 ? 5.325 -25.807 -37.724 1.00 91.56 770 SER A O 1
ATOM 5953 N N . LEU A 1 771 ? 5.863 -23.931 -38.818 1.00 91.31 771 LEU A N 1
ATOM 5954 C CA . LEU A 1 771 ? 4.703 -23.166 -38.342 1.00 91.31 771 LEU A CA 1
ATOM 5955 C C . LEU A 1 771 ? 3.382 -23.702 -38.908 1.00 91.31 771 LEU A C 1
ATOM 5957 O O . LEU A 1 771 ? 2.415 -23.877 -38.167 1.00 91.31 771 LEU A O 1
ATOM 5961 N N . ILE A 1 772 ? 3.335 -24.006 -40.208 1.00 88.06 772 ILE A N 1
ATOM 5962 C CA . ILE A 1 772 ? 2.135 -24.562 -40.850 1.00 88.06 772 ILE A CA 1
ATOM 5963 C C . ILE A 1 772 ? 1.847 -25.972 -40.315 1.00 88.06 772 ILE A C 1
ATOM 5965 O O . ILE A 1 772 ? 0.691 -26.327 -40.086 1.00 88.06 772 ILE A O 1
ATOM 5969 N N . SER A 1 773 ? 2.876 -26.788 -40.075 1.00 87.69 773 SER A N 1
ATOM 5970 C CA . SER A 1 773 ? 2.704 -28.122 -39.494 1.00 87.69 773 SER A CA 1
ATOM 5971 C C . SER A 1 773 ? 2.228 -28.076 -38.040 1.00 87.69 773 SER A C 1
ATOM 5973 O O . SER A 1 773 ? 1.446 -28.943 -37.651 1.00 87.69 773 SER A O 1
ATOM 5975 N N . ALA A 1 774 ? 2.583 -27.039 -37.271 1.00 86.38 774 ALA A N 1
ATOM 5976 C CA . ALA A 1 774 ? 2.062 -26.822 -35.920 1.00 86.38 774 ALA A CA 1
ATOM 5977 C C . ALA A 1 774 ? 0.541 -26.572 -35.891 1.00 86.38 774 ALA A C 1
ATOM 5979 O O . ALA A 1 774 ? -0.098 -26.836 -34.871 1.00 86.38 774 ALA A O 1
ATOM 5980 N N . ALA A 1 775 ? -0.050 -26.134 -37.011 1.00 81.88 775 ALA A N 1
ATOM 5981 C CA . ALA A 1 775 ? -1.496 -25.973 -37.160 1.00 81.88 775 ALA A CA 1
ATOM 5982 C C . ALA A 1 775 ? -2.241 -27.300 -37.417 1.00 81.88 775 ALA A C 1
ATOM 5984 O O . ALA A 1 775 ? -3.472 -27.330 -37.375 1.00 81.88 775 ALA A O 1
ATOM 5985 N N . LYS A 1 776 ? -1.531 -28.408 -37.689 1.00 79.19 776 LYS A N 1
ATOM 5986 C CA . LYS A 1 776 ? -2.161 -29.719 -37.902 1.00 79.19 776 LYS A CA 1
ATOM 5987 C C . LYS A 1 776 ? -2.688 -30.295 -36.573 1.00 79.19 776 LYS A C 1
ATOM 5989 O O . LYS A 1 776 ? -1.996 -30.201 -35.551 1.00 79.19 776 LYS A O 1
ATOM 5994 N N . PRO A 1 777 ? -3.869 -30.949 -36.567 1.00 66.12 777 PRO A N 1
ATOM 5995 C CA . PRO A 1 777 ? -4.385 -31.621 -35.376 1.00 66.12 777 PRO A CA 1
ATOM 5996 C C . PRO A 1 777 ? -3.390 -32.681 -34.887 1.00 66.12 777 PRO A C 1
ATOM 5998 O O . PRO A 1 777 ? -2.909 -33.495 -35.674 1.00 66.12 777 PRO A O 1
ATOM 6001 N N . SER A 1 778 ? -3.060 -32.671 -33.595 1.00 59.91 778 SER A N 1
ATOM 6002 C CA . SER A 1 778 ? -2.320 -33.769 -32.960 1.00 59.91 778 SER A CA 1
ATOM 6003 C C . SER A 1 778 ? -3.262 -34.939 -32.659 1.00 59.91 778 SER A C 1
ATOM 6005 O O . SER A 1 778 ? -4.477 -34.765 -32.596 1.00 59.91 778 SER A O 1
ATOM 6007 N N . HIS A 1 779 ? -2.712 -36.129 -32.392 1.00 52.97 779 HIS A N 1
ATOM 6008 C CA . HIS A 1 779 ? -3.476 -37.327 -31.999 1.00 52.97 779 HIS A CA 1
ATOM 6009 C C . HIS A 1 779 ? -4.344 -37.158 -30.723 1.00 52.97 779 HIS A C 1
ATOM 6011 O O . HIS A 1 779 ? -5.083 -38.071 -30.373 1.00 52.97 779 HIS A O 1
ATOM 6017 N N . SER A 1 780 ? -4.265 -36.012 -30.033 1.00 45.62 780 SER A N 1
ATOM 6018 C CA . SER A 1 780 ? -4.883 -35.716 -28.733 1.00 45.62 780 SER A CA 1
ATOM 6019 C C . SER A 1 780 ? -6.038 -34.694 -28.747 1.00 45.62 780 SER A C 1
ATOM 6021 O O . SER A 1 780 ? -6.520 -34.336 -27.676 1.00 45.62 780 SER A O 1
ATOM 6023 N N . GLY A 1 781 ? -6.517 -34.228 -29.908 1.00 55.66 781 GLY A N 1
ATOM 6024 C CA . GLY A 1 781 ? -7.709 -33.365 -29.996 1.00 55.66 781 GLY A CA 1
ATOM 6025 C C . GLY A 1 781 ? -7.588 -32.187 -30.970 1.00 55.66 781 GLY A C 1
ATOM 6026 O O . GLY A 1 781 ? -6.532 -31.945 -31.555 1.00 55.66 781 GLY A O 1
ATOM 6027 N N . SER A 1 782 ? -8.698 -31.461 -31.156 1.00 64.25 782 SER A N 1
ATOM 6028 C CA . SER A 1 782 ? -8.774 -30.263 -32.010 1.00 64.25 782 SER A CA 1
ATOM 6029 C C . SER A 1 782 ? -7.923 -29.118 -31.450 1.00 64.25 782 SER A C 1
ATOM 6031 O O . SER A 1 782 ? -7.939 -28.864 -30.247 1.00 64.25 782 SER A O 1
ATOM 6033 N N . LEU A 1 783 ? -7.208 -28.397 -32.320 1.00 75.88 783 LEU A N 1
ATOM 6034 C CA . LEU A 1 783 ? -6.422 -27.219 -31.939 1.00 75.88 783 LEU A CA 1
ATOM 6035 C C . LEU A 1 783 ? -7.354 -26.057 -31.544 1.00 75.88 783 LEU A C 1
ATOM 6037 O O . LEU A 1 783 ? -8.397 -25.850 -32.166 1.00 75.88 783 LEU A O 1
ATOM 6041 N N . ALA A 1 784 ? -6.988 -25.290 -30.515 1.00 79.62 784 ALA A N 1
ATOM 6042 C CA . ALA A 1 784 ? -7.771 -24.135 -30.076 1.00 79.62 784 ALA A CA 1
ATOM 6043 C C . ALA A 1 784 ? -7.750 -22.999 -31.119 1.00 79.62 784 ALA A C 1
ATOM 6045 O O . ALA A 1 784 ? -6.713 -22.725 -31.725 1.00 79.62 784 ALA A O 1
ATOM 6046 N N . LYS A 1 785 ? -8.863 -22.262 -31.269 1.00 82.19 785 LYS A N 1
ATOM 6047 C CA . LYS A 1 785 ? -8.972 -21.114 -32.201 1.00 82.19 785 LYS A CA 1
ATOM 6048 C C . LYS A 1 785 ? -7.891 -20.048 -31.969 1.00 82.19 785 LYS A C 1
ATOM 6050 O O . LYS A 1 785 ? -7.332 -19.505 -32.918 1.00 82.19 785 LYS A O 1
ATOM 6055 N N . GLN A 1 786 ? -7.540 -19.804 -30.706 1.00 85.06 786 GLN A N 1
ATOM 6056 C CA . GLN A 1 786 ? -6.482 -18.866 -30.320 1.00 85.06 786 GLN A CA 1
ATOM 6057 C C . GLN A 1 786 ? -5.091 -19.282 -30.831 1.00 85.06 786 GLN A C 1
ATOM 6059 O O . GLN A 1 786 ? -4.290 -18.427 -31.218 1.00 85.06 786 GLN A O 1
ATOM 6064 N N . ALA A 1 787 ? -4.800 -20.584 -30.873 1.00 87.44 787 ALA A N 1
ATOM 6065 C CA . ALA A 1 787 ? -3.531 -21.089 -31.384 1.00 87.44 787 ALA A CA 1
ATOM 6066 C C . ALA A 1 787 ? -3.424 -20.891 -32.904 1.00 87.44 787 ALA A C 1
ATOM 6068 O O . ALA A 1 787 ? -2.387 -20.446 -33.385 1.00 87.44 787 ALA A O 1
ATOM 6069 N N . LEU A 1 788 ? -4.514 -21.101 -33.656 1.00 88.50 788 LEU A N 1
ATOM 6070 C CA . LEU A 1 788 ? -4.562 -20.806 -35.098 1.00 88.50 788 LEU A CA 1
ATOM 6071 C C . LEU A 1 788 ? -4.266 -19.319 -35.379 1.00 88.50 788 LEU A C 1
ATOM 6073 O O . LEU A 1 788 ? -3.447 -19.002 -36.241 1.00 88.50 788 LEU A O 1
ATOM 6077 N N . SER A 1 789 ? -4.861 -18.406 -34.598 1.00 90.44 789 SER A N 1
ATOM 6078 C CA . SER A 1 789 ? -4.568 -16.964 -34.690 1.00 90.44 789 SER A CA 1
ATOM 6079 C C . SER A 1 789 ? -3.106 -16.643 -34.350 1.00 90.44 789 SER A C 1
ATOM 6081 O O . SER A 1 789 ? -2.469 -15.848 -35.041 1.00 90.44 789 SER A O 1
ATOM 6083 N N . SER A 1 790 ? -2.548 -17.273 -33.313 1.00 93.38 790 SER A N 1
ATOM 6084 C CA . SER A 1 790 ? -1.142 -17.092 -32.925 1.00 93.38 790 SER A CA 1
ATOM 6085 C C . SER A 1 790 ? -0.178 -17.560 -34.018 1.00 93.38 790 SER A C 1
ATOM 6087 O O . SER A 1 790 ? 0.765 -16.842 -34.353 1.00 93.38 790 SER A O 1
ATOM 6089 N N . ILE A 1 791 ? -0.451 -18.717 -34.630 1.00 94.00 791 ILE A N 1
ATOM 6090 C CA . ILE A 1 791 ? 0.325 -19.248 -35.757 1.00 94.00 791 ILE A CA 1
ATOM 6091 C C . ILE A 1 791 ? 0.265 -18.287 -36.945 1.00 94.00 791 ILE A C 1
ATOM 6093 O O . ILE A 1 791 ? 1.313 -17.930 -37.479 1.00 94.00 791 ILE A O 1
ATOM 6097 N N . ALA A 1 792 ? -0.925 -17.809 -37.323 1.00 93.69 792 ALA A N 1
ATOM 6098 C CA . ALA A 1 792 ? -1.086 -16.867 -38.430 1.00 93.69 792 ALA A CA 1
ATOM 6099 C C . ALA A 1 792 ? -0.289 -15.566 -38.225 1.00 93.69 792 ALA A C 1
ATOM 6101 O O . ALA A 1 792 ? 0.386 -15.101 -39.145 1.00 93.69 792 ALA A O 1
ATOM 6102 N N . LYS A 1 793 ? -0.280 -15.021 -37.001 1.00 94.31 793 LYS A N 1
ATOM 6103 C CA . LYS A 1 793 ? 0.531 -13.847 -36.631 1.00 94.31 793 LYS A CA 1
ATOM 6104 C C . LYS A 1 793 ? 2.028 -14.102 -36.782 1.00 94.31 793 LYS A C 1
ATOM 6106 O O . LYS A 1 793 ? 2.733 -13.270 -37.351 1.00 94.31 793 LYS A O 1
ATOM 6111 N N . CYS A 1 794 ? 2.521 -15.243 -36.300 1.00 95.38 794 CYS A N 1
ATOM 6112 C CA . CYS A 1 794 ? 3.931 -15.612 -36.440 1.00 95.38 794 CYS A CA 1
ATOM 6113 C C . CYS A 1 794 ? 4.321 -15.865 -37.903 1.00 95.38 794 CYS A C 1
ATOM 6115 O O . CYS A 1 794 ? 5.388 -15.417 -38.314 1.00 95.38 794 CYS A O 1
ATOM 6117 N N . VAL A 1 795 ? 3.460 -16.505 -38.705 1.00 94.88 795 VAL A N 1
ATOM 6118 C CA . VAL A 1 795 ? 3.677 -16.690 -40.152 1.00 94.88 795 VAL A CA 1
ATOM 6119 C C . VAL A 1 795 ? 3.761 -15.341 -40.859 1.00 94.88 795 VAL A C 1
ATOM 6121 O O . VAL A 1 795 ? 4.680 -15.130 -41.648 1.00 94.88 795 VAL A O 1
ATOM 6124 N N . ALA A 1 796 ? 2.854 -14.411 -40.554 1.00 94.38 796 ALA A N 1
ATOM 6125 C CA . ALA A 1 796 ? 2.870 -13.083 -41.153 1.00 94.38 796 ALA A CA 1
ATOM 6126 C C . ALA A 1 796 ? 4.179 -12.342 -40.854 1.00 94.38 796 ALA A C 1
ATOM 6128 O O . ALA A 1 796 ? 4.841 -11.860 -41.771 1.00 94.38 796 ALA A O 1
ATOM 6129 N N . VAL A 1 797 ? 4.597 -12.314 -39.587 1.00 94.31 797 VAL A N 1
ATOM 6130 C CA . VAL A 1 797 ? 5.849 -11.665 -39.175 1.00 94.31 797 VAL A CA 1
ATOM 6131 C C . VAL A 1 797 ? 7.079 -12.351 -39.785 1.00 94.31 797 VAL A C 1
ATOM 6133 O O . VAL A 1 797 ? 7.973 -11.659 -40.269 1.00 94.31 797 VAL A O 1
ATOM 6136 N N . LEU A 1 798 ? 7.101 -13.687 -39.849 1.00 94.00 798 LEU A N 1
ATOM 6137 C CA . LEU A 1 798 ? 8.159 -14.453 -40.515 1.00 94.00 798 LEU A CA 1
ATOM 6138 C C . LEU A 1 798 ? 8.280 -14.078 -42.003 1.00 94.00 798 LEU A C 1
ATOM 6140 O O . LEU A 1 798 ? 9.384 -13.845 -42.491 1.00 94.00 798 LEU A O 1
ATOM 6144 N N . CYS A 1 799 ? 7.155 -13.997 -42.720 1.00 93.00 799 CYS A N 1
ATOM 6145 C CA . CYS A 1 799 ? 7.126 -13.659 -44.146 1.00 93.00 799 CYS A CA 1
ATOM 6146 C C . CYS A 1 799 ? 7.657 -12.254 -44.421 1.00 93.00 799 CYS A C 1
ATOM 6148 O O . CYS A 1 799 ? 8.399 -12.059 -45.380 1.00 93.00 799 CYS A O 1
ATOM 6150 N N . LEU A 1 800 ? 7.288 -11.283 -43.583 1.00 91.50 800 LEU A N 1
ATOM 6151 C CA . LEU A 1 800 ? 7.756 -9.903 -43.711 1.00 91.50 800 LEU A CA 1
ATOM 6152 C C . LEU A 1 800 ? 9.254 -9.797 -43.412 1.00 91.50 800 LEU A C 1
ATOM 6154 O O . LEU A 1 800 ? 9.981 -9.139 -44.151 1.00 91.50 800 LEU A O 1
ATOM 6158 N N . ALA A 1 801 ? 9.731 -10.498 -42.381 1.00 90.69 801 ALA A N 1
ATOM 6159 C CA . ALA A 1 801 ? 11.144 -10.508 -42.011 1.00 90.69 801 ALA A CA 1
ATOM 6160 C C . ALA A 1 801 ? 12.045 -11.205 -43.050 1.00 90.69 801 ALA A C 1
ATOM 6162 O O . ALA A 1 801 ? 13.210 -10.835 -43.182 1.00 90.69 801 ALA A O 1
ATOM 6163 N N . ALA A 1 802 ? 11.516 -12.186 -43.793 1.00 89.19 802 ALA A N 1
ATOM 6164 C CA . ALA A 1 802 ? 12.233 -12.924 -44.839 1.00 89.19 802 ALA A CA 1
ATOM 6165 C C . ALA A 1 802 ? 12.388 -12.158 -46.170 1.00 89.19 802 ALA A C 1
ATOM 6167 O O . ALA A 1 802 ? 13.119 -12.608 -47.054 1.00 89.19 802 ALA A O 1
ATOM 6168 N N . GLY A 1 803 ? 11.706 -11.018 -46.323 1.00 89.31 803 GLY A N 1
ATOM 6169 C CA . GLY A 1 803 ? 11.771 -10.157 -47.504 1.00 89.31 803 GLY A CA 1
ATOM 6170 C C . GLY A 1 803 ? 10.638 -10.362 -48.518 1.00 89.31 803 GLY A C 1
ATOM 6171 O O . GLY A 1 803 ? 9.898 -11.351 -48.508 1.00 89.31 803 GLY A O 1
ATOM 6172 N N . ASP A 1 804 ? 10.509 -9.397 -49.432 1.00 88.44 804 ASP A N 1
ATOM 6173 C CA . ASP A 1 804 ? 9.334 -9.250 -50.298 1.00 88.44 804 ASP A CA 1
ATOM 6174 C C . ASP A 1 804 ? 9.075 -10.439 -51.221 1.00 88.44 804 ASP A C 1
ATOM 6176 O O . ASP A 1 804 ? 7.922 -10.829 -51.399 1.00 88.44 804 ASP A O 1
ATOM 6180 N N . GLN A 1 805 ? 10.130 -11.044 -51.770 1.00 89.06 805 GLN A N 1
ATOM 6181 C CA . GLN A 1 805 ? 10.010 -12.179 -52.683 1.00 89.06 805 GLN A CA 1
ATOM 6182 C C . GLN A 1 805 ? 9.414 -13.410 -51.985 1.00 89.06 805 GLN A C 1
ATOM 6184 O O . GLN A 1 805 ? 8.498 -14.045 -52.512 1.00 89.06 805 GLN A O 1
ATOM 6189 N N . LYS A 1 806 ? 9.903 -13.737 -50.781 1.00 90.19 806 LYS A N 1
ATOM 6190 C CA . LYS A 1 806 ? 9.403 -14.870 -49.989 1.00 90.19 806 LYS A CA 1
ATOM 6191 C C . LYS A 1 806 ? 7.980 -14.611 -49.494 1.00 90.19 806 LYS A C 1
ATOM 6193 O O . LYS A 1 806 ? 7.128 -15.498 -49.597 1.00 90.19 806 LYS A O 1
ATOM 6198 N N . CYS A 1 807 ? 7.688 -13.381 -49.075 1.00 91.06 807 CYS A N 1
ATOM 6199 C CA . CYS A 1 807 ? 6.334 -12.944 -48.743 1.00 91.06 807 CYS A CA 1
ATOM 6200 C C . CYS A 1 807 ? 5.364 -13.127 -49.929 1.00 91.06 807 CYS A C 1
ATOM 6202 O O . CYS A 1 807 ? 4.346 -13.802 -49.781 1.00 91.06 807 CYS A O 1
ATOM 6204 N N . ALA A 1 808 ? 5.716 -12.639 -51.125 1.00 90.06 808 ALA A N 1
ATOM 6205 C CA . ALA A 1 808 ? 4.898 -12.781 -52.332 1.00 90.06 808 ALA A CA 1
ATOM 6206 C C . ALA A 1 808 ? 4.675 -14.252 -52.723 1.00 90.06 808 ALA A C 1
ATOM 6208 O O . ALA A 1 808 ? 3.549 -14.644 -53.025 1.00 90.06 808 ALA A O 1
ATOM 6209 N N . SER A 1 809 ? 5.718 -15.090 -52.648 1.00 91.19 809 SER A N 1
ATOM 6210 C CA . SER A 1 809 ? 5.591 -16.531 -52.913 1.00 91.19 809 SER A CA 1
ATOM 6211 C C . SER A 1 809 ? 4.649 -17.233 -51.928 1.00 91.19 809 SER A C 1
ATOM 6213 O O . SER A 1 809 ? 3.880 -18.110 -52.320 1.00 91.19 809 SER A O 1
ATOM 6215 N N . THR A 1 810 ? 4.647 -16.795 -50.665 1.00 91.69 810 THR A N 1
ATOM 6216 C CA . THR A 1 810 ? 3.739 -17.319 -49.641 1.00 91.69 810 THR A CA 1
ATOM 6217 C C . THR A 1 810 ? 2.303 -16.903 -49.936 1.00 91.69 810 THR A C 1
ATOM 6219 O O . THR A 1 810 ? 1.409 -17.738 -49.866 1.00 91.69 810 THR A O 1
ATOM 6222 N N . ILE A 1 811 ? 2.070 -15.652 -50.339 1.00 92.00 811 ILE A N 1
ATOM 6223 C CA . ILE A 1 811 ? 0.737 -15.169 -50.724 1.00 92.00 811 ILE A CA 1
ATOM 6224 C C . ILE A 1 811 ? 0.181 -15.970 -51.909 1.00 92.00 811 ILE A C 1
ATOM 6226 O O . ILE A 1 811 ? -0.971 -16.395 -51.862 1.00 92.00 811 ILE A O 1
ATOM 6230 N N . GLU A 1 812 ? 0.985 -16.244 -52.942 1.00 91.81 812 GLU A N 1
ATOM 6231 C CA . GLU A 1 812 ? 0.537 -17.065 -54.077 1.00 91.81 812 GLU A CA 1
ATOM 6232 C C . GLU A 1 812 ? 0.255 -18.521 -53.678 1.00 91.81 812 GLU A C 1
ATOM 6234 O O . GLU A 1 812 ? -0.745 -19.090 -54.119 1.00 91.81 812 GLU A O 1
ATOM 6239 N N . MET A 1 813 ? 1.052 -19.106 -52.777 1.00 90.88 813 MET A N 1
ATOM 6240 C CA . MET A 1 813 ? 0.750 -20.415 -52.187 1.00 90.88 813 MET A CA 1
ATOM 6241 C C . MET A 1 813 ? -0.591 -20.400 -51.431 1.00 90.88 813 MET A C 1
ATOM 6243 O O . MET A 1 813 ? -1.408 -21.300 -51.624 1.00 90.88 813 MET A O 1
ATOM 6247 N N . LEU A 1 814 ? -0.850 -19.384 -50.598 1.00 90.62 814 LEU A N 1
ATOM 6248 C CA . LEU A 1 814 ? -2.105 -19.259 -49.846 1.00 90.62 814 LEU A CA 1
ATOM 6249 C C . LEU A 1 814 ? -3.310 -19.056 -50.778 1.00 90.62 814 LEU A C 1
ATOM 6251 O O . LEU A 1 814 ? -4.346 -19.684 -50.573 1.00 90.62 814 LEU A O 1
ATOM 6255 N N . LYS A 1 815 ? -3.165 -18.259 -51.846 1.00 89.88 815 LYS A N 1
ATOM 6256 C CA . LYS A 1 815 ? -4.183 -18.122 -52.904 1.00 89.88 815 LYS A CA 1
ATOM 6257 C C . LYS A 1 815 ? -4.461 -19.455 -53.596 1.00 89.88 815 LYS A C 1
ATOM 6259 O O . LYS A 1 815 ? -5.618 -19.760 -53.864 1.00 89.88 815 LYS A O 1
ATOM 6264 N N . GLY A 1 816 ? -3.424 -20.250 -53.864 1.00 87.69 816 GLY A N 1
ATOM 6265 C CA . GLY A 1 816 ? -3.565 -21.595 -54.424 1.00 87.69 816 GLY A CA 1
ATOM 6266 C C . GLY A 1 816 ? -4.405 -22.516 -53.536 1.00 87.69 816 GLY A C 1
ATOM 6267 O O . GLY A 1 816 ? -5.286 -23.199 -54.043 1.00 87.69 816 GLY A O 1
ATOM 6268 N N . ILE A 1 817 ? -4.202 -22.468 -52.213 1.00 87.25 817 ILE A N 1
ATOM 6269 C CA . ILE A 1 817 ? -4.980 -23.254 -51.236 1.00 87.25 817 ILE A CA 1
ATOM 6270 C C . ILE A 1 817 ? -6.464 -22.855 -51.233 1.00 87.25 817 ILE A C 1
ATOM 6272 O O . ILE A 1 817 ? -7.322 -23.715 -51.058 1.00 87.25 817 ILE A O 1
ATOM 6276 N N . LEU A 1 818 ? -6.777 -21.570 -51.418 1.00 85.88 818 LEU A N 1
ATOM 6277 C CA . LEU A 1 818 ? -8.165 -21.090 -51.441 1.00 85.88 818 LEU A CA 1
ATOM 6278 C C . LEU A 1 818 ? -8.908 -21.419 -52.740 1.00 85.88 818 LEU A C 1
ATOM 6280 O O . LEU A 1 818 ? -10.128 -21.520 -52.714 1.00 85.88 818 LEU A O 1
ATOM 6284 N N . LYS A 1 819 ? -8.187 -21.602 -53.852 1.00 83.00 819 LYS A N 1
ATOM 6285 C CA . LYS A 1 819 ? -8.758 -21.968 -55.161 1.00 83.00 819 LYS A CA 1
ATOM 6286 C C . LYS A 1 819 ? -8.933 -23.476 -55.366 1.00 83.00 819 LYS A C 1
ATOM 6288 O O . LYS A 1 819 ? -9.462 -23.890 -56.392 1.00 83.00 819 LYS A O 1
ATOM 6293 N N . ASP A 1 820 ? -8.435 -24.294 -54.444 1.00 78.88 820 ASP A N 1
ATOM 6294 C CA . ASP A 1 820 ? -8.569 -25.748 -54.496 1.00 78.88 820 ASP A CA 1
ATOM 6295 C C . ASP A 1 820 ? -9.958 -26.157 -53.961 1.00 78.88 820 ASP A C 1
ATOM 6297 O O . ASP A 1 820 ? -10.239 -26.018 -52.768 1.00 78.88 820 ASP A O 1
ATOM 6301 N N . ASP A 1 821 ? -10.828 -26.654 -54.851 1.00 60.94 821 ASP A N 1
ATOM 6302 C CA . ASP A 1 821 ? -12.227 -27.053 -54.585 1.00 60.94 821 ASP A CA 1
ATOM 6303 C C . ASP A 1 821 ? -12.370 -28.347 -53.751 1.00 60.94 821 ASP A C 1
ATOM 6305 O O . ASP A 1 821 ? -13.474 -28.860 -53.533 1.00 60.94 821 ASP A O 1
ATOM 6309 N N . SER A 1 822 ? -11.268 -28.918 -53.260 1.00 60.75 822 SER A N 1
ATOM 6310 C CA . SER A 1 822 ? -11.310 -30.120 -52.429 1.00 60.75 822 SER A CA 1
ATOM 6311 C C . SER A 1 822 ? -11.926 -29.843 -51.045 1.00 60.75 822 SER A C 1
ATOM 6313 O O . SER A 1 822 ? -11.278 -29.365 -50.112 1.00 60.75 822 SER A O 1
ATOM 6315 N N . THR A 1 823 ? -13.191 -30.242 -50.864 1.00 54.75 823 THR A N 1
ATOM 6316 C CA . THR A 1 823 ? -13.964 -30.150 -49.602 1.00 54.75 823 THR A CA 1
ATOM 6317 C C . THR A 1 823 ? -13.293 -30.813 -48.387 1.00 54.75 823 THR A C 1
ATOM 6319 O O . THR A 1 823 ? -13.680 -30.566 -47.246 1.00 54.75 823 THR A O 1
ATOM 6322 N N . THR A 1 824 ? -12.253 -31.623 -48.601 1.00 55.62 824 THR A N 1
ATOM 6323 C CA . THR A 1 824 ? -11.411 -32.264 -47.578 1.00 55.62 824 THR A CA 1
ATOM 6324 C C . THR A 1 824 ? -10.342 -31.353 -46.946 1.00 55.62 824 THR A C 1
ATOM 6326 O O . THR A 1 824 ? -9.647 -31.796 -46.033 1.00 55.62 824 THR A O 1
ATOM 6329 N N . ASN A 1 825 ? -10.186 -30.094 -47.383 1.00 66.50 825 ASN A N 1
ATOM 6330 C CA . ASN A 1 825 ? -9.128 -29.171 -46.927 1.00 66.50 825 ASN A CA 1
ATOM 6331 C C . ASN A 1 825 ? -9.617 -27.982 -46.059 1.00 66.50 825 ASN A C 1
ATOM 6333 O O . ASN A 1 825 ? -8.888 -26.998 -45.915 1.00 66.50 825 ASN A O 1
ATOM 6337 N N . SER A 1 826 ? -10.792 -28.061 -45.420 1.00 75.44 826 SER A N 1
ATOM 6338 C CA . SER A 1 826 ? -11.399 -26.941 -44.663 1.00 75.44 826 SER A CA 1
ATOM 6339 C C . SER A 1 826 ? -10.474 -26.288 -43.617 1.00 75.44 826 SER A C 1
ATOM 6341 O O . SER A 1 826 ? -10.408 -25.063 -43.519 1.00 75.44 826 SER A O 1
ATOM 6343 N N . ALA A 1 827 ? -9.677 -27.076 -42.886 1.00 78.88 827 ALA A N 1
ATOM 6344 C CA . ALA A 1 827 ? -8.703 -26.561 -41.916 1.00 78.88 827 ALA A CA 1
ATOM 6345 C C . ALA A 1 827 ? -7.539 -25.788 -42.571 1.00 78.88 827 ALA A C 1
ATOM 6347 O O . ALA A 1 827 ? -7.047 -24.808 -42.009 1.00 78.88 827 ALA A O 1
ATOM 6348 N N . LYS A 1 828 ? -7.106 -26.197 -43.773 1.00 82.56 828 LYS A N 1
ATOM 6349 C CA . LYS A 1 828 ? -6.069 -25.480 -44.533 1.00 82.56 828 LYS A CA 1
ATOM 6350 C C . LYS A 1 828 ? -6.606 -24.171 -45.099 1.00 82.56 828 LYS A C 1
ATOM 6352 O O . LYS A 1 828 ? -5.897 -23.173 -45.046 1.00 82.56 828 LYS A O 1
ATOM 6357 N N . GLN A 1 829 ? -7.849 -24.167 -45.585 1.00 86.00 829 GLN A N 1
ATOM 6358 C CA . GLN A 1 829 ? -8.526 -22.955 -46.056 1.00 86.00 829 GLN A CA 1
ATOM 6359 C C . GLN A 1 829 ? -8.704 -21.943 -44.916 1.00 86.00 829 GLN A C 1
ATOM 6361 O O . GLN A 1 829 ? -8.355 -20.776 -45.073 1.00 86.00 829 GLN A O 1
ATOM 6366 N N . HIS A 1 830 ? -9.141 -22.398 -43.736 1.00 87.31 830 HIS A N 1
ATOM 6367 C CA . HIS A 1 830 ? -9.240 -21.559 -42.540 1.00 87.31 830 HIS A CA 1
ATOM 6368 C C . HIS A 1 830 ? -7.882 -20.925 -42.177 1.00 87.31 830 HIS A C 1
ATOM 6370 O O . HIS A 1 830 ? -7.787 -19.705 -42.033 1.00 87.31 830 HIS A O 1
ATOM 6376 N N . MET A 1 831 ? -6.807 -21.718 -42.107 1.00 88.50 831 MET A N 1
ATOM 6377 C CA . MET A 1 831 ? -5.464 -21.188 -41.837 1.00 88.50 831 MET A CA 1
ATOM 6378 C C . MET A 1 831 ? -4.959 -20.232 -42.918 1.00 88.50 831 MET A C 1
ATOM 6380 O O . MET A 1 831 ? -4.332 -19.225 -42.591 1.00 88.50 831 MET A O 1
ATOM 6384 N N . ALA A 1 832 ? -5.236 -20.515 -44.191 1.00 90.81 832 ALA A N 1
ATOM 6385 C CA . ALA A 1 832 ? -4.827 -19.651 -45.288 1.00 90.81 832 ALA A CA 1
ATOM 6386 C C . ALA A 1 832 ? -5.479 -18.265 -45.195 1.00 90.81 832 ALA A C 1
ATOM 6388 O O . ALA A 1 832 ? -4.781 -17.266 -45.358 1.00 90.81 832 ALA A O 1
ATOM 6389 N N . LEU A 1 833 ? -6.769 -18.196 -44.850 1.00 92.75 833 LEU A N 1
ATOM 6390 C CA . LEU A 1 833 ? -7.480 -16.932 -44.633 1.00 92.75 833 LEU A CA 1
ATOM 6391 C C . LEU A 1 833 ? -6.892 -16.140 -43.460 1.00 92.75 833 LEU A C 1
ATOM 6393 O O . LEU A 1 833 ? -6.605 -14.955 -43.614 1.00 92.75 833 LEU A O 1
ATOM 6397 N N . LEU A 1 834 ? -6.638 -16.782 -42.314 1.00 92.81 834 LEU A N 1
ATOM 6398 C CA . LEU A 1 834 ? -6.036 -16.103 -41.159 1.00 92.81 834 LEU A CA 1
ATOM 6399 C C . LEU A 1 834 ? -4.632 -15.562 -41.475 1.00 92.81 834 LEU A C 1
ATOM 6401 O O . LEU A 1 834 ? -4.330 -14.414 -41.147 1.00 92.81 834 LEU A O 1
ATOM 6405 N N . CYS A 1 835 ? -3.786 -16.356 -42.141 1.00 93.75 835 CYS A N 1
ATOM 6406 C CA . CYS A 1 835 ? -2.453 -15.924 -42.568 1.00 93.75 835 CYS A CA 1
ATOM 6407 C C . CYS A 1 835 ? -2.522 -14.765 -43.574 1.00 93.75 835 CYS A C 1
ATOM 6409 O O . CYS A 1 835 ? -1.776 -13.799 -43.429 1.00 93.75 835 CYS A O 1
ATOM 6411 N N . LEU A 1 836 ? -3.420 -14.828 -44.565 1.00 94.19 836 LEU A N 1
ATOM 6412 C CA . LEU A 1 836 ? -3.622 -13.743 -45.531 1.00 94.19 836 LEU A CA 1
ATOM 6413 C C . LEU A 1 836 ? -4.097 -12.457 -44.856 1.00 94.19 836 LEU A C 1
ATOM 6415 O O . LEU A 1 836 ? -3.588 -11.390 -45.187 1.00 94.19 836 LEU A O 1
ATOM 6419 N N . GLY A 1 837 ? -5.008 -12.555 -43.885 1.00 93.81 837 GLY A N 1
ATOM 6420 C CA . GLY A 1 837 ? -5.442 -11.420 -43.074 1.00 93.81 837 GLY A CA 1
ATOM 6421 C C . GLY A 1 837 ? -4.284 -10.777 -42.318 1.00 93.81 837 GLY A C 1
ATOM 6422 O O . GLY A 1 837 ? -4.047 -9.581 -42.441 1.00 93.81 837 GLY A O 1
ATOM 6423 N N . GLU A 1 838 ? -3.508 -11.565 -41.576 1.00 94.25 838 GLU A N 1
ATOM 6424 C CA . GLU A 1 838 ? -2.386 -11.044 -40.785 1.00 94.25 838 GLU A CA 1
ATOM 6425 C C . GLU A 1 838 ? -1.246 -10.479 -41.657 1.00 94.25 838 GLU A C 1
ATOM 6427 O O . GLU A 1 838 ? -0.623 -9.483 -41.277 1.00 94.25 838 GLU A O 1
ATOM 6432 N N . ILE A 1 839 ? -0.976 -11.061 -42.833 1.00 93.88 839 ILE A N 1
ATOM 6433 C CA . ILE A 1 839 ? -0.028 -10.492 -43.806 1.00 93.88 839 ILE A CA 1
ATOM 6434 C C . ILE A 1 839 ? -0.591 -9.184 -44.376 1.00 93.88 839 ILE A C 1
ATOM 6436 O O . ILE A 1 839 ? 0.097 -8.165 -44.350 1.00 93.88 839 ILE A O 1
ATOM 6440 N N . GLY A 1 840 ? -1.843 -9.202 -44.838 1.00 91.50 840 GLY A N 1
ATOM 6441 C CA . GLY A 1 840 ? -2.507 -8.057 -45.457 1.00 91.50 840 GLY A CA 1
ATOM 6442 C C . GLY A 1 840 ? -2.712 -6.880 -44.518 1.00 91.50 840 GLY A C 1
ATOM 6443 O O . GLY A 1 840 ? -2.686 -5.746 -44.964 1.00 91.50 840 GLY A O 1
ATOM 6444 N N . ARG A 1 841 ? -2.797 -7.123 -43.209 1.00 90.00 841 ARG A N 1
ATOM 6445 C CA . ARG A 1 841 ? -2.784 -6.066 -42.192 1.00 90.00 841 ARG A CA 1
ATOM 6446 C C . ARG A 1 841 ? -1.504 -5.238 -42.204 1.00 90.00 841 ARG A C 1
ATOM 6448 O O . ARG A 1 841 ? -1.533 -4.054 -41.899 1.00 90.00 841 ARG A O 1
ATOM 6455 N N . ARG A 1 842 ? -0.365 -5.888 -42.442 1.00 89.69 842 ARG A N 1
ATOM 6456 C CA . ARG A 1 842 ? 0.974 -5.310 -42.246 1.00 89.69 842 ARG A CA 1
ATOM 6457 C C . ARG A 1 842 ? 1.648 -4.911 -43.557 1.00 89.69 842 ARG A C 1
ATOM 6459 O O . ARG A 1 842 ? 2.701 -4.281 -43.518 1.00 89.69 842 ARG A O 1
ATOM 6466 N N . LYS A 1 843 ? 1.097 -5.322 -44.701 1.00 89.50 843 LYS A N 1
ATOM 6467 C CA . LYS A 1 843 ? 1.663 -5.072 -46.026 1.00 89.50 843 LYS A CA 1
ATOM 6468 C C . LYS A 1 843 ? 0.565 -4.907 -47.065 1.00 89.50 843 LYS A C 1
ATOM 6470 O O . LYS A 1 843 ? -0.370 -5.701 -47.108 1.00 89.50 843 LYS A O 1
ATOM 6475 N N . ASP A 1 844 ? 0.743 -3.928 -47.948 1.00 89.50 844 ASP A N 1
ATOM 6476 C CA . ASP A 1 844 ? -0.162 -3.712 -49.070 1.00 89.50 844 ASP A CA 1
ATOM 6477 C C . ASP A 1 844 ? -0.135 -4.898 -50.049 1.00 89.50 844 ASP A C 1
ATOM 6479 O O . ASP A 1 844 ? 0.905 -5.250 -50.616 1.00 89.50 844 ASP A O 1
ATOM 6483 N N . LEU A 1 845 ? -1.306 -5.503 -50.255 1.00 89.88 845 LEU A N 1
ATOM 6484 C CA . LEU A 1 845 ? -1.510 -6.621 -51.176 1.00 89.88 845 LEU A CA 1
ATOM 6485 C C . LEU A 1 845 ? -2.095 -6.190 -52.528 1.00 89.88 845 LEU A C 1
ATOM 6487 O O . LEU A 1 845 ? -2.456 -7.048 -53.328 1.00 89.88 845 LEU A O 1
ATOM 6491 N N . SER A 1 846 ? -2.206 -4.888 -52.804 1.00 86.25 846 SER A N 1
ATOM 6492 C CA . SER A 1 846 ? -2.794 -4.324 -54.030 1.00 86.25 846 SER A CA 1
ATOM 6493 C C . SER A 1 846 ? -2.181 -4.858 -55.326 1.00 86.25 846 SER A C 1
ATOM 6495 O O . SER A 1 846 ? -2.905 -5.006 -56.312 1.00 86.25 846 SER A O 1
ATOM 6497 N N . ASN A 1 847 ? -0.895 -5.217 -55.285 1.00 85.06 847 ASN A N 1
ATOM 6498 C CA . ASN A 1 847 ? -0.133 -5.809 -56.387 1.00 85.06 847 ASN A CA 1
ATOM 6499 C C . ASN A 1 847 ? -0.540 -7.258 -56.721 1.00 85.06 847 ASN A C 1
ATOM 6501 O O . ASN A 1 847 ? -0.200 -7.759 -57.792 1.00 85.06 847 ASN A O 1
ATOM 6505 N N . HIS A 1 848 ? -1.260 -7.946 -55.830 1.00 86.06 848 HIS A N 1
ATOM 6506 C CA . HIS A 1 848 ? -1.775 -9.288 -56.086 1.00 86.06 848 HIS A CA 1
ATOM 6507 C C . HIS A 1 848 ? -3.162 -9.203 -56.729 1.00 86.06 848 HIS A C 1
ATOM 6509 O O . HIS A 1 848 ? -4.106 -8.656 -56.163 1.00 86.06 848 HIS A O 1
ATOM 6515 N N . VAL A 1 849 ? -3.288 -9.773 -57.928 1.00 81.69 849 VAL A N 1
ATOM 6516 C CA . VAL A 1 849 ? -4.514 -9.694 -58.734 1.00 81.69 849 VAL A CA 1
ATOM 6517 C C . VAL A 1 849 ? -5.711 -10.311 -57.996 1.00 81.69 849 VAL A C 1
ATOM 6519 O O . VAL A 1 849 ? -5.682 -11.499 -57.664 1.00 81.69 849 VAL A O 1
ATOM 6522 N N . GLN A 1 850 ? -6.761 -9.497 -57.806 1.00 82.19 850 GLN A N 1
ATOM 6523 C CA . GLN A 1 850 ? -8.100 -9.869 -57.318 1.00 82.19 850 GLN A CA 1
ATOM 6524 C C . GLN A 1 850 ? -8.124 -10.638 -55.985 1.00 82.19 850 GLN A C 1
ATOM 6526 O O . GLN A 1 850 ? -8.932 -11.550 -55.797 1.00 82.19 850 GLN A O 1
ATOM 6531 N N . ILE A 1 851 ? -7.245 -10.287 -55.047 1.00 87.19 851 ILE A N 1
ATOM 6532 C CA . ILE A 1 851 ? -7.184 -10.950 -53.739 1.00 87.19 851 ILE A CA 1
ATOM 6533 C C . ILE A 1 851 ? -8.474 -10.755 -52.927 1.00 87.19 851 ILE A C 1
ATOM 6535 O O . ILE A 1 851 ? -8.936 -11.680 -52.265 1.00 87.19 851 ILE A O 1
ATOM 6539 N N . GLU A 1 852 ? -9.097 -9.587 -53.059 1.00 87.62 852 GLU A N 1
ATOM 6540 C CA . GLU A 1 852 ? -10.370 -9.215 -52.450 1.00 87.62 852 GLU A CA 1
ATOM 6541 C C . GLU A 1 852 ? -11.526 -10.124 -52.905 1.00 87.62 852 GLU A C 1
ATOM 6543 O O . GLU A 1 852 ? -12.339 -10.551 -52.084 1.00 87.62 852 GLU A O 1
ATOM 6548 N N . ASN A 1 853 ? -11.542 -10.519 -54.183 1.00 88.38 853 ASN A N 1
ATOM 6549 C CA . ASN A 1 853 ? -12.564 -11.410 -54.736 1.00 88.38 853 ASN A CA 1
ATOM 6550 C C . ASN A 1 853 ? -12.378 -12.851 -54.247 1.00 88.38 853 ASN A C 1
ATOM 6552 O O . ASN A 1 853 ? -13.348 -13.477 -53.830 1.00 88.38 853 ASN A O 1
ATOM 6556 N N . ILE A 1 854 ? -11.133 -13.343 -54.213 1.00 87.44 854 ILE A N 1
ATOM 6557 C CA . ILE A 1 854 ? -10.804 -14.693 -53.717 1.00 87.44 854 ILE A CA 1
ATOM 6558 C C . ILE A 1 854 ? -11.246 -14.856 -52.250 1.00 87.44 854 ILE A C 1
ATOM 6560 O O . ILE A 1 854 ? -11.779 -15.894 -51.855 1.00 87.44 854 ILE A O 1
ATOM 6564 N N . VAL A 1 855 ? -11.057 -13.821 -51.425 1.00 89.69 855 VAL A N 1
ATOM 6565 C CA . VAL A 1 855 ? -11.490 -13.843 -50.020 1.00 89.69 855 VAL A CA 1
ATOM 6566 C C . VAL A 1 855 ? -13.020 -13.765 -49.906 1.00 89.69 855 VAL A C 1
ATOM 6568 O O . VAL A 1 855 ? -13.605 -14.512 -49.123 1.00 89.69 855 VAL A O 1
ATOM 6571 N N . ILE A 1 856 ? -13.693 -12.928 -50.706 1.00 88.75 856 ILE A N 1
ATOM 6572 C CA . ILE A 1 856 ? -15.165 -12.809 -50.694 1.00 88.75 856 ILE A CA 1
ATOM 6573 C C . ILE A 1 856 ? -15.879 -14.064 -51.223 1.00 88.75 856 ILE A C 1
ATOM 6575 O O . ILE A 1 856 ? -16.999 -14.360 -50.789 1.00 88.75 856 ILE A O 1
ATOM 6579 N N . GLU A 1 857 ? -15.275 -14.824 -52.137 1.00 88.69 857 GLU A N 1
ATOM 6580 C CA . GLU A 1 857 ? -15.800 -16.125 -52.583 1.00 88.69 857 GLU A CA 1
ATOM 6581 C C . GLU A 1 857 ? -15.929 -17.103 -51.406 1.00 88.69 857 GLU A C 1
ATOM 6583 O O . GLU A 1 857 ? -16.931 -17.811 -51.287 1.00 88.69 857 GLU A O 1
ATOM 6588 N N . SER A 1 858 ? -15.004 -17.036 -50.441 1.00 88.94 858 SER A N 1
ATOM 6589 C CA . SER A 1 858 ? -15.018 -17.884 -49.242 1.00 88.94 858 SER A CA 1
ATOM 6590 C C . SER A 1 858 ? -16.216 -17.628 -48.308 1.00 88.94 858 SER A C 1
ATOM 6592 O O . SER A 1 858 ? -16.510 -18.464 -47.453 1.00 88.94 858 SER A O 1
ATOM 6594 N N . PHE A 1 859 ? -16.972 -16.532 -48.482 1.00 88.94 859 PHE A N 1
ATOM 6595 C CA . PHE A 1 859 ? -18.202 -16.268 -47.711 1.00 88.94 859 PHE A CA 1
ATOM 6596 C C . PHE A 1 859 ? -19.325 -17.259 -48.053 1.00 88.94 859 PHE A C 1
ATOM 6598 O O . PHE A 1 859 ? -20.265 -17.426 -47.277 1.00 88.94 859 PHE A O 1
ATOM 6605 N N . GLN A 1 860 ? -19.239 -17.918 -49.212 1.00 86.88 860 GLN A N 1
ATOM 6606 C CA . GLN A 1 860 ? -20.202 -18.928 -49.657 1.00 86.88 860 GLN A CA 1
ATOM 6607 C C . GLN A 1 860 ? -19.895 -20.330 -49.105 1.00 86.88 860 GLN A C 1
ATOM 6609 O O . GLN A 1 860 ? -20.642 -21.268 -49.374 1.00 86.88 860 GLN A O 1
ATOM 6614 N N . SER A 1 861 ? -18.820 -20.482 -48.322 1.00 85.94 861 SER A N 1
ATOM 6615 C CA . SER A 1 861 ? -18.427 -21.760 -47.724 1.00 85.94 861 SER A CA 1
ATOM 6616 C C . SER A 1 861 ? -19.531 -22.341 -46.826 1.00 85.94 861 SER A C 1
ATOM 6618 O O . SER A 1 861 ? -20.189 -21.589 -46.105 1.00 85.94 861 SER A O 1
ATOM 6620 N N . PRO A 1 862 ? -19.722 -23.673 -46.786 1.00 82.81 862 PRO A N 1
ATOM 6621 C CA . PRO A 1 862 ? -20.661 -24.307 -45.860 1.00 82.81 862 PRO A CA 1
ATOM 6622 C C . PRO A 1 862 ? -20.190 -24.265 -44.393 1.00 82.81 862 PRO A C 1
ATOM 6624 O O . PRO A 1 862 ? -20.973 -24.573 -43.497 1.00 82.81 862 PRO A O 1
ATOM 6627 N N . PHE A 1 863 ? -18.931 -23.891 -44.128 1.00 84.31 863 PHE A N 1
ATOM 6628 C CA . PHE A 1 863 ? -18.350 -23.854 -42.785 1.00 84.31 863 PHE A CA 1
ATOM 6629 C C . PHE A 1 863 ? -18.299 -22.424 -42.227 1.00 84.31 863 PHE A C 1
ATOM 6631 O O . PHE A 1 863 ? -17.588 -21.570 -42.756 1.00 84.31 863 PHE A O 1
ATOM 6638 N N . GLU A 1 864 ? -18.975 -22.177 -41.101 1.00 85.62 864 GLU A N 1
ATOM 6639 C CA . GLU A 1 864 ? -18.991 -20.862 -40.431 1.00 85.62 864 GLU A CA 1
ATOM 6640 C C . GLU A 1 864 ? -17.596 -20.361 -40.023 1.00 85.62 864 GLU A C 1
ATOM 6642 O O . GLU A 1 864 ? -17.315 -19.166 -40.079 1.00 85.62 864 GLU A O 1
ATOM 6647 N N . GLU A 1 865 ? -16.677 -21.265 -39.674 1.00 84.56 865 GLU A N 1
ATOM 6648 C CA . GLU A 1 865 ? -15.300 -20.892 -39.325 1.00 84.56 865 GLU A CA 1
ATOM 6649 C C . GLU A 1 865 ? -14.548 -20.271 -40.509 1.00 84.56 865 GLU A C 1
ATOM 6651 O O . GLU A 1 865 ? -13.795 -19.317 -40.330 1.00 84.56 865 GLU A O 1
ATOM 6656 N N . ILE A 1 866 ? -14.808 -20.756 -41.727 1.00 87.94 866 ILE A N 1
ATOM 6657 C CA . ILE A 1 866 ? -14.221 -20.214 -42.958 1.00 87.94 866 ILE A CA 1
ATOM 6658 C C . ILE A 1 866 ? -14.847 -18.856 -43.282 1.00 87.94 866 ILE A C 1
ATOM 6660 O O . ILE A 1 866 ? -14.118 -17.923 -43.611 1.00 87.94 866 ILE A O 1
ATOM 6664 N N . LYS A 1 867 ? -16.169 -18.703 -43.121 1.00 90.62 867 LYS A N 1
ATOM 6665 C CA . LYS A 1 867 ? -16.853 -17.413 -43.317 1.00 90.62 867 LYS A CA 1
ATOM 6666 C C . LYS A 1 867 ? -16.324 -16.339 -42.367 1.00 90.62 867 LYS A C 1
ATOM 6668 O O . LYS A 1 867 ? -15.987 -15.238 -42.798 1.00 90.62 867 LYS A O 1
ATOM 6673 N N . SER A 1 868 ? -16.196 -16.677 -41.084 1.00 89.50 868 SER A N 1
ATOM 6674 C CA . SER A 1 868 ? -15.658 -15.778 -40.062 1.00 89.50 868 SER A CA 1
ATOM 6675 C C . SER A 1 868 ? -14.193 -15.416 -40.336 1.00 89.50 868 SER A C 1
ATOM 6677 O O . SER A 1 868 ? -13.834 -14.240 -40.289 1.00 89.50 868 SER A O 1
ATOM 6679 N N . ALA A 1 869 ? -13.358 -16.392 -40.711 1.00 89.81 869 ALA A N 1
ATOM 6680 C CA . ALA A 1 869 ? -11.964 -16.146 -41.072 1.00 89.81 869 ALA A CA 1
ATOM 6681 C C . ALA A 1 869 ? -11.813 -15.312 -42.352 1.00 89.81 869 ALA A C 1
ATOM 6683 O O . ALA A 1 869 ? -10.909 -14.485 -42.431 1.00 89.81 869 ALA A O 1
ATOM 6684 N N . ALA A 1 870 ? -12.701 -15.481 -43.334 1.00 92.44 870 ALA A N 1
ATOM 6685 C CA . ALA A 1 870 ? -12.716 -14.674 -44.549 1.00 92.44 870 ALA A CA 1
ATOM 6686 C C . ALA A 1 870 ? -13.116 -13.225 -44.254 1.00 92.44 870 ALA A C 1
ATOM 6688 O O . ALA A 1 870 ? -12.457 -12.299 -44.723 1.00 92.44 870 ALA A O 1
ATOM 6689 N N . SER A 1 871 ? -14.140 -13.021 -43.419 1.00 92.94 871 SER A N 1
ATOM 6690 C CA . SER A 1 871 ? -14.522 -11.696 -42.922 1.00 92.94 871 SER A CA 1
ATOM 6691 C C . SER A 1 871 ? -13.358 -11.018 -42.194 1.00 92.94 871 SER A C 1
ATOM 6693 O O . SER A 1 871 ? -13.057 -9.849 -42.441 1.00 92.94 871 SER A O 1
ATOM 6695 N N . TYR A 1 872 ? -12.684 -11.757 -41.313 1.00 93.06 872 TYR A N 1
ATOM 6696 C CA . TYR A 1 872 ? -11.497 -11.292 -40.602 1.00 93.06 872 TYR A CA 1
ATOM 6697 C C . TYR A 1 872 ? -10.353 -10.931 -41.563 1.00 93.06 872 TYR A C 1
ATOM 6699 O O . TYR A 1 872 ? -9.727 -9.881 -41.415 1.00 93.06 872 TYR A O 1
ATOM 6707 N N . ALA A 1 873 ? -10.096 -11.774 -42.565 1.00 94.56 873 ALA A N 1
ATOM 6708 C CA . ALA A 1 873 ? -9.045 -11.562 -43.550 1.00 94.56 873 ALA A CA 1
ATOM 6709 C C . ALA A 1 873 ? -9.306 -10.322 -44.406 1.00 94.56 873 ALA A C 1
ATOM 6711 O O . ALA A 1 873 ? -8.412 -9.495 -44.546 1.00 94.56 873 ALA A O 1
ATOM 6712 N N . LEU A 1 874 ? -10.528 -10.155 -44.922 1.00 94.06 874 LEU A N 1
ATOM 6713 C CA . LEU A 1 874 ? -10.907 -9.010 -45.750 1.00 94.06 874 LEU A CA 1
ATOM 6714 C C . LEU A 1 874 ? -10.755 -7.684 -44.992 1.00 94.06 874 LEU A C 1
ATOM 6716 O O . LEU A 1 874 ? -10.161 -6.747 -45.519 1.00 94.06 874 LEU A O 1
ATOM 6720 N N . GLY A 1 875 ? -11.227 -7.628 -43.741 1.00 92.31 875 GLY A N 1
ATOM 6721 C CA . GLY A 1 875 ? -11.077 -6.442 -42.894 1.00 92.31 875 GLY A CA 1
ATOM 6722 C C . GLY A 1 875 ? -9.610 -6.103 -42.623 1.00 92.31 875 GLY A C 1
ATOM 6723 O O . GLY A 1 875 ? -9.192 -4.962 -42.787 1.00 92.31 875 GLY A O 1
ATOM 6724 N N . ASN A 1 876 ? -8.787 -7.101 -42.292 1.00 92.25 876 ASN A N 1
ATOM 6725 C CA . ASN A 1 876 ? -7.359 -6.883 -42.060 1.00 92.25 876 ASN A CA 1
ATOM 6726 C C . ASN A 1 876 ? -6.579 -6.534 -43.340 1.00 92.25 876 ASN A C 1
ATOM 6728 O O . ASN A 1 876 ? -5.700 -5.685 -43.285 1.00 92.25 876 ASN A O 1
ATOM 6732 N N . ILE A 1 877 ? -6.908 -7.113 -44.499 1.00 93.50 877 ILE A N 1
ATOM 6733 C CA . ILE A 1 877 ? -6.321 -6.716 -45.792 1.00 93.50 877 ILE A CA 1
ATOM 6734 C C . ILE A 1 877 ? -6.642 -5.248 -46.094 1.00 93.50 877 ILE A C 1
ATOM 6736 O O . ILE A 1 877 ? -5.781 -4.520 -46.587 1.00 93.50 877 ILE A O 1
ATOM 6740 N N . ALA A 1 878 ? -7.852 -4.795 -45.753 1.00 90.94 878 ALA A N 1
ATOM 6741 C CA . ALA A 1 878 ? -8.226 -3.403 -45.939 1.00 90.94 878 ALA A CA 1
ATOM 6742 C C . ALA A 1 878 ? -7.424 -2.436 -45.063 1.00 90.94 878 ALA A C 1
ATOM 6744 O O . ALA A 1 878 ? -7.130 -1.334 -45.515 1.00 90.94 878 ALA A O 1
ATOM 6745 N N . VAL A 1 879 ? -6.990 -2.855 -43.870 1.00 88.50 879 VAL A N 1
ATOM 6746 C CA . VAL A 1 879 ? -6.083 -2.055 -43.028 1.00 88.50 879 VAL A CA 1
ATOM 6747 C C . VAL A 1 879 ? -4.743 -1.799 -43.730 1.00 88.50 879 VAL A C 1
ATOM 6749 O O . VAL A 1 879 ? -4.229 -0.692 -43.642 1.00 88.50 879 VAL A O 1
ATOM 6752 N N . GLY A 1 880 ? -4.195 -2.764 -44.479 1.00 86.06 880 GLY A N 1
ATOM 6753 C CA . GLY A 1 880 ? -2.920 -2.574 -45.188 1.00 86.06 880 GLY A CA 1
ATOM 6754 C C . GLY A 1 880 ? -2.976 -1.630 -46.392 1.00 86.06 880 GLY A C 1
ATOM 6755 O O . GLY A 1 880 ? -1.935 -1.131 -46.811 1.00 86.06 880 GLY A O 1
ATOM 6756 N N . ASN A 1 881 ? -4.163 -1.388 -46.963 1.00 88.25 881 ASN A N 1
ATOM 6757 C CA . ASN A 1 881 ? -4.391 -0.351 -47.973 1.00 88.25 881 ASN A CA 1
ATOM 6758 C C . ASN A 1 881 ? -5.859 0.103 -47.964 1.00 88.25 881 ASN A C 1
ATOM 6760 O O . ASN A 1 881 ? -6.695 -0.381 -48.739 1.00 88.25 881 ASN A O 1
ATOM 6764 N N . LEU A 1 882 ? -6.154 1.078 -47.103 1.00 86.19 882 LEU A N 1
ATOM 6765 C CA . LEU A 1 882 ? -7.505 1.615 -46.939 1.00 86.19 882 LEU A CA 1
ATOM 6766 C C . LEU A 1 882 ? -8.055 2.208 -48.239 1.00 86.19 882 LEU A C 1
ATOM 6768 O O . LEU A 1 882 ? -9.216 1.987 -48.568 1.00 86.19 882 LEU A O 1
ATOM 6772 N N . SER A 1 883 ? -7.220 2.914 -49.007 1.00 85.12 883 SER A N 1
ATOM 6773 C CA . SER A 1 883 ? -7.656 3.636 -50.209 1.00 85.12 883 SER A CA 1
ATOM 6774 C C . SER A 1 883 ? -8.262 2.727 -51.282 1.00 85.12 883 SER A C 1
ATOM 6776 O O . SER A 1 883 ? -9.209 3.122 -51.960 1.00 85.12 883 SER A O 1
ATOM 6778 N N . LYS A 1 884 ? -7.751 1.496 -51.411 1.00 86.81 884 LYS A N 1
ATOM 6779 C CA . LYS A 1 884 ? -8.235 0.512 -52.385 1.00 86.81 884 LYS A CA 1
ATOM 6780 C C . LYS A 1 884 ? -9.401 -0.312 -51.838 1.00 86.81 884 LYS A C 1
ATOM 6782 O O . LYS A 1 884 ? -10.394 -0.508 -52.534 1.00 86.81 884 LYS A O 1
ATOM 6787 N N . TYR A 1 885 ? -9.271 -0.827 -50.617 1.00 89.69 885 TYR A N 1
ATOM 6788 C CA . TYR A 1 885 ? -10.150 -1.890 -50.122 1.00 89.69 885 TYR A CA 1
ATOM 6789 C C . TYR A 1 885 ? -11.321 -1.396 -49.268 1.00 89.69 885 TYR A C 1
ATOM 6791 O O . TYR A 1 885 ? -12.350 -2.067 -49.234 1.00 89.69 885 TYR A O 1
ATOM 6799 N N . LEU A 1 886 ? -11.222 -0.234 -48.611 1.00 87.75 886 LEU A N 1
ATOM 6800 C CA . LEU A 1 886 ? -12.349 0.315 -47.850 1.00 87.75 886 LEU A CA 1
ATOM 6801 C C . LEU A 1 886 ? -13.526 0.698 -48.768 1.00 87.75 886 LEU A C 1
ATOM 6803 O O . LEU A 1 886 ? -14.635 0.253 -48.477 1.00 87.75 886 LEU A O 1
ATOM 6807 N N . PRO A 1 887 ? -13.333 1.417 -49.900 1.00 88.50 887 PRO A N 1
ATOM 6808 C CA . PRO A 1 887 ? -14.430 1.685 -50.832 1.00 88.50 887 PRO A CA 1
ATOM 6809 C C . PRO A 1 887 ? -15.076 0.405 -51.367 1.00 88.50 887 PRO A C 1
ATOM 6811 O O . PRO A 1 887 ? -16.290 0.349 -51.515 1.00 88.50 887 PRO A O 1
ATOM 6814 N N . PHE A 1 888 ? -14.272 -0.635 -51.601 1.00 89.19 888 PHE A N 1
ATOM 6815 C CA . PHE A 1 888 ? -14.765 -1.945 -52.012 1.00 89.19 888 PHE A CA 1
ATOM 6816 C C . PHE A 1 888 ? -15.648 -2.594 -50.938 1.00 89.19 888 PHE A C 1
ATOM 6818 O O . PHE A 1 888 ? -16.733 -3.062 -51.257 1.00 89.19 888 PHE A O 1
ATOM 6825 N N . ILE A 1 889 ? -15.231 -2.595 -49.665 1.00 89.75 889 ILE A N 1
ATOM 6826 C CA . ILE A 1 889 ? -16.054 -3.139 -48.571 1.00 89.75 889 ILE A CA 1
ATOM 6827 C C . ILE A 1 889 ? -17.382 -2.380 -48.465 1.00 89.75 889 ILE A C 1
ATOM 6829 O O . ILE A 1 889 ? -18.424 -3.022 -48.366 1.00 89.75 889 ILE A O 1
ATOM 6833 N N . LEU A 1 890 ? -17.356 -1.043 -48.519 1.00 87.81 890 LEU A N 1
ATOM 6834 C CA . LEU A 1 890 ? -18.565 -0.214 -48.429 1.00 87.81 890 LEU A CA 1
ATOM 6835 C C . LEU A 1 890 ? -19.527 -0.483 -49.600 1.00 87.81 890 LEU A C 1
ATOM 6837 O O . LEU A 1 890 ? -20.700 -0.754 -49.366 1.00 87.81 890 LEU A O 1
ATOM 6841 N N . ASP A 1 891 ? -19.021 -0.528 -50.838 1.00 87.56 891 ASP A N 1
ATOM 6842 C CA . ASP A 1 891 ? -19.822 -0.850 -52.029 1.00 87.56 891 ASP A CA 1
ATOM 6843 C C . ASP A 1 891 ? -20.452 -2.253 -51.953 1.00 87.56 891 ASP A C 1
ATOM 6845 O O . ASP A 1 891 ? -21.612 -2.457 -52.317 1.00 87.56 891 ASP A O 1
ATOM 6849 N N . GLN A 1 892 ? -19.718 -3.242 -51.436 1.00 87.50 892 GLN A N 1
ATOM 6850 C CA . GLN A 1 892 ? -20.252 -4.594 -51.276 1.00 87.50 892 GLN A CA 1
ATOM 6851 C C . GLN A 1 892 ? -21.330 -4.679 -50.184 1.00 87.50 892 GLN A C 1
ATOM 6853 O O . GLN A 1 892 ? -22.233 -5.509 -50.310 1.00 87.50 892 GLN A O 1
ATOM 6858 N N . ILE A 1 893 ? -21.262 -3.848 -49.135 1.00 85.81 893 ILE A N 1
ATOM 6859 C CA . ILE A 1 893 ? -22.297 -3.797 -48.089 1.00 85.81 893 ILE A CA 1
ATOM 6860 C C . ILE A 1 893 ? -23.620 -3.291 -48.675 1.00 85.81 893 ILE A C 1
ATOM 6862 O O . ILE A 1 893 ? -24.655 -3.912 -48.426 1.00 85.81 893 ILE A O 1
ATOM 6866 N N . ASP A 1 894 ? -23.575 -2.242 -49.500 1.00 82.00 894 ASP A N 1
ATOM 6867 C CA . ASP A 1 894 ? -24.766 -1.671 -50.140 1.00 82.00 894 ASP A CA 1
ATOM 6868 C C . ASP A 1 894 ? -25.382 -2.629 -51.178 1.00 82.00 894 ASP A C 1
ATOM 6870 O O . ASP A 1 894 ? -26.605 -2.746 -51.289 1.00 82.00 894 ASP A O 1
ATOM 6874 N N . ASN A 1 895 ? -24.544 -3.365 -51.918 1.00 82.19 895 ASN A N 1
ATOM 6875 C CA . ASN A 1 895 ? -24.981 -4.166 -53.065 1.00 82.19 895 ASN A CA 1
ATOM 6876 C C . ASN A 1 895 ? -25.276 -5.652 -52.757 1.00 82.19 895 ASN A C 1
ATOM 6878 O O . ASN A 1 895 ? -25.956 -6.311 -53.548 1.00 82.19 895 ASN A O 1
ATOM 6882 N N . GLN A 1 896 ? -24.783 -6.227 -51.648 1.00 79.38 896 GLN A N 1
ATOM 6883 C CA . GLN A 1 896 ? -24.909 -7.668 -51.351 1.00 79.38 896 GLN A CA 1
ATOM 6884 C C . GLN A 1 896 ? -25.588 -7.977 -50.005 1.00 79.38 896 GLN A C 1
ATOM 6886 O O . GLN A 1 896 ? -24.956 -8.483 -49.075 1.00 79.38 896 GLN A O 1
ATOM 6891 N N . GLN A 1 897 ? -26.917 -7.828 -49.944 1.00 71.06 897 GLN A N 1
ATOM 6892 C CA . GLN A 1 897 ? -27.728 -8.100 -48.738 1.00 71.06 897 GLN A CA 1
ATOM 6893 C C . GLN A 1 897 ? -27.463 -9.477 -48.092 1.00 71.06 897 GLN A C 1
ATOM 6895 O O . GLN A 1 897 ? -27.365 -9.587 -46.876 1.00 71.06 897 GLN A O 1
ATOM 6900 N N . LYS A 1 898 ? -27.239 -10.540 -48.884 1.00 75.94 898 LYS A N 1
ATOM 6901 C CA . LYS A 1 898 ? -26.963 -11.898 -48.357 1.00 75.94 898 LYS A CA 1
ATOM 6902 C C . LYS A 1 898 ? -25.608 -12.055 -47.651 1.00 75.94 898 LYS A C 1
ATOM 6904 O O . LYS A 1 898 ? -25.408 -13.040 -46.947 1.00 75.94 898 LYS A O 1
ATOM 6909 N N . LYS A 1 899 ? -24.657 -11.147 -47.886 1.00 81.69 899 LYS A N 1
ATOM 6910 C CA . LYS A 1 899 ? -23.303 -11.169 -47.298 1.00 81.69 899 LYS A CA 1
ATOM 6911 C C . LYS A 1 899 ? -23.075 -10.031 -46.301 1.00 81.69 899 LYS A C 1
ATOM 6913 O O . LYS A 1 899 ? -21.995 -9.937 -45.720 1.00 81.69 899 LYS A O 1
ATOM 6918 N N . GLN A 1 900 ? -24.093 -9.201 -46.091 1.00 82.50 900 GLN A N 1
ATOM 6919 C CA . GLN A 1 900 ? -24.037 -7.961 -45.329 1.00 82.50 900 GLN A CA 1
ATOM 6920 C C . GLN A 1 900 ? -23.498 -8.154 -43.909 1.00 82.50 900 GLN A C 1
ATOM 6922 O O . GLN A 1 900 ? -22.597 -7.431 -43.497 1.00 82.50 900 GLN A O 1
ATOM 6927 N N . TYR A 1 901 ? -23.977 -9.173 -43.190 1.00 85.25 901 TYR A N 1
ATOM 6928 C CA . TYR A 1 901 ? -23.525 -9.470 -41.829 1.00 85.25 901 TYR A CA 1
ATOM 6929 C C . TYR A 1 901 ? -22.001 -9.678 -41.738 1.00 85.25 901 TYR A C 1
ATOM 6931 O O . TYR A 1 901 ? -21.331 -9.072 -40.904 1.00 85.25 901 TYR A O 1
ATOM 6939 N N . LEU A 1 902 ? -21.421 -10.476 -42.642 1.00 88.69 902 LEU A N 1
ATOM 6940 C CA . LEU A 1 902 ? -19.978 -10.740 -42.674 1.00 88.69 902 LEU A CA 1
ATOM 6941 C C . LEU A 1 902 ? -19.177 -9.511 -43.129 1.00 88.69 902 LEU A C 1
ATOM 6943 O O . LEU A 1 902 ? -18.113 -9.237 -42.588 1.00 88.69 902 LEU A O 1
ATOM 6947 N N . LEU A 1 903 ? -19.689 -8.732 -44.084 1.00 89.50 903 LEU A N 1
ATOM 6948 C CA . LEU A 1 903 ? -19.020 -7.505 -44.529 1.00 89.50 903 LEU A CA 1
ATOM 6949 C C . LEU A 1 903 ? -19.001 -6.424 -43.437 1.00 89.50 903 LEU A C 1
ATOM 6951 O O . LEU A 1 903 ? -17.995 -5.734 -43.278 1.00 89.50 903 LEU A O 1
ATOM 6955 N N . LEU A 1 904 ? -20.058 -6.322 -42.625 1.00 88.62 904 LEU A N 1
ATOM 6956 C CA . LEU A 1 904 ? -20.081 -5.457 -41.442 1.00 88.62 904 LEU A CA 1
ATOM 6957 C C . LEU A 1 904 ? -19.059 -5.908 -40.391 1.00 88.62 904 LEU A C 1
ATOM 6959 O O . LEU A 1 904 ? -18.409 -5.070 -39.771 1.00 88.62 904 LEU A O 1
ATOM 6963 N N . HIS A 1 905 ? -18.844 -7.216 -40.230 1.00 89.31 905 HIS A N 1
ATOM 6964 C CA . HIS A 1 905 ? -17.756 -7.735 -39.399 1.00 89.31 905 HIS A CA 1
ATOM 6965 C C . HIS A 1 905 ? -16.361 -7.407 -39.967 1.00 89.31 905 HIS A C 1
ATOM 6967 O O . HIS A 1 905 ? -15.453 -7.110 -39.188 1.00 89.31 905 HIS A O 1
ATOM 6973 N N . SER A 1 906 ? -16.173 -7.408 -41.292 1.00 91.81 906 SER A N 1
ATOM 6974 C CA . SER A 1 906 ? -14.938 -6.919 -41.926 1.00 91.81 906 SER A CA 1
ATOM 6975 C C . SER A 1 906 ? -14.718 -5.428 -41.671 1.00 91.81 906 SER A C 1
ATOM 6977 O O . SER A 1 906 ? -13.617 -5.034 -41.288 1.00 91.81 906 SER A O 1
ATOM 6979 N N . LEU A 1 907 ? -15.763 -4.607 -41.827 1.00 90.56 907 LEU A N 1
ATOM 6980 C CA . LEU A 1 907 ? -15.721 -3.172 -41.535 1.00 90.56 907 LEU A CA 1
ATOM 6981 C C . LEU A 1 907 ? -15.405 -2.911 -40.057 1.00 90.56 907 LEU A C 1
ATOM 6983 O O . LEU A 1 907 ? -14.586 -2.049 -39.742 1.00 90.56 907 LEU A O 1
ATOM 6987 N N . LYS A 1 908 ? -15.984 -3.707 -39.152 1.00 90.44 908 LYS A N 1
ATOM 6988 C CA . LYS A 1 908 ? -15.674 -3.644 -37.725 1.00 90.44 908 LYS A CA 1
ATOM 6989 C C . LYS A 1 908 ? -14.186 -3.833 -37.454 1.00 90.44 908 LYS A C 1
ATOM 6991 O O . LYS A 1 908 ? -13.616 -3.083 -36.670 1.00 90.44 908 LYS A O 1
ATOM 6996 N N . GLU A 1 909 ? -13.552 -4.822 -38.080 1.00 89.94 909 GLU A N 1
ATOM 6997 C CA . GLU A 1 909 ? -12.119 -5.063 -37.884 1.00 89.94 909 GLU A CA 1
ATOM 6998 C C . GLU A 1 909 ? -11.281 -3.864 -38.352 1.00 89.94 909 GLU A C 1
ATOM 7000 O O . GLU A 1 909 ? -10.341 -3.488 -37.657 1.00 89.94 909 GLU A O 1
ATOM 7005 N N . VAL A 1 910 ? -11.655 -3.206 -39.458 1.00 88.62 910 VAL A N 1
ATOM 7006 C CA . VAL A 1 910 ? -11.001 -1.963 -39.910 1.00 88.62 910 VAL A CA 1
ATOM 7007 C C . VAL A 1 910 ? -11.101 -0.876 -38.837 1.00 88.62 910 VAL A C 1
ATOM 7009 O O . VAL A 1 910 ? -10.080 -0.329 -38.423 1.00 88.62 910 VAL A O 1
ATOM 7012 N N . ILE A 1 911 ? -12.310 -0.612 -38.332 1.00 86.56 911 ILE A N 1
ATOM 7013 C CA . ILE A 1 911 ? -12.565 0.419 -37.313 1.00 86.56 911 ILE A CA 1
ATOM 7014 C C . ILE A 1 911 ? -11.789 0.118 -36.026 1.00 86.56 911 ILE A C 1
ATOM 7016 O O . ILE A 1 911 ? -11.061 0.968 -35.522 1.00 86.56 911 ILE A O 1
ATOM 7020 N N . VAL A 1 912 ? -11.900 -1.111 -35.510 1.00 86.25 912 VAL A N 1
ATOM 7021 C CA . VAL A 1 912 ? -11.243 -1.534 -34.263 1.00 86.25 912 VAL A CA 1
ATOM 7022 C C . VAL A 1 912 ? -9.726 -1.406 -34.362 1.00 86.25 912 VAL A C 1
ATOM 7024 O O . VAL A 1 912 ? -9.079 -1.072 -33.372 1.00 86.25 912 VAL A O 1
ATOM 7027 N N . ARG A 1 913 ? -9.132 -1.682 -35.526 1.00 83.44 913 ARG A N 1
ATOM 7028 C CA . ARG A 1 913 ? -7.679 -1.578 -35.707 1.00 83.44 913 ARG A CA 1
ATOM 7029 C C . ARG A 1 913 ? -7.212 -0.142 -35.838 1.00 83.44 913 ARG A C 1
ATOM 7031 O O . ARG A 1 913 ? -6.209 0.193 -35.218 1.00 83.44 913 ARG A O 1
ATOM 7038 N N . GLN A 1 914 ? -7.952 0.691 -36.559 1.00 78.88 914 GLN A N 1
ATOM 7039 C CA . GLN A 1 914 ? -7.588 2.093 -36.728 1.00 78.88 914 GLN A CA 1
ATOM 7040 C C . GLN A 1 914 ? -7.884 2.951 -35.487 1.00 78.88 914 GLN A C 1
ATOM 7042 O O . GLN A 1 914 ? -7.228 3.965 -35.286 1.00 78.88 914 GLN A O 1
ATOM 7047 N N . SER A 1 915 ? -8.769 2.507 -34.584 1.00 73.81 915 SER A N 1
ATOM 7048 C CA . SER A 1 915 ? -9.024 3.191 -33.305 1.00 73.81 915 SER A CA 1
ATOM 7049 C C . SER A 1 915 ? -7.913 3.038 -32.254 1.00 73.81 915 SER A C 1
ATOM 7051 O O . SER A 1 915 ? -7.974 3.693 -31.219 1.00 73.81 915 SER A O 1
ATOM 7053 N N . VAL A 1 916 ? -6.944 2.131 -32.453 1.00 70.69 916 VAL A N 1
ATOM 7054 C CA . VAL A 1 916 ? -5.948 1.766 -31.421 1.00 70.69 916 VAL A CA 1
ATOM 7055 C C . VAL A 1 916 ? -4.659 2.591 -31.507 1.00 70.69 916 VAL A C 1
ATOM 7057 O O . VAL A 1 916 ? -4.070 2.868 -30.465 1.00 70.69 916 VAL A O 1
ATOM 7060 N N . ASP A 1 917 ? -4.235 3.003 -32.706 1.00 63.50 917 ASP A N 1
ATOM 7061 C CA . ASP A 1 917 ? -2.961 3.701 -32.929 1.00 63.50 917 ASP A CA 1
ATOM 7062 C C . ASP A 1 917 ? -3.197 5.114 -33.503 1.00 63.50 917 ASP A C 1
ATOM 7064 O O . ASP A 1 917 ? -4.004 5.290 -34.415 1.00 63.50 917 ASP A O 1
ATOM 7068 N N . HIS A 1 918 ? -2.453 6.127 -33.032 1.00 60.62 918 HIS A N 1
ATOM 7069 C CA . HIS A 1 918 ? -2.579 7.524 -33.500 1.00 60.62 918 HIS A CA 1
ATOM 7070 C C . HIS A 1 918 ? -2.339 7.706 -35.010 1.00 60.62 918 HIS A C 1
ATOM 7072 O O . HIS A 1 918 ? -2.908 8.604 -35.623 1.00 60.62 918 HIS A O 1
ATOM 7078 N N . THR A 1 919 ? -1.515 6.850 -35.621 1.00 60.56 919 THR A N 1
ATOM 7079 C CA . THR A 1 919 ? -1.302 6.823 -37.077 1.00 60.56 919 THR A CA 1
ATOM 7080 C C . THR A 1 919 ? -2.517 6.281 -37.826 1.00 60.56 919 THR A C 1
ATOM 7082 O O . THR A 1 919 ? -2.798 6.710 -38.936 1.00 60.56 919 THR A O 1
ATOM 7085 N N . GLY A 1 920 ? -3.262 5.360 -37.212 1.00 60.81 920 GLY A N 1
ATOM 7086 C CA . GLY A 1 920 ? -4.495 4.824 -37.778 1.00 60.81 920 GLY A CA 1
ATOM 7087 C C . GLY A 1 920 ? -5.654 5.816 -37.732 1.00 60.81 920 GLY A C 1
ATOM 7088 O O . GLY A 1 920 ? -6.435 5.909 -38.679 1.00 60.81 920 GLY A O 1
ATOM 7089 N N . GLN A 1 921 ? -5.712 6.622 -36.667 1.00 64.94 921 GLN A N 1
ATOM 7090 C CA . GLN A 1 921 ? -6.667 7.725 -36.528 1.00 64.94 921 GLN A CA 1
ATOM 7091 C C . GLN A 1 921 ? -6.468 8.795 -37.614 1.00 64.94 921 GLN A C 1
ATOM 7093 O O . GLN A 1 921 ? -7.448 9.310 -38.137 1.00 64.94 921 GLN A O 1
ATOM 7098 N N . SER A 1 922 ? -5.222 9.098 -38.004 1.00 63.09 922 SER A N 1
ATOM 7099 C CA . SER A 1 922 ? -4.939 10.080 -39.062 1.00 63.09 922 SER A CA 1
ATOM 7100 C C . SER A 1 922 ? -5.120 9.540 -40.488 1.00 63.09 922 SER A C 1
ATOM 7102 O O . SER A 1 922 ? -5.341 10.321 -41.414 1.00 63.09 922 SER A O 1
ATOM 7104 N N . GLU A 1 923 ? -5.033 8.221 -40.690 1.00 65.31 923 GLU A N 1
ATOM 7105 C CA . GLU A 1 923 ? -5.291 7.566 -41.983 1.00 65.31 923 GLU A CA 1
ATOM 7106 C C . GLU A 1 923 ? -6.792 7.476 -42.324 1.00 65.31 923 GLU A C 1
ATOM 7108 O O . GLU A 1 923 ? -7.169 7.490 -43.503 1.00 65.31 923 GLU A O 1
ATOM 7113 N N . LEU A 1 924 ? -7.666 7.433 -41.312 1.00 69.25 924 LEU A N 1
ATOM 7114 C CA . LEU A 1 924 ? -9.114 7.578 -41.471 1.00 69.25 924 LEU A CA 1
ATOM 7115 C C . LEU A 1 924 ? -9.480 9.055 -41.687 1.00 69.25 924 LEU A C 1
ATOM 7117 O O . LEU A 1 924 ? -9.845 9.767 -40.763 1.00 69.25 924 LEU A O 1
ATOM 7121 N N . GLN A 1 925 ? -9.401 9.517 -42.935 1.00 65.75 925 GLN A N 1
ATOM 7122 C CA . GLN A 1 925 ? -9.853 10.864 -43.308 1.00 65.75 925 GLN A CA 1
ATOM 7123 C C . GLN A 1 925 ? -11.331 11.100 -42.936 1.00 65.75 925 GLN A C 1
ATOM 7125 O O . GLN A 1 925 ? -12.154 10.200 -43.128 1.00 65.75 925 GLN A O 1
ATOM 7130 N N . ASP A 1 926 ? -11.688 12.330 -42.544 1.00 64.31 926 ASP A N 1
ATOM 7131 C CA . ASP A 1 926 ? -13.060 12.742 -42.180 1.00 64.31 926 ASP A CA 1
ATOM 7132 C C . ASP A 1 926 ? -14.117 12.294 -43.208 1.00 64.31 926 ASP A C 1
ATOM 7134 O O . ASP A 1 926 ? -15.186 11.799 -42.857 1.00 64.31 926 ASP A O 1
ATOM 7138 N N . SER A 1 927 ? -13.778 12.354 -44.501 1.00 64.44 927 SER A N 1
ATOM 7139 C CA . SER A 1 927 ? -14.668 11.935 -45.596 1.00 64.44 927 SER A CA 1
ATOM 7140 C C . SER A 1 927 ? -15.004 10.434 -45.615 1.00 64.44 927 SER A C 1
ATOM 7142 O O . SER A 1 927 ? -16.061 10.038 -46.111 1.00 64.44 927 SER A O 1
ATOM 7144 N N . ASN A 1 928 ? -14.126 9.580 -45.084 1.00 74.56 928 ASN A N 1
ATOM 7145 C CA . ASN A 1 928 ? -14.391 8.151 -44.920 1.00 74.56 928 ASN A CA 1
ATOM 7146 C C . ASN A 1 928 ? -15.236 7.899 -43.669 1.00 74.56 928 ASN A C 1
ATOM 7148 O O . ASN A 1 928 ? -16.105 7.030 -43.699 1.00 74.56 928 ASN A O 1
ATOM 7152 N N . ILE A 1 929 ? -15.025 8.678 -42.605 1.00 79.44 929 ILE A N 1
ATOM 7153 C CA . ILE A 1 929 ? -15.809 8.597 -41.368 1.00 79.44 929 ILE A CA 1
ATOM 7154 C C . ILE A 1 929 ? -17.267 8.973 -41.642 1.00 79.44 929 ILE A C 1
ATOM 7156 O O . ILE A 1 929 ? -18.159 8.225 -41.254 1.00 79.44 929 ILE A O 1
ATOM 7160 N N . GLU A 1 930 ? -17.525 10.050 -42.386 1.00 81.75 930 GLU A N 1
ATOM 7161 C CA . GLU A 1 930 ? -18.888 10.444 -42.771 1.00 81.75 930 GLU A CA 1
ATOM 7162 C C . GLU A 1 930 ? -19.613 9.345 -43.560 1.00 81.75 930 GLU A C 1
ATOM 7164 O O . GLU A 1 930 ? -20.768 9.029 -43.271 1.00 81.75 930 GLU A O 1
ATOM 7169 N N . LYS A 1 931 ? -18.929 8.709 -44.520 1.00 81.31 931 LYS A N 1
ATOM 7170 C CA . LYS A 1 931 ? -19.492 7.599 -45.308 1.00 81.31 931 LYS A CA 1
ATOM 7171 C C . LYS A 1 931 ? -19.773 6.365 -44.456 1.00 81.31 931 LYS A C 1
ATOM 7173 O O . LYS A 1 931 ? -20.820 5.744 -44.615 1.00 81.31 931 LYS A O 1
ATOM 7178 N N . ILE A 1 932 ? -18.857 6.018 -43.552 1.00 84.94 932 ILE A N 1
ATOM 7179 C CA . ILE A 1 932 ? -19.034 4.899 -42.622 1.00 84.94 932 ILE A CA 1
ATOM 7180 C C . ILE A 1 932 ? -20.202 5.187 -41.674 1.00 84.94 932 ILE A C 1
ATOM 7182 O O . ILE A 1 932 ? -21.050 4.320 -41.490 1.00 84.94 932 ILE A O 1
ATOM 7186 N N . LEU A 1 933 ? -20.291 6.393 -41.108 1.00 86.12 933 LEU A N 1
ATOM 7187 C CA . LEU A 1 933 ? -21.386 6.792 -40.223 1.00 86.12 933 LEU A CA 1
ATOM 7188 C C . LEU A 1 933 ? -22.732 6.759 -40.944 1.00 86.12 933 LEU A C 1
ATOM 7190 O O . LEU A 1 933 ? -23.675 6.179 -40.415 1.00 86.12 933 LEU A O 1
ATOM 7194 N N . ALA A 1 934 ? -22.819 7.314 -42.155 1.00 85.75 934 ALA A N 1
ATOM 7195 C CA . ALA A 1 934 ? -24.038 7.268 -42.958 1.00 85.75 934 ALA A CA 1
ATOM 7196 C C . ALA A 1 934 ? -24.496 5.819 -43.203 1.00 85.75 934 ALA A C 1
ATOM 7198 O O . ALA A 1 934 ? -25.665 5.495 -43.000 1.00 85.75 934 ALA A O 1
ATOM 7199 N N . LEU A 1 935 ? -23.565 4.931 -43.562 1.00 85.94 935 LEU A N 1
ATOM 7200 C CA . LEU A 1 935 ? -23.844 3.511 -43.772 1.00 85.94 935 LEU A CA 1
ATOM 7201 C C . LEU A 1 935 ? -24.260 2.796 -42.474 1.00 85.94 935 LEU A C 1
ATOM 7203 O O . LEU A 1 935 ? -25.215 2.022 -42.476 1.00 85.94 935 LEU A O 1
ATOM 7207 N N . LEU A 1 936 ? -23.591 3.065 -41.350 1.00 87.31 936 LEU A N 1
ATOM 7208 C CA . LEU A 1 936 ? -23.932 2.475 -40.052 1.00 87.31 936 LEU A CA 1
ATOM 7209 C C . LEU A 1 936 ? -25.310 2.943 -39.565 1.00 87.31 936 LEU A C 1
ATOM 7211 O O . LEU A 1 936 ? -26.106 2.108 -39.139 1.00 87.31 936 LEU A O 1
ATOM 7215 N N . PHE A 1 937 ? -25.632 4.235 -39.687 1.00 88.00 937 PHE A N 1
ATOM 7216 C CA . PHE A 1 937 ? -26.945 4.768 -39.313 1.00 88.00 937 PHE A CA 1
ATOM 7217 C C . PHE A 1 937 ? -28.078 4.181 -40.159 1.00 88.00 937 PHE A C 1
ATOM 7219 O O . PHE A 1 937 ? -29.123 3.842 -39.606 1.00 88.00 937 PHE A O 1
ATOM 7226 N N . ASN A 1 938 ? -27.855 3.958 -41.458 1.00 85.12 938 ASN A N 1
ATOM 7227 C CA . ASN A 1 938 ? -28.826 3.283 -42.326 1.00 85.12 938 ASN A CA 1
ATOM 7228 C C . ASN A 1 938 ? -29.114 1.833 -41.893 1.00 85.12 938 ASN A C 1
ATOM 7230 O O . ASN A 1 938 ? -30.180 1.297 -42.190 1.00 85.12 938 ASN A O 1
ATOM 7234 N N . HIS A 1 939 ? -28.186 1.188 -41.183 1.00 83.69 939 HIS A N 1
ATOM 7235 C CA . HIS A 1 939 ? -28.326 -0.191 -40.711 1.00 83.69 939 HIS A CA 1
ATOM 7236 C C . HIS A 1 939 ? -28.704 -0.318 -39.226 1.00 83.69 939 HIS A C 1
ATOM 7238 O O . HIS A 1 939 ? -28.855 -1.440 -38.734 1.00 83.69 939 HIS A O 1
ATOM 7244 N N . CYS A 1 940 ? -28.946 0.796 -38.524 1.00 82.81 940 CYS A N 1
ATOM 7245 C CA . CYS A 1 940 ? -29.476 0.792 -37.155 1.00 82.81 940 CYS A CA 1
ATOM 7246 C C . CYS A 1 940 ? -30.892 0.192 -37.060 1.00 82.81 940 CYS A C 1
ATOM 7248 O O . CYS A 1 940 ? -31.258 -0.360 -36.021 1.00 82.81 940 CYS A O 1
ATOM 7250 N N . GLU A 1 941 ? -31.672 0.265 -38.141 1.00 79.12 941 GLU A N 1
ATOM 7251 C CA . GLU A 1 941 ? -33.060 -0.221 -38.215 1.00 79.12 941 GLU A CA 1
ATOM 7252 C C . GLU A 1 941 ? -33.192 -1.617 -38.852 1.00 79.12 941 GLU A C 1
ATOM 7254 O O . GLU A 1 941 ? -34.295 -2.046 -39.179 1.00 79.12 941 GLU A O 1
ATOM 7259 N N . SER A 1 942 ? -32.086 -2.350 -39.036 1.00 81.56 942 SER A N 1
ATOM 7260 C CA . SER A 1 942 ? -32.130 -3.690 -39.638 1.00 81.56 942 SER A CA 1
ATOM 7261 C C . SER A 1 942 ? -33.021 -4.659 -38.844 1.00 81.56 942 SER A C 1
ATOM 7263 O O . SER A 1 942 ? -32.964 -4.704 -37.611 1.00 81.56 942 SER A O 1
ATOM 7265 N N . GLU A 1 943 ? -33.806 -5.481 -39.552 1.00 77.25 943 GLU A N 1
ATOM 7266 C CA . GLU A 1 943 ? -34.654 -6.523 -38.950 1.00 77.25 943 GLU A CA 1
ATOM 7267 C C . GLU A 1 943 ? -33.821 -7.599 -38.223 1.00 77.25 943 GLU A C 1
ATOM 7269 O O . GLU A 1 943 ? -34.285 -8.212 -37.259 1.00 77.25 943 GLU A O 1
ATOM 7274 N N . GLU A 1 944 ? -32.559 -7.793 -38.624 1.00 81.06 944 GLU A N 1
ATOM 7275 C CA . GLU A 1 944 ? -31.643 -8.738 -37.988 1.00 81.06 944 GLU A CA 1
ATOM 7276 C C . GLU A 1 944 ? -30.982 -8.140 -36.734 1.00 81.06 944 GLU A C 1
ATOM 7278 O O . GLU A 1 944 ? -30.188 -7.198 -36.787 1.00 81.06 944 GLU A O 1
ATOM 7283 N N . GLU A 1 945 ? -31.246 -8.737 -35.568 1.00 83.00 945 GLU A N 1
ATOM 7284 C CA . GLU A 1 945 ? -30.613 -8.354 -34.295 1.00 83.00 945 GLU A CA 1
ATOM 7285 C C . GLU A 1 945 ? -29.077 -8.433 -34.341 1.00 83.00 945 GLU A C 1
ATOM 7287 O O . GLU A 1 945 ? -28.392 -7.545 -33.833 1.00 83.00 945 GLU A O 1
ATOM 7292 N N . GLY A 1 946 ? -28.524 -9.450 -35.013 1.00 81.69 946 GLY A N 1
ATOM 7293 C CA . GLY A 1 946 ? -27.078 -9.609 -35.173 1.00 81.69 946 GLY A CA 1
ATOM 7294 C C . GLY A 1 946 ? -26.419 -8.429 -35.893 1.00 81.69 946 GLY A C 1
ATOM 7295 O O . GLY A 1 946 ? -25.344 -7.993 -35.485 1.00 81.69 946 GLY A O 1
ATOM 7296 N N . VAL A 1 947 ? -27.079 -7.871 -36.912 1.00 83.81 947 VAL A N 1
ATOM 7297 C CA . VAL A 1 947 ? -26.601 -6.696 -37.658 1.00 83.81 947 VAL A CA 1
ATOM 7298 C C . VAL A 1 947 ? -26.593 -5.457 -36.766 1.00 83.81 947 VAL A C 1
ATOM 7300 O O . VAL A 1 947 ? -25.577 -4.766 -36.692 1.00 83.81 947 VAL A O 1
ATOM 7303 N N . ARG A 1 948 ? -27.677 -5.221 -36.016 1.00 86.06 948 ARG A N 1
ATOM 7304 C CA . ARG A 1 948 ? -27.783 -4.082 -35.087 1.00 86.06 948 ARG A CA 1
ATOM 7305 C C . ARG A 1 948 ? -26.689 -4.101 -34.015 1.00 86.06 948 ARG A C 1
ATOM 7307 O O . ARG A 1 948 ? -26.114 -3.058 -33.715 1.00 86.06 948 ARG A O 1
ATOM 7314 N N . ASN A 1 949 ? -26.339 -5.281 -33.499 1.00 86.81 949 ASN A N 1
ATOM 7315 C CA . ASN A 1 949 ? -25.265 -5.432 -32.513 1.00 86.81 949 ASN A CA 1
ATOM 7316 C C . ASN A 1 949 ? -23.882 -5.066 -33.079 1.00 86.81 949 ASN A C 1
ATOM 7318 O O . ASN A 1 949 ? -23.118 -4.362 -32.421 1.00 86.81 949 ASN A O 1
ATOM 7322 N N . VAL A 1 950 ? -23.561 -5.501 -34.303 1.00 87.94 950 VAL A N 1
ATOM 7323 C CA . VAL A 1 950 ? -22.282 -5.166 -34.957 1.00 87.94 950 VAL A CA 1
ATOM 7324 C C . VAL A 1 950 ? -22.206 -3.672 -35.268 1.00 87.94 950 VAL A C 1
ATOM 7326 O O . VAL A 1 950 ? -21.172 -3.054 -35.029 1.00 87.94 950 VAL A O 1
ATOM 7329 N N . VAL A 1 951 ? -23.305 -3.076 -35.740 1.00 88.31 951 VAL A N 1
ATOM 7330 C CA . VAL A 1 951 ? -23.406 -1.632 -35.996 1.00 88.31 951 VAL A CA 1
ATOM 7331 C C . VAL A 1 951 ? -23.185 -0.827 -34.714 1.00 88.31 951 VAL A C 1
ATOM 7333 O O . VAL A 1 951 ? -22.386 0.108 -34.715 1.00 88.31 951 VAL A O 1
ATOM 7336 N N . ALA A 1 952 ? -23.822 -1.217 -33.606 1.00 87.31 952 ALA A N 1
ATOM 7337 C CA . ALA A 1 952 ? -23.629 -0.570 -32.310 1.00 87.31 952 ALA A CA 1
ATOM 7338 C C . ALA A 1 952 ? -22.175 -0.681 -31.813 1.00 87.31 952 ALA A C 1
ATOM 7340 O O . ALA A 1 952 ? -21.618 0.299 -31.315 1.00 87.31 952 ALA A O 1
ATOM 7341 N N . GLU A 1 953 ? -21.530 -1.841 -31.990 1.00 86.25 953 GLU A N 1
ATOM 7342 C CA . GLU A 1 953 ? -20.113 -2.035 -31.653 1.00 86.25 953 GLU A CA 1
ATOM 7343 C C . GLU A 1 953 ? -19.204 -1.136 -32.510 1.00 86.25 953 GLU A C 1
ATOM 7345 O O . GLU A 1 953 ? -18.289 -0.507 -31.978 1.00 86.25 953 GLU A O 1
ATOM 7350 N N . CYS A 1 954 ? -19.479 -1.013 -33.813 1.00 88.31 954 CYS A N 1
ATOM 7351 C CA . CYS A 1 954 ? -18.771 -0.101 -34.713 1.00 88.31 954 CYS A CA 1
ATOM 7352 C C . CYS A 1 954 ? -18.935 1.367 -34.294 1.00 88.31 954 CYS A C 1
ATOM 7354 O O . CYS A 1 954 ? -17.935 2.071 -34.185 1.00 88.31 954 CYS A O 1
ATOM 7356 N N . LEU A 1 955 ? -20.161 1.822 -34.010 1.00 88.19 955 LEU A N 1
ATOM 7357 C CA . LEU A 1 955 ? -20.439 3.197 -33.573 1.00 88.19 955 LEU A CA 1
ATOM 7358 C C . LEU A 1 955 ? -19.731 3.530 -32.254 1.00 88.19 955 LEU A C 1
ATOM 7360 O O . LEU A 1 955 ? -19.090 4.572 -32.148 1.00 88.19 955 LEU A O 1
ATOM 7364 N N . GLY A 1 956 ? -19.774 2.618 -31.277 1.00 87.38 956 GLY A N 1
ATOM 7365 C CA . GLY A 1 956 ? -19.068 2.792 -30.006 1.00 87.38 956 GLY A CA 1
ATOM 7366 C C . GLY A 1 956 ? -17.542 2.826 -30.153 1.00 87.38 956 GLY A C 1
ATOM 7367 O O . GLY A 1 956 ? -16.859 3.461 -29.353 1.00 87.38 956 GLY A O 1
ATOM 7368 N N . LYS A 1 957 ? -16.978 2.163 -31.172 1.00 84.06 957 LYS A N 1
ATOM 7369 C CA . LYS A 1 957 ? -15.541 2.236 -31.482 1.00 84.06 957 LYS A CA 1
ATOM 7370 C C . LYS A 1 957 ? -15.168 3.500 -32.245 1.00 84.06 957 LYS A C 1
ATOM 7372 O O . LYS A 1 957 ? -14.119 4.063 -31.955 1.00 84.06 957 LYS A O 1
ATOM 7377 N N . ILE A 1 958 ? -16.025 3.963 -33.154 1.00 83.94 958 ILE A N 1
ATOM 7378 C CA . ILE A 1 958 ? -15.842 5.241 -33.850 1.00 83.94 958 ILE A CA 1
ATOM 7379 C C . ILE A 1 958 ? -15.904 6.406 -32.865 1.00 83.94 958 ILE A C 1
ATOM 7381 O O . ILE A 1 958 ? -15.103 7.308 -33.002 1.00 83.94 958 ILE A O 1
ATOM 7385 N N . SER A 1 959 ? -16.751 6.375 -31.828 1.00 81.69 959 SER A N 1
ATOM 7386 C CA . SER A 1 959 ? -16.802 7.462 -30.831 1.00 81.69 959 SER A CA 1
ATOM 7387 C C . SER A 1 959 ? -15.525 7.640 -29.992 1.00 81.69 959 SER A C 1
ATOM 7389 O O . SER A 1 959 ? -15.442 8.587 -29.217 1.00 81.69 959 SER A O 1
ATOM 7391 N N . LEU A 1 960 ? -14.573 6.701 -30.078 1.00 72.31 960 LEU A N 1
ATOM 7392 C CA . LEU A 1 960 ? -13.253 6.799 -29.439 1.00 72.31 960 LEU A CA 1
ATOM 7393 C C . LEU A 1 960 ? -12.203 7.479 -30.338 1.00 72.31 960 LEU A C 1
ATOM 7395 O O . LEU A 1 960 ? -11.104 7.757 -29.857 1.00 72.31 960 LEU A O 1
ATOM 7399 N N . ILE A 1 961 ? -12.518 7.656 -31.624 1.00 69.56 961 ILE A N 1
ATOM 7400 C CA . ILE A 1 961 ? -11.744 8.390 -32.633 1.00 69.56 961 ILE A CA 1
ATOM 7401 C C . ILE A 1 961 ? -12.314 9.805 -32.680 1.00 69.56 961 ILE A C 1
ATOM 7403 O O . ILE A 1 961 ? -11.494 10.747 -32.665 1.00 69.56 961 ILE A O 1
#

Sequence (961 aa):
MANLNITNILEKMTGKDKDYRYMATSDLLSELNKESFKADQDLEPKLTITVLQQLEDASGDVSGLAVKCLAPLVKKVGEDRVVEMTNKLCDKLINGKDQHRDTASIALKTIIAEVTTPSLAEKILLSLAPQLIKGVNTAKSAEIKCECLDILADVLHRFGNLITKDHEYMLNALLSQLGSNPASVRKKSISCIASLAPSLSDDLLAKATLQVVQLLKNRGAKSEITRTNIQMIGSLSRSVGYRFGPHLAETVPLLISYCTSASENDEELREYSLQALESFMLRCPRDISPYCEGILNLALEYVSYDPNFTDSMDEDTDEEAKEEDDDDESANEYTDDEDASWKVRRASAKCLSAIIVSRPEMLSKMFLEACPKLIERFREREENVKMDIFNTFIELLRQTGNVTKGQGDIDESSPRWLLKQEVPKVVKSINRQLREKSIKTKVGAFSVLKELVVVLPDCLADHFGSLVPGIEKALNDKSSTSNLKIEALVLTRLVMASHSPSVFHPYIKALSAPILSAIRDRYYKVTAEALRVCGELVRVLRPNLETTSVDFKPYIGPIYNAILGRLANQDQDQEVKECAISCMSLVVSTFGDGLERELPACLPILVDRMGNEITRLTAVKAFSVIANSPLRIDLSCVLDHVVSELTAFLRKANRALRQATLGTLNSLVVTYGGQIGSSSYETIIAELSTLISDMDLHMTALALELCCTIMVDRKSIQNVGLAVRDKVLPQALVLIRSALLQGQALQALQRFFASLVQSANTSFDALLESLISAAKPSHSGSLAKQALSSIAKCVAVLCLAAGDQKCASTIEMLKGILKDDSTTNSAKQHMALLCLGEIGRRKDLSNHVQIENIVIESFQSPFEEIKSAASYALGNIAVGNLSKYLPFILDQIDNQQKKQYLLLHSLKEVIVRQSVDHTGQSELQDSNIEKILALLFNHCESEEEGVRNVVAECLGKISLI

Organism: Zea mays (NCBI:txid4577)

Nearest PDB structures (foldseek):
  7z8v-assembly1_D  TM=8.409E-01  e=5.007E-49  Homo sapiens
  7zbz-assembly1_D  TM=8.431E-01  e=9.518E-47  Homo sapiens
  8cdj-assembly1_D  TM=7.617E-01  e=2.769E-44  Homo sapiens
  8or4-assembly1_C  TM=6.792E-01  e=1.560E-30  Homo sapiens
  5yvi-assembly1_A  TM=4.632E-01  e=6.040E-10  Homo sapiens

Radius of gyration: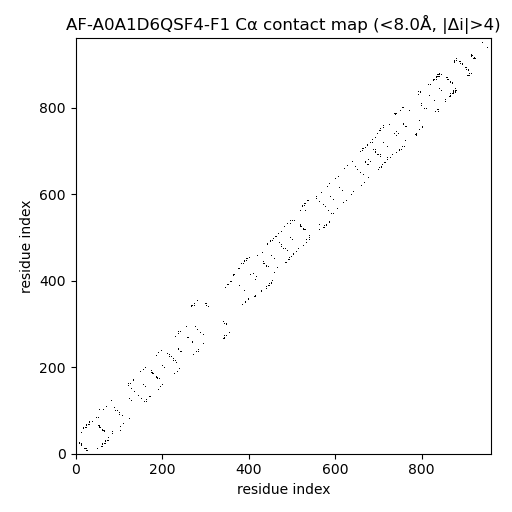 39.36 Å; Cα contacts (8 Å, |Δi|>4): 1229; chains: 1; bounding box: 78×86×113 Å

Secondary structure (DSSP, 8-state):
-HHHHHHHHHHHHT-SSHHHHHHHHHHHHHHHT-TT----TTHHHHHHHHHHHHTT-SSHHHHHHHHHHHHHHHTTS-HHHHHHHHHHHHHHHHHS-HHHHHHHHHHHHHHHHH---HHHHHHHHHHHHHHHHHHHHH-SSHHHHHHHHHHHHHHHHHHGGG-GGGHHHHHHHHHHGGG-SSHHHHHHHHHHHHHHGGGS-HHHHHHHHHHHHHHHH-TTS-HHHHHHHHHHHHHHHHHHGGGGGGGHHHHHHHHHHHHHT--TT-HHHHHHHHHHHHHHHHH-TTTTGGGHHHHHHHHHHHTT--TT--S-S-S---------------S-----SS--HHHHHHHHHHHHHHHHHH-GGGHHHHHHHHHHHHHHGGG-SSHHHHHHHHHHHHHHHHHHHHHSTT--S--TTSHHHHHHHHHHHHHHHHHHHHTSS-HHHHHHHHHHHHHHHHHSTTTTTTTHHHHHHHHHHHHH-TT--HHHHHHHHHHHHHHHHHS-GGGTGGGHHHHHHHHHHHHT-SSHHHHHHHHHHHHHHHHHH-S-SS--SS--HHHHHHHHHHHHHHHH-SSS-HHHHHHHHHHHHHHHHHHGGG-TTTHHHHHHHHHHHHHSTTTHHHHHHHHHHHHT-TT----TTTHHHHHHHHHHHTTSS-HHHHHHHHHHHHHHHHHHGGGS-HHHHHHHHHHHHHH-STT-HHHHHHHHHHHHHHHH-TT-TTHHHHHIIIIIHHHHHHHTT-TT--HHHHHHHHHHHHHHHHTSSS-HHHHHHHHHHHTSPBTTBPPPHHHHHHHHHHHHHHHHHT-HHHHHHHHHHHHHHHT---GGGHHHHHHHHHHHHHHHHHS--TTSTTHHHHHHHGGG-S-HHHHHHHHHHHHHHHHHTHHHHHHHHHHHHHH-GGGHHHHHHHHHHHHHHHTTSHHHHHHS-HHHHHHHHHHHHHTTT-S-HHHHHHHHHHHHHHTT-

Mean predicted aligned error: 12.44 Å

Foldseek 3Di:
DVVVVLVVLLVQCPDPDPVSVLVSLVVLQVLLPDPPDADDPVRLVSVLVSLLVQCVDPDPSRVVSSLSSLQSSLVRHDLVSLLVSLLVLLCCLQPNDPVSNVSSLSSNLSSLVNDDDLVSLLSNCVRLVVSLLCSLQPPPDPVSNLSSLQSLLSSLLVRLLNPQVCLLVSLVSLLVQLPPPDLSNLQSSLSNCLSNLQNHDLVSLVVSLVSLLVVLVPPPDDLSSNLSSLLSLLSSLQRNFQSCLVVCVSLLVSLLCQLVVPDPQNLSSVLSSLSSLLSCLQRRLPNCVVCLVVNLVSLLVLLPDDVPDDPPPDDDPPDPPDDDDDDDDDDPPDPPPRDPSLSSSLSSLSSLLSCLVSCLVCLLVCLVRVVVSLLVCCVPPDLNSNLSSLVSLLSSLVSLLVVCPPPDPPDCSRSLNSLLVCLVSLLVSLLVQLPDPDLSSLLSSLSSLLSSCVSPFASCLVPVVSCLVSLLCLLPPPPRDLSSLLSSLSSLLSNLVRHQLVSCQVPLVSPLVSLLVQCVDPDQSSVLSSLSSLLSSLCSQPVDPPDGPHDCLVRLVSSLVSLCVQLQDPPGDLSNNLSSLQSNLSSCLRCVVSCVVPCLVPVVSLLVLCVDPSRVLSSLLSLLSNLPRPVLHDPLNCLAVLLVSLLVQLPDPDPSSVLSSLSSLLSCCQRPVVVDDLVSLLSSLQSLLVQQDLVDLVSLLSSLQSLLSNLPPPPNQESNLVSCVVRRVVSLLVNLQDPSDDDSSLVSSLSSLLSSCVSPHDDLVVVLCSLVVSLDDDPPDHGDPSSLLSSLLSNLSNQVSNDDVSVVVLLVVLLVLLPDPPPVCVSSLLSSLSNLLNNLLAAAPVVPPPPLVSLVVQCPDPDPSSNLSSLSSLLSNCNNPVPPRVVVLLVCCVVPPPSNLSSLSSVLSLLQVLLPDPVSVVVCDPVNVVSLVVSLVVQCPPPDPSSVVSSVSSVVSSVSD

InterPro domains:
  IPR011989 Armadillo-like helical [G3DSA:1.25.10.10] (1-961)
  IPR016024 Armadillo-type fold [SSF48371] (4-960)
  IPR039852 Cullin-associated NEDD8-dissociated protein 1/2 [PTHR12696] (1-961)

Solvent-accessible surface area (backbone atoms only — not comparable to full-atom values): 51566 Å² total; per-residue (Å²): 116,71,70,65,53,51,54,54,34,58,55,36,47,71,45,92,48,67,67,52,22,37,52,26,45,51,51,49,38,57,50,52,68,36,85,88,56,72,64,49,90,78,47,44,61,54,54,53,50,52,44,62,53,34,43,64,42,93,47,65,73,40,16,55,45,32,44,62,35,41,47,46,43,62,77,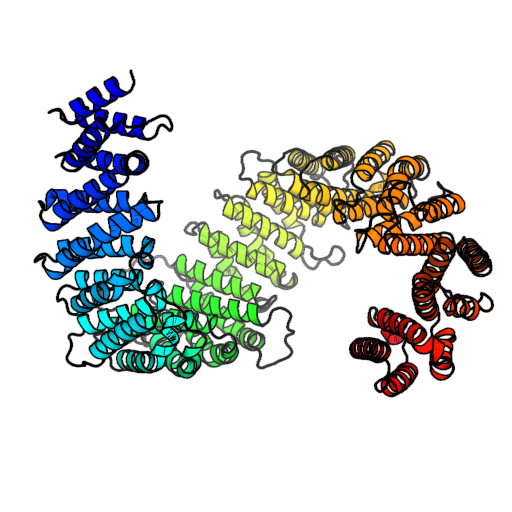54,50,60,62,71,57,50,41,52,50,50,51,54,33,51,47,38,42,69,76,44,60,76,92,43,24,65,54,28,49,53,38,46,52,43,46,60,69,57,60,82,52,70,71,52,50,44,56,37,45,72,60,45,51,63,52,31,53,48,31,47,73,68,49,88,50,64,64,49,25,30,52,28,29,48,54,48,19,58,50,26,59,76,48,35,70,72,48,66,88,47,46,67,62,52,48,56,59,43,60,62,39,55,76,47,86,54,63,65,42,25,54,32,34,40,52,25,50,28,31,35,48,64,49,48,54,71,70,57,48,49,51,54,50,53,52,49,50,53,59,65,67,46,80,88,57,58,67,73,49,50,44,52,48,41,47,36,55,27,38,44,28,67,47,44,27,56,78,42,32,89,53,44,82,68,47,51,63,51,34,53,48,45,37,72,67,43,56,89,92,37,39,67,43,30,22,39,29,34,48,24,51,25,34,39,36,65,32,15,66,70,65,44,60,89,48,48,66,63,52,47,53,52,24,63,50,34,51,70,47,53,95,88,64,75,87,86,81,72,84,80,78,91,60,82,83,69,91,69,93,74,90,78,95,85,84,85,84,72,89,72,90,77,78,52,49,61,52,30,20,34,27,15,27,50,27,48,32,25,45,46,74,56,35,70,91,45,42,48,57,39,57,71,64,45,44,61,56,50,51,64,42,66,74,44,84,52,65,71,38,28,50,40,41,46,51,28,51,40,47,48,41,51,48,42,36,64,76,44,65,93,60,76,94,78,49,85,72,35,47,64,48,51,49,61,72,43,43,68,59,47,52,57,50,38,50,58,41,46,69,50,87,52,63,66,53,30,39,48,38,37,50,42,54,38,46,46,43,73,55,37,62,48,70,51,60,94,51,45,78,73,46,47,64,46,43,43,48,38,56,64,42,87,86,47,49,69,66,38,31,37,39,43,35,52,34,52,32,52,49,57,73,47,36,68,47,75,67,47,63,89,46,45,78,66,50,47,59,44,39,55,49,33,46,68,44,90,51,57,69,39,17,24,45,22,28,50,29,49,38,41,48,52,45,44,52,52,74,45,93,88,60,80,92,53,90,45,71,84,51,51,61,61,53,50,57,54,41,47,62,54,52,73,49,82,93,60,58,69,64,38,44,42,28,26,42,46,26,49,22,49,48,48,31,73,42,34,92,81,33,67,87,49,44,79,67,50,53,57,54,50,50,56,39,35,72,37,84,88,40,20,56,47,30,38,47,20,53,27,48,32,41,64,19,90,75,62,63,89,48,82,93,49,45,70,61,51,55,52,53,43,51,58,41,63,74,47,86,54,62,69,45,32,52,40,33,44,53,23,50,39,33,38,44,74,68,44,43,92,77,57,57,71,71,56,53,49,52,44,47,55,55,39,29,75,48,46,42,82,89,42,44,68,57,20,17,47,38,35,44,37,53,34,56,60,63,65,47,81,87,49,57,62,70,49,40,47,45,41,57,71,48,33,46,62,35,52,58,54,39,45,53,35,67,80,64,50,71,64,30,46,52,23,50,27,49,33,46,27,45,46,47,65,45,72,68,46,58,63,67,60,54,50,50,52,51,57,54,58,69,51,71,57,103,86,50,83,74,42,71,53,12,55,53,47,41,16,46,34,50,24,39,32,30,61,55,65,33,70,68,56,31,52,55,49,52,54,53,39,52,50,54,65,71,52,85,59,83,90,41,60,72,58,39,31,50,34,29,41,26,50,10,45,34,14,41,77,38,67,56,82,89,46,84,64,55,70,54,62,38,56,58,36,57,73,49,95,46,68,69,37,27,53,27,21,22,50,15,53,11,26,33,19,58,29,37,46,87,70,38,44,62,51,52,54,53,46,43,76,73,32,74,95,51,27,65,48,45,52,51,12,50,36,47,35,52,60,56,26,56,73,40,77,70,36,50,66,68,57,43,69,75,56,51,54,54,50,49,54,55,42,62,71,39,63,77,48,92,49,67,72,47,30,52,52,41,50,53,40,51,63,44,53,76,72,101

pLDDT: mean 88.58, std 11.48, range [34.09, 98.56]